Protein AF-D9WJC6-F1 (afdb_monomer_lite)

pLDDT: mean 81.55, std 21.39, range [21.69, 98.75]

Radius of gyration: 40.89 Å; chains: 1; bounding box: 107×78×143 Å

Organism: NCBI:txid457427

Secondary structure (DSSP, 8-state):
-------------------------------PPPPPP-PPPP--S---PPSS-----------------PPPPP-----EEEEEE--TT--SPPHHHHHHHHHHHHHHHHHHHHHHTTTPPPPEEEEEE---SSHHHHHHHHHHHHHHHHHHHHHHHHHHHHHH-TTS-GGG---GGGS-EEEEE-TT---S-TTHHHHHSEEEEEEE-HHHHHHHHHHHSTTTTTS---HHHHHHHHTT--TT----HHHHHHHHHHHHHHHHTT--SSHHHHHHHHHHHTTSS-TT-S-EEEETTEEPSEEE-SS-SEEEEEEEEEEEEEEPTTS-EEEEEEEE-TT-SSS--EEEE-EE-SSEEEEE-TTS-EEEEEHHHHHHHHHHHHHHHTPPTTPPEEEE-TTTTSTT-HHHHHHHHHHSS-EEEESS-EEEEEEETTEEEEEEEE-TTS----EEEEPTT-S----TTS-GGGGSB--EEEE-TTS-EEEEE-S-HHHHHHTT-HHHHTTTTT--EEEEEETTTTEE-S--EEPPP-SSTT--EEEEE-EEETTEEEEEBTTS-EEEEETTHHHHHHHTSHHHHTS-TT-EEEEE-TTTTSPPP--TTGGG-SS--TT------S-TTT---HHHHHHHHH-SEEEEEES-EEEEEETTEEEEEEEB-TT--B-EEEEE-PPPPHHHHHHHHHHTTS---SSPPPHHHHHHHHHHHHHHHHHH-TTTTTT--TTT-HHHHHHHHHHHHHHHHHHH-GGGTTT-S--HHHHHHHHHTTS-TTPPP-HHHHHHHHHHHHTS-TT--HHHH----THHHHHHHHHHHS-HHHHHHHHHT-SSGGG--HHHHHHHHHHHHHHHHS--HHHHHHHHHHHHT-S-GGG--HHHHHHHHHHHHHHHHHTS-TT-HHHHHHHHHHHTTTTSTTSEEEETTEEEEEEEEESSSTTTT-----SEEEETTEEEE-TT-SB-TTT-SBPPPPEEEEEEE-TTSTT-EEEEEEEETTEEEEEEE-HHHHHHHHHT-TTTTTS-TTS-EEEEEETHHHH-HHHHHHHHHHHTS-EEETT-SSPBPPP-TTSPPPP----PPPP-PPP------------------------PPP------------------

Foldseek 3Di:
DDDDDDDDDDDDDDDDDDDDDDDDDDDDDDDDDDDDDDDDDFFLQDDLDDDDDDDDDDDDDDDDDDDDDDDDDDDDPAFDKDKAFADAPDQAGDPVSLVSLLVVLLVQLVQQVVQLVVLFDGKAKEKEFFADDDQVRGQVSRFSNQVNSVVSNQVSNQVNQCVPCVPPDPVSGDHSVSHHYYYGYPYQDPDPDPCSVRSRRIIIMGIDRQLVLLVVLLCVPLVRVPPPDDSVCLLCQLLVHDNPDDCDSVSNVVSSVLSVVLVVVVQSPHSLSSSLSNLVVLPLDDPPAQAFEDEPNHTDAAHDQDPDRYAHEDQQWAFAWEADPVRATDTPGIGGRPLHDPDDAHEYAFEDALAWTWGQTPVRDTGIGGLSNVLNNSLVSCVVVVDDPAREYEYQYAQNQFDPVSNQQSNQQSNQYKYKDWRHHKHWHDPDPRYIYIYQYDDQQFDSTATDIHHHPFDLPCPSPADPQLRFFRKGFQAAPVRDGQAMESDHRNVCSVVVVNVLSNCVQVAFWEFEAQQFVRDTDDDTDGDDDLGDVPAGEYEYHAEAAAQWTWTQGPVRDIDTQGQLSVLLSRQSGSVLLPHDQSHEYEYQYFQQQHHDALFQLCVVPPDQFLLHQGHRDLFCLVIGGNQQSNCASNVHKYKDKHGHWDWDQDPNGIHIYHYAHLLQHTIDIDIAHHQDDQVQLQVLLVLLVVDDDPDGHPPVSSSLLSSLLSLCCSAQNNCLCRVNRCVPDVLVSLLSNLSSLVQCLQCPPPLCVLLAGDGNLSLVQQLCQVDPPPDDDHSVSSSVSSNVSSPDDPPQHPVNSGDGDCLLNVLSCCLVPDPLLVLLCVLSVDPHSVPCDSSSSNLLSSLLSLLVPLADPLRLLVLLCVLVVHPDSVPDDPVSSVVLSSLSSSQSSSSHHSSDSLLSSLSSVVLLALLHPQQFQADVVGRVAGLEGDQPCPCVNHDDPQQWDQDPVGTDGHPQAAADPPPRHRGARAREYAWEADPVDFQWTKGWGRSDVPRIDIDIDHLSSVLSNCSSNSRLSNDHQNHAHEYNYPCCCVGRVVSQQSNQSSSSHWYHYPPDPGTDHHANPVRGDDDDPPPDDPDDDDDDDDDDDDDDDDDDDDDDDDDDDDDDDDDDDDDDDDDDDDDDDDDD

Structure (mmCIF, N/CA/C/O backbone):
data_AF-D9WJC6-F1
#
_entry.id   AF-D9WJC6-F1
#
loop_
_atom_site.group_PDB
_atom_site.id
_atom_site.type_symbol
_atom_site.label_atom_id
_atom_site.label_alt_id
_atom_site.label_comp_id
_atom_site.label_asym_id
_atom_site.label_entity_id
_atom_site.label_seq_id
_atom_site.pdbx_PDB_ins_code
_atom_site.Cartn_x
_atom_site.Cartn_y
_atom_site.Cartn_z
_atom_site.occupancy
_atom_site.B_iso_or_equiv
_atom_site.auth_seq_id
_atom_site.auth_comp_id
_atom_site.auth_asym_id
_atom_site.auth_atom_id
_atom_site.pdbx_PDB_model_num
ATOM 1 N N . MET A 1 1 ? 55.455 -29.880 -20.209 1.00 30.47 1 MET A N 1
ATOM 2 C CA . MET A 1 1 ? 56.601 -29.375 -21.002 1.00 30.47 1 MET A CA 1
ATOM 3 C C . MET A 1 1 ? 56.184 -29.354 -22.460 1.00 30.47 1 MET A C 1
ATOM 5 O O . MET A 1 1 ? 55.433 -30.247 -22.807 1.00 30.47 1 MET A O 1
ATOM 9 N N . VAL A 1 2 ? 56.668 -28.362 -23.222 1.00 27.98 2 VAL A N 1
ATOM 10 C CA . VAL A 1 2 ? 56.837 -28.296 -24.697 1.00 27.98 2 VAL A CA 1
ATOM 11 C C . VAL A 1 2 ? 55.741 -28.928 -25.583 1.00 27.98 2 VAL A C 1
ATOM 13 O O . VAL A 1 2 ? 55.503 -30.130 -25.551 1.00 27.98 2 VAL A O 1
ATOM 16 N N . ALA A 1 3 ? 55.114 -28.085 -26.407 1.00 28.30 3 ALA A N 1
ATOM 17 C CA . ALA A 1 3 ? 54.171 -28.461 -27.462 1.00 28.30 3 ALA A CA 1
ATOM 18 C C . ALA A 1 3 ? 54.870 -29.082 -28.689 1.00 28.30 3 ALA A C 1
ATOM 20 O O . ALA A 1 3 ? 56.093 -29.086 -28.753 1.00 28.30 3 ALA A O 1
ATOM 21 N N . ASP A 1 4 ? 54.087 -29.572 -29.657 1.00 29.12 4 ASP A N 1
ATOM 22 C CA . ASP A 1 4 ? 54.101 -29.127 -31.072 1.00 29.12 4 ASP A CA 1
ATOM 23 C C . ASP A 1 4 ? 53.225 -30.083 -31.916 1.00 29.12 4 ASP A C 1
ATOM 25 O O . ASP A 1 4 ? 53.286 -31.295 -31.739 1.00 29.12 4 ASP A O 1
ATOM 29 N N . SER A 1 5 ? 52.191 -29.606 -32.621 1.00 28.94 5 SER A N 1
ATOM 30 C CA . SER A 1 5 ? 52.165 -28.931 -33.945 1.00 28.94 5 SER A CA 1
ATOM 31 C C . SER A 1 5 ? 51.682 -29.945 -35.019 1.00 28.94 5 SER A C 1
ATOM 33 O O . SER A 1 5 ? 51.933 -31.139 -34.901 1.00 28.94 5 SER A O 1
ATOM 35 N N . ALA A 1 6 ? 50.677 -29.639 -35.852 1.00 28.02 6 ALA A N 1
ATOM 36 C CA . ALA A 1 6 ? 50.709 -28.839 -37.091 1.00 28.02 6 ALA A CA 1
ATOM 37 C C . ALA A 1 6 ? 51.503 -29.511 -38.247 1.00 28.02 6 ALA A C 1
ATOM 39 O O . ALA A 1 6 ? 52.583 -30.033 -38.018 1.00 28.02 6 ALA A O 1
ATOM 40 N N . ALA A 1 7 ? 51.067 -29.506 -39.516 1.00 27.98 7 ALA A N 1
ATOM 41 C CA . ALA A 1 7 ? 49.768 -29.139 -40.099 1.00 27.98 7 ALA A CA 1
ATOM 42 C C . ALA A 1 7 ? 49.641 -29.616 -41.574 1.00 27.98 7 ALA A C 1
ATOM 44 O O . ALA A 1 7 ? 50.642 -29.685 -42.272 1.00 27.98 7 ALA A O 1
ATOM 45 N N . GLN A 1 8 ? 48.385 -29.799 -42.019 1.00 26.22 8 GLN A N 1
ATOM 46 C CA . GLN A 1 8 ? 47.821 -29.486 -43.356 1.00 26.22 8 GLN A CA 1
ATOM 47 C C . GLN A 1 8 ? 48.326 -30.143 -44.671 1.00 26.22 8 GLN A C 1
ATOM 49 O O . GLN A 1 8 ? 49.493 -30.448 -44.847 1.00 26.22 8 GLN A O 1
ATOM 54 N N . SER A 1 9 ? 47.358 -30.205 -45.610 1.00 25.33 9 SER A N 1
ATOM 55 C CA . SER A 1 9 ? 47.438 -30.340 -47.087 1.00 25.33 9 SER A CA 1
ATOM 56 C C . SER A 1 9 ? 47.999 -31.648 -47.697 1.00 25.33 9 SER A C 1
ATOM 58 O O . SER A 1 9 ? 48.870 -32.296 -47.135 1.00 25.33 9 SER A O 1
ATOM 60 N N . SER A 1 10 ? 47.512 -32.128 -48.854 1.00 25.12 10 SER A N 1
ATOM 61 C CA . SER A 1 10 ? 46.362 -31.701 -49.688 1.00 25.12 10 SER A CA 1
ATOM 62 C C . SER A 1 10 ? 45.777 -32.851 -50.530 1.00 25.12 10 SER A C 1
ATOM 64 O O . SER A 1 10 ? 46.427 -33.865 -50.762 1.00 25.12 10 SER A O 1
ATOM 66 N N . ALA A 1 11 ? 44.556 -32.618 -51.027 1.00 25.00 11 ALA A N 1
ATOM 67 C CA . ALA A 1 11 ? 43.985 -33.145 -52.275 1.00 25.00 11 ALA A CA 1
ATOM 68 C C . ALA A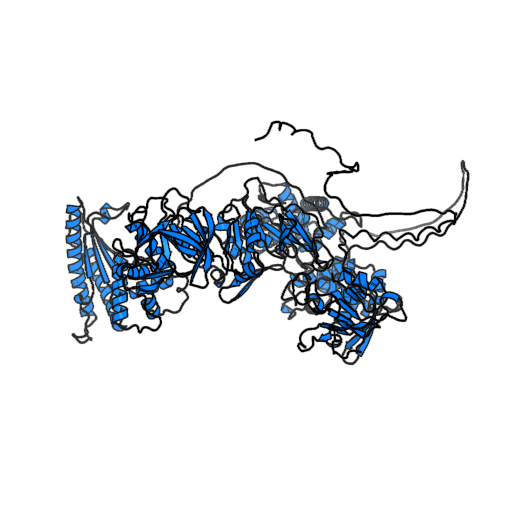 1 11 ? 45.002 -33.251 -53.444 1.00 25.00 11 ALA A C 1
ATOM 70 O O . ALA A 1 11 ? 45.961 -32.478 -53.474 1.00 25.00 11 ALA A O 1
ATOM 71 N N . ALA A 1 12 ? 44.829 -34.089 -54.476 1.00 27.25 12 ALA A N 1
ATOM 72 C CA . ALA A 1 12 ? 43.911 -35.220 -54.751 1.00 27.25 12 ALA A CA 1
ATOM 73 C C . ALA A 1 12 ? 44.520 -36.005 -55.970 1.00 27.25 12 ALA A C 1
ATOM 75 O O . ALA A 1 12 ? 45.731 -35.903 -56.158 1.00 27.25 12 ALA A O 1
ATOM 76 N N . GLU A 1 13 ? 43.872 -36.806 -56.833 1.00 25.84 13 GLU A N 1
ATOM 77 C CA . GLU A 1 13 ? 42.460 -37.161 -57.087 1.00 25.84 13 GLU A CA 1
ATOM 78 C C . GLU A 1 13 ? 42.398 -38.426 -57.974 1.00 25.84 13 GLU A C 1
ATOM 80 O O . GLU A 1 13 ? 43.246 -38.544 -58.856 1.00 25.84 13 GLU A O 1
ATOM 85 N N . ASP A 1 14 ? 41.421 -39.334 -57.797 1.00 25.34 14 ASP A N 1
ATOM 86 C CA . ASP A 1 14 ? 40.964 -40.240 -58.878 1.00 25.34 14 ASP A CA 1
ATOM 87 C C . ASP A 1 14 ? 39.596 -40.907 -58.586 1.00 25.34 14 ASP A C 1
ATOM 89 O O . ASP A 1 14 ? 39.109 -40.862 -57.453 1.00 25.34 14 ASP A O 1
ATOM 93 N N . SER A 1 15 ? 38.949 -41.495 -59.605 1.00 25.92 15 SER A N 1
ATOM 94 C CA . SER A 1 15 ? 37.492 -41.743 -59.612 1.00 25.92 15 SER A CA 1
ATOM 95 C C . SER A 1 15 ? 37.006 -43.082 -60.206 1.00 25.92 15 SER A C 1
ATOM 97 O O . SER A 1 15 ? 37.523 -43.565 -61.209 1.00 25.92 15 SER A O 1
ATOM 99 N N . ALA A 1 16 ? 35.939 -43.634 -59.606 1.00 26.31 16 ALA A N 1
ATOM 100 C CA . ALA A 1 16 ? 34.942 -44.538 -60.208 1.00 26.31 16 ALA A CA 1
ATOM 101 C C . ALA A 1 16 ? 33.730 -44.610 -59.242 1.00 26.31 16 ALA A C 1
ATOM 103 O O . ALA A 1 16 ? 33.892 -45.060 -58.112 1.00 26.31 16 ALA A O 1
ATOM 104 N N . SER A 1 17 ? 32.563 -43.995 -59.472 1.00 26.16 17 SER A N 1
ATOM 105 C CA . SER A 1 17 ? 31.588 -44.101 -60.576 1.00 26.16 17 SER A CA 1
ATOM 106 C C . SER A 1 17 ? 30.696 -45.350 -60.516 1.00 26.16 17 SER A C 1
ATOM 108 O O . SER A 1 17 ? 31.148 -46.434 -60.870 1.00 26.16 17 SER A O 1
ATOM 110 N N . ASP A 1 18 ? 29.407 -45.160 -60.208 1.00 25.30 18 ASP A N 1
ATOM 111 C CA . ASP A 1 18 ? 28.326 -45.853 -60.926 1.00 25.30 18 ASP A CA 1
ATOM 112 C C . ASP A 1 18 ? 26.982 -45.094 -60.811 1.00 25.30 18 ASP A C 1
ATOM 114 O O . ASP A 1 18 ? 26.555 -44.783 -59.705 1.00 25.30 18 ASP A O 1
ATOM 118 N N . THR A 1 19 ? 26.364 -44.802 -61.971 1.00 25.89 19 THR A N 1
ATOM 119 C CA . THR A 1 19 ? 24.919 -44.593 -62.307 1.00 25.89 19 THR A CA 1
ATOM 120 C C . THR A 1 19 ? 23.923 -43.909 -61.335 1.00 25.89 19 THR A C 1
ATOM 122 O O . THR A 1 19 ? 23.923 -44.184 -60.144 1.00 25.89 19 THR A O 1
ATOM 125 N N . ALA A 1 20 ? 22.877 -43.171 -61.749 1.00 26.91 20 ALA A N 1
ATOM 126 C CA . ALA A 1 20 ? 22.389 -42.578 -63.020 1.00 26.91 20 ALA A CA 1
ATOM 127 C C . ALA A 1 20 ? 21.100 -41.767 -62.654 1.00 26.91 20 ALA A C 1
ATOM 129 O O . ALA A 1 20 ? 20.305 -42.273 -61.865 1.00 26.91 20 ALA A O 1
ATOM 130 N N . SER A 1 21 ? 20.922 -40.467 -62.952 1.00 26.22 21 SER A N 1
ATOM 131 C CA . SER A 1 21 ? 20.441 -39.848 -64.220 1.00 26.22 21 SER A CA 1
ATOM 132 C C . SER A 1 21 ? 19.095 -40.401 -64.757 1.00 26.22 21 SER A C 1
ATOM 134 O O . SER A 1 21 ? 18.858 -41.601 -64.681 1.00 26.22 21 SER A O 1
ATOM 136 N N . ASP A 1 22 ? 18.151 -39.640 -65.338 1.00 28.14 22 ASP A N 1
ATOM 137 C CA . ASP A 1 22 ? 17.953 -38.183 -65.580 1.00 28.14 22 ASP A CA 1
ATOM 138 C C . ASP A 1 22 ? 16.449 -37.946 -65.966 1.00 28.14 22 ASP A C 1
ATOM 140 O O . ASP A 1 22 ? 15.725 -38.934 -66.083 1.00 28.14 22 ASP A O 1
ATOM 144 N N . THR A 1 23 ? 15.836 -36.767 -66.207 1.00 28.17 23 THR A N 1
ATOM 145 C CA . THR A 1 23 ? 16.235 -35.337 -66.365 1.00 28.17 23 THR A CA 1
ATOM 146 C C . THR A 1 23 ? 15.033 -34.393 -66.033 1.00 28.17 23 THR A C 1
ATOM 148 O O . THR A 1 23 ? 13.928 -34.877 -65.804 1.00 28.17 23 THR A O 1
ATOM 151 N N . ALA A 1 24 ? 15.227 -33.064 -66.192 1.00 24.81 24 ALA A N 1
ATOM 152 C CA . ALA A 1 24 ? 14.262 -32.019 -66.641 1.00 24.81 24 ALA A CA 1
ATOM 153 C C . ALA A 1 24 ? 13.533 -31.131 -65.596 1.00 24.81 24 ALA A C 1
ATOM 155 O O . ALA A 1 24 ? 13.038 -31.626 -64.591 1.00 24.81 24 ALA A O 1
ATOM 156 N N . SER A 1 25 ? 13.338 -29.816 -65.822 1.00 24.95 25 SER A N 1
ATOM 157 C CA . SER A 1 25 ? 14.006 -28.838 -66.728 1.00 24.95 25 SER A CA 1
ATOM 158 C C . SER A 1 25 ? 13.583 -27.393 -66.376 1.00 24.95 25 SER A C 1
ATOM 160 O O . SER A 1 25 ? 12.496 -27.203 -65.837 1.00 24.95 25 SER A O 1
ATOM 162 N N . ASP A 1 26 ? 14.395 -26.389 -66.729 1.00 26.23 26 ASP A N 1
ATOM 163 C CA . ASP A 1 26 ? 14.251 -24.967 -66.355 1.00 26.23 26 ASP A CA 1
ATOM 164 C C . ASP A 1 26 ? 12.876 -24.297 -66.553 1.00 26.23 26 ASP A C 1
ATOM 166 O O . ASP A 1 26 ? 12.201 -24.464 -67.570 1.00 26.23 26 ASP A O 1
ATOM 170 N N . THR A 1 27 ? 12.563 -23.347 -65.665 1.00 25.19 27 THR A N 1
ATOM 171 C CA . THR A 1 27 ? 12.241 -21.955 -66.056 1.00 25.19 27 THR A CA 1
ATOM 172 C C . THR A 1 27 ? 12.445 -21.010 -64.865 1.00 25.19 27 THR A C 1
ATOM 174 O O . THR A 1 27 ? 12.322 -21.426 -63.717 1.00 25.19 27 THR A O 1
ATOM 177 N N . ALA A 1 28 ? 12.792 -19.746 -65.129 1.00 29.61 28 ALA A N 1
ATOM 178 C CA . ALA A 1 28 ? 13.155 -18.765 -64.100 1.00 29.61 28 ALA A CA 1
ATOM 179 C C . ALA A 1 28 ? 12.059 -17.713 -63.854 1.00 29.61 28 ALA A C 1
ATOM 181 O O . ALA A 1 28 ? 11.333 -17.333 -64.774 1.00 29.61 28 ALA A O 1
ATOM 182 N N . SER A 1 29 ? 12.015 -17.184 -62.631 1.00 24.16 29 SER A N 1
ATOM 183 C CA . SER A 1 29 ? 11.315 -15.948 -62.261 1.00 24.16 29 SER A CA 1
ATOM 184 C C . SER A 1 29 ? 12.004 -15.317 -61.052 1.00 24.16 29 SER A C 1
ATOM 186 O O . SER A 1 29 ? 12.371 -16.046 -60.132 1.00 24.16 29 SER A O 1
ATOM 188 N N . ASP A 1 30 ? 12.169 -13.994 -61.045 1.00 31.16 30 ASP A N 1
ATOM 189 C CA . ASP A 1 30 ? 12.761 -13.265 -59.920 1.00 31.16 30 ASP A CA 1
ATOM 190 C C . ASP A 1 30 ? 11.991 -13.500 -58.611 1.00 31.16 30 ASP A C 1
ATOM 192 O O . ASP A 1 30 ? 10.759 -13.441 -58.588 1.00 31.16 30 ASP A O 1
ATOM 196 N N . THR A 1 31 ? 12.725 -13.694 -57.513 1.00 27.78 31 THR A N 1
ATOM 197 C CA . THR A 1 31 ? 12.170 -13.683 -56.154 1.00 27.78 31 THR A CA 1
ATOM 198 C C . THR A 1 31 ? 12.732 -12.480 -55.408 1.00 27.78 31 THR A C 1
ATOM 200 O O . THR A 1 31 ? 13.944 -12.330 -55.256 1.00 27.78 31 THR A O 1
ATOM 203 N N . GLU A 1 32 ? 11.826 -11.612 -54.970 1.00 26.77 32 GLU A N 1
ATOM 204 C CA . GLU A 1 32 ? 12.092 -10.409 -54.182 1.00 26.77 32 GLU A CA 1
ATOM 205 C C . GLU A 1 32 ? 12.783 -10.774 -52.845 1.00 26.77 32 GLU A C 1
ATOM 207 O O . GLU A 1 32 ? 12.435 -11.799 -52.253 1.00 26.77 32 GLU A O 1
ATOM 212 N N . PRO A 1 33 ? 13.773 -9.999 -52.355 1.00 26.27 33 PRO A N 1
ATOM 213 C CA . PRO A 1 33 ? 14.465 -10.329 -51.110 1.00 26.27 33 PRO A CA 1
ATOM 214 C C . PRO A 1 33 ? 13.501 -10.274 -49.919 1.00 26.27 33 PRO A C 1
ATOM 216 O O . PRO A 1 33 ? 12.811 -9.272 -49.723 1.00 26.27 33 PRO A O 1
ATOM 219 N N . GLU A 1 34 ? 13.470 -11.335 -49.105 1.00 24.81 34 GLU A N 1
ATOM 220 C CA . GLU A 1 34 ? 12.583 -11.395 -47.939 1.00 24.81 34 GLU A CA 1
ATOM 221 C C . GLU A 1 34 ? 12.836 -10.217 -46.976 1.00 24.81 34 GLU A C 1
ATOM 223 O O . GLU A 1 34 ? 13.990 -9.919 -46.645 1.00 24.81 34 GLU A O 1
ATOM 228 N N . PRO A 1 35 ? 11.778 -9.546 -46.481 1.00 23.70 35 PRO A N 1
ATOM 229 C CA . PRO A 1 35 ? 11.934 -8.495 -45.488 1.00 23.70 35 PRO A CA 1
ATOM 230 C C . PRO A 1 35 ? 12.448 -9.094 -44.166 1.00 23.70 35 PRO A C 1
ATOM 232 O O . PRO A 1 35 ? 11.969 -10.151 -43.746 1.00 23.70 35 PRO A O 1
ATOM 235 N N . PRO A 1 36 ? 13.384 -8.426 -43.466 1.00 25.94 36 PRO A N 1
ATOM 236 C CA . PRO A 1 36 ? 13.988 -8.971 -42.256 1.00 25.94 36 PRO A CA 1
ATOM 237 C C . PRO A 1 36 ? 12.944 -9.240 -41.165 1.00 25.94 36 PRO A C 1
ATOM 239 O O . PRO A 1 36 ? 12.020 -8.451 -40.946 1.00 25.94 36 PRO A O 1
ATOM 242 N N . LEU A 1 37 ? 13.130 -10.358 -40.456 1.00 23.12 37 LEU A N 1
ATOM 243 C CA . LEU A 1 37 ? 12.265 -10.808 -39.365 1.00 23.12 37 LEU A CA 1
ATOM 244 C C . LEU A 1 37 ? 12.018 -9.680 -38.353 1.00 23.12 37 LEU A C 1
ATOM 246 O O . LEU A 1 37 ? 12.950 -9.149 -37.745 1.00 23.12 37 LEU A O 1
ATOM 250 N N . ARG A 1 38 ? 10.742 -9.334 -38.147 1.00 23.11 38 ARG A N 1
ATOM 251 C CA . ARG A 1 38 ? 10.337 -8.316 -37.171 1.00 23.11 38 ARG A CA 1
ATOM 252 C C . ARG A 1 38 ? 10.760 -8.743 -35.764 1.00 23.11 38 ARG A C 1
ATOM 254 O O . ARG A 1 38 ? 10.235 -9.721 -35.235 1.00 23.11 38 ARG A O 1
ATOM 261 N N . ARG A 1 39 ? 11.663 -7.975 -35.144 1.00 26.20 39 ARG A N 1
ATOM 262 C CA . ARG A 1 39 ? 11.945 -8.070 -33.704 1.00 26.20 39 ARG A CA 1
ATOM 263 C C . ARG A 1 39 ? 10.661 -7.797 -32.901 1.00 26.20 39 ARG A C 1
ATOM 265 O O . ARG A 1 39 ? 9.785 -7.055 -33.349 1.00 26.20 39 ARG A O 1
ATOM 272 N N . GLY A 1 40 ? 10.547 -8.429 -31.732 1.00 24.31 40 GLY A N 1
ATOM 273 C CA . GLY A 1 40 ? 9.425 -8.229 -30.810 1.00 24.31 40 GLY A CA 1
ATOM 274 C C . GLY A 1 40 ? 9.418 -6.835 -30.156 1.00 24.31 40 GLY A C 1
ATOM 275 O O . GLY A 1 40 ? 10.399 -6.102 -30.269 1.00 24.31 40 GLY A O 1
ATOM 276 N N . PRO A 1 41 ? 8.320 -6.449 -29.480 1.00 25.44 41 PRO A N 1
ATOM 277 C CA . PRO A 1 41 ? 8.167 -5.116 -28.894 1.00 25.44 41 PRO A CA 1
ATOM 278 C C . PRO A 1 41 ? 9.095 -4.859 -27.690 1.00 25.44 41 PRO A C 1
ATOM 280 O O . PRO A 1 41 ? 9.286 -5.727 -26.841 1.00 25.44 41 PRO A O 1
ATOM 283 N N . VAL A 1 42 ? 9.597 -3.622 -27.605 1.00 31.14 42 VAL A N 1
ATOM 284 C CA . VAL A 1 42 ? 10.669 -3.151 -26.703 1.00 31.14 42 VAL A CA 1
ATOM 285 C C . VAL A 1 42 ? 10.384 -3.359 -25.203 1.00 31.14 42 VAL A C 1
ATOM 287 O O . VAL A 1 42 ? 9.303 -3.033 -24.693 1.00 31.14 42 VAL A O 1
ATOM 290 N N . THR A 1 43 ? 11.396 -3.828 -24.471 1.00 30.94 43 THR A N 1
ATOM 291 C CA . THR A 1 43 ? 11.388 -4.084 -23.016 1.00 30.94 43 THR A CA 1
ATOM 292 C C . THR A 1 43 ? 12.222 -3.067 -22.223 1.00 30.94 43 THR A C 1
ATOM 294 O O . THR A 1 43 ? 13.180 -2.505 -22.731 1.00 30.94 43 THR A O 1
ATOM 297 N N . ARG A 1 44 ? 11.902 -2.838 -20.937 1.00 32.56 44 ARG A N 1
ATOM 298 C CA . ARG A 1 44 ? 12.809 -2.140 -19.998 1.00 32.56 44 ARG A CA 1
ATOM 299 C C . ARG A 1 44 ? 13.848 -3.149 -19.484 1.00 32.56 44 ARG A C 1
ATOM 301 O O . ARG A 1 44 ? 13.501 -4.016 -18.683 1.00 32.56 44 ARG A O 1
ATOM 308 N N . SER A 1 45 ? 15.108 -3.038 -19.911 1.00 30.94 45 SER A N 1
ATOM 309 C CA . SER A 1 45 ? 16.110 -4.133 -19.888 1.00 30.94 45 SER A CA 1
ATOM 310 C C . SER A 1 45 ? 16.745 -4.508 -18.530 1.00 30.94 45 SER A C 1
ATOM 312 O O . SER A 1 45 ? 17.817 -5.113 -18.449 1.00 30.94 45 SER A O 1
ATOM 314 N N . SER A 1 46 ? 16.043 -4.216 -17.436 1.00 31.30 46 SER A N 1
ATOM 315 C CA . SER A 1 46 ? 16.047 -5.045 -16.229 1.00 31.30 46 SER A CA 1
ATOM 316 C C . SER A 1 46 ? 14.732 -4.834 -15.476 1.00 31.30 46 SER A C 1
ATOM 318 O O . SER A 1 46 ? 14.563 -3.914 -14.673 1.00 31.30 46 SER A O 1
ATOM 320 N N . SER A 1 47 ? 13.783 -5.715 -15.744 1.00 28.39 47 SER A N 1
ATOM 321 C CA . SER A 1 47 ? 12.813 -6.130 -14.740 1.00 28.39 47 SER A CA 1
ATOM 322 C C . SER A 1 47 ? 13.043 -7.623 -14.518 1.00 28.39 47 SER A C 1
ATOM 324 O O . SER A 1 47 ? 13.417 -8.324 -15.456 1.00 28.39 47 SER A O 1
ATOM 326 N N . GLY A 1 48 ? 12.853 -8.115 -13.293 1.00 29.42 48 GLY A N 1
ATOM 327 C CA . GLY A 1 48 ? 12.902 -9.551 -12.983 1.00 29.42 48 GLY A CA 1
ATOM 328 C C . GLY A 1 48 ? 11.681 -10.305 -13.508 1.00 29.42 48 GLY A C 1
ATOM 329 O O . GLY A 1 48 ? 11.051 -11.034 -12.752 1.00 29.42 48 GLY A O 1
ATOM 330 N N . GLN A 1 49 ? 11.288 -10.040 -14.753 1.00 30.61 49 GLN A N 1
ATOM 331 C CA . GLN A 1 49 ? 10.127 -10.629 -15.400 1.00 30.61 49 GLN A CA 1
ATOM 332 C C . GLN A 1 49 ? 10.523 -11.982 -16.002 1.00 30.61 49 GLN A C 1
ATOM 334 O O . GLN A 1 49 ? 11.332 -12.002 -16.934 1.00 30.61 49 GLN A O 1
ATOM 339 N N . PRO A 1 50 ? 9.958 -13.112 -15.540 1.00 26.05 50 PRO A N 1
ATOM 340 C CA . PRO A 1 50 ? 9.994 -14.326 -16.338 1.00 26.05 50 PRO A CA 1
ATOM 341 C C . PRO A 1 50 ? 9.253 -14.078 -17.661 1.00 26.05 50 PRO A C 1
ATOM 343 O O . PRO A 1 50 ? 8.240 -13.378 -17.707 1.00 26.05 50 PRO A O 1
ATOM 346 N N . MET A 1 51 ? 9.748 -14.663 -18.754 1.00 23.38 51 MET A N 1
ATOM 347 C CA . MET A 1 51 ? 9.083 -14.568 -20.059 1.00 23.38 51 MET A CA 1
ATOM 348 C C . MET A 1 51 ? 7.626 -15.079 -19.981 1.00 23.38 51 MET A C 1
ATOM 350 O O . MET A 1 51 ? 7.402 -16.107 -19.338 1.00 23.38 51 MET A O 1
ATOM 354 N N . PRO A 1 52 ? 6.648 -14.442 -20.660 1.00 22.73 52 PRO A N 1
ATOM 355 C CA . PRO A 1 52 ? 5.234 -14.581 -20.305 1.00 22.73 52 PRO A CA 1
ATOM 356 C C . PRO A 1 52 ? 4.648 -16.000 -20.345 1.00 22.73 52 PRO A C 1
ATOM 358 O O . PRO A 1 52 ? 4.903 -16.763 -21.280 1.00 22.73 52 PRO A O 1
ATOM 361 N N . GLY A 1 53 ? 3.749 -16.251 -19.384 1.00 26.16 53 GLY A N 1
ATOM 362 C CA . GLY A 1 53 ? 2.697 -17.270 -19.428 1.00 26.16 53 GLY A CA 1
ATOM 363 C C . GLY A 1 53 ? 3.008 -18.605 -18.743 1.00 26.16 53 GLY A C 1
ATOM 364 O O . GLY A 1 53 ? 3.820 -19.372 -19.248 1.00 26.16 53 GLY A O 1
ATOM 365 N N . LEU A 1 54 ? 2.276 -18.904 -17.658 1.00 24.28 54 LEU A N 1
ATOM 366 C CA . LEU A 1 54 ? 1.828 -20.239 -17.213 1.00 24.28 54 LEU A CA 1
ATOM 367 C C . LEU A 1 54 ? 0.869 -20.092 -16.008 1.00 24.28 54 LEU A C 1
ATOM 369 O O . LEU A 1 54 ? 0.973 -19.122 -15.261 1.00 24.28 54 LEU A O 1
ATOM 373 N N . GLY A 1 55 ? -0.067 -21.031 -15.820 1.00 24.08 55 GLY A N 1
ATOM 374 C CA . GLY A 1 55 ? -0.993 -21.048 -14.676 1.00 24.08 55 GLY A CA 1
ATOM 375 C C . GLY A 1 55 ? -1.949 -22.252 -14.685 1.00 24.08 55 GLY A C 1
ATOM 376 O O . GLY A 1 55 ? -2.363 -22.703 -15.752 1.00 24.08 55 GLY A O 1
ATOM 377 N N . GLY A 1 56 ? -2.292 -22.775 -13.502 1.00 22.84 56 GLY A N 1
ATOM 378 C CA . GLY A 1 56 ? -3.128 -23.970 -13.280 1.00 22.84 56 GLY A CA 1
ATOM 379 C C . GLY A 1 56 ? -3.433 -24.173 -11.782 1.00 22.84 56 GLY A C 1
ATOM 380 O O . GLY A 1 56 ? -2.836 -23.489 -10.957 1.00 22.84 56 GLY A O 1
ATOM 381 N N . GLN A 1 57 ? -4.390 -25.039 -11.410 1.00 23.33 57 GLN A N 1
ATOM 382 C CA . GLN A 1 57 ? -4.935 -25.129 -10.033 1.00 23.33 57 GLN A CA 1
ATOM 383 C C . GLN A 1 57 ? -5.339 -26.572 -9.601 1.00 23.33 57 GLN A C 1
ATOM 385 O O . GLN A 1 57 ? -5.233 -27.501 -10.398 1.00 23.33 57 GLN A O 1
ATOM 390 N N . VAL A 1 58 ? -5.977 -26.681 -8.412 1.00 21.95 58 VAL A N 1
ATOM 391 C CA . VAL A 1 58 ? -6.853 -27.778 -7.881 1.00 21.95 58 VAL A CA 1
ATOM 392 C C . VAL A 1 58 ? -6.077 -28.976 -7.200 1.00 21.95 58 VAL A C 1
ATOM 394 O O . VAL A 1 58 ? -4.918 -29.173 -7.543 1.00 21.95 58 VAL A O 1
ATOM 397 N N . PRO A 1 59 ? -6.606 -29.745 -6.194 1.00 25.38 59 PRO A N 1
ATOM 398 C CA . PRO A 1 59 ? -6.784 -29.325 -4.771 1.00 25.38 59 PRO A CA 1
ATOM 399 C C . PRO A 1 59 ? -6.604 -30.393 -3.614 1.00 25.38 59 PRO A C 1
ATOM 401 O O . PRO A 1 59 ? -6.701 -31.589 -3.857 1.00 25.38 59 PRO A O 1
ATOM 404 N N . LEU A 1 60 ? -6.614 -29.925 -2.335 1.00 22.31 60 LEU A N 1
ATOM 405 C CA . LEU A 1 60 ? -7.173 -30.561 -1.081 1.00 22.31 60 LEU A CA 1
ATOM 406 C C . LEU A 1 60 ? -6.567 -31.890 -0.517 1.00 22.31 60 LEU A C 1
ATOM 408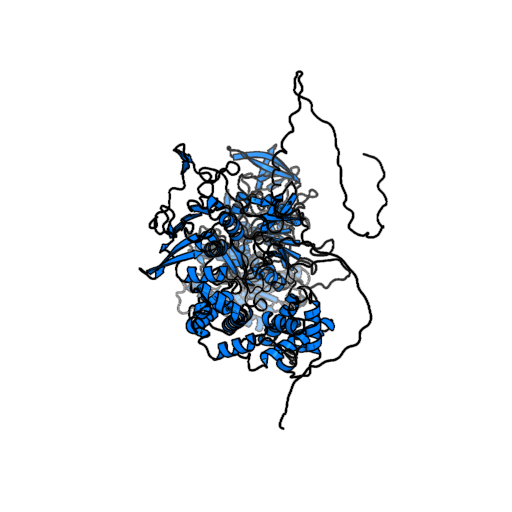 O O . LEU A 1 60 ? -5.840 -32.555 -1.247 1.00 22.31 60 LEU A O 1
ATOM 412 N N . PRO A 1 61 ? -6.880 -32.352 0.741 1.00 25.84 61 PRO A N 1
ATOM 413 C CA . PRO A 1 61 ? -7.700 -31.786 1.857 1.00 25.84 61 PRO A CA 1
ATOM 414 C C . PRO A 1 61 ? -6.917 -30.982 2.960 1.00 25.84 61 PRO A C 1
ATOM 416 O O . PRO A 1 61 ? -6.327 -29.990 2.540 1.00 25.84 61 PRO A O 1
ATOM 419 N N . VAL A 1 62 ? -6.859 -31.152 4.315 1.00 21.69 62 VAL A N 1
ATOM 420 C CA . VAL A 1 62 ? -7.478 -31.985 5.414 1.00 21.69 62 VAL A CA 1
ATOM 421 C C . VAL A 1 62 ? -7.641 -31.123 6.726 1.00 21.69 62 VAL A C 1
ATOM 423 O O . VAL A 1 62 ? -7.590 -29.899 6.646 1.00 21.69 62 VAL A O 1
ATOM 426 N N . HIS A 1 63 ? -7.879 -31.718 7.916 1.00 22.70 63 HIS A N 1
ATOM 427 C CA . HIS A 1 63 ? -8.193 -31.111 9.248 1.00 22.70 63 HIS A CA 1
ATOM 428 C C . HIS A 1 63 ? -7.044 -31.283 10.304 1.00 22.70 63 HIS A C 1
ATOM 430 O O . HIS A 1 63 ? -6.056 -31.930 9.977 1.00 22.70 63 HIS A O 1
ATOM 436 N N . THR A 1 64 ? -7.046 -30.799 11.572 1.00 22.20 64 THR A N 1
ATOM 437 C CA . THR A 1 64 ? -8.112 -30.322 12.508 1.00 22.20 64 THR A CA 1
ATOM 438 C C . THR A 1 64 ? -7.573 -29.349 13.601 1.00 22.20 64 THR A C 1
ATOM 440 O O . THR A 1 64 ? -6.369 -29.263 13.807 1.00 22.20 64 THR A O 1
ATOM 443 N N . ALA A 1 65 ? -8.474 -28.648 14.310 1.00 23.34 65 ALA A N 1
ATOM 444 C CA . ALA A 1 65 ? -8.252 -27.616 15.354 1.00 23.34 65 ALA A CA 1
ATOM 445 C C . ALA A 1 65 ? -8.145 -28.184 16.811 1.00 23.34 65 ALA A C 1
ATOM 447 O O . ALA A 1 65 ? -8.026 -29.402 16.944 1.00 23.34 65 ALA A O 1
ATOM 448 N N . PRO A 1 66 ? -8.376 -27.417 17.914 1.00 24.89 66 PRO A N 1
ATOM 449 C CA . PRO A 1 66 ? -7.823 -26.119 18.369 1.00 24.89 66 PRO A CA 1
ATOM 450 C C . PRO A 1 66 ? -7.222 -26.174 19.809 1.00 24.89 66 PRO A C 1
ATOM 452 O O . PRO A 1 66 ? -7.391 -27.160 20.523 1.00 24.89 66 PRO A O 1
ATOM 455 N N . VAL A 1 67 ? -6.635 -25.069 20.306 1.00 22.86 67 VAL A N 1
ATOM 456 C CA . VAL A 1 67 ? -6.396 -24.834 21.755 1.00 22.86 67 VAL A CA 1
ATOM 457 C C . VAL A 1 67 ? -6.794 -23.401 22.142 1.00 22.86 67 VAL A C 1
ATOM 459 O O . VAL A 1 67 ? -6.540 -22.461 21.394 1.00 22.86 67 VAL A O 1
ATOM 462 N N . THR A 1 68 ? -7.428 -23.235 23.304 1.00 26.69 68 THR A N 1
ATOM 463 C CA . THR A 1 68 ? -7.865 -21.947 23.876 1.00 26.69 68 THR A CA 1
ATOM 464 C C . THR A 1 68 ? -6.754 -21.244 24.660 1.00 26.69 68 THR A C 1
ATOM 466 O O . THR A 1 68 ? -6.087 -21.893 25.465 1.00 26.69 68 THR A O 1
ATOM 469 N N . SER A 1 69 ? -6.635 -19.919 24.538 1.00 23.36 69 SER A N 1
ATOM 470 C CA . SER A 1 69 ? -5.786 -19.080 25.401 1.00 23.36 69 SER A CA 1
ATOM 471 C C . SER A 1 69 ? -6.598 -17.990 26.107 1.00 23.36 69 SER A C 1
ATOM 473 O O . SER A 1 69 ? -7.471 -17.370 25.501 1.00 23.36 69 SER A O 1
ATOM 475 N N . SER A 1 70 ? -6.296 -17.784 27.389 1.00 24.45 70 SER A N 1
ATOM 476 C CA . SER A 1 70 ? -6.948 -16.851 28.317 1.00 24.45 70 SER A CA 1
ATOM 477 C C . SER A 1 70 ? -6.922 -15.383 27.871 1.00 24.45 70 SER A C 1
ATOM 479 O O . SER A 1 70 ? -6.108 -14.990 27.039 1.00 24.45 70 SER A O 1
ATOM 481 N N . ALA A 1 71 ? -7.777 -14.557 28.480 1.00 24.89 71 ALA A N 1
ATOM 482 C CA . ALA A 1 71 ? -7.679 -13.102 28.376 1.00 24.89 71 ALA A CA 1
ATOM 483 C C . ALA A 1 71 ? -6.452 -12.575 29.146 1.00 24.89 71 ALA A C 1
ATOM 485 O O . ALA A 1 71 ? -6.234 -12.964 30.295 1.00 24.89 71 ALA A O 1
ATOM 486 N N . ASP A 1 72 ? -5.683 -11.682 28.519 1.00 26.86 72 ASP A N 1
ATOM 487 C CA . ASP A 1 72 ? -4.549 -10.991 29.145 1.00 26.86 72 ASP A CA 1
ATOM 488 C C . ASP A 1 72 ? -4.995 -9.842 30.068 1.00 26.86 72 ASP A C 1
ATOM 490 O O . ASP A 1 72 ? -6.077 -9.270 29.921 1.00 26.86 72 ASP A O 1
ATOM 494 N N . GLY A 1 73 ? -4.149 -9.522 31.050 1.00 27.50 73 GLY A N 1
ATOM 495 C CA . GLY A 1 73 ? -4.501 -8.670 32.189 1.00 27.50 73 GLY A CA 1
ATOM 496 C C . GLY A 1 73 ? -4.570 -7.162 31.912 1.00 27.50 73 GLY A C 1
ATOM 497 O O . GLY A 1 73 ? -3.766 -6.595 31.170 1.00 27.50 73 GLY A O 1
ATOM 498 N N . PHE A 1 74 ? -5.495 -6.494 32.605 1.00 27.53 74 PHE A N 1
ATOM 499 C CA . PHE A 1 74 ? -5.578 -5.034 32.677 1.00 27.53 74 PHE A CA 1
ATOM 500 C C . PHE A 1 74 ? -4.524 -4.454 33.635 1.00 27.53 74 PHE A C 1
ATOM 502 O O . PHE A 1 74 ? -4.233 -5.021 34.688 1.00 27.53 74 PHE A O 1
ATOM 509 N N . TRP A 1 75 ? -3.981 -3.283 33.292 1.00 28.92 75 TRP A N 1
ATOM 510 C CA . TRP A 1 75 ? -3.007 -2.561 34.117 1.00 28.92 75 TRP A CA 1
ATOM 511 C C . TRP A 1 75 ? -3.726 -1.746 35.200 1.00 28.92 75 TRP A C 1
ATOM 513 O O . TRP A 1 75 ? -4.152 -0.615 34.954 1.00 28.92 75 TRP A O 1
ATOM 523 N N . SER A 1 76 ? -3.861 -2.307 36.402 1.00 32.56 76 SER A N 1
ATOM 524 C CA . SER A 1 76 ? -4.542 -1.661 37.529 1.00 32.56 76 SER A CA 1
ATOM 525 C C . SER A 1 76 ? -3.789 -0.420 38.034 1.00 32.56 76 SER A C 1
ATOM 527 O O . SER A 1 76 ? -2.768 -0.505 38.714 1.00 32.56 76 SER A O 1
ATOM 529 N N . HIS A 1 77 ? -4.335 0.764 37.750 1.00 47.81 77 HIS A N 1
ATOM 530 C CA . HIS A 1 77 ? -3.850 2.051 38.269 1.00 47.81 77 HIS A CA 1
ATOM 531 C C . HIS A 1 77 ? -4.426 2.342 39.671 1.00 47.81 77 HIS A C 1
ATOM 533 O O . HIS A 1 77 ? -4.884 3.448 39.955 1.00 47.81 77 HIS A O 1
ATOM 539 N N . ALA A 1 78 ? -4.444 1.324 40.538 1.00 48.88 78 ALA A N 1
ATOM 540 C CA . ALA A 1 78 ? -5.052 1.399 41.863 1.00 48.88 78 ALA A CA 1
ATOM 541 C C . ALA A 1 78 ? -4.365 2.460 42.754 1.00 48.88 78 ALA A C 1
ATOM 543 O O . ALA A 1 78 ? -3.143 2.643 42.666 1.00 48.88 78 ALA A O 1
ATOM 544 N N . PRO A 1 79 ? -5.113 3.162 43.629 1.00 56.00 79 PRO A N 1
ATOM 545 C CA . PRO A 1 79 ? -4.523 4.093 44.581 1.00 56.00 79 PRO A CA 1
ATOM 546 C C . PRO A 1 79 ? -3.693 3.363 45.645 1.00 56.00 79 PRO A C 1
ATOM 548 O O . PRO A 1 79 ? -3.583 2.137 45.685 1.00 56.00 79 PRO A O 1
ATOM 551 N N . ARG A 1 80 ? -3.052 4.141 46.522 1.00 64.19 80 ARG A N 1
ATOM 552 C CA . ARG A 1 80 ? -2.134 3.609 47.537 1.00 64.19 80 ARG A CA 1
ATOM 553 C C . ARG A 1 80 ? -2.894 2.991 48.706 1.00 64.19 80 ARG A C 1
ATOM 555 O O . ARG A 1 80 ? -3.084 3.636 49.734 1.00 64.19 80 ARG A O 1
ATOM 562 N N . LEU A 1 81 ? -3.277 1.736 48.512 1.00 78.19 81 LEU A N 1
ATOM 563 C CA . LEU A 1 81 ? -3.831 0.845 49.518 1.00 78.19 81 LEU A CA 1
ATOM 564 C C . LEU A 1 81 ? -2.803 0.579 50.629 1.00 78.19 81 LEU A C 1
ATOM 566 O O . LEU A 1 81 ? -1.717 0.057 50.374 1.00 78.19 81 LEU A O 1
ATOM 570 N N . THR A 1 82 ? -3.157 0.922 51.862 1.00 84.62 82 THR A N 1
ATOM 571 C CA . THR A 1 82 ? -2.487 0.460 53.086 1.00 84.62 82 THR A CA 1
ATOM 572 C C . THR A 1 82 ? -3.408 -0.554 53.758 1.00 84.62 82 THR A C 1
ATOM 574 O O . THR A 1 82 ? -4.623 -0.383 53.725 1.00 84.62 82 THR A O 1
ATOM 577 N N . GLN A 1 83 ? -2.865 -1.622 54.336 1.00 87.31 83 GLN A N 1
ATOM 578 C CA . GLN A 1 83 ? -3.661 -2.662 54.993 1.00 87.31 83 GLN A CA 1
ATOM 579 C C . GLN A 1 83 ? -3.273 -2.752 56.465 1.00 87.31 83 GLN A C 1
ATOM 581 O O . GLN A 1 83 ? -2.087 -2.759 56.791 1.00 87.31 83 GLN A O 1
ATOM 586 N N . VAL A 1 84 ? -4.281 -2.798 57.331 1.00 88.88 84 VAL A N 1
ATOM 587 C CA . VAL A 1 84 ? -4.145 -2.841 58.787 1.00 88.88 84 VAL A CA 1
ATOM 588 C C . VAL A 1 84 ? -4.817 -4.117 59.273 1.00 88.88 84 VAL A C 1
ATOM 590 O O . VAL A 1 84 ? -6.038 -4.220 59.209 1.00 88.88 84 VAL A O 1
ATOM 593 N N . SER A 1 85 ? -4.028 -5.104 59.697 1.00 86.88 85 SER A N 1
ATOM 594 C CA . SER A 1 85 ? -4.540 -6.411 60.128 1.00 86.88 85 SER A CA 1
ATOM 595 C C . SER A 1 85 ? -4.878 -6.443 61.618 1.00 86.88 85 SER A C 1
ATOM 597 O O . SER A 1 85 ? -4.187 -5.822 62.429 1.00 86.88 85 SER A O 1
ATOM 599 N N . PHE A 1 86 ? -5.894 -7.234 61.951 1.00 88.12 86 PHE A N 1
ATOM 600 C CA . PHE A 1 86 ? -6.347 -7.557 63.303 1.00 88.12 86 PHE A CA 1
ATOM 601 C C . PHE A 1 86 ? -6.159 -9.061 63.563 1.00 88.12 86 PHE A C 1
ATOM 603 O O . PHE A 1 86 ? -5.981 -9.842 62.623 1.00 88.12 86 PHE A O 1
ATOM 610 N N . GLU A 1 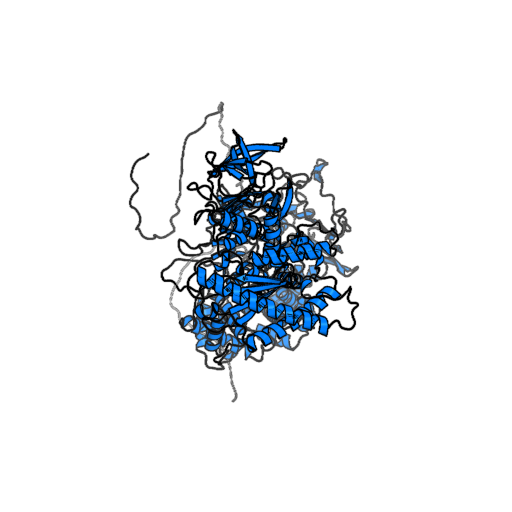87 ? -6.174 -9.467 64.830 1.00 86.00 87 GLU A N 1
ATOM 611 C CA . GLU A 1 87 ? -6.231 -10.885 65.208 1.00 86.00 87 GLU A CA 1
ATOM 612 C C . GLU A 1 87 ? -7.678 -11.425 65.066 1.00 86.00 87 GLU A C 1
ATOM 614 O O . GLU A 1 87 ? -8.617 -10.632 64.942 1.00 86.00 87 GLU A O 1
ATOM 619 N N . PRO A 1 88 ? -7.892 -12.757 65.032 1.00 82.19 88 PRO A N 1
ATOM 620 C CA . PRO A 1 88 ? -9.235 -13.340 64.947 1.00 82.19 88 PRO A CA 1
ATOM 621 C C . PRO A 1 88 ? -10.110 -12.944 66.142 1.00 82.19 88 PRO A C 1
ATOM 623 O O . PRO A 1 88 ? -9.623 -12.926 67.273 1.00 82.19 88 PRO A O 1
ATOM 626 N N . ASP A 1 89 ? -11.390 -12.661 65.886 1.00 80.69 89 ASP A N 1
ATOM 627 C CA . ASP A 1 89 ? -12.373 -12.162 66.867 1.00 80.69 89 ASP A CA 1
ATOM 628 C C . ASP A 1 89 ? -11.967 -10.844 67.596 1.00 80.69 89 ASP A C 1
ATOM 630 O O . ASP A 1 89 ? -12.559 -10.504 68.623 1.00 80.69 89 ASP A O 1
ATOM 634 N N . ASP A 1 90 ? -10.953 -10.103 67.111 1.00 84.69 90 ASP A N 1
ATOM 635 C CA . ASP A 1 90 ? -10.402 -8.897 67.764 1.00 84.69 90 ASP A CA 1
ATOM 636 C C . ASP A 1 90 ? -10.640 -7.605 66.955 1.00 84.69 90 ASP A C 1
ATOM 638 O O . ASP A 1 90 ? -10.492 -7.568 65.727 1.00 84.69 90 ASP A O 1
ATOM 642 N N . THR A 1 91 ? -10.967 -6.515 67.651 1.00 85.38 91 THR A N 1
ATOM 643 C CA . THR A 1 91 ? -11.192 -5.174 67.088 1.00 85.38 91 THR A CA 1
ATOM 644 C C . THR A 1 91 ? -10.218 -4.115 67.626 1.00 85.38 91 THR A C 1
ATOM 646 O O . THR A 1 91 ? -10.235 -2.977 67.144 1.00 85.38 91 THR A O 1
ATOM 649 N N . GLU A 1 92 ? -9.319 -4.454 68.562 1.00 87.56 92 GLU A N 1
ATOM 650 C CA . GLU A 1 92 ? -8.262 -3.549 69.028 1.00 87.56 92 GLU A CA 1
ATOM 651 C C . GLU A 1 92 ? -7.086 -3.458 68.033 1.00 87.56 92 GLU A C 1
ATOM 653 O O . GLU A 1 92 ? -6.685 -4.419 67.379 1.00 87.56 92 GLU A O 1
ATOM 658 N N . LEU A 1 93 ? -6.476 -2.270 67.923 1.00 88.25 93 LEU A N 1
ATOM 659 C CA . LEU A 1 93 ? -5.267 -2.089 67.114 1.00 88.25 93 LEU A CA 1
ATOM 660 C C . LEU A 1 93 ? -4.036 -2.670 67.828 1.00 88.25 93 LEU A C 1
ATOM 662 O O . LEU A 1 93 ? -3.734 -2.310 68.971 1.00 88.25 93 LEU A O 1
ATOM 666 N N . SER A 1 94 ? -3.255 -3.476 67.109 1.00 89.12 94 SER A N 1
ATOM 667 C CA . SER A 1 94 ? -1.902 -3.871 67.518 1.00 89.12 94 SER A CA 1
ATOM 668 C C . SER A 1 94 ? -0.899 -2.710 67.390 1.00 89.12 94 SER A C 1
ATOM 670 O O . SER A 1 94 ? -1.114 -1.753 66.647 1.00 89.12 94 SER A O 1
ATOM 672 N N . GLU A 1 95 ? 0.253 -2.793 68.061 1.00 85.75 95 GLU A N 1
ATOM 673 C CA . GLU A 1 95 ? 1.294 -1.750 67.958 1.00 85.75 95 GLU A CA 1
ATOM 674 C C . GLU A 1 95 ? 1.825 -1.580 66.521 1.00 85.75 95 GLU A C 1
ATOM 676 O O . GLU A 1 95 ? 2.076 -0.462 66.077 1.00 85.75 95 GLU A O 1
ATOM 681 N N . ALA A 1 96 ? 1.923 -2.673 65.754 1.00 83.81 96 ALA A N 1
ATOM 682 C CA . ALA A 1 96 ? 2.315 -2.628 64.343 1.00 83.81 96 ALA A CA 1
ATOM 683 C C . ALA A 1 96 ? 1.227 -1.997 63.449 1.00 83.81 96 ALA A C 1
ATOM 685 O O . ALA A 1 96 ? 1.544 -1.339 62.454 1.00 83.81 96 ALA A O 1
ATOM 686 N N . ALA A 1 97 ? -0.050 -2.157 63.814 1.00 85.44 97 ALA A N 1
ATOM 687 C CA . ALA A 1 97 ? -1.161 -1.452 63.181 1.00 85.44 97 ALA A CA 1
ATOM 688 C C . ALA A 1 97 ? -1.089 0.063 63.453 1.00 85.44 97 ALA A C 1
ATOM 690 O O . ALA A 1 97 ? -1.210 0.848 62.511 1.00 85.44 97 ALA A O 1
ATOM 691 N N . ARG A 1 98 ? -0.796 0.477 64.698 1.00 90.00 98 ARG A N 1
ATOM 692 C CA . ARG A 1 98 ? -0.574 1.892 65.054 1.00 90.00 98 ARG A CA 1
ATOM 693 C C . ARG A 1 98 ? 0.595 2.506 64.286 1.00 90.00 98 ARG A C 1
ATOM 695 O O . ARG A 1 98 ? 0.405 3.513 63.615 1.00 90.00 98 ARG A O 1
ATOM 702 N N . GLU A 1 99 ? 1.770 1.872 64.292 1.00 89.19 99 GLU A N 1
ATOM 703 C CA . GLU A 1 99 ? 2.955 2.358 63.559 1.00 89.19 99 GLU A CA 1
ATOM 704 C C . GLU A 1 99 ? 2.675 2.510 62.047 1.00 89.19 99 GLU A C 1
ATOM 706 O O . GLU A 1 99 ? 3.067 3.500 61.421 1.00 89.19 99 GLU A O 1
ATOM 711 N N . SER A 1 100 ? 1.911 1.579 61.462 1.00 88.62 100 SER A N 1
ATOM 712 C CA . SER A 1 100 ? 1.495 1.636 60.051 1.00 88.62 100 SER A CA 1
ATOM 713 C C . SER A 1 100 ? 0.562 2.819 59.744 1.00 88.62 100 SER A C 1
ATOM 715 O O . SER A 1 100 ? 0.675 3.435 58.675 1.00 88.62 100 SER A O 1
ATOM 717 N N . LEU A 1 101 ? -0.339 3.159 60.674 1.00 91.69 101 LEU A N 1
ATOM 718 C CA . LEU A 1 101 ? -1.230 4.321 60.584 1.00 91.69 101 LEU A CA 1
ATOM 719 C C . LEU A 1 101 ? -0.482 5.640 60.837 1.00 91.69 101 LEU A C 1
ATOM 721 O O . LEU A 1 101 ? -0.683 6.588 60.074 1.00 91.69 101 LEU A O 1
ATOM 725 N N . GLU A 1 102 ? 0.448 5.694 61.799 1.00 92.50 102 GLU A N 1
ATOM 726 C CA . GLU A 1 102 ? 1.326 6.854 62.025 1.00 92.50 102 GLU A CA 1
ATOM 727 C C . GLU A 1 102 ? 2.162 7.184 60.780 1.00 92.50 102 GLU A C 1
ATOM 729 O O . GLU A 1 102 ? 2.226 8.338 60.338 1.00 92.50 102 GLU A O 1
ATOM 734 N N . GLU A 1 103 ? 2.780 6.172 60.162 1.00 90.50 103 GLU A N 1
ATOM 735 C CA . GLU A 1 103 ? 3.507 6.341 58.906 1.00 90.50 103 GLU A CA 1
ATOM 736 C C . GLU A 1 103 ? 2.604 6.897 57.793 1.00 90.50 103 GLU A C 1
ATOM 738 O O . GLU A 1 103 ? 3.034 7.750 57.002 1.00 90.50 103 GLU A O 1
ATOM 743 N N . LEU A 1 104 ? 1.364 6.403 57.701 1.00 91.94 104 LEU A N 1
ATOM 744 C CA . LEU A 1 104 ? 0.405 6.814 56.681 1.00 91.94 104 LEU A CA 1
ATOM 745 C C . LEU A 1 104 ? -0.059 8.253 56.896 1.00 91.94 104 LEU A C 1
ATOM 747 O O . LEU A 1 104 ? -0.017 9.044 55.952 1.00 91.94 104 LEU A O 1
ATOM 751 N N . ALA A 1 105 ? -0.391 8.631 58.126 1.00 93.19 105 ALA A N 1
ATOM 752 C CA . ALA A 1 105 ? -0.661 10.009 58.512 1.00 93.19 105 ALA A CA 1
ATOM 753 C C . ALA A 1 105 ? 0.536 10.920 58.184 1.00 93.19 105 ALA A C 1
ATOM 755 O O . ALA A 1 105 ? 0.387 11.973 57.560 1.00 93.19 105 ALA A O 1
ATOM 756 N N . GLY A 1 106 ? 1.758 10.458 58.464 1.00 91.06 106 GLY A N 1
ATOM 757 C CA . GLY A 1 106 ? 3.000 11.133 58.091 1.00 91.06 106 GLY A CA 1
ATOM 758 C C . GLY A 1 106 ? 3.263 11.208 56.582 1.00 91.06 106 GLY A C 1
ATOM 759 O O . GLY A 1 106 ? 4.077 12.031 56.146 1.00 91.06 106 GLY A O 1
ATOM 760 N N . ARG A 1 107 ? 2.603 10.392 55.748 1.00 89.12 107 ARG A N 1
ATOM 761 C CA . ARG A 1 107 ? 2.536 10.546 54.280 1.00 89.12 107 ARG A CA 1
ATOM 762 C C . ARG A 1 107 ? 1.461 11.573 53.895 1.00 89.12 107 ARG A C 1
ATOM 764 O O . ARG A 1 107 ? 1.797 12.565 53.247 1.00 89.12 107 ARG A O 1
ATOM 771 N N . VAL A 1 108 ? 0.225 11.400 54.364 1.00 91.06 108 VAL A N 1
ATOM 772 C CA . VAL A 1 108 ? -0.938 12.257 54.057 1.00 91.06 108 VAL A CA 1
ATOM 773 C C . VAL A 1 108 ? -0.691 13.721 54.442 1.00 91.06 108 VAL A C 1
ATOM 775 O O . VAL A 1 108 ? -0.885 14.606 53.608 1.00 91.06 108 VAL A O 1
ATOM 778 N N . ALA A 1 109 ? -0.125 13.991 55.623 1.00 92.44 109 ALA A N 1
ATOM 779 C CA . ALA A 1 109 ? 0.250 15.338 56.060 1.00 92.44 109 ALA A CA 1
ATOM 780 C C . ALA A 1 109 ? 1.231 16.040 55.097 1.00 92.44 109 ALA A C 1
ATOM 782 O O . ALA A 1 109 ? 1.125 17.243 54.852 1.00 92.44 109 ALA A O 1
ATOM 783 N N . ARG A 1 110 ? 2.195 15.303 54.519 1.00 89.69 110 ARG A N 1
ATOM 784 C CA . ARG A 1 110 ? 3.162 15.859 53.551 1.00 89.69 110 ARG A CA 1
ATOM 785 C C . ARG A 1 110 ? 2.509 16.199 52.219 1.00 89.69 110 ARG A C 1
ATOM 787 O O . ARG A 1 110 ? 2.849 17.226 51.630 1.00 89.69 110 ARG A O 1
ATOM 794 N N . ASP A 1 111 ? 1.624 15.337 51.735 1.00 86.75 111 ASP A N 1
ATOM 795 C CA . ASP A 1 111 ? 1.003 15.512 50.426 1.00 86.75 111 ASP A CA 1
ATOM 796 C C . ASP A 1 111 ? -0.141 16.544 50.484 1.00 86.75 111 ASP A C 1
ATOM 798 O O . ASP A 1 111 ? -0.210 17.399 49.603 1.00 86.75 111 ASP A O 1
ATOM 802 N N . GLY A 1 112 ? -0.908 16.612 51.580 1.00 88.50 112 GLY A N 1
ATOM 803 C CA . GLY A 1 112 ? -1.853 17.704 51.855 1.00 88.50 112 GLY A CA 1
ATOM 804 C C . GLY A 1 112 ? -1.182 19.079 51.947 1.00 88.50 112 GLY A C 1
ATOM 805 O O . GLY A 1 112 ? -1.591 20.015 51.260 1.00 88.50 112 GLY A O 1
ATOM 806 N N . LEU A 1 113 ? -0.073 19.203 52.687 1.00 89.81 113 LEU A N 1
ATOM 807 C CA . LEU A 1 113 ? 0.718 20.444 52.712 1.00 89.81 113 LEU A CA 1
ATOM 808 C C . LEU A 1 113 ? 1.298 20.810 51.332 1.00 89.81 113 LEU A C 1
ATOM 810 O O . LEU A 1 113 ? 1.391 21.994 50.986 1.00 89.81 113 LEU A O 1
ATOM 814 N N . ARG A 1 114 ? 1.659 19.818 50.504 1.00 85.56 114 ARG A N 1
ATOM 815 C CA . ARG A 1 114 ? 2.090 20.061 49.117 1.00 85.56 114 ARG A CA 1
ATOM 816 C C . ARG A 1 114 ? 0.933 20.555 48.242 1.00 85.56 114 ARG A C 1
ATOM 818 O O . ARG A 1 114 ? 1.160 21.436 47.419 1.00 85.56 114 ARG A O 1
ATOM 825 N N . SER A 1 115 ? -0.276 20.023 48.415 1.00 85.56 115 SER A N 1
ATOM 826 C CA . SER A 1 115 ? -1.471 20.496 47.710 1.00 85.56 115 SER A CA 1
ATOM 827 C C . SER A 1 115 ? -1.832 21.928 48.117 1.00 85.56 115 SER A C 1
ATOM 829 O O . SER A 1 115 ? -1.951 22.801 47.256 1.00 85.56 115 SER A O 1
ATOM 831 N N . ARG A 1 116 ? -1.887 22.210 49.426 1.00 85.25 116 ARG A N 1
ATOM 832 C CA . ARG A 1 116 ? -2.196 23.538 49.983 1.00 85.25 116 ARG A CA 1
ATOM 833 C C . ARG A 1 116 ? -1.204 24.624 49.560 1.00 85.25 116 ARG A C 1
ATOM 835 O O . ARG A 1 116 ? -1.617 25.744 49.303 1.00 85.25 116 ARG A O 1
ATOM 842 N N . SER A 1 117 ? 0.083 24.299 49.416 1.00 83.00 117 SER A N 1
ATOM 843 C CA . SER A 1 117 ? 1.109 25.227 48.894 1.00 83.00 117 SER A CA 1
ATOM 844 C C . SER A 1 117 ? 1.070 25.441 47.370 1.00 83.00 117 SER A C 1
ATOM 846 O O . SER A 1 117 ? 1.970 26.074 46.815 1.00 83.00 117 SER A O 1
ATOM 848 N N . ARG A 1 118 ? 0.054 24.904 46.682 1.00 80.50 118 ARG A N 1
ATOM 849 C CA . ARG A 1 118 ? -0.156 25.004 45.227 1.00 80.50 118 ARG A CA 1
ATOM 850 C C . ARG A 1 118 ? -1.608 25.327 44.841 1.00 80.50 118 ARG A C 1
ATOM 852 O O . ARG A 1 118 ? -1.955 25.171 43.674 1.00 80.50 118 ARG A O 1
ATOM 859 N N . ASP A 1 119 ? -2.447 25.706 45.808 1.00 79.00 119 ASP A N 1
ATOM 860 C CA . ASP A 1 119 ? -3.900 25.887 45.645 1.00 79.00 119 ASP A CA 1
ATOM 861 C C . ASP A 1 119 ? -4.601 24.683 44.978 1.00 79.00 119 ASP A C 1
ATOM 863 O O . ASP A 1 119 ? -5.528 24.822 44.175 1.00 79.00 119 ASP A O 1
ATOM 867 N N . LEU A 1 120 ? -4.140 23.472 45.315 1.00 82.50 120 LEU A N 1
ATOM 868 C CA . LEU A 1 120 ? -4.749 22.211 44.900 1.00 82.50 120 LEU A CA 1
ATOM 869 C C . LEU A 1 120 ? -5.596 21.608 46.036 1.00 82.50 120 LEU A C 1
ATOM 871 O O . LEU A 1 120 ? -5.227 21.753 47.205 1.00 82.50 120 LEU A O 1
ATOM 875 N N . PRO A 1 121 ? -6.676 20.874 45.708 1.00 86.12 121 PRO A N 1
ATOM 876 C CA . PRO A 1 121 ? -7.436 20.080 46.668 1.00 86.12 121 PRO A CA 1
ATOM 877 C C . PRO A 1 121 ? -6.565 19.091 47.457 1.00 86.12 121 PRO A C 1
ATOM 879 O O . PRO A 1 121 ? -5.565 18.563 46.950 1.00 86.12 121 PRO A O 1
ATOM 882 N N . LEU A 1 122 ? -6.957 18.847 48.707 1.00 89.12 122 LEU A N 1
ATOM 883 C CA . LEU A 1 122 ? -6.285 17.911 49.606 1.00 89.12 122 LEU A CA 1
ATOM 884 C C . LEU A 1 122 ? -6.550 16.445 49.192 1.00 89.12 122 LEU A C 1
ATOM 886 O O . LEU A 1 122 ? -7.497 16.177 48.447 1.00 89.12 122 LEU A O 1
ATOM 890 N N . PRO A 1 123 ? -5.709 15.491 49.633 1.00 88.38 123 PRO A N 1
ATOM 891 C CA . PRO A 1 123 ? -6.023 14.069 49.558 1.00 88.38 123 PRO A CA 1
ATOM 892 C C . PRO A 1 123 ? -7.267 13.717 50.382 1.00 88.38 123 PRO A C 1
ATOM 894 O O . PRO A 1 123 ? -7.499 14.297 51.441 1.00 88.38 123 PRO A O 1
ATOM 897 N N . PHE A 1 124 ? -8.007 12.725 49.904 1.00 88.00 124 PHE A N 1
ATOM 898 C CA . PHE A 1 124 ? -9.144 12.101 50.573 1.00 88.00 124 PHE A CA 1
ATOM 899 C C . PHE A 1 124 ? -8.702 10.737 51.105 1.00 88.00 124 PHE A C 1
ATOM 901 O O . PHE A 1 124 ? -7.842 10.090 50.495 1.00 88.00 124 PHE A O 1
ATOM 908 N N . VAL A 1 125 ? -9.271 10.307 52.230 1.00 89.75 125 VAL A N 1
ATOM 909 C CA . VAL A 1 125 ? -8.937 9.025 52.866 1.00 89.75 125 VAL A CA 1
ATOM 910 C C . VAL A 1 125 ? -10.210 8.220 53.098 1.00 89.75 125 VAL A C 1
ATOM 912 O O . VAL A 1 125 ? -11.190 8.761 53.605 1.00 89.75 125 VAL A O 1
ATOM 915 N N . ILE A 1 126 ? -10.188 6.942 52.727 1.00 88.44 126 ILE A N 1
ATOM 916 C CA . ILE A 1 126 ? -11.286 5.991 52.942 1.00 88.44 126 ILE A CA 1
ATOM 917 C C . ILE A 1 126 ? -10.743 4.837 53.791 1.00 88.44 126 ILE A C 1
ATOM 919 O O . ILE A 1 126 ? -9.682 4.305 53.464 1.00 88.44 126 ILE A O 1
ATOM 923 N N . LEU A 1 127 ? -11.435 4.480 54.876 1.00 91.31 127 LEU A N 1
ATOM 924 C CA . LEU A 1 127 ? -11.115 3.346 55.749 1.00 91.31 127 LEU A CA 1
ATOM 925 C C . LEU A 1 127 ? -12.250 2.313 55.712 1.00 91.31 127 LEU A C 1
ATOM 927 O O . LEU A 1 127 ? -13.245 2.469 56.420 1.00 91.31 127 LEU A O 1
ATOM 931 N N . THR A 1 128 ? -12.099 1.255 54.918 1.00 89.19 128 THR A N 1
ATOM 932 C CA . THR A 1 128 ? -13.089 0.169 54.855 1.00 89.19 128 THR A CA 1
ATOM 933 C C . THR A 1 128 ? -12.691 -0.944 55.814 1.00 89.19 128 THR A C 1
ATOM 935 O O . THR A 1 128 ? -11.618 -1.534 55.672 1.00 89.19 128 THR A O 1
ATOM 938 N N . GLY A 1 129 ? -13.533 -1.225 56.805 1.00 88.50 129 GLY A N 1
ATOM 939 C CA . GLY A 1 129 ? -13.372 -2.363 57.706 1.00 88.50 129 GLY A CA 1
ATOM 940 C C . GLY A 1 129 ? -14.101 -3.602 57.204 1.00 88.50 129 GLY A C 1
ATOM 941 O O . GLY A 1 129 ? -15.148 -3.504 56.567 1.00 88.50 129 GLY A O 1
ATOM 942 N N . TYR A 1 130 ? -13.545 -4.769 57.513 1.00 88.88 130 TYR A N 1
ATOM 943 C CA . TYR A 1 130 ? -14.147 -6.067 57.221 1.00 88.88 130 TYR A CA 1
ATOM 944 C C . TYR A 1 130 ? -14.288 -6.879 58.512 1.00 88.88 130 TYR A C 1
ATOM 946 O O . TYR A 1 130 ? -13.538 -6.666 59.474 1.00 88.88 130 TYR A O 1
ATOM 954 N N . GLY A 1 131 ? -15.252 -7.799 58.521 1.00 85.94 131 GLY A N 1
ATOM 955 C CA . GLY A 1 131 ? -15.557 -8.641 59.674 1.00 85.94 131 GLY A CA 1
ATOM 956 C C . GLY A 1 131 ? -15.801 -10.111 59.341 1.00 85.94 131 GLY A C 1
ATOM 957 O O . GLY A 1 131 ? -15.956 -10.511 58.182 1.00 85.94 131 GLY A O 1
ATOM 958 N N . GLU A 1 132 ? -15.816 -10.923 60.389 1.00 85.38 132 GLU A N 1
ATOM 959 C CA . GLU A 1 132 ? -15.998 -12.370 60.388 1.00 85.38 132 GLU A CA 1
ATOM 960 C C . GLU A 1 132 ? -17.413 -12.783 60.841 1.00 85.38 132 GLU A C 1
ATOM 962 O O . GLU A 1 132 ? -18.225 -11.964 61.260 1.00 85.38 132 GLU A O 1
ATOM 967 N N . GLY A 1 133 ? -17.728 -14.079 60.749 1.00 81.50 133 GLY A N 1
ATOM 968 C CA . GLY A 1 133 ? -19.040 -14.611 61.135 1.00 81.50 133 GLY A CA 1
ATOM 969 C C . GLY A 1 133 ? -20.104 -14.501 60.037 1.00 81.50 133 GLY A C 1
ATOM 970 O O . GLY A 1 133 ? -19.819 -14.703 58.852 1.00 81.50 133 GLY A O 1
ATOM 971 N N . THR A 1 134 ? -21.354 -14.275 60.443 1.00 84.69 134 THR A N 1
ATOM 972 C CA . THR A 1 134 ? -22.499 -14.013 59.551 1.00 84.69 134 THR A CA 1
ATOM 973 C C . THR A 1 134 ? -22.532 -12.561 59.072 1.00 84.69 134 THR A C 1
ATOM 975 O O . THR A 1 134 ? -21.865 -11.708 59.644 1.00 84.69 134 THR A O 1
ATOM 978 N N . ASP A 1 135 ? -23.337 -12.254 58.050 1.00 80.81 135 ASP A N 1
ATOM 979 C CA . ASP A 1 135 ? -23.420 -10.907 57.461 1.00 80.81 135 ASP A CA 1
ATOM 980 C C . ASP A 1 135 ? -23.702 -9.797 58.503 1.00 80.81 135 ASP A C 1
ATOM 982 O O . ASP A 1 135 ? -23.131 -8.716 58.405 1.00 80.81 135 ASP A O 1
ATOM 986 N N . GLU A 1 136 ? -24.530 -10.063 59.526 1.00 84.38 136 GLU A N 1
ATOM 987 C CA . GLU A 1 136 ? -24.837 -9.100 60.604 1.00 84.38 136 GLU A CA 1
ATOM 988 C C . GLU A 1 136 ? -23.698 -8.958 61.636 1.00 84.38 136 GLU A C 1
ATOM 990 O O . GLU A 1 136 ? -23.483 -7.869 62.170 1.00 84.38 136 GLU A O 1
ATOM 995 N N . GLU A 1 137 ? -22.959 -10.037 61.915 1.00 85.50 137 GLU A N 1
ATOM 996 C CA . GLU A 1 137 ? -21.801 -10.033 62.825 1.00 85.50 137 GLU A CA 1
ATOM 997 C C . GLU A 1 137 ? -20.602 -9.340 62.163 1.00 85.50 137 GLU A C 1
ATOM 999 O O . GLU A 1 137 ? -19.985 -8.453 62.755 1.00 85.50 137 GLU A O 1
ATOM 1004 N N . ALA A 1 138 ? -20.344 -9.677 60.898 1.00 85.69 138 ALA A N 1
ATOM 1005 C CA . ALA A 1 138 ? -19.263 -9.130 60.096 1.00 85.69 138 ALA A CA 1
ATOM 1006 C C . ALA A 1 138 ? -19.436 -7.627 59.837 1.00 85.69 138 ALA A C 1
ATOM 1008 O O . ALA A 1 138 ? -18.458 -6.881 59.856 1.00 85.69 138 ALA A O 1
ATOM 1009 N N . GLU A 1 139 ? -20.673 -7.167 59.609 1.00 86.00 139 GLU A N 1
ATOM 1010 C CA . GLU A 1 139 ? -20.971 -5.739 59.466 1.00 86.00 139 GLU A CA 1
ATOM 1011 C C . GLU A 1 139 ? -20.582 -4.976 60.742 1.00 86.00 139 GLU A C 1
ATOM 1013 O O . GLU A 1 139 ? -19.853 -3.986 60.667 1.00 86.00 139 GLU A O 1
ATOM 1018 N N . ALA A 1 140 ? -20.992 -5.471 61.915 1.00 87.38 140 ALA A N 1
ATOM 1019 C CA . ALA A 1 140 ? -20.711 -4.834 63.200 1.00 87.38 140 ALA A CA 1
ATOM 1020 C C . ALA A 1 140 ? -19.216 -4.858 63.577 1.00 87.38 140 ALA A C 1
ATOM 1022 O O . ALA A 1 140 ? -18.680 -3.844 64.026 1.00 87.38 140 ALA A O 1
ATOM 1023 N N . GLU A 1 141 ? -18.532 -5.987 63.373 1.00 89.50 141 GLU A N 1
ATOM 1024 C CA . GLU A 1 141 ? -17.101 -6.130 63.672 1.00 89.50 141 GLU A CA 1
ATOM 1025 C C . GLU A 1 141 ? -16.238 -5.262 62.735 1.00 89.50 141 GLU A C 1
ATOM 1027 O O . GLU A 1 141 ? -15.306 -4.587 63.182 1.00 89.50 141 GLU A O 1
ATOM 1032 N N . GLY A 1 142 ? -16.585 -5.207 61.443 1.00 88.88 142 GLY A N 1
ATOM 1033 C CA . GLY A 1 142 ? -15.927 -4.334 60.470 1.00 88.88 142 GLY A CA 1
ATOM 1034 C C . GLY A 1 142 ? -16.107 -2.845 60.785 1.00 88.88 142 GLY A C 1
ATOM 1035 O O . GLY A 1 142 ? -15.146 -2.082 60.671 1.00 88.88 142 GLY A O 1
ATOM 1036 N N . GLU A 1 143 ? -17.286 -2.429 61.257 1.00 91.38 143 GLU A N 1
ATOM 1037 C CA . GLU A 1 143 ? -17.564 -1.043 61.664 1.00 91.38 143 GLU A CA 1
ATOM 1038 C C . GLU A 1 143 ? -16.729 -0.623 62.889 1.00 91.38 143 GLU A C 1
ATOM 1040 O O . GLU A 1 143 ? -16.186 0.488 62.930 1.00 91.38 143 GLU A O 1
ATOM 1045 N N . GLU A 1 144 ? -16.568 -1.512 63.876 1.00 91.38 144 GLU A N 1
ATOM 1046 C CA . GLU A 1 144 ? -15.740 -1.247 65.060 1.00 91.38 144 GLU A CA 1
ATOM 1047 C C . GLU A 1 144 ? -14.244 -1.192 64.703 1.00 91.38 144 GLU A C 1
ATOM 1049 O O . GLU A 1 144 ? -13.557 -0.237 65.081 1.00 91.38 144 GLU A O 1
ATOM 1054 N N . ARG A 1 145 ? -13.748 -2.131 63.879 1.00 92.56 145 ARG A N 1
ATOM 1055 C CA . ARG A 1 145 ? -12.375 -2.093 63.338 1.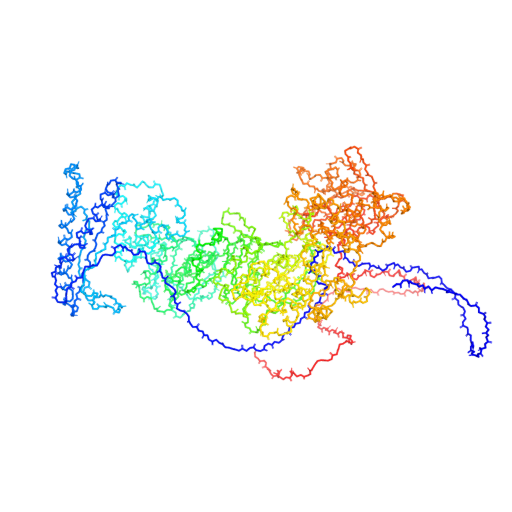00 92.56 145 ARG A CA 1
ATOM 1056 C C . ARG A 1 145 ? -12.101 -0.806 62.554 1.00 92.56 145 ARG A C 1
ATOM 1058 O O . ARG A 1 145 ? -11.072 -0.162 62.778 1.00 92.56 145 ARG A O 1
ATOM 1065 N N . ALA A 1 146 ? -13.016 -0.403 61.666 1.00 91.81 146 ALA A N 1
ATOM 1066 C CA . ALA A 1 146 ? -12.911 0.836 60.891 1.00 91.81 146 ALA A CA 1
ATOM 1067 C C . ALA A 1 146 ? -12.881 2.074 61.800 1.00 91.81 146 ALA A C 1
ATOM 1069 O O . ALA A 1 146 ? -12.040 2.956 61.617 1.00 91.81 146 ALA A O 1
ATOM 1070 N N . THR A 1 147 ? -13.744 2.110 62.819 1.00 94.06 147 THR A N 1
ATOM 1071 C CA . THR A 1 147 ? -13.804 3.192 63.811 1.00 94.06 147 THR A CA 1
ATOM 1072 C C . THR A 1 147 ? -12.507 3.300 64.617 1.00 94.06 147 THR A C 1
ATOM 1074 O O . THR A 1 147 ? -11.962 4.398 64.756 1.00 94.06 147 THR A O 1
ATOM 1077 N N . ASN A 1 148 ? -11.956 2.180 65.095 1.00 92.56 148 ASN A N 1
ATOM 1078 C CA . ASN A 1 148 ? -10.702 2.169 65.853 1.00 92.56 148 ASN A CA 1
ATOM 1079 C C . ASN A 1 148 ? -9.510 2.621 64.989 1.00 92.56 148 ASN A C 1
ATOM 1081 O O . ASN A 1 148 ? -8.722 3.466 65.422 1.00 92.56 148 ASN A O 1
ATOM 1085 N N . ALA A 1 149 ? -9.416 2.144 63.741 1.00 92.56 149 ALA A N 1
ATOM 1086 C CA . ALA A 1 149 ? -8.406 2.597 62.781 1.00 92.56 149 ALA A CA 1
ATOM 1087 C C . ALA A 1 149 ? -8.539 4.095 62.434 1.00 92.56 149 ALA A C 1
ATOM 1089 O O . ALA A 1 149 ? -7.529 4.793 62.318 1.00 92.56 149 ALA A O 1
ATOM 1090 N N . TYR A 1 150 ? -9.768 4.606 62.311 1.00 94.19 150 TYR A N 1
ATOM 1091 C CA . TYR A 1 150 ? -10.043 6.021 62.051 1.00 94.19 150 TYR A CA 1
ATOM 1092 C C . TYR A 1 150 ? -9.592 6.925 63.206 1.00 94.19 150 TYR A C 1
ATOM 1094 O O . TYR A 1 150 ? -8.921 7.930 62.964 1.00 94.19 150 TYR A O 1
ATOM 1102 N N . VAL A 1 151 ? -9.911 6.565 64.455 1.00 94.06 151 VAL A N 1
ATOM 1103 C CA . VAL A 1 151 ? -9.552 7.360 65.645 1.00 94.06 151 VAL A CA 1
ATOM 1104 C C . VAL A 1 151 ? -8.034 7.490 65.800 1.00 94.06 151 VAL A C 1
ATOM 1106 O O . VAL A 1 151 ? -7.544 8.597 66.035 1.00 94.06 151 VAL A O 1
ATOM 1109 N N . GLU A 1 152 ? -7.287 6.397 65.617 1.00 94.06 152 GLU A N 1
ATOM 1110 C CA . GLU A 1 152 ? -5.819 6.419 65.638 1.00 94.06 152 GLU A CA 1
ATOM 1111 C C . GLU A 1 152 ? -5.269 7.286 64.495 1.00 94.06 152 GLU A C 1
ATOM 1113 O O . GLU A 1 152 ? -4.547 8.253 64.741 1.00 94.06 152 GLU A O 1
ATOM 1118 N N . PHE A 1 153 ? -5.685 7.022 63.250 1.00 94.69 153 PHE A N 1
ATOM 1119 C CA . PHE A 1 153 ? -5.219 7.761 62.073 1.00 94.69 153 PHE A CA 1
ATOM 1120 C C . PHE A 1 153 ? -5.451 9.278 62.183 1.00 94.69 153 PHE A C 1
ATOM 1122 O O . PHE A 1 153 ? -4.565 10.066 61.835 1.00 94.69 153 PHE A O 1
ATOM 1129 N N . LEU A 1 154 ? -6.616 9.696 62.691 1.00 94.50 154 LEU A N 1
ATOM 1130 C CA . LEU A 1 154 ? -6.953 11.102 62.918 1.00 94.50 154 LEU A CA 1
ATOM 1131 C C . LEU A 1 154 ? -5.992 11.749 63.932 1.00 94.50 154 LEU A C 1
ATOM 1133 O O . LEU A 1 154 ? -5.467 12.838 63.682 1.00 94.50 154 LEU A O 1
ATOM 1137 N N . ALA A 1 155 ? -5.715 11.062 65.046 1.00 92.81 155 ALA A N 1
ATOM 1138 C CA . ALA A 1 155 ? -4.799 11.536 66.080 1.00 92.81 155 ALA A CA 1
ATOM 1139 C C . ALA A 1 155 ? -3.352 11.637 65.564 1.00 92.81 155 ALA A C 1
ATOM 1141 O O . ALA A 1 155 ? -2.697 12.669 65.758 1.00 92.81 155 ALA A O 1
ATOM 1142 N N . SER A 1 156 ? -2.865 10.620 64.842 1.00 94.81 156 SER A N 1
ATOM 1143 C CA . SER A 1 156 ? -1.536 10.655 64.221 1.00 94.81 156 SER A CA 1
ATOM 1144 C C . SER A 1 156 ? -1.415 11.796 63.196 1.00 94.81 156 SER A C 1
ATOM 1146 O O . SER A 1 156 ? -0.368 12.446 63.099 1.00 94.81 156 SER A O 1
ATOM 1148 N N . LEU A 1 157 ? -2.483 12.072 62.435 1.00 95.19 157 LEU A N 1
ATOM 1149 C CA . LEU A 1 157 ? -2.517 13.115 61.406 1.00 95.19 157 LEU A CA 1
ATOM 1150 C C . LEU A 1 157 ? -2.417 14.521 62.006 1.00 95.19 157 LEU A C 1
ATOM 1152 O O . LEU A 1 157 ? -1.591 15.312 61.544 1.00 95.19 157 LEU A O 1
ATOM 1156 N N . ASP A 1 158 ? -3.173 14.823 63.063 1.00 93.19 158 ASP A N 1
ATOM 1157 C CA . ASP A 1 158 ? -3.096 16.125 63.741 1.00 93.19 158 ASP A CA 1
ATOM 1158 C C . ASP A 1 158 ? -1.728 16.358 64.403 1.00 93.19 158 ASP A C 1
ATOM 1160 O O . ASP A 1 158 ? -1.173 17.464 64.329 1.00 93.19 158 ASP A O 1
ATOM 1164 N N . VAL A 1 159 ? -1.126 15.312 64.985 1.00 93.81 159 VAL A N 1
ATOM 1165 C CA . VAL A 1 159 ? 0.251 15.356 65.503 1.00 93.81 159 VAL A CA 1
ATOM 1166 C C . VAL A 1 159 ? 1.243 15.657 64.377 1.00 93.81 159 VAL A C 1
ATOM 1168 O O . VAL A 1 159 ? 2.124 16.508 64.545 1.00 93.81 159 VAL A O 1
ATOM 1171 N N . GLU A 1 160 ? 1.096 15.024 63.213 1.00 94.25 160 GLU A N 1
ATOM 1172 C CA . GLU A 1 160 ? 1.990 15.218 62.072 1.00 94.25 160 GLU A CA 1
ATOM 1173 C C . GLU A 1 160 ? 1.882 16.598 61.425 1.00 94.25 160 GLU A C 1
ATOM 1175 O O . GLU A 1 160 ? 2.911 17.231 61.150 1.00 94.25 160 GLU A O 1
ATOM 1180 N N . LEU A 1 161 ? 0.664 17.093 61.218 1.00 93.81 161 LEU A N 1
ATOM 1181 C CA . LEU A 1 161 ? 0.400 18.442 60.717 1.00 93.81 161 LEU A CA 1
ATOM 1182 C C . LEU A 1 161 ? 0.979 19.482 61.688 1.00 93.81 161 LEU A C 1
ATOM 1184 O O . LEU A 1 161 ? 1.843 20.281 61.306 1.00 93.81 161 LEU A O 1
ATOM 1188 N N . SER A 1 162 ? 0.641 19.382 62.978 1.00 90.25 162 SER A N 1
ATOM 1189 C CA . SER A 1 162 ? 1.174 20.240 64.048 1.00 90.25 162 SER A CA 1
ATOM 1190 C C . SER A 1 162 ? 2.705 20.198 64.135 1.00 90.25 162 SER A C 1
ATOM 1192 O O . SER A 1 162 ? 3.365 21.230 64.313 1.00 90.25 162 SER A O 1
ATOM 1194 N N . ARG A 1 163 ? 3.319 19.015 63.970 1.00 91.12 163 ARG A N 1
ATOM 1195 C CA . ARG A 1 163 ? 4.782 18.843 63.969 1.00 91.12 163 ARG A CA 1
ATOM 1196 C C . ARG A 1 163 ? 5.438 19.587 62.806 1.00 91.12 163 ARG A C 1
ATOM 1198 O O . ARG A 1 163 ? 6.519 20.153 62.991 1.00 91.12 163 ARG A O 1
ATOM 1205 N N . ARG A 1 164 ? 4.792 19.599 61.637 1.00 92.00 164 ARG A N 1
ATOM 1206 C CA . ARG A 1 164 ? 5.300 20.165 60.375 1.00 92.00 164 ARG A CA 1
ATOM 1207 C C . ARG A 1 164 ? 5.010 21.664 60.223 1.00 92.00 164 ARG A C 1
ATOM 1209 O O . ARG A 1 164 ? 5.787 22.362 59.576 1.00 92.00 164 ARG A O 1
ATOM 1216 N N . GLN A 1 165 ? 3.960 22.179 60.864 1.00 91.44 165 GLN A N 1
ATOM 1217 C CA . GLN A 1 165 ? 3.436 23.538 60.663 1.00 91.44 165 GLN A CA 1
ATOM 1218 C C . GLN A 1 165 ? 3.861 24.586 61.705 1.00 91.44 165 GLN A C 1
ATOM 1220 O O . GLN A 1 165 ? 3.392 25.717 61.645 1.00 91.44 165 GLN A O 1
ATOM 1225 N N . LYS A 1 166 ? 4.814 24.286 62.601 1.00 86.81 166 LYS A N 1
ATOM 1226 C CA . LYS A 1 166 ? 5.275 25.161 63.715 1.00 86.81 166 LYS A CA 1
ATOM 1227 C C . LYS A 1 166 ? 5.760 26.587 63.360 1.00 86.81 166 LYS A C 1
ATOM 1229 O O . LYS A 1 166 ? 6.192 27.315 64.250 1.00 86.81 166 LYS A O 1
ATOM 1234 N N . LYS A 1 167 ? 5.764 26.980 62.083 1.00 84.31 167 LYS A N 1
ATOM 1235 C CA . LYS A 1 167 ? 6.122 28.323 61.581 1.00 84.31 167 LYS A CA 1
ATOM 1236 C C . LYS A 1 167 ? 5.002 28.997 60.769 1.00 84.31 167 LYS A C 1
ATOM 1238 O O . LYS A 1 167 ? 5.225 30.074 60.227 1.00 84.31 167 LYS A O 1
ATOM 1243 N N . VAL A 1 168 ? 3.836 28.364 60.662 1.00 85.25 168 VAL A N 1
ATOM 1244 C CA . VAL A 1 168 ? 2.649 28.861 59.952 1.00 85.25 168 VAL A CA 1
ATOM 1245 C C . VAL A 1 168 ? 1.701 29.506 60.979 1.00 85.25 168 VAL A C 1
ATOM 1247 O O . VAL A 1 168 ? 1.540 28.938 62.064 1.00 85.25 168 VAL A O 1
ATOM 1250 N N . PRO A 1 169 ? 1.084 30.671 60.698 1.00 86.25 169 PRO A N 1
ATOM 1251 C CA . PRO A 1 169 ? 0.078 31.270 61.582 1.00 86.25 169 PRO A CA 1
ATOM 1252 C C . PRO A 1 169 ? -1.077 30.292 61.873 1.00 86.25 169 PRO A C 1
ATOM 1254 O O . PRO A 1 169 ? -1.472 29.582 60.950 1.00 86.25 169 PRO A O 1
ATOM 1257 N N . PRO A 1 170 ? -1.622 30.205 63.105 1.00 80.81 170 PRO A N 1
ATOM 1258 C CA . PRO A 1 170 ? -2.657 29.218 63.447 1.00 80.81 170 PRO A CA 1
ATOM 1259 C C . PRO A 1 170 ? -3.907 29.277 62.556 1.00 80.81 170 PRO A C 1
ATOM 1261 O O . PRO A 1 170 ? -4.472 28.243 62.232 1.00 80.81 170 PRO A O 1
ATOM 1264 N N . ASP A 1 171 ? -4.279 30.471 62.093 1.00 81.44 171 ASP A N 1
ATOM 1265 C CA . ASP A 1 171 ? -5.350 30.753 61.123 1.00 81.44 171 ASP A CA 1
ATOM 1266 C C . ASP A 1 171 ? -5.092 30.211 59.700 1.00 81.44 171 ASP A C 1
ATOM 1268 O O . ASP A 1 171 ? -5.964 30.283 58.836 1.00 81.44 171 ASP A O 1
ATOM 1272 N N . GLN A 1 172 ? -3.892 29.689 59.441 1.00 79.38 172 GLN A N 1
ATOM 1273 C CA . GLN A 1 172 ? -3.425 29.182 58.145 1.00 79.38 172 GLN A CA 1
ATOM 1274 C C . GLN A 1 172 ? -2.886 27.742 58.237 1.00 79.38 172 GLN A C 1
ATOM 1276 O O . GLN A 1 172 ? -2.368 27.212 57.251 1.00 79.38 172 GLN A O 1
ATOM 1281 N N . GLN A 1 173 ? -2.981 27.107 59.409 1.00 88.69 173 GLN A N 1
ATOM 1282 C CA . GLN A 1 173 ? -2.602 25.709 59.607 1.00 88.69 173 GLN A CA 1
ATOM 1283 C C . GLN A 1 173 ? -3.711 24.775 59.111 1.00 88.69 173 GLN A C 1
ATOM 1285 O O . GLN A 1 173 ? -4.885 25.053 59.314 1.00 88.69 173 GLN A O 1
ATOM 1290 N N . LEU A 1 174 ? -3.319 23.665 58.479 1.00 91.12 174 LEU A N 1
ATOM 1291 C CA . LEU A 1 174 ? -4.210 22.523 58.271 1.00 91.12 174 LEU A CA 1
ATOM 1292 C C . LEU A 1 174 ? -4.291 21.704 59.564 1.00 91.12 174 LEU A C 1
ATOM 1294 O O . LEU A 1 174 ? -3.270 21.466 60.211 1.00 91.12 174 LEU A O 1
ATOM 1298 N N . THR A 1 175 ? -5.478 21.227 59.881 1.00 90.31 175 THR A N 1
ATOM 1299 C CA . THR A 1 175 ? -5.783 20.237 60.918 1.00 90.31 175 THR A CA 1
ATOM 1300 C C . THR A 1 175 ? -6.259 18.944 60.261 1.00 90.31 175 THR A C 1
ATOM 1302 O O . THR A 1 175 ? -6.528 18.920 59.057 1.00 90.31 175 THR A O 1
ATOM 1305 N N . ALA A 1 176 ? -6.397 17.861 61.021 1.00 87.44 176 ALA A N 1
ATOM 1306 C CA . ALA A 1 176 ? -6.997 16.629 60.518 1.00 87.44 176 ALA A CA 1
ATOM 1307 C C . ALA A 1 176 ? -8.448 16.854 60.032 1.00 87.44 176 ALA A C 1
ATOM 1309 O O . ALA A 1 176 ? -8.869 16.229 59.064 1.00 87.44 176 ALA A O 1
ATOM 1310 N N . HIS A 1 177 ? -9.173 17.814 60.623 1.00 85.56 177 HIS A N 1
ATOM 1311 C CA . HIS A 1 177 ? -10.526 18.212 60.208 1.00 85.56 177 HIS A CA 1
ATOM 1312 C C . HIS A 1 177 ? -10.603 18.951 58.858 1.00 85.56 177 HIS A C 1
ATOM 1314 O O . HIS A 1 177 ? -11.696 19.078 58.311 1.00 85.56 177 HIS A O 1
ATOM 1320 N N . ASP A 1 178 ? -9.484 19.433 58.304 1.00 88.00 178 ASP A N 1
ATOM 1321 C CA . ASP A 1 178 ? -9.453 19.997 56.946 1.00 88.00 178 ASP A CA 1
ATOM 1322 C C . ASP A 1 178 ? -9.424 18.904 55.858 1.00 88.00 178 ASP A C 1
ATOM 1324 O O . ASP A 1 178 ? -9.648 19.196 54.683 1.00 88.00 178 ASP A O 1
ATOM 1328 N N . PHE A 1 179 ? -9.151 17.646 56.226 1.00 89.88 179 PHE A N 1
ATOM 1329 C CA . PHE A 1 179 ? -9.164 16.501 55.316 1.00 89.88 179 PHE A CA 1
ATOM 1330 C C . PHE A 1 179 ? -10.531 15.811 55.351 1.00 89.88 179 PHE A C 1
ATOM 1332 O O . PHE A 1 179 ? -11.102 15.576 56.414 1.00 89.88 179 PHE A O 1
ATOM 1339 N N . THR A 1 180 ? -11.040 15.417 54.184 1.00 86.88 180 THR A N 1
ATOM 1340 C CA . THR A 1 180 ? -12.197 14.519 54.109 1.00 86.88 180 THR A CA 1
ATOM 1341 C C . THR A 1 180 ? -11.724 13.087 54.339 1.00 86.88 180 THR A C 1
ATOM 1343 O O . THR A 1 180 ? -10.966 12.534 53.536 1.00 86.88 180 THR A O 1
ATOM 1346 N N . ILE A 1 181 ? -12.165 12.517 55.458 1.00 90.31 181 ILE A N 1
ATOM 1347 C CA . ILE A 1 181 ? -11.880 11.149 55.880 1.00 90.31 181 ILE A CA 1
ATOM 1348 C C . ILE A 1 181 ? -13.228 10.459 56.085 1.00 90.31 181 ILE A C 1
ATOM 1350 O O . ILE A 1 181 ? -14.055 10.941 56.858 1.00 90.31 181 ILE A O 1
ATOM 1354 N N . GLU A 1 182 ? -13.448 9.357 55.379 1.00 88.12 182 GLU A N 1
ATOM 1355 C CA . GLU A 1 182 ? -14.639 8.512 55.491 1.00 88.12 182 GLU A CA 1
ATOM 1356 C C . GLU A 1 182 ? -14.218 7.125 55.985 1.00 88.12 182 GLU A C 1
ATOM 1358 O O . GLU A 1 182 ? -13.140 6.637 55.642 1.00 88.12 182 GLU A O 1
ATOM 1363 N N . TRP A 1 183 ? -15.053 6.490 56.802 1.00 91.50 183 TRP A N 1
ATOM 1364 C CA . TRP A 1 183 ? -14.839 5.132 57.291 1.00 91.50 183 TRP A CA 1
ATOM 1365 C C . TRP A 1 183 ? -16.173 4.395 57.389 1.00 91.50 183 TRP A C 1
ATOM 1367 O O . TRP A 1 183 ? -17.227 5.033 57.448 1.00 91.50 183 TRP A O 1
ATOM 1377 N N . GLY A 1 184 ? -16.114 3.067 57.395 1.00 88.06 184 GLY A N 1
ATOM 1378 C CA . GLY A 1 184 ? -17.267 2.210 57.646 1.00 88.06 184 GLY A CA 1
ATOM 1379 C C . GLY A 1 184 ? -16.997 0.750 57.296 1.00 88.06 184 GLY A C 1
ATOM 1380 O O . GLY A 1 184 ? -15.931 0.408 56.774 1.00 88.06 184 GLY A O 1
ATOM 1381 N N . SER A 1 185 ? -17.964 -0.109 57.587 1.00 86.50 185 SER A N 1
ATOM 1382 C CA . SER A 1 185 ? -17.911 -1.532 57.255 1.00 86.50 185 SER A CA 1
ATOM 1383 C C . SER A 1 185 ? -18.175 -1.840 55.772 1.00 86.50 185 SER A C 1
ATOM 1385 O O . SER A 1 185 ? -18.813 -1.078 55.045 1.00 86.50 185 SER A O 1
ATOM 1387 N N . SER A 1 186 ? -17.693 -3.004 55.339 1.00 83.19 186 SER A N 1
ATOM 1388 C CA . SER A 1 186 ? -18.125 -3.733 54.135 1.00 83.19 186 SER A CA 1
ATOM 1389 C C . SER A 1 186 ? -18.534 -5.176 54.487 1.00 83.19 186 SER A C 1
ATOM 1391 O O . SER A 1 186 ? -18.554 -6.065 53.626 1.00 83.19 186 SER A O 1
ATOM 1393 N N . GLY A 1 187 ? -18.808 -5.424 55.771 1.00 81.75 187 GLY A N 1
ATOM 1394 C CA . GLY A 1 187 ? -19.171 -6.718 56.325 1.00 81.75 187 GLY A CA 1
ATOM 1395 C C . GLY A 1 187 ? -18.204 -7.839 55.955 1.00 81.75 187 GLY A C 1
ATOM 1396 O O . GLY A 1 187 ? -16.980 -7.712 56.050 1.00 81.75 187 GLY A O 1
ATOM 1397 N N . GLY A 1 188 ? -18.778 -8.966 55.535 1.00 74.06 188 GLY A N 1
ATOM 1398 C CA . GLY A 1 188 ? -18.040 -10.154 55.113 1.00 74.06 188 GLY A CA 1
ATOM 1399 C C . GLY A 1 188 ? -17.690 -10.197 53.620 1.00 74.06 188 GLY A C 1
ATOM 1400 O O . GLY A 1 188 ? -17.149 -11.222 53.181 1.00 74.06 188 GLY A O 1
ATOM 1401 N N . ASP A 1 189 ? -18.009 -9.166 52.824 1.00 69.50 189 ASP A N 1
ATOM 1402 C CA . ASP A 1 189 ? -17.714 -9.164 51.385 1.00 69.50 189 ASP A CA 1
ATOM 1403 C C . ASP A 1 189 ? -16.266 -8.746 51.111 1.00 69.50 189 ASP A C 1
ATOM 1405 O O . ASP A 1 189 ? -15.841 -7.622 51.362 1.00 69.50 189 ASP A O 1
ATOM 1409 N N . VAL A 1 190 ? -15.509 -9.699 50.577 1.00 67.62 190 VAL A N 1
ATOM 1410 C CA . VAL A 1 190 ? -14.088 -9.585 50.229 1.00 67.62 190 VAL A CA 1
ATOM 1411 C C . VAL A 1 190 ? -13.818 -10.106 48.808 1.00 67.62 190 VAL A C 1
ATOM 1413 O O . VAL A 1 190 ? -12.672 -10.371 48.435 1.00 67.62 190 VAL A O 1
ATOM 1416 N N . GLY A 1 191 ? -14.880 -10.290 48.012 1.00 61.44 191 GLY A N 1
ATOM 1417 C CA . GLY A 1 191 ? -14.824 -10.877 46.676 1.00 61.44 191 GLY A CA 1
ATOM 1418 C C . GLY A 1 191 ? -14.354 -12.341 46.633 1.00 61.44 191 GLY A C 1
ATOM 1419 O O . GLY A 1 191 ? -14.201 -13.028 47.645 1.00 61.44 191 GLY A O 1
ATOM 1420 N N . GLN A 1 192 ? -14.110 -12.849 45.420 1.00 49.69 192 GLN A N 1
ATOM 1421 C CA . GLN A 1 192 ? -13.593 -14.208 45.203 1.00 49.69 192 GLN A CA 1
ATOM 1422 C C . GLN A 1 192 ? -12.065 -14.256 45.356 1.00 49.69 192 GLN A C 1
ATOM 1424 O O . GLN A 1 192 ? -11.327 -14.331 44.374 1.00 49.69 192 GLN A O 1
ATOM 1429 N N . SER A 1 193 ? -11.590 -14.218 46.602 1.00 57.53 193 SER A N 1
ATOM 1430 C CA . SER A 1 193 ? -10.170 -14.366 46.943 1.00 57.53 193 SER A CA 1
ATOM 1431 C C . SER A 1 193 ? -9.847 -15.748 47.518 1.00 57.53 193 SER A C 1
ATOM 1433 O O . SER A 1 193 ? -10.621 -16.314 48.288 1.00 57.53 193 SER A O 1
ATOM 1435 N N . ALA A 1 194 ? -8.654 -16.263 47.209 1.00 53.78 194 ALA A N 1
ATOM 1436 C CA . ALA A 1 194 ? -8.101 -17.464 47.842 1.00 53.78 194 ALA A CA 1
ATOM 1437 C C . ALA A 1 194 ? -7.683 -17.246 49.315 1.00 53.78 194 ALA A C 1
ATOM 1439 O O . ALA A 1 194 ? -7.395 -18.214 50.011 1.00 53.78 194 ALA A O 1
ATOM 1440 N N . ASP A 1 195 ? -7.659 -15.990 49.775 1.00 67.81 195 ASP A N 1
ATOM 1441 C CA . ASP A 1 195 ? -7.247 -15.552 51.119 1.00 67.81 195 ASP A CA 1
ATOM 1442 C C . ASP A 1 195 ? -8.391 -14.798 51.840 1.00 67.81 195 ASP A C 1
ATOM 1444 O O . ASP A 1 195 ? -8.178 -13.860 52.606 1.00 67.81 195 ASP A O 1
ATOM 1448 N N . ALA A 1 196 ? -9.644 -15.165 51.533 1.00 71.12 196 ALA A N 1
ATOM 1449 C CA . ALA A 1 196 ? -10.851 -14.465 51.988 1.00 71.12 196 ALA A CA 1
ATOM 1450 C C . ALA A 1 196 ? -10.970 -14.351 53.522 1.00 71.12 196 ALA A C 1
ATOM 1452 O O . ALA A 1 196 ? -11.463 -13.349 54.029 1.00 71.12 196 ALA A O 1
ATOM 1453 N N . GLU A 1 197 ? -10.492 -15.346 54.270 1.00 72.69 197 GLU A N 1
ATOM 1454 C CA . GLU A 1 197 ? -10.544 -15.339 55.737 1.00 72.69 197 GLU A CA 1
ATOM 1455 C C . GLU A 1 197 ? -9.604 -14.274 56.331 1.00 72.69 197 GLU A C 1
ATOM 1457 O O . GLU A 1 197 ? -10.017 -13.459 57.151 1.00 72.69 197 GLU A O 1
ATOM 1462 N N . ALA A 1 198 ? -8.366 -14.173 55.835 1.00 75.56 198 ALA A N 1
ATOM 1463 C CA . ALA A 1 198 ? -7.461 -13.101 56.241 1.00 75.56 198 ALA A CA 1
ATOM 1464 C C . ALA A 1 198 ? -7.902 -11.726 55.707 1.00 75.56 198 ALA A C 1
ATOM 1466 O O . ALA A 1 198 ? -7.494 -10.697 56.251 1.00 75.56 198 ALA A O 1
ATOM 1467 N N . LEU A 1 199 ? -8.686 -11.668 54.624 1.00 77.12 199 LEU A N 1
ATOM 1468 C CA . LEU A 1 199 ? -9.289 -10.426 54.122 1.00 77.12 199 LEU A CA 1
ATOM 1469 C C . LEU A 1 199 ? -10.423 -9.905 55.011 1.00 77.12 199 LEU A C 1
ATOM 1471 O O . LEU A 1 199 ? -10.676 -8.708 54.990 1.00 77.12 199 LEU A O 1
ATOM 1475 N N . ARG A 1 200 ? -11.038 -10.759 55.834 1.00 82.56 200 ARG A N 1
ATOM 1476 C CA . ARG A 1 200 ? -12.040 -10.352 56.830 1.00 82.56 200 ARG A CA 1
ATOM 1477 C C . ARG A 1 200 ? -11.443 -9.812 58.130 1.00 82.56 200 ARG A C 1
ATOM 1479 O O . ARG A 1 200 ? -12.120 -9.106 58.856 1.00 82.56 200 ARG A O 1
ATOM 1486 N N . ARG A 1 201 ? -10.154 -10.057 58.387 1.00 87.69 201 ARG A N 1
ATOM 1487 C CA . ARG A 1 201 ? -9.414 -9.590 59.578 1.00 87.69 201 ARG A CA 1
ATOM 1488 C C . ARG A 1 201 ? -8.611 -8.306 59.324 1.00 87.69 201 ARG A C 1
ATOM 1490 O O . ARG A 1 201 ? -7.451 -8.212 59.729 1.00 87.69 201 ARG A O 1
ATOM 1497 N N . ARG A 1 202 ? -9.150 -7.331 58.578 1.00 88.81 202 ARG A N 1
ATOM 1498 C CA . ARG A 1 202 ? -8.413 -6.088 58.261 1.00 88.81 202 ARG A CA 1
ATOM 1499 C C . ARG A 1 202 ? -9.286 -4.847 58.082 1.00 88.81 202 ARG A C 1
ATOM 1501 O O . ARG A 1 202 ? -10.478 -4.937 57.819 1.00 88.81 202 ARG A O 1
ATOM 1508 N N . VAL A 1 203 ? -8.633 -3.689 58.155 1.00 89.88 203 VAL A N 1
ATOM 1509 C CA . VAL A 1 203 ? -9.087 -2.425 57.562 1.00 89.88 203 VAL A CA 1
ATOM 1510 C C . VAL A 1 203 ? -8.193 -2.107 56.365 1.00 89.88 203 VAL A C 1
ATOM 1512 O O . VAL A 1 203 ? -6.962 -2.185 56.453 1.00 89.88 203 VAL A O 1
ATOM 1515 N N . THR A 1 204 ? -8.793 -1.734 55.240 1.00 89.44 204 THR A N 1
ATOM 1516 C CA . THR A 1 204 ? -8.092 -1.130 54.103 1.00 89.44 204 THR A CA 1
ATOM 1517 C C . THR A 1 204 ? -8.165 0.387 54.211 1.00 89.44 204 THR A C 1
ATOM 1519 O O . THR A 1 204 ? -9.240 0.957 54.361 1.00 89.44 204 THR A O 1
ATOM 1522 N N . VAL A 1 205 ? -7.013 1.057 54.133 1.00 87.88 205 VAL A N 1
ATOM 1523 C CA . VAL A 1 205 ? -6.931 2.522 54.107 1.00 87.88 205 VAL A CA 1
ATOM 1524 C C . VAL A 1 205 ? -6.432 2.980 52.746 1.00 87.88 205 VAL A C 1
ATOM 1526 O O . VAL A 1 205 ? -5.284 2.729 52.369 1.00 87.88 205 VAL A O 1
ATOM 1529 N N . GLU A 1 206 ? -7.291 3.674 52.011 1.00 87.06 206 GLU A N 1
ATOM 1530 C CA . GLU A 1 206 ? -7.023 4.162 50.663 1.00 87.06 206 GLU A CA 1
ATOM 1531 C C . GLU A 1 206 ? -6.843 5.678 50.660 1.00 87.06 206 GLU A C 1
ATOM 1533 O O . GLU A 1 206 ? -7.688 6.421 51.156 1.00 87.06 206 GLU A O 1
ATOM 1538 N N . VAL A 1 207 ? -5.737 6.152 50.078 1.00 86.19 207 VAL A N 1
ATOM 1539 C CA . VAL A 1 207 ? -5.453 7.589 49.943 1.00 86.19 207 VAL A CA 1
ATOM 1540 C C . VAL A 1 207 ? -5.612 8.015 48.486 1.00 86.19 207 VAL A C 1
ATOM 1542 O O . VAL A 1 207 ? -4.724 7.797 47.653 1.00 86.19 207 VAL A O 1
ATOM 1545 N N . VAL A 1 208 ? -6.731 8.673 48.185 1.00 84.25 208 VAL A N 1
ATOM 1546 C CA . VAL A 1 208 ? -7.044 9.207 46.855 1.00 84.25 208 VAL A CA 1
ATOM 1547 C C . VAL A 1 208 ? -6.557 10.652 46.768 1.00 84.25 208 VAL A C 1
ATOM 1549 O O . VAL A 1 208 ? -6.931 11.510 47.561 1.00 84.25 208 VAL A O 1
ATOM 1552 N N . SER A 1 209 ? -5.710 10.956 45.783 1.00 87.12 209 SER A N 1
ATOM 1553 C CA . SER A 1 209 ? -5.271 12.326 45.475 1.00 87.12 209 SER A CA 1
ATOM 1554 C C . SER A 1 209 ? -5.865 12.753 44.128 1.00 87.12 209 SER A C 1
ATOM 1556 O O . SER A 1 209 ? -5.275 12.419 43.096 1.00 87.12 209 SER A O 1
ATOM 1558 N N . PRO A 1 210 ? -7.001 13.480 44.087 1.00 87.00 210 PRO A N 1
ATOM 1559 C CA . PRO A 1 210 ? -7.792 13.639 42.860 1.00 87.00 210 PRO A CA 1
ATOM 1560 C C . PRO A 1 210 ? -7.024 14.229 41.672 1.00 87.00 210 PRO A C 1
ATOM 1562 O O . PRO A 1 210 ? -7.132 13.751 40.547 1.00 87.00 210 PRO A O 1
ATOM 1565 N N . MET A 1 211 ? -6.184 15.237 41.921 1.00 87.88 211 MET A N 1
ATOM 1566 C CA . MET A 1 211 ? -5.367 15.877 40.880 1.00 87.88 211 MET A CA 1
ATOM 1567 C C . MET A 1 211 ? -4.199 14.997 40.398 1.00 87.88 211 MET A C 1
ATOM 1569 O O . MET A 1 211 ? -3.713 15.180 39.283 1.00 87.88 211 MET A O 1
ATOM 1573 N N . THR A 1 212 ? -3.752 14.039 41.217 1.00 86.75 212 THR A N 1
ATOM 1574 C CA . THR A 1 212 ? -2.753 13.032 40.828 1.00 86.75 212 THR A CA 1
ATOM 1575 C C . THR A 1 212 ? -3.406 11.993 39.923 1.00 86.75 212 THR A C 1
ATOM 1577 O O . THR A 1 212 ? -2.951 11.819 38.795 1.00 86.75 212 THR A O 1
ATOM 1580 N N . LEU A 1 213 ? -4.534 11.416 40.359 1.00 87.19 213 LEU A N 1
ATOM 1581 C CA . LEU A 1 213 ? -5.317 10.447 39.588 1.00 87.19 213 LEU A CA 1
ATOM 1582 C C . LEU A 1 213 ? -5.718 11.007 38.213 1.00 87.19 213 LEU A C 1
ATOM 1584 O O . LEU A 1 213 ? -5.485 10.363 37.197 1.00 87.19 213 LEU A O 1
ATOM 1588 N N . LEU A 1 214 ? -6.202 12.252 38.146 1.00 90.19 214 LEU A N 1
ATOM 1589 C CA . LEU A 1 214 ? -6.563 12.907 36.881 1.00 90.19 214 LEU A CA 1
ATOM 1590 C C . LEU A 1 214 ? -5.373 13.054 35.904 1.00 90.19 214 LEU A C 1
ATOM 1592 O O . LEU A 1 214 ? -5.547 12.938 34.691 1.00 90.19 214 LEU A O 1
ATOM 1596 N N . ASN A 1 215 ? -4.152 13.273 36.408 1.00 89.75 215 ASN A N 1
ATOM 1597 C CA . ASN A 1 215 ? -2.936 13.299 35.585 1.00 89.75 215 ASN A CA 1
ATOM 1598 C C . ASN A 1 215 ? -2.442 11.888 35.221 1.00 89.75 215 ASN A C 1
ATOM 1600 O O . ASN A 1 215 ? -1.864 11.712 34.152 1.00 89.75 215 ASN A O 1
ATOM 1604 N N . ASP A 1 216 ? -2.657 10.888 36.072 1.00 88.19 216 ASP A N 1
ATOM 1605 C CA . ASP A 1 216 ? -2.295 9.500 35.774 1.00 88.19 216 ASP A CA 1
ATOM 1606 C C . ASP A 1 216 ? -3.225 8.907 34.704 1.00 88.19 216 ASP A C 1
ATOM 1608 O O . ASP A 1 216 ? -2.741 8.336 33.728 1.00 88.19 216 ASP A O 1
ATOM 1612 N N . LEU A 1 217 ? -4.526 9.205 34.753 1.00 89.38 217 LEU A N 1
ATOM 1613 C CA . LEU A 1 217 ? -5.467 8.888 33.673 1.00 89.38 217 LEU A CA 1
ATOM 1614 C C . LEU A 1 217 ? -5.138 9.634 32.368 1.00 89.38 217 LEU A C 1
ATOM 1616 O O . LEU A 1 217 ? -5.255 9.056 31.290 1.00 89.38 217 LEU A O 1
ATOM 1620 N N . ARG A 1 218 ? -4.617 10.869 32.434 1.00 89.75 218 ARG A N 1
ATOM 1621 C CA . ARG A 1 218 ? -4.048 11.564 31.259 1.00 89.75 218 ARG A CA 1
ATOM 1622 C C . ARG A 1 218 ? -2.801 10.856 30.696 1.00 89.75 218 ARG A C 1
ATOM 1624 O O . ARG A 1 218 ? -2.560 10.954 29.500 1.00 89.75 218 ARG A O 1
ATOM 1631 N N . LYS A 1 219 ? -2.000 10.148 31.505 1.00 86.56 219 LYS A N 1
ATOM 1632 C CA . LYS A 1 219 ? -0.868 9.331 31.005 1.00 86.56 219 LYS A CA 1
ATOM 1633 C C . LYS A 1 219 ? -1.330 8.023 30.358 1.00 86.56 219 LYS A C 1
ATOM 1635 O O . LYS A 1 219 ? -0.632 7.526 29.479 1.00 86.56 219 LYS A O 1
ATOM 1640 N N . ALA A 1 220 ? -2.465 7.476 30.792 1.00 82.81 220 ALA A N 1
ATOM 1641 C CA . ALA A 1 220 ? -3.080 6.300 30.182 1.00 82.81 220 ALA A CA 1
ATOM 1642 C C . ALA A 1 220 ? -3.806 6.637 28.862 1.00 82.81 220 ALA A C 1
ATOM 1644 O O . ALA A 1 220 ? -3.759 5.848 27.920 1.00 82.81 220 ALA A O 1
ATOM 1645 N N . ASP A 1 221 ? -4.430 7.819 28.771 1.00 83.44 221 ASP A N 1
ATOM 1646 C CA . ASP A 1 221 ? -5.125 8.327 27.578 1.00 83.44 221 ASP A CA 1
ATOM 1647 C C . ASP A 1 221 ? -4.182 8.397 26.344 1.00 83.44 221 ASP A C 1
ATOM 1649 O O . ASP A 1 221 ? -3.225 9.182 26.336 1.00 83.44 221 ASP A O 1
ATOM 1653 N N . PRO A 1 222 ? -4.428 7.618 25.265 1.00 75.38 222 PRO A N 1
ATOM 1654 C CA . PRO A 1 222 ? -3.535 7.563 24.103 1.00 75.38 222 PRO A CA 1
ATOM 1655 C C . PRO A 1 222 ? -3.488 8.825 23.228 1.00 75.38 222 PRO A C 1
ATOM 1657 O O . PRO A 1 222 ? -2.664 8.864 22.308 1.00 75.38 222 PRO A O 1
ATOM 1660 N N . GLU A 1 223 ? -4.359 9.813 23.453 1.00 76.12 223 GLU A N 1
ATOM 1661 C CA . GLU A 1 223 ? -4.319 11.137 22.815 1.00 76.12 223 GLU A CA 1
ATOM 1662 C C . GLU A 1 223 ? -3.547 12.148 23.672 1.00 76.12 223 GLU A C 1
ATOM 1664 O O . GLU A 1 223 ? -2.824 12.992 23.139 1.00 76.12 223 GLU A O 1
ATOM 1669 N N . LEU A 1 224 ? -3.698 12.069 24.999 1.00 84.19 224 LEU A N 1
ATOM 1670 C CA . LEU A 1 224 ? -3.197 13.073 25.939 1.00 84.19 224 LEU A CA 1
ATOM 1671 C C . LEU A 1 224 ? -1.884 12.705 26.640 1.00 84.19 224 LEU A C 1
ATOM 1673 O O . LEU A 1 224 ? -1.256 13.606 27.204 1.00 84.19 224 LEU A O 1
ATOM 1677 N N . ARG A 1 225 ? -1.433 11.443 26.607 1.00 82.56 225 ARG A N 1
ATOM 1678 C CA . ARG A 1 225 ? -0.208 10.994 27.306 1.00 82.56 225 ARG A CA 1
ATOM 1679 C C . ARG A 1 225 ? 1.037 11.802 26.924 1.00 82.56 225 ARG A C 1
ATOM 1681 O O . ARG A 1 225 ? 1.798 12.209 27.804 1.00 82.56 225 ARG A O 1
ATOM 1688 N N . ASP A 1 226 ? 1.168 12.088 25.628 1.00 77.94 226 ASP A N 1
ATOM 1689 C CA . ASP A 1 226 ? 2.297 12.778 24.993 1.00 77.94 226 ASP A CA 1
ATOM 1690 C C . ASP A 1 226 ? 2.092 14.309 24.953 1.00 77.94 226 ASP A C 1
ATOM 1692 O O . ASP A 1 226 ? 2.988 15.058 24.560 1.00 77.94 226 ASP A O 1
ATOM 1696 N N . ALA A 1 227 ? 0.914 14.795 25.365 1.00 80.25 227 ALA A N 1
ATOM 1697 C CA . ALA A 1 227 ? 0.598 16.216 25.430 1.00 80.25 227 ALA A CA 1
ATOM 1698 C C . ALA A 1 227 ? 1.153 16.869 26.717 1.00 80.25 227 ALA A C 1
ATOM 1700 O O . ALA A 1 227 ? 1.221 16.219 27.767 1.00 80.25 227 ALA A O 1
ATOM 1701 N N . PRO A 1 228 ? 1.507 18.172 26.687 1.00 87.69 228 PRO A N 1
ATOM 1702 C CA . PRO A 1 228 ? 1.831 18.931 27.893 1.00 87.69 228 PRO A CA 1
ATOM 1703 C C . PRO A 1 228 ? 0.693 18.896 28.925 1.00 87.69 228 PRO A C 1
ATOM 1705 O O . PRO A 1 228 ? -0.485 18.909 28.572 1.00 87.69 228 PRO A O 1
ATOM 1708 N N . LEU A 1 229 ? 1.044 18.888 30.213 1.00 89.88 229 LEU A N 1
ATOM 1709 C CA . LEU A 1 229 ? 0.064 18.834 31.297 1.00 89.88 229 LEU A CA 1
ATOM 1710 C C . LEU A 1 229 ? -0.663 20.177 31.479 1.00 89.88 229 LEU A C 1
ATOM 1712 O O . LEU A 1 229 ? -0.144 21.078 32.136 1.00 89.88 229 LEU A O 1
ATOM 1716 N N . ASP A 1 230 ? -1.892 20.268 30.970 1.00 91.12 230 ASP A N 1
ATOM 1717 C CA . ASP A 1 230 ? -2.864 21.308 31.326 1.00 91.12 230 ASP A CA 1
ATOM 1718 C C . ASP A 1 230 ? -3.958 20.711 32.233 1.00 91.12 230 ASP A C 1
ATOM 1720 O O . ASP A 1 230 ? -4.915 20.081 31.776 1.00 91.12 230 ASP A O 1
ATOM 1724 N N . MET A 1 231 ? -3.802 20.907 33.546 1.00 90.19 231 MET A N 1
ATOM 1725 C CA . MET A 1 231 ? -4.785 20.474 34.548 1.00 90.19 231 MET A CA 1
ATOM 1726 C C . MET A 1 231 ? -6.128 21.199 34.416 1.00 90.19 231 MET A C 1
ATOM 1728 O O . MET A 1 231 ? -7.165 20.633 34.758 1.00 90.19 231 MET A O 1
ATOM 1732 N N . ASP A 1 232 ? -6.136 22.432 33.915 1.00 92.06 232 ASP A N 1
ATOM 1733 C CA . ASP A 1 232 ? -7.343 23.247 33.835 1.00 92.06 232 ASP A CA 1
ATOM 1734 C C . ASP A 1 232 ? -8.179 22.827 32.621 1.00 92.06 232 ASP A C 1
ATOM 1736 O O . ASP A 1 232 ? -9.406 22.786 32.698 1.00 92.06 232 ASP A O 1
ATOM 1740 N N . ALA A 1 233 ? -7.539 22.434 31.515 1.00 91.62 233 ALA A N 1
ATOM 1741 C CA . ALA A 1 233 ? -8.203 21.770 30.394 1.00 91.62 233 ALA A CA 1
ATOM 1742 C C . ALA A 1 233 ? -8.821 20.420 30.800 1.00 91.62 233 ALA A C 1
ATOM 1744 O O . ALA A 1 233 ? -9.962 20.145 30.425 1.00 91.62 233 ALA A O 1
ATOM 1745 N N . LEU A 1 234 ? -8.126 19.608 31.609 1.00 92.19 234 LEU A N 1
ATOM 1746 C CA . LEU A 1 234 ? -8.675 18.351 32.139 1.00 92.19 234 LEU A CA 1
ATOM 1747 C C . LEU A 1 234 ? -9.896 18.592 33.041 1.00 92.19 234 LEU A C 1
ATOM 1749 O O . LEU A 1 234 ? -10.929 17.950 32.856 1.00 92.19 234 LEU A O 1
ATOM 1753 N N . ILE A 1 235 ? -9.813 19.565 33.955 1.00 93.50 235 ILE A N 1
ATOM 1754 C CA . ILE A 1 235 ? -10.935 19.974 34.816 1.00 93.50 235 ILE A CA 1
ATOM 1755 C C . ILE A 1 235 ? -12.130 20.455 33.978 1.00 93.50 235 ILE A C 1
ATOM 1757 O O . ILE A 1 235 ? -13.263 20.064 34.255 1.00 93.50 235 ILE A O 1
ATOM 1761 N N . ARG A 1 236 ? -11.901 21.254 32.923 1.00 94.00 236 ARG A N 1
ATOM 1762 C CA . ARG A 1 236 ? -12.967 21.692 32.000 1.00 94.00 236 ARG A CA 1
ATOM 1763 C C . ARG A 1 236 ? -13.613 20.524 31.258 1.00 94.00 236 ARG A C 1
ATOM 1765 O O . ARG A 1 236 ? -14.838 20.516 31.164 1.00 94.00 236 ARG A O 1
ATOM 1772 N N . ARG A 1 237 ? -12.819 19.566 30.754 1.00 91.31 237 ARG A N 1
ATOM 1773 C CA . ARG A 1 237 ? -13.300 18.365 30.044 1.00 91.31 237 ARG A CA 1
ATOM 1774 C C . ARG A 1 237 ? -14.235 17.565 30.950 1.00 91.31 237 ARG A C 1
ATOM 1776 O O . ARG A 1 237 ? -15.422 17.481 30.660 1.00 91.31 237 ARG A O 1
ATOM 1783 N N . VAL A 1 238 ? -13.737 17.104 32.098 1.00 92.94 238 VAL A N 1
ATOM 1784 C CA . VAL A 1 238 ? -14.513 16.277 33.038 1.00 92.94 238 VAL A CA 1
ATOM 1785 C C . VAL A 1 238 ? -15.765 17.013 33.550 1.00 92.94 238 VAL A C 1
ATOM 1787 O O . VAL A 1 238 ? -16.873 16.490 33.446 1.00 92.94 238 VAL A O 1
ATOM 1790 N N . LEU A 1 239 ? -15.648 18.275 33.990 1.00 93.56 239 LEU A N 1
ATOM 1791 C CA . LEU A 1 239 ? -16.797 19.075 34.454 1.00 93.56 239 LEU A CA 1
ATOM 1792 C C . LEU A 1 239 ? -17.705 19.615 33.327 1.00 93.56 239 LEU A C 1
ATOM 1794 O O . LEU A 1 239 ? -18.577 20.447 33.607 1.00 93.56 239 LEU A O 1
ATOM 1798 N N . HIS A 1 240 ? -17.513 19.189 32.072 1.00 93.25 240 HIS A N 1
ATOM 1799 C CA . HIS A 1 240 ? -18.303 19.595 30.903 1.00 93.25 240 HIS A CA 1
ATOM 1800 C C . HIS A 1 240 ? -18.461 21.128 30.784 1.00 93.25 240 HIS A C 1
ATOM 1802 O O . HIS A 1 240 ? -19.566 21.662 30.632 1.00 93.25 240 HIS A O 1
ATOM 1808 N N . ARG A 1 241 ? -17.346 21.857 30.914 1.00 91.81 241 ARG A N 1
ATOM 1809 C CA . ARG A 1 241 ? -17.272 23.325 30.819 1.00 91.81 241 ARG A CA 1
ATOM 1810 C C . ARG A 1 241 ? -16.732 23.764 29.463 1.00 91.81 241 ARG A C 1
ATOM 1812 O O . ARG A 1 241 ? -15.972 23.049 28.817 1.00 91.81 241 ARG A O 1
ATOM 1819 N N . ALA A 1 242 ? -17.098 24.974 29.045 1.00 86.38 242 ALA A N 1
ATOM 1820 C CA . ALA A 1 242 ? -16.558 25.558 27.824 1.00 86.38 242 ALA A CA 1
ATOM 1821 C C . ALA A 1 242 ? -15.035 25.753 27.946 1.00 86.38 242 ALA A C 1
ATOM 1823 O O . ALA A 1 242 ? -14.529 26.100 29.014 1.00 86.38 242 ALA A O 1
ATOM 1824 N N . ALA A 1 243 ? -14.306 25.585 26.839 1.00 83.81 243 ALA A N 1
ATOM 1825 C CA . ALA A 1 243 ? -12.838 25.631 26.821 1.00 83.81 243 ALA A CA 1
ATOM 1826 C C . ALA A 1 243 ? -12.243 26.927 27.416 1.00 83.81 243 ALA A C 1
ATOM 1828 O O . ALA A 1 243 ? -11.172 26.898 28.014 1.00 83.81 243 ALA A O 1
ATOM 1829 N N . ASN A 1 244 ? -12.972 28.044 27.313 1.00 86.31 244 ASN A N 1
ATOM 1830 C CA . ASN A 1 244 ? -12.550 29.359 27.803 1.00 86.31 244 ASN A CA 1
ATOM 1831 C C . ASN A 1 244 ? -13.060 29.694 29.222 1.00 86.31 244 ASN A C 1
ATOM 1833 O O . ASN A 1 244 ? -12.860 30.814 29.690 1.00 86.31 244 ASN A O 1
ATOM 1837 N N . THR A 1 245 ? -13.740 28.775 29.919 1.00 91.62 245 THR A N 1
ATOM 1838 C CA . THR A 1 245 ? -14.182 28.996 31.307 1.00 91.62 245 THR A CA 1
ATOM 1839 C C . THR A 1 245 ? -12.961 29.080 32.245 1.00 91.62 245 THR A C 1
ATOM 1841 O O . THR A 1 245 ? -12.125 28.170 32.226 1.00 91.62 245 THR A O 1
ATOM 1844 N N . PRO A 1 246 ? -12.813 30.132 33.074 1.00 89.38 246 PRO A N 1
ATOM 1845 C CA . PRO A 1 246 ? -11.757 30.192 34.087 1.00 89.38 246 PRO A CA 1
ATOM 1846 C C . PRO A 1 246 ? -11.855 29.029 35.087 1.00 89.38 246 PRO A C 1
ATOM 1848 O O . PRO A 1 246 ? -12.955 28.628 35.452 1.00 89.38 246 PRO A O 1
ATOM 1851 N N . VAL A 1 247 ? -10.712 28.504 35.538 1.00 91.38 247 VAL A N 1
ATOM 1852 C CA . VAL A 1 247 ? -10.637 27.431 36.547 1.00 91.38 247 VAL A CA 1
ATOM 1853 C C . VAL A 1 247 ? -10.019 28.010 37.820 1.00 91.38 247 VAL A C 1
ATOM 1855 O O . VAL A 1 247 ? -8.798 28.075 37.972 1.00 91.38 247 VAL A O 1
ATOM 1858 N N . GLY A 1 248 ? -10.880 28.500 38.713 1.00 88.12 248 GLY A N 1
ATOM 1859 C CA . GLY A 1 248 ? -10.497 28.960 40.043 1.00 88.12 248 GLY A CA 1
ATOM 1860 C C . GLY A 1 248 ? -10.506 27.822 41.072 1.00 88.12 248 GLY A C 1
ATOM 1861 O O . GLY A 1 248 ? -10.752 26.665 40.720 1.00 88.12 248 GLY A O 1
ATOM 1862 N N . PRO A 1 249 ? -10.276 28.132 42.362 1.00 84.69 249 PRO A N 1
ATOM 1863 C CA . PRO A 1 249 ? -10.330 27.144 43.442 1.00 84.69 249 PRO A CA 1
ATOM 1864 C C . PRO A 1 249 ? -11.644 26.352 43.458 1.00 84.69 249 PRO A C 1
ATOM 1866 O O . PRO A 1 249 ? -11.614 25.127 43.501 1.00 84.69 249 PRO A O 1
ATOM 1869 N N . SER A 1 250 ? -12.787 27.021 43.262 1.00 86.69 250 SER A N 1
ATOM 1870 C CA . SER A 1 250 ? -14.105 26.370 43.270 1.00 86.69 250 SER A CA 1
ATOM 1871 C C . SER A 1 250 ? -14.306 25.355 42.134 1.00 86.69 250 SER A C 1
ATOM 1873 O O . SER A 1 250 ? -15.059 24.391 42.256 1.00 86.69 250 SER A O 1
ATOM 1875 N N . GLU A 1 251 ? -13.665 25.550 40.980 1.00 89.94 251 GLU A N 1
ATOM 1876 C CA . GLU A 1 251 ? -13.636 24.582 39.881 1.00 89.94 251 GLU A CA 1
ATOM 1877 C C . GLU A 1 251 ? -12.732 23.384 40.217 1.00 89.94 251 GLU A C 1
ATOM 1879 O O . GLU A 1 251 ? -13.098 22.254 39.897 1.00 89.94 251 GLU A O 1
ATOM 1884 N N . ARG A 1 252 ? -11.607 23.602 40.916 1.00 90.19 252 ARG A N 1
ATOM 1885 C CA . ARG A 1 252 ? -10.718 22.524 41.393 1.00 90.19 252 ARG A CA 1
ATOM 1886 C C . ARG A 1 252 ? -11.382 21.681 42.483 1.00 90.19 252 ARG A C 1
ATOM 1888 O O . ARG A 1 252 ? -11.326 20.459 42.412 1.00 90.19 252 ARG A O 1
ATOM 1895 N N . GLU A 1 253 ? -12.054 22.315 43.441 1.00 86.88 253 GLU A N 1
ATOM 1896 C CA . GLU A 1 253 ? -12.821 21.661 44.511 1.00 86.88 253 GLU A CA 1
ATOM 1897 C C . GLU A 1 253 ? -13.951 20.792 43.944 1.00 86.88 253 GLU A C 1
ATOM 1899 O O . GLU A 1 253 ? -14.043 19.611 44.272 1.00 86.88 253 GLU A O 1
ATOM 1904 N N . ARG A 1 254 ? -14.762 21.326 43.016 1.00 90.81 254 ARG A N 1
ATOM 1905 C CA . ARG A 1 254 ? -15.834 20.550 42.363 1.00 90.81 254 ARG A CA 1
ATOM 1906 C C . ARG A 1 254 ? -15.305 19.404 41.499 1.00 90.81 254 ARG A C 1
ATOM 1908 O O . ARG A 1 254 ? -15.966 18.376 41.417 1.00 90.81 254 ARG A O 1
ATOM 1915 N N . ALA A 1 255 ? -14.131 19.548 40.881 1.00 92.12 255 ALA A N 1
ATOM 1916 C CA . ALA A 1 255 ? -13.479 18.436 40.190 1.00 92.12 255 ALA A CA 1
ATOM 1917 C C . ALA A 1 255 ? -12.961 17.370 41.168 1.00 92.12 255 ALA A C 1
ATOM 1919 O O . ALA A 1 255 ? -13.064 16.185 40.874 1.00 92.12 255 ALA A O 1
ATOM 1920 N N . ALA A 1 256 ? -12.430 17.768 42.327 1.00 89.56 256 ALA A N 1
ATOM 1921 C CA . ALA A 1 256 ? -11.955 16.832 43.341 1.00 89.56 256 ALA A CA 1
ATOM 1922 C C . ALA A 1 256 ? -13.090 16.020 43.976 1.00 89.56 256 ALA A C 1
ATOM 1924 O O . ALA A 1 256 ? -12.969 14.801 44.018 1.00 89.56 256 ALA A O 1
ATOM 1925 N N . GLY A 1 257 ? -14.188 16.667 44.388 1.00 89.62 257 GLY A N 1
ATOM 1926 C CA . GLY A 1 257 ? -15.370 15.969 44.911 1.00 89.62 257 GLY A CA 1
ATOM 1927 C C . GLY A 1 257 ? -15.924 14.962 43.902 1.00 89.62 257 GLY A C 1
ATOM 1928 O O . GLY A 1 257 ? -15.995 13.775 44.196 1.00 89.62 257 GLY A O 1
ATOM 1929 N N . LEU A 1 258 ? -16.152 15.403 42.657 1.00 93.19 258 LEU A N 1
ATOM 1930 C CA . LEU A 1 258 ? -16.588 14.519 41.574 1.00 93.19 258 LEU A CA 1
ATOM 1931 C C . LEU A 1 258 ? -15.663 13.304 41.387 1.00 93.19 258 LEU A C 1
ATOM 1933 O O . LEU A 1 258 ? -16.154 12.201 41.205 1.00 93.19 258 LEU A O 1
ATOM 1937 N N . ILE A 1 259 ? -14.337 13.484 41.409 1.00 91.12 259 ILE A N 1
ATOM 1938 C CA . ILE A 1 259 ? -13.382 12.373 41.244 1.00 91.12 259 ILE A CA 1
ATOM 1939 C C . ILE A 1 259 ? -13.466 11.379 42.412 1.00 91.12 259 ILE A C 1
ATOM 1941 O O . ILE A 1 259 ? -13.265 10.187 42.201 1.00 91.12 259 ILE A O 1
ATOM 1945 N N . VAL A 1 260 ? -13.771 11.843 43.623 1.00 85.81 260 VAL A N 1
ATOM 1946 C CA . VAL A 1 260 ? -13.925 10.998 44.818 1.00 85.81 260 VAL A CA 1
ATOM 1947 C C . VAL A 1 260 ? -15.237 10.219 44.775 1.00 85.81 260 VAL A C 1
ATOM 1949 O O . VAL A 1 260 ? -15.238 9.014 45.014 1.00 85.81 260 VAL A O 1
ATOM 1952 N N . ASP A 1 261 ? -16.337 10.861 44.396 1.00 88.69 261 ASP A N 1
ATOM 1953 C CA . ASP A 1 261 ? -17.635 10.189 44.292 1.00 88.69 261 ASP A CA 1
ATOM 1954 C C . ASP A 1 261 ? -17.699 9.263 43.056 1.00 88.69 261 ASP A C 1
ATOM 1956 O O . ASP A 1 261 ? -18.276 8.174 43.113 1.00 88.69 261 ASP A O 1
ATOM 1960 N N . ALA A 1 262 ? -16.984 9.613 41.979 1.00 90.19 262 ALA A N 1
ATOM 1961 C CA . ALA A 1 262 ? -16.699 8.727 40.851 1.00 90.19 262 ALA A CA 1
ATOM 1962 C C . ALA A 1 262 ? -15.850 7.516 41.264 1.00 90.19 262 ALA A C 1
ATOM 1964 O O . ALA A 1 262 ? -16.140 6.407 40.821 1.00 90.19 262 ALA A O 1
ATOM 1965 N N . TYR A 1 263 ? -14.831 7.707 42.114 1.00 86.12 263 TYR A N 1
ATOM 1966 C CA . TYR A 1 263 ? -13.986 6.625 42.630 1.00 86.12 263 TYR A CA 1
ATOM 1967 C C . TYR A 1 263 ? -14.816 5.606 43.419 1.00 86.12 263 TYR A C 1
ATOM 1969 O O . TYR A 1 263 ? -14.852 4.434 43.049 1.00 86.12 263 TYR A O 1
ATOM 1977 N N . LYS A 1 264 ? -15.586 6.070 44.415 1.00 81.69 264 LYS A N 1
ATOM 1978 C CA . LYS A 1 264 ? -16.535 5.238 45.184 1.00 81.69 264 LYS A CA 1
ATOM 1979 C C . LYS A 1 264 ? -17.545 4.514 44.285 1.00 81.69 264 LYS A C 1
ATOM 1981 O O . LYS A 1 264 ? -17.970 3.406 44.588 1.00 81.69 264 LYS A O 1
ATOM 1986 N N . GLY A 1 265 ? -17.949 5.147 43.181 1.00 79.81 265 GLY A N 1
ATOM 1987 C CA . GLY A 1 265 ? -18.885 4.583 42.211 1.00 79.81 265 GLY A CA 1
ATOM 1988 C C . GLY A 1 265 ? -18.281 3.624 41.176 1.00 79.81 265 GLY A C 1
ATOM 1989 O O . GLY A 1 265 ? -19.055 3.083 40.386 1.00 79.81 265 GLY A O 1
ATOM 1990 N N . GLY A 1 266 ? -16.953 3.452 41.123 1.00 83.62 266 GLY A N 1
ATOM 1991 C CA . GLY A 1 266 ? -16.261 2.614 40.131 1.00 83.62 266 GLY A CA 1
ATOM 1992 C C . GLY A 1 266 ? -16.026 3.256 38.751 1.00 83.62 266 GLY A C 1
ATOM 1993 O O . GLY A 1 266 ? -15.964 2.545 37.757 1.00 83.62 266 GLY A O 1
ATOM 1994 N N . TRP A 1 267 ? -15.911 4.587 38.654 1.00 87.56 267 TRP A N 1
ATOM 1995 C CA . TRP A 1 267 ? -15.802 5.336 37.381 1.00 87.56 267 TRP A CA 1
ATOM 1996 C C . TRP A 1 267 ? -14.419 5.958 37.129 1.00 87.56 267 TRP A C 1
ATOM 1998 O O . TRP A 1 267 ? -14.292 6.967 36.432 1.00 87.56 267 TRP A O 1
ATOM 2008 N N . THR A 1 268 ? -13.365 5.398 37.715 1.00 84.62 268 THR A N 1
ATOM 2009 C CA . THR A 1 268 ? -12.010 5.975 37.664 1.00 84.62 268 THR A CA 1
ATOM 2010 C C . THR A 1 268 ? -11.052 5.305 36.687 1.00 84.62 268 THR A C 1
ATOM 2012 O O . THR A 1 268 ? -9.901 5.718 36.620 1.00 84.62 268 THR A O 1
ATOM 2015 N N . ASP A 1 269 ? -11.503 4.342 35.883 1.00 83.19 269 ASP A N 1
ATOM 2016 C CA . ASP A 1 269 ? -10.633 3.606 34.950 1.00 83.19 269 ASP A CA 1
ATOM 2017 C C . ASP A 1 269 ? -10.193 4.429 33.725 1.00 83.19 269 ASP A C 1
ATOM 2019 O O . ASP A 1 269 ? -9.222 4.090 33.048 1.00 83.19 269 ASP A O 1
ATOM 2023 N N . SER A 1 270 ? -10.883 5.535 33.419 1.00 88.06 270 SER A N 1
ATOM 2024 C CA . SER A 1 270 ? -10.506 6.433 32.323 1.00 88.06 270 SER A CA 1
ATOM 2025 C C . SER A 1 270 ? -10.992 7.871 32.526 1.00 88.06 270 SER A C 1
ATOM 2027 O O . SER A 1 270 ? -11.911 8.149 33.300 1.00 88.06 270 SER A O 1
ATOM 2029 N N . LEU A 1 271 ? -10.424 8.808 31.755 1.00 91.06 271 LEU A N 1
ATOM 2030 C CA . LEU A 1 271 ? -10.964 10.171 31.645 1.00 91.06 271 LEU A CA 1
ATOM 2031 C C . LEU A 1 271 ? -12.393 10.194 31.071 1.00 91.06 271 LEU A C 1
ATOM 2033 O O . LEU A 1 271 ? -13.139 11.133 31.347 1.00 91.06 271 LEU A O 1
ATOM 2037 N N . GLY A 1 272 ? -12.769 9.177 30.285 1.00 91.25 272 GLY A N 1
ATOM 2038 C CA . GLY A 1 272 ? -14.124 9.007 29.765 1.00 91.25 272 GLY A CA 1
ATOM 2039 C C . GLY A 1 272 ? -15.118 8.625 30.858 1.00 91.25 272 GLY A C 1
ATOM 2040 O O . GLY A 1 272 ? -16.171 9.244 30.966 1.00 91.25 272 GLY A O 1
ATOM 2041 N N . ALA A 1 273 ? -14.742 7.686 31.728 1.00 92.69 273 ALA A N 1
ATOM 2042 C CA . ALA A 1 273 ? -15.551 7.265 32.869 1.00 92.69 273 ALA A CA 1
ATOM 2043 C C . ALA A 1 273 ? -15.780 8.419 33.868 1.00 92.69 273 ALA A C 1
ATOM 2045 O O . ALA A 1 273 ? -16.916 8.656 34.273 1.00 92.69 273 ALA A O 1
ATOM 2046 N N . LEU A 1 274 ? -14.753 9.228 34.164 1.00 94.56 274 LEU A N 1
ATOM 2047 C CA . LEU A 1 274 ? -14.902 10.433 34.996 1.00 94.56 274 LEU A CA 1
ATOM 2048 C C . LEU A 1 274 ? -15.888 11.460 34.404 1.00 94.56 274 LEU A C 1
ATOM 2050 O O . LEU A 1 274 ? -16.694 12.046 35.130 1.00 94.56 274 LEU A O 1
ATOM 2054 N N . GLY A 1 275 ? -15.836 11.694 33.089 1.00 94.12 275 GLY A N 1
ATOM 2055 C CA . GLY A 1 275 ? -16.784 12.582 32.407 1.00 94.12 275 GLY A CA 1
ATOM 2056 C C . GLY A 1 275 ? -18.202 12.000 32.354 1.00 94.12 275 GLY A C 1
ATOM 2057 O O . GLY A 1 275 ? -19.178 12.713 32.603 1.00 94.12 275 GLY A O 1
ATOM 2058 N N . ALA A 1 276 ? -18.322 10.692 32.113 1.00 96.12 276 ALA A N 1
ATOM 2059 C CA . ALA A 1 276 ? -19.584 9.963 32.141 1.00 96.12 276 ALA A CA 1
ATOM 2060 C C . ALA A 1 276 ? -20.239 10.018 33.527 1.00 96.12 276 ALA A C 1
ATOM 2062 O O . ALA A 1 276 ? -21.440 10.267 33.613 1.00 96.12 276 ALA A O 1
ATOM 2063 N N . TYR A 1 277 ? -19.463 9.894 34.608 1.00 96.00 277 TYR A N 1
ATOM 2064 C CA . TYR A 1 277 ? -19.969 10.041 35.972 1.00 96.00 277 TYR A CA 1
ATOM 2065 C C . TYR A 1 277 ? -20.576 11.432 36.213 1.00 96.00 277 TYR A C 1
ATOM 2067 O O . TYR A 1 277 ? -21.688 11.542 36.730 1.00 96.00 277 TYR A O 1
ATOM 2075 N N . HIS A 1 278 ? -19.925 12.504 35.744 1.00 95.62 278 HIS A N 1
ATOM 2076 C CA . HIS A 1 278 ? -20.504 13.850 35.810 1.00 95.62 278 HIS A CA 1
ATOM 2077 C C . HIS A 1 278 ? -21.827 13.955 35.038 1.00 95.62 278 HIS A C 1
ATOM 2079 O O . HIS A 1 278 ? -22.778 14.554 35.535 1.00 95.62 278 HIS A O 1
ATOM 2085 N N . ALA A 1 279 ? -21.938 13.357 33.851 1.00 95.31 279 ALA A N 1
ATOM 2086 C CA . ALA A 1 279 ? -23.198 13.322 33.108 1.00 95.31 279 ALA A CA 1
ATOM 2087 C C . ALA A 1 279 ? -24.278 12.460 33.810 1.00 95.31 279 ALA A C 1
ATOM 2089 O O . ALA A 1 279 ? -25.453 12.843 33.835 1.00 95.31 279 ALA A O 1
ATOM 2090 N N . PHE A 1 280 ? -23.891 11.347 34.440 1.00 94.94 280 PHE A N 1
ATOM 2091 C CA . PHE A 1 280 ? -24.753 10.485 35.254 1.00 94.94 280 PHE A CA 1
ATOM 2092 C C . PHE A 1 280 ? -25.329 11.233 36.467 1.00 94.94 280 PHE A C 1
ATOM 2094 O O . PHE A 1 280 ? -26.551 11.293 36.608 1.00 94.94 280 PHE A O 1
ATOM 2101 N N . GLU A 1 281 ? -24.498 11.905 37.275 1.00 93.44 281 GLU A N 1
ATOM 2102 C CA . GLU A 1 281 ? -24.958 12.746 38.396 1.00 93.44 281 GLU A CA 1
ATOM 2103 C C . GLU A 1 281 ? -25.967 13.817 37.959 1.00 93.44 281 GLU A C 1
ATOM 2105 O O . GLU A 1 281 ? -26.870 14.192 38.707 1.00 93.44 281 GLU A O 1
ATOM 2110 N N . LYS A 1 282 ? -25.779 14.379 36.758 1.00 92.88 282 LYS A N 1
ATOM 2111 C CA . LYS A 1 282 ? -26.640 15.435 36.206 1.00 92.88 282 LYS A CA 1
ATOM 2112 C C . LYS A 1 282 ? -27.879 14.862 35.505 1.00 92.88 282 LYS A C 1
ATOM 2114 O O . LYS A 1 282 ? -28.643 15.627 34.923 1.00 92.88 282 LYS A O 1
ATOM 2119 N N . GLY A 1 283 ? -28.107 13.548 35.602 1.00 91.88 283 GLY A N 1
ATOM 2120 C CA . GLY A 1 283 ? -29.326 12.850 35.191 1.00 91.88 283 GLY A CA 1
ATOM 2121 C C . GLY A 1 283 ? -29.453 12.580 33.690 1.00 91.88 283 GLY A C 1
ATOM 2122 O O . GLY A 1 283 ? -30.563 12.328 33.220 1.00 91.88 283 GLY A O 1
ATOM 2123 N N . VAL A 1 284 ? -28.352 12.647 32.929 1.00 94.12 284 VAL A N 1
ATOM 2124 C CA . VAL A 1 284 ? -28.336 12.415 31.467 1.00 94.12 284 VAL A CA 1
ATOM 2125 C C . VAL A 1 284 ? -28.779 10.989 31.112 1.00 94.12 284 VAL A C 1
ATOM 2127 O O . VAL A 1 284 ? -29.471 10.781 30.111 1.00 94.12 284 VAL A O 1
ATOM 2130 N N . ILE A 1 285 ? -28.453 10.033 31.984 1.00 91.44 285 ILE A N 1
ATOM 2131 C CA . ILE A 1 285 ? -29.098 8.721 32.089 1.00 91.44 285 ILE A CA 1
ATOM 2132 C C . ILE A 1 285 ? -29.768 8.620 33.466 1.00 91.44 285 ILE A C 1
ATOM 2134 O O . ILE A 1 285 ? -29.285 9.181 34.448 1.00 91.44 285 ILE A O 1
ATOM 2138 N N . SER A 1 286 ? -30.917 7.949 33.540 1.00 87.31 286 SER A N 1
ATOM 2139 C CA . SER A 1 286 ? -31.670 7.756 34.788 1.00 87.31 286 SER A CA 1
ATOM 2140 C C . SER A 1 286 ? -32.850 6.816 34.562 1.00 87.31 286 SER A C 1
ATOM 2142 O O . SER A 1 286 ? -33.550 6.925 33.549 1.00 87.31 286 SER A O 1
ATOM 2144 N N . SER A 1 287 ? -33.176 5.977 35.545 1.00 83.38 287 SER A N 1
ATOM 2145 C CA . SER A 1 287 ? -34.420 5.198 35.546 1.00 83.38 287 SER A CA 1
ATOM 2146 C C . SER A 1 287 ? -35.681 6.077 35.599 1.00 83.38 287 SER A C 1
ATOM 2148 O O . SER A 1 287 ? -36.747 5.605 35.211 1.00 83.38 287 SER A O 1
ATOM 2150 N N . ARG A 1 288 ? -35.578 7.361 35.981 1.00 85.38 288 ARG A N 1
ATOM 2151 C CA . ARG A 1 288 ? -36.693 8.332 36.044 1.00 85.38 288 ARG A CA 1
ATOM 2152 C C . ARG A 1 288 ? -36.652 9.426 34.962 1.00 85.38 288 ARG A C 1
ATOM 2154 O O . ARG A 1 288 ? -37.381 10.407 35.075 1.00 85.38 288 ARG A O 1
ATOM 2161 N N . ARG A 1 289 ? -35.812 9.287 33.927 1.00 88.94 289 ARG A N 1
ATOM 2162 C CA . ARG A 1 289 ? -35.706 10.271 32.829 1.00 88.94 289 ARG A CA 1
ATOM 2163 C C . ARG A 1 289 ? -37.052 10.516 32.134 1.00 88.94 289 ARG A C 1
ATOM 2165 O O . ARG A 1 289 ? -37.776 9.571 31.833 1.00 88.94 289 ARG A O 1
ATOM 2172 N N . GLU A 1 290 ? -37.340 11.775 31.800 1.00 90.81 290 GLU A N 1
ATOM 2173 C CA . GLU A 1 290 ? -38.544 12.140 31.036 1.00 90.81 290 GLU A CA 1
ATOM 2174 C C . GLU A 1 290 ? -38.503 11.669 29.573 1.00 90.81 290 GLU A C 1
ATOM 2176 O O . GLU A 1 290 ? -39.554 11.577 28.941 1.00 90.81 290 GLU A O 1
ATOM 2181 N N . ARG A 1 291 ? -37.306 11.395 29.027 1.00 92.06 291 ARG A N 1
ATOM 2182 C CA . ARG A 1 291 ? -37.116 10.983 27.629 1.00 92.06 291 ARG A CA 1
ATOM 2183 C C . ARG A 1 291 ? -36.928 9.472 27.500 1.00 92.06 291 ARG A C 1
ATOM 2185 O O . ARG A 1 291 ? -35.942 8.934 28.003 1.00 92.06 291 ARG A O 1
ATOM 2192 N N . TYR A 1 292 ? -37.852 8.774 26.843 1.00 92.94 292 TYR A N 1
ATOM 2193 C CA . TYR A 1 292 ? -37.812 7.312 26.712 1.00 92.94 292 TYR A CA 1
ATOM 2194 C C . TYR A 1 292 ? -38.606 6.784 25.508 1.00 92.94 292 TYR A C 1
ATOM 2196 O O . TYR A 1 292 ? -39.470 7.474 24.966 1.00 92.94 292 TYR A O 1
ATOM 2204 N N . PHE A 1 293 ? -38.320 5.538 25.122 1.00 93.06 293 PHE A N 1
ATOM 2205 C CA . PHE A 1 293 ? -39.071 4.809 24.100 1.00 93.06 293 PHE A CA 1
ATOM 2206 C C . PHE A 1 293 ? -40.223 4.003 24.701 1.00 93.06 293 PHE A C 1
ATOM 2208 O O . PHE A 1 293 ? -40.142 3.540 25.844 1.00 93.06 293 PHE A O 1
ATOM 2215 N N . THR A 1 294 ? -41.271 3.780 23.915 1.00 91.94 294 THR A N 1
ATOM 2216 C CA . THR A 1 294 ? -42.354 2.847 24.229 1.00 91.94 294 THR A CA 1
ATOM 2217 C C . THR A 1 294 ? -42.537 1.788 23.142 1.00 91.94 294 THR A C 1
ATOM 2219 O O . THR A 1 294 ? -42.221 1.996 21.974 1.00 91.94 294 THR A O 1
ATOM 2222 N N . VAL A 1 295 ? -43.055 0.632 23.554 1.00 86.06 295 VAL A N 1
ATOM 2223 C CA . VAL A 1 295 ? -43.495 -0.476 22.699 1.00 86.06 295 VAL A CA 1
ATOM 2224 C C . VAL A 1 295 ? -44.830 -0.956 23.260 1.00 86.06 295 VAL A C 1
ATOM 2226 O O . VAL A 1 295 ? -44.933 -1.276 24.444 1.00 86.06 295 VAL A O 1
ATOM 2229 N N . GLY A 1 296 ? -45.891 -0.944 22.446 1.00 81.94 296 GLY A N 1
ATOM 2230 C CA . GLY A 1 296 ? -47.239 -1.311 22.907 1.00 81.94 296 GLY A CA 1
ATOM 2231 C C . GLY A 1 296 ? -47.720 -0.490 24.115 1.00 81.94 296 GLY A C 1
ATOM 2232 O O . GLY A 1 296 ? -48.339 -1.038 25.025 1.00 81.94 296 GLY A O 1
ATOM 2233 N N . GLY A 1 297 ? -47.355 0.797 24.179 1.00 83.44 297 GLY A N 1
ATOM 2234 C CA . GLY A 1 297 ? -47.663 1.705 25.295 1.00 83.44 297 GLY A CA 1
ATOM 2235 C C . GLY A 1 297 ? -46.826 1.508 26.569 1.00 83.44 297 GLY A C 1
ATOM 2236 O O . GLY A 1 297 ? -46.914 2.330 27.477 1.00 83.44 297 GLY A O 1
ATOM 2237 N N . HIS A 1 298 ? -45.991 0.470 26.642 1.00 88.06 298 HIS A N 1
ATOM 2238 C CA . HIS A 1 298 ? -45.116 0.192 27.782 1.00 88.06 298 HIS A CA 1
ATOM 2239 C C . HIS A 1 298 ? -43.714 0.743 27.518 1.00 88.06 298 HIS A C 1
ATOM 2241 O O . HIS A 1 298 ? -43.264 0.767 26.376 1.00 88.06 298 HIS A O 1
ATOM 2247 N N . ARG A 1 299 ? -43.005 1.201 28.556 1.00 89.88 299 ARG A N 1
ATOM 2248 C CA . ARG A 1 299 ? -41.650 1.752 28.405 1.00 89.88 299 ARG A CA 1
ATOM 2249 C C . ARG A 1 299 ? -40.646 0.656 28.040 1.00 89.88 299 ARG A C 1
ATOM 2251 O O . ARG A 1 299 ? -40.571 -0.357 28.728 1.00 89.88 299 ARG A O 1
ATOM 2258 N N . ALA A 1 300 ? -39.862 0.898 26.994 1.00 88.50 300 ALA A N 1
ATOM 2259 C CA . ALA A 1 300 ? -38.804 0.012 26.522 1.00 88.50 300 ALA A CA 1
ATOM 2260 C C . ALA A 1 300 ? -37.414 0.478 26.996 1.00 88.50 300 ALA A C 1
ATOM 2262 O O . ALA A 1 300 ? -37.233 1.630 27.406 1.00 88.50 300 ALA A O 1
ATOM 2263 N N . ALA A 1 301 ? -36.433 -0.427 26.941 1.00 87.06 301 ALA A N 1
ATOM 2264 C CA . ALA A 1 301 ? -35.029 -0.106 27.189 1.00 87.06 301 ALA A CA 1
ATOM 2265 C C . ALA A 1 301 ? -34.439 0.714 26.024 1.00 87.06 301 ALA A C 1
ATOM 2267 O O . ALA A 1 301 ? -34.888 0.591 24.886 1.00 87.06 301 ALA A O 1
ATOM 2268 N N . GLY A 1 302 ? -33.442 1.552 26.308 1.00 92.12 302 GLY A N 1
ATOM 2269 C CA . GLY A 1 302 ? -32.813 2.427 25.315 1.00 92.12 302 GLY A CA 1
ATOM 2270 C C . GLY A 1 302 ? -32.825 3.912 25.684 1.00 92.12 302 GLY A C 1
ATOM 2271 O O . GLY A 1 302 ? -33.603 4.375 26.528 1.00 92.12 302 GLY A O 1
ATOM 2272 N N . ILE A 1 303 ? -31.938 4.676 25.052 1.00 95.19 303 ILE A N 1
ATOM 2273 C CA . ILE A 1 303 ? -31.693 6.097 25.322 1.00 95.19 303 ILE A CA 1
ATOM 2274 C C . ILE A 1 303 ? -32.292 6.960 24.208 1.00 95.19 303 ILE A C 1
ATOM 2276 O O . ILE A 1 303 ? -31.915 6.860 23.042 1.00 95.19 303 ILE A O 1
ATOM 2280 N N . ASN A 1 304 ? -33.209 7.847 24.592 1.00 94.56 304 ASN A N 1
ATOM 2281 C CA . ASN A 1 304 ? -33.767 8.872 23.720 1.00 94.56 304 ASN A CA 1
ATOM 2282 C C . ASN A 1 304 ? -33.172 10.241 24.091 1.00 94.56 304 ASN A C 1
ATOM 2284 O O . ASN A 1 304 ? -33.533 10.811 25.124 1.00 94.56 304 ASN A O 1
ATOM 2288 N N . TRP A 1 305 ? -32.285 10.776 23.250 1.00 95.81 305 TRP A N 1
ATOM 2289 C CA . TRP A 1 305 ? -31.797 12.159 23.346 1.00 95.81 305 TRP A CA 1
ATOM 2290 C C . TRP A 1 305 ? -32.327 13.060 22.219 1.00 95.81 305 TRP A C 1
ATOM 2292 O O . TRP A 1 305 ? -31.894 14.208 22.112 1.00 95.81 305 TRP A O 1
ATOM 2302 N N . SER A 1 306 ? -33.290 12.584 21.422 1.00 91.56 306 SER A N 1
ATOM 2303 C CA . SER A 1 306 ? -33.983 13.395 20.413 1.00 91.56 306 SER A CA 1
ATOM 2304 C C . SER A 1 306 ? -34.833 14.521 21.052 1.00 91.56 306 SER A C 1
ATOM 2306 O O . SER A 1 306 ? -35.018 14.542 22.278 1.00 91.56 306 SER A O 1
ATOM 2308 N N . PRO A 1 307 ? -35.354 15.480 20.257 1.00 87.75 307 PRO A N 1
ATOM 2309 C CA . PRO A 1 307 ? -36.183 16.570 20.778 1.00 87.75 307 PRO A CA 1
ATOM 2310 C C . PRO A 1 307 ? -37.466 16.087 21.470 1.00 87.75 307 PRO A C 1
ATOM 2312 O O . PRO A 1 307 ? -37.857 16.642 22.502 1.00 87.75 307 PRO A O 1
ATOM 2315 N N . GLU A 1 308 ? -38.098 15.043 20.928 1.00 89.56 308 GLU A N 1
ATOM 2316 C CA . GLU A 1 308 ? -39.355 14.498 21.436 1.00 89.56 308 GLU A CA 1
ATOM 2317 C C . GLU A 1 308 ? -39.138 13.651 22.688 1.00 89.56 308 GLU A C 1
ATOM 2319 O O . GLU A 1 308 ? -38.237 12.815 22.755 1.00 89.56 308 GLU A O 1
ATOM 2324 N N . LYS A 1 309 ? -39.980 13.849 23.710 1.00 91.25 309 LYS A N 1
ATOM 2325 C CA . LYS A 1 309 ? -39.786 13.181 25.008 1.00 91.25 309 LYS A CA 1
ATOM 2326 C C . LYS A 1 309 ? -40.159 11.698 24.962 1.00 91.25 309 LYS A C 1
ATOM 2328 O O . LYS A 1 309 ? -39.355 10.850 25.345 1.00 91.25 309 LYS A O 1
ATOM 2333 N N . VAL A 1 310 ? -41.364 11.378 24.499 1.00 93.44 310 VAL A N 1
ATOM 2334 C CA . VAL A 1 310 ? -41.883 10.004 24.490 1.00 93.44 310 VAL A CA 1
ATOM 2335 C C . VAL A 1 310 ? -42.202 9.607 23.057 1.00 93.44 310 VAL A C 1
ATOM 2337 O O . VAL A 1 310 ? -43.017 10.252 22.406 1.00 93.44 310 VAL A O 1
ATOM 2340 N N . ILE A 1 311 ? -41.545 8.551 22.585 1.00 92.44 311 ILE A N 1
ATOM 2341 C CA . ILE A 1 311 ? -41.639 8.039 21.213 1.00 92.44 311 ILE A CA 1
ATOM 2342 C C . ILE A 1 311 ? -41.999 6.556 21.273 1.00 92.44 311 ILE A C 1
ATOM 2344 O O . ILE A 1 311 ? -41.304 5.798 21.948 1.00 92.44 311 ILE A O 1
ATOM 2348 N N . SER A 1 312 ? -43.017 6.119 20.530 1.00 93.38 312 SER A N 1
ATOM 2349 C CA . SER A 1 312 ? -43.158 4.693 20.208 1.00 93.38 312 SER A CA 1
ATOM 2350 C C . SER A 1 312 ? -42.256 4.393 19.011 1.00 93.38 312 SER A C 1
ATOM 2352 O O . SER A 1 312 ? -42.433 5.014 17.969 1.00 93.38 312 SER A O 1
ATOM 2354 N N . LEU A 1 313 ? -41.272 3.500 19.136 1.00 92.25 313 LEU A N 1
ATOM 2355 C CA . LEU A 1 313 ? -40.279 3.269 18.073 1.00 92.25 313 LEU A CA 1
ATOM 2356 C C . LEU A 1 313 ? -40.545 1.944 17.344 1.00 92.25 313 LEU A C 1
ATOM 2358 O O . LEU A 1 313 ? -40.578 0.887 17.970 1.00 92.25 313 LEU A O 1
ATOM 2362 N N . ASP A 1 314 ? -40.694 1.990 16.021 1.00 90.12 314 ASP A N 1
ATOM 2363 C CA . ASP A 1 314 ? -40.623 0.812 15.158 1.00 90.12 314 ASP A CA 1
ATOM 2364 C C . ASP A 1 314 ? -39.159 0.518 14.802 1.00 90.12 314 ASP A C 1
ATOM 2366 O O . ASP A 1 314 ? -38.452 1.351 14.231 1.00 90.12 314 ASP A O 1
ATOM 2370 N N . THR A 1 315 ? -38.723 -0.692 15.147 1.00 90.75 315 THR A N 1
ATOM 2371 C CA . THR A 1 315 ? -37.380 -1.229 14.894 1.00 90.75 315 THR A CA 1
ATOM 2372 C C . THR A 1 315 ? -37.422 -2.503 14.044 1.00 90.75 315 THR A C 1
ATOM 2374 O O . THR A 1 315 ? -36.444 -3.248 14.018 1.00 90.75 315 THR A O 1
ATOM 2377 N N . THR A 1 316 ? -38.556 -2.820 13.409 1.00 88.94 316 THR A N 1
ATOM 2378 C CA . THR A 1 316 ? -38.747 -4.056 12.618 1.00 88.94 316 THR A CA 1
ATOM 2379 C C . THR A 1 316 ? -38.277 -3.923 11.165 1.00 88.94 316 THR A C 1
ATOM 2381 O O . THR A 1 316 ? -37.983 -4.921 10.501 1.00 88.94 316 THR A O 1
ATOM 2384 N N . LYS A 1 317 ? -38.155 -2.680 10.693 1.00 90.56 317 LYS A N 1
ATOM 2385 C CA . LYS A 1 317 ? -37.682 -2.266 9.370 1.00 90.56 317 LYS A CA 1
ATOM 2386 C C . LYS A 1 317 ? -36.804 -1.018 9.488 1.00 90.56 317 LYS A C 1
ATOM 2388 O O . LYS A 1 317 ? -36.720 -0.416 10.558 1.00 90.56 317 LYS A O 1
ATOM 2393 N N . VAL A 1 318 ? -36.185 -0.633 8.378 1.00 94.12 318 VAL A N 1
ATOM 2394 C CA . VAL A 1 318 ? -35.530 0.667 8.201 1.00 94.12 318 VAL A CA 1
ATOM 2395 C C . VAL A 1 318 ? -36.059 1.294 6.917 1.00 94.12 318 VAL A C 1
ATOM 2397 O O . VAL A 1 318 ? -36.004 0.665 5.863 1.00 94.12 318 VAL A O 1
ATOM 2400 N N . ASP A 1 319 ? -36.580 2.513 6.988 1.00 95.38 319 ASP A N 1
ATOM 2401 C CA . ASP A 1 319 ? -37.087 3.228 5.814 1.00 95.38 319 ASP A CA 1
ATOM 2402 C C . ASP A 1 319 ? -35.967 3.958 5.053 1.00 95.38 319 ASP A C 1
ATOM 2404 O O . ASP A 1 319 ? -34.950 4.358 5.621 1.00 95.38 319 ASP A O 1
ATOM 2408 N N . ILE A 1 320 ? -36.155 4.145 3.748 1.00 94.12 320 ILE A N 1
ATOM 2409 C CA . ILE A 1 320 ? -35.255 4.903 2.872 1.00 94.12 320 ILE A CA 1
ATOM 2410 C C . ILE A 1 320 ? -35.888 6.275 2.647 1.00 94.12 320 ILE A C 1
ATOM 2412 O O . ILE A 1 320 ? -37.002 6.364 2.124 1.00 94.12 320 ILE A O 1
ATOM 2416 N N . LEU A 1 321 ? -35.195 7.333 3.070 1.00 94.75 321 LEU A N 1
ATOM 2417 C CA . LEU A 1 321 ? -35.741 8.683 3.172 1.00 94.75 321 LEU A CA 1
ATOM 2418 C C . LEU A 1 321 ? -35.043 9.666 2.228 1.00 94.75 321 LEU A C 1
ATOM 2420 O O . LEU A 1 321 ? -33.818 9.786 2.244 1.00 94.75 321 LEU A O 1
ATOM 2424 N N . ARG A 1 322 ? -35.825 10.479 1.509 1.00 91.50 322 ARG A N 1
ATOM 2425 C CA . ARG A 1 322 ? -35.352 11.726 0.889 1.00 91.50 322 ARG A CA 1
ATOM 2426 C C . ARG A 1 322 ? -35.815 12.913 1.723 1.00 91.50 322 ARG A C 1
ATOM 2428 O O . ARG A 1 322 ? -36.983 13.006 2.097 1.00 91.50 322 ARG A O 1
ATOM 2435 N N . LYS A 1 323 ? -34.909 13.849 2.010 1.00 88.06 323 LYS A N 1
ATOM 2436 C CA . LYS A 1 323 ? -35.245 15.064 2.765 1.00 88.06 323 LYS A CA 1
ATOM 2437 C C . LYS A 1 323 ? -35.963 16.092 1.883 1.00 88.06 323 LYS A C 1
ATOM 2439 O O . LYS A 1 323 ? -35.473 16.444 0.811 1.00 88.06 323 LYS A O 1
ATOM 2444 N N . ARG A 1 324 ? -37.102 16.601 2.354 1.00 86.44 324 ARG A N 1
ATOM 2445 C CA . ARG A 1 324 ? -37.894 17.651 1.698 1.00 86.44 324 ARG A CA 1
ATOM 2446 C C . ARG A 1 324 ? -37.309 19.053 1.935 1.00 86.44 324 ARG A C 1
ATOM 2448 O O . ARG A 1 324 ? -36.658 19.277 2.958 1.00 86.44 324 ARG A O 1
ATOM 2455 N N . PRO A 1 325 ? -37.610 20.040 1.065 1.00 83.75 325 PRO A N 1
ATOM 2456 C CA . PRO A 1 325 ? -37.207 21.438 1.263 1.00 83.75 325 PRO A CA 1
ATOM 2457 C C . PRO A 1 325 ? -37.781 22.112 2.521 1.00 83.75 325 PRO A C 1
ATOM 2459 O O . PRO A 1 325 ? -37.218 23.099 2.984 1.00 83.75 325 PRO A O 1
ATOM 2462 N N . ASP A 1 326 ? -38.888 21.600 3.072 1.00 82.69 326 ASP A N 1
ATOM 2463 C CA . ASP A 1 326 ? -39.503 22.077 4.322 1.00 82.69 326 ASP A CA 1
ATOM 2464 C C . ASP A 1 326 ? -38.849 21.493 5.593 1.00 82.69 326 ASP A C 1
ATOM 2466 O O . ASP A 1 326 ? -39.162 21.921 6.702 1.00 82.69 326 ASP A O 1
ATOM 2470 N N . GLY A 1 327 ? -37.918 20.546 5.435 1.00 77.38 327 GLY A N 1
ATOM 2471 C CA . GLY A 1 327 ? -37.233 19.845 6.519 1.00 77.38 327 GLY A CA 1
ATOM 2472 C C . GLY A 1 327 ? -37.814 18.473 6.873 1.00 77.38 327 GLY A C 1
ATOM 2473 O O . GLY A 1 327 ? -37.150 17.745 7.611 1.00 77.38 327 GLY A O 1
ATOM 2474 N N . GLY A 1 328 ? -38.985 18.103 6.341 1.00 85.50 328 GLY A N 1
ATOM 2475 C CA . GLY A 1 328 ? -39.578 16.772 6.496 1.00 85.50 328 GLY A CA 1
ATOM 2476 C C . GLY A 1 328 ? -38.917 15.698 5.621 1.00 85.50 328 GLY A C 1
ATOM 2477 O O . GLY A 1 328 ? -37.894 15.937 4.976 1.00 85.50 328 GLY A O 1
ATOM 2478 N N . PHE A 1 329 ? -39.528 14.513 5.563 1.00 90.19 329 PHE A N 1
ATOM 2479 C CA . PHE A 1 329 ? -39.035 13.373 4.782 1.00 90.19 329 PHE A CA 1
ATOM 2480 C C . PHE A 1 329 ? -40.125 12.765 3.892 1.00 90.19 329 PHE A C 1
ATOM 2482 O O . PHE A 1 329 ? -41.283 12.661 4.301 1.00 90.19 329 PHE A O 1
ATOM 2489 N N . ASP A 1 330 ? -39.730 12.343 2.693 1.00 88.56 330 ASP A N 1
ATOM 2490 C CA . ASP A 1 330 ? -40.460 11.402 1.842 1.00 88.56 330 ASP A CA 1
ATOM 2491 C C . ASP A 1 330 ? -39.840 10.008 1.975 1.00 88.56 330 ASP A C 1
ATOM 2493 O O . ASP A 1 330 ? -38.616 9.878 1.989 1.00 88.56 330 ASP A O 1
ATOM 2497 N N . THR A 1 331 ? -40.676 8.972 2.039 1.00 90.31 331 THR A N 1
ATOM 2498 C CA . THR A 1 331 ? -40.241 7.569 2.066 1.00 90.31 331 THR A CA 1
ATOM 2499 C C . THR A 1 331 ? -40.210 7.012 0.642 1.00 90.31 331 THR A C 1
ATOM 2501 O O . THR A 1 331 ? -41.262 6.814 0.036 1.00 90.31 331 THR A O 1
ATOM 2504 N N . ASP A 1 332 ? -39.019 6.742 0.105 1.00 88.12 332 ASP A N 1
ATOM 2505 C CA . ASP A 1 332 ? -38.837 6.137 -1.227 1.00 88.12 332 ASP A CA 1
ATOM 2506 C C . ASP A 1 332 ? -38.946 4.602 -1.209 1.00 88.12 332 ASP A C 1
ATOM 2508 O O . ASP A 1 332 ? -39.208 3.975 -2.235 1.00 88.12 332 ASP A O 1
ATOM 2512 N N . GLY A 1 333 ? -38.732 3.981 -0.048 1.00 90.94 333 GLY A N 1
ATOM 2513 C CA . GLY A 1 333 ? -38.731 2.530 0.120 1.00 90.94 333 GLY A CA 1
ATOM 2514 C C . GLY A 1 333 ? -38.397 2.116 1.550 1.00 90.94 333 GLY A C 1
ATOM 2515 O O . GLY A 1 333 ? -38.364 2.950 2.451 1.00 90.94 333 GLY A O 1
ATOM 2516 N N . TRP A 1 334 ? -38.139 0.826 1.760 1.00 90.81 334 TRP A N 1
ATOM 2517 C CA . TRP A 1 334 ? -37.726 0.272 3.052 1.00 90.81 334 TRP A CA 1
ATOM 2518 C C . TRP A 1 334 ? -36.856 -0.977 2.863 1.00 90.81 334 TRP A C 1
ATOM 2520 O O . TRP A 1 334 ? -36.913 -1.637 1.825 1.00 90.81 334 TRP A O 1
ATOM 2530 N N . GLY A 1 335 ? -36.067 -1.307 3.884 1.00 86.44 335 GLY A N 1
ATOM 2531 C CA . GLY A 1 335 ? -35.280 -2.531 4.001 1.00 86.44 335 GLY A CA 1
ATOM 2532 C C . GLY A 1 335 ? -35.508 -3.227 5.347 1.00 86.44 335 GLY A C 1
ATOM 2533 O O . GLY A 1 335 ? -36.026 -2.641 6.301 1.00 86.44 335 GLY A O 1
ATOM 2534 N N . HIS A 1 336 ? -35.135 -4.503 5.434 1.00 86.62 336 HIS A N 1
ATOM 2535 C CA . HIS A 1 336 ? -35.246 -5.268 6.677 1.00 86.62 336 HIS A CA 1
ATOM 2536 C C . HIS A 1 336 ? -34.285 -4.748 7.753 1.00 86.62 336 HIS A C 1
ATOM 2538 O O . HIS A 1 336 ? -33.139 -4.413 7.460 1.00 86.62 336 HIS A O 1
ATOM 2544 N N . ALA A 1 337 ? -34.734 -4.751 9.010 1.00 90.00 337 ALA A N 1
ATOM 2545 C CA . ALA A 1 337 ? -33.884 -4.480 10.163 1.00 90.00 337 ALA A CA 1
ATOM 2546 C C . ALA A 1 337 ? -32.762 -5.539 10.286 1.00 90.00 337 ALA A C 1
ATOM 2548 O O . ALA A 1 337 ? -33.064 -6.712 10.531 1.00 90.00 337 ALA A O 1
ATOM 2549 N N . PRO A 1 338 ? -31.471 -5.173 10.151 1.00 89.75 338 PRO A N 1
ATOM 2550 C CA . PRO A 1 338 ? -30.375 -6.146 10.104 1.00 89.75 338 PRO A CA 1
ATOM 2551 C C . PRO A 1 338 ? -30.054 -6.768 11.474 1.00 89.75 338 PRO A C 1
ATOM 2553 O O . PRO A 1 338 ? -29.484 -7.854 11.542 1.00 89.75 338 PRO A O 1
ATOM 2556 N N . TRP A 1 339 ? -30.491 -6.133 12.566 1.00 90.50 339 TRP A N 1
ATOM 2557 C CA . TRP A 1 339 ? -30.481 -6.688 13.927 1.00 90.50 339 TRP A CA 1
ATOM 2558 C C . TRP A 1 339 ? -31.584 -7.735 14.186 1.00 90.50 339 TRP A C 1
ATOM 2560 O O . TRP A 1 339 ? -31.615 -8.332 15.262 1.00 90.50 339 TRP A O 1
ATOM 2570 N N . GLY A 1 340 ? -32.469 -7.992 13.215 1.00 83.50 340 GLY A N 1
ATOM 2571 C CA . GLY A 1 340 ? -33.539 -8.986 13.309 1.00 83.50 340 GLY A CA 1
ATOM 2572 C C . GLY A 1 340 ? -34.817 -8.487 13.996 1.00 83.50 340 GLY A C 1
ATOM 2573 O O . GLY A 1 340 ? -34.906 -7.358 14.471 1.00 83.50 340 GLY A O 1
ATOM 2574 N N . THR A 1 341 ? -35.841 -9.345 14.021 1.00 67.50 341 THR A N 1
ATOM 2575 C CA . THR A 1 341 ? -37.228 -8.981 14.385 1.00 67.50 341 THR A CA 1
ATOM 2576 C C . THR A 1 341 ? -37.774 -9.700 15.628 1.00 67.50 341 THR A C 1
ATOM 2578 O O . THR A 1 341 ? -38.962 -9.595 15.923 1.00 67.50 341 THR A O 1
ATOM 2581 N N . GLY A 1 342 ? -36.938 -10.450 16.356 1.00 64.75 342 GLY A N 1
ATOM 2582 C CA . GLY A 1 342 ? -37.377 -11.308 17.470 1.00 64.75 342 GLY A CA 1
ATOM 2583 C C . GLY A 1 342 ? -37.582 -10.602 18.818 1.00 64.75 342 GLY A C 1
ATOM 2584 O O . GLY A 1 342 ? -38.332 -11.096 19.655 1.00 64.75 342 GLY A O 1
ATOM 2585 N N . GLN A 1 343 ? -36.933 -9.456 19.035 1.00 75.31 343 GLN A N 1
ATOM 2586 C CA . GLN A 1 343 ? -37.010 -8.661 20.263 1.00 75.31 343 GLN A CA 1
ATOM 2587 C C . GLN A 1 343 ? -36.768 -7.184 19.921 1.00 75.31 343 GLN A C 1
ATOM 2589 O O . GLN A 1 343 ? -36.059 -6.884 18.961 1.00 75.31 343 GLN A O 1
ATOM 2594 N N . PHE A 1 344 ? -37.315 -6.257 20.713 1.00 85.81 344 PHE A N 1
ATOM 2595 C CA . PHE A 1 344 ? -36.930 -4.847 20.624 1.00 85.81 344 PHE A CA 1
ATOM 2596 C C . PHE A 1 344 ? -35.442 -4.686 21.020 1.00 85.81 344 PHE A C 1
ATOM 2598 O O . PHE A 1 344 ? -35.049 -5.204 22.075 1.00 85.81 344 PHE A O 1
ATOM 2605 N N . PRO A 1 345 ? -34.611 -4.018 20.196 1.00 93.00 345 PRO A N 1
ATOM 2606 C CA . PRO A 1 345 ? -33.196 -3.796 20.479 1.00 93.00 345 PRO A CA 1
ATOM 2607 C C . PRO A 1 345 ? -33.006 -2.735 21.568 1.00 93.00 345 PRO A C 1
ATOM 2609 O O . PRO A 1 345 ? -33.895 -1.925 21.828 1.00 93.00 345 PRO A O 1
ATOM 2612 N N . TYR A 1 346 ? -31.812 -2.656 22.153 1.00 94.50 346 TYR A N 1
ATOM 2613 C CA . TYR A 1 346 ? -31.449 -1.492 22.957 1.00 94.50 346 TYR A CA 1
ATOM 2614 C C . TYR A 1 346 ? -31.133 -0.318 22.016 1.00 94.50 346 TYR A C 1
ATOM 2616 O O . TYR A 1 346 ? -30.020 -0.181 21.506 1.00 94.50 346 TYR A O 1
ATOM 2624 N N . ALA A 1 347 ? -32.143 0.500 21.725 1.00 94.88 347 ALA A N 1
ATOM 2625 C CA . ALA A 1 347 ? -32.011 1.639 20.823 1.00 94.88 347 ALA A CA 1
ATOM 2626 C C . ALA A 1 347 ? -31.325 2.835 21.505 1.00 94.88 347 ALA A C 1
ATOM 2628 O O . ALA A 1 347 ? -31.608 3.157 22.661 1.00 94.88 347 ALA A O 1
ATOM 2629 N N . VAL A 1 348 ? -30.475 3.548 20.769 1.00 97.38 348 VAL A N 1
ATOM 2630 C CA . VAL A 1 348 ? -29.931 4.854 21.160 1.00 97.38 348 VAL A CA 1
ATOM 2631 C C . VAL A 1 348 ? -30.159 5.827 20.008 1.00 97.38 348 VAL A C 1
ATOM 2633 O O . VAL A 1 348 ? -29.615 5.627 18.926 1.00 97.38 348 VAL A O 1
ATOM 2636 N N . VAL A 1 349 ? -30.967 6.867 20.233 1.00 97.69 349 VAL A N 1
ATOM 2637 C CA . VAL A 1 349 ? -31.245 7.924 19.243 1.00 97.69 349 VAL A CA 1
ATOM 2638 C C . VAL A 1 349 ? -30.606 9.225 19.715 1.00 97.69 349 VAL A C 1
ATOM 2640 O O . VAL A 1 349 ? -30.991 9.756 20.764 1.00 97.69 349 VAL A O 1
ATOM 2643 N N . ALA A 1 350 ? -29.645 9.735 18.942 1.00 97.06 350 ALA A N 1
ATOM 2644 C CA . ALA A 1 350 ? -28.898 10.952 19.251 1.00 97.06 350 ALA A CA 1
ATOM 2645 C C . ALA A 1 350 ? -28.294 11.597 17.991 1.00 97.06 350 ALA A C 1
ATOM 2647 O O . ALA A 1 350 ? -27.961 10.911 17.030 1.00 97.06 350 ALA A O 1
ATOM 2648 N N . GLU A 1 351 ? -28.088 12.913 18.023 1.00 96.19 351 GLU A N 1
ATOM 2649 C CA . GLU A 1 351 ? -27.302 13.624 17.003 1.00 96.19 351 GLU A CA 1
ATOM 2650 C C . GLU A 1 351 ? -25.799 13.400 17.233 1.00 96.19 351 GLU A C 1
ATOM 2652 O O . GLU A 1 351 ? -25.362 13.288 18.381 1.00 96.19 351 GLU A O 1
ATOM 2657 N N . GLY A 1 352 ? -24.971 13.378 16.186 1.00 94.69 352 GLY A N 1
ATOM 2658 C CA . GLY A 1 352 ? -23.531 13.156 16.356 1.00 94.69 352 GLY A CA 1
ATOM 2659 C C . GLY A 1 352 ? -22.783 12.762 15.085 1.00 94.69 352 GLY A C 1
ATOM 2660 O O . GLY A 1 352 ? -23.119 13.206 13.991 1.00 94.69 352 GLY A O 1
ATOM 2661 N N . GLY A 1 353 ? -21.748 11.947 15.282 1.00 93.81 353 GLY A N 1
ATOM 2662 C CA . GLY A 1 353 ? -20.858 11.383 14.271 1.00 93.81 353 GLY A CA 1
ATOM 2663 C C . GLY A 1 353 ? -20.150 10.131 14.804 1.00 93.81 353 GLY A C 1
ATOM 2664 O O . GLY A 1 353 ? -20.513 9.589 15.848 1.00 93.81 353 GLY A O 1
ATOM 2665 N N . HIS A 1 354 ? -19.094 9.691 14.119 1.00 91.56 354 HIS A N 1
ATOM 2666 C CA . HIS A 1 354 ? -18.240 8.574 14.552 1.00 91.56 354 HIS A CA 1
ATOM 2667 C C . HIS A 1 354 ? -17.310 8.922 15.735 1.00 91.56 354 HIS A C 1
ATOM 2669 O O . HIS A 1 354 ? -16.756 8.021 16.361 1.00 91.56 354 HIS A O 1
ATOM 2675 N N . ASP A 1 355 ? -17.103 10.211 16.028 1.00 89.19 355 ASP A N 1
ATOM 2676 C CA . ASP A 1 355 ? -16.153 10.733 17.023 1.00 89.19 355 ASP A CA 1
ATOM 2677 C C . ASP A 1 355 ? -16.825 11.409 18.238 1.00 89.19 355 ASP A C 1
ATOM 2679 O O . ASP A 1 355 ? -16.195 11.583 19.288 1.00 89.19 355 ASP A O 1
ATOM 2683 N N . ARG A 1 356 ? -18.097 11.811 18.105 1.00 91.62 356 ARG A N 1
ATOM 2684 C CA . ARG A 1 356 ? -18.869 12.560 19.111 1.00 91.62 356 ARG A CA 1
ATOM 2685 C C . ARG A 1 356 ? -20.345 12.192 19.087 1.00 91.62 356 ARG A C 1
ATOM 2687 O O . ARG A 1 356 ? -20.936 12.047 18.022 1.00 91.62 356 ARG A O 1
ATOM 2694 N N . VAL A 1 357 ? -20.965 12.161 20.266 1.00 96.94 357 VAL A N 1
ATOM 2695 C CA . VAL A 1 357 ? -22.422 12.000 20.419 1.00 96.94 357 VAL A CA 1
ATOM 2696 C C . VAL A 1 357 ? -22.982 13.166 21.221 1.00 96.94 357 VAL A C 1
ATOM 2698 O O . VAL A 1 357 ? -22.417 13.551 22.239 1.00 96.94 357 VAL A O 1
ATOM 2701 N N . THR A 1 358 ? -24.094 13.739 20.779 1.00 96.56 358 THR A N 1
ATOM 2702 C CA . THR A 1 358 ? -24.768 14.851 21.452 1.00 96.56 358 THR A CA 1
ATOM 2703 C C . THR A 1 358 ? -25.869 14.320 22.357 1.00 96.56 358 THR A C 1
ATOM 2705 O O . THR A 1 358 ? -26.876 13.791 21.889 1.00 96.56 358 THR A O 1
ATOM 2708 N N . ALA A 1 359 ? -25.694 14.492 23.665 1.00 95.81 359 ALA A N 1
ATOM 2709 C CA . ALA A 1 359 ? -26.694 14.148 24.662 1.00 95.81 359 ALA A CA 1
ATOM 2710 C C . ALA A 1 359 ? -27.566 15.359 25.012 1.00 95.81 359 ALA A C 1
ATOM 2712 O O . ALA A 1 359 ? -27.061 16.470 25.197 1.00 95.81 359 ALA A O 1
ATOM 2713 N N . THR A 1 360 ? -28.871 15.133 25.173 1.00 94.44 360 THR A N 1
ATOM 2714 C CA . THR A 1 360 ? -29.822 16.164 25.613 1.00 94.44 360 THR A CA 1
ATOM 2715 C C . THR A 1 360 ? -30.048 16.045 27.116 1.00 94.44 360 THR A C 1
ATOM 2717 O O . THR A 1 360 ? -30.733 15.136 27.593 1.00 94.44 360 THR A O 1
ATOM 2720 N N . TRP A 1 361 ? -29.461 16.974 27.867 1.00 93.25 361 TRP A N 1
ATOM 2721 C CA . TRP A 1 361 ? -29.422 16.975 29.328 1.00 93.25 361 TRP A CA 1
ATOM 2722 C C . TRP A 1 361 ? -30.803 17.302 29.949 1.00 93.25 361 TRP A C 1
ATOM 2724 O O . TRP A 1 361 ? -31.697 17.828 29.267 1.00 93.25 361 TRP A O 1
ATOM 2734 N N . PRO A 1 362 ? -31.027 17.007 31.247 1.00 90.69 362 PRO A N 1
ATOM 2735 C CA . PRO A 1 362 ? -32.283 17.343 31.932 1.00 90.69 362 PRO A CA 1
ATOM 2736 C C . PRO A 1 362 ? -32.561 18.846 32.065 1.00 90.69 362 PRO A C 1
ATOM 2738 O O . PRO A 1 362 ? -33.718 19.238 32.168 1.00 90.69 362 PRO A O 1
ATOM 2741 N N . ASP A 1 363 ? -31.530 19.695 31.994 1.00 89.69 363 ASP A N 1
ATOM 2742 C CA . ASP A 1 363 ? -31.672 21.159 31.908 1.00 89.69 363 ASP A CA 1
ATOM 2743 C C . ASP A 1 363 ? -32.134 21.652 30.517 1.00 89.69 363 ASP A C 1
ATOM 2745 O O . ASP A 1 363 ? -32.310 22.851 30.307 1.00 89.69 363 ASP A O 1
ATOM 2749 N N . GLY A 1 364 ? -32.333 20.735 29.563 1.00 87.06 364 GLY A N 1
ATOM 2750 C CA . GLY A 1 364 ? -32.725 21.027 28.186 1.00 87.06 364 GLY A CA 1
ATOM 2751 C C . GLY A 1 364 ? -31.565 21.389 27.256 1.00 87.06 364 GLY A C 1
ATOM 2752 O O . GLY A 1 364 ? -31.805 21.611 26.072 1.00 87.06 364 GLY A O 1
ATOM 2753 N N . THR A 1 365 ? -30.321 21.437 27.743 1.00 91.31 365 THR A N 1
ATOM 2754 C CA . THR A 1 365 ? -29.155 21.739 26.903 1.00 91.31 365 THR A CA 1
ATOM 2755 C C . THR A 1 365 ? -28.678 20.510 26.128 1.00 91.31 365 THR A C 1
ATOM 2757 O O . THR A 1 365 ? -28.591 19.406 26.663 1.00 91.31 365 THR A O 1
ATOM 2760 N N . ALA A 1 366 ? -28.338 20.704 24.855 1.00 92.50 366 ALA A N 1
ATOM 2761 C CA . ALA A 1 366 ? -27.628 19.712 24.054 1.00 92.50 366 ALA A CA 1
ATOM 2762 C C . ALA A 1 366 ? -26.116 19.877 24.273 1.00 92.50 366 ALA A C 1
ATOM 2764 O O . ALA A 1 366 ? -25.598 20.992 24.162 1.00 92.50 366 ALA A O 1
ATOM 2765 N N . ARG A 1 367 ? -25.401 18.794 24.604 1.00 92.88 367 ARG A N 1
ATOM 2766 C CA . ARG A 1 367 ? -23.949 18.817 24.861 1.00 92.88 367 ARG A CA 1
ATOM 2767 C C . ARG A 1 367 ? -23.256 17.617 24.222 1.00 92.88 367 ARG A C 1
ATOM 2769 O O . ARG A 1 367 ? -23.756 16.500 24.311 1.00 92.88 367 ARG A O 1
ATOM 2776 N N . ALA A 1 368 ? -22.098 17.848 23.608 1.00 93.19 368 ALA A N 1
ATOM 2777 C CA . ALA A 1 368 ? -21.293 16.791 23.006 1.00 93.19 368 ALA A CA 1
ATOM 2778 C C . ALA A 1 368 ? -20.497 16.012 24.066 1.00 93.19 368 ALA A C 1
ATOM 2780 O O . ALA A 1 368 ? -19.789 16.609 24.876 1.00 93.19 368 ALA A O 1
ATOM 2781 N N . LEU A 1 369 ? -20.586 14.688 23.996 1.00 94.81 369 LEU A N 1
ATOM 2782 C CA . LEU A 1 369 ? -19.777 13.701 24.706 1.00 94.81 369 LEU A CA 1
ATOM 2783 C C . LEU A 1 369 ? -18.615 13.247 23.809 1.00 94.81 369 LEU A C 1
ATOM 2785 O O . LEU A 1 369 ? -18.733 13.240 22.580 1.00 94.81 369 LEU A O 1
ATOM 2789 N N . THR A 1 370 ? -17.495 12.838 24.401 1.00 92.75 370 THR A N 1
ATOM 2790 C CA . THR A 1 370 ? -16.517 11.947 23.747 1.00 92.75 370 THR A CA 1
ATOM 2791 C C . THR A 1 370 ? -17.118 10.559 23.507 1.00 92.75 370 THR A C 1
ATOM 2793 O O . THR A 1 370 ? -18.107 10.181 24.136 1.00 92.75 370 THR A O 1
ATOM 2796 N N . VAL A 1 371 ? -16.479 9.768 22.638 1.00 92.56 371 VAL A N 1
ATOM 2797 C CA . VAL A 1 371 ? -16.788 8.337 22.488 1.00 92.56 371 VAL A CA 1
ATOM 2798 C C . VAL A 1 371 ? -16.738 7.606 23.833 1.00 92.56 371 VAL A C 1
ATOM 2800 O O . VAL A 1 371 ? -17.640 6.837 24.136 1.00 92.56 371 VAL A O 1
ATOM 2803 N N . ASP A 1 372 ? -15.721 7.858 24.657 1.00 91.94 372 ASP A N 1
ATOM 2804 C CA . ASP A 1 372 ? -15.530 7.132 25.918 1.00 91.94 372 ASP A CA 1
ATOM 2805 C C . ASP A 1 372 ? -16.567 7.525 26.988 1.00 91.94 372 ASP A C 1
ATOM 2807 O O . ASP A 1 372 ? -17.090 6.660 27.685 1.00 91.94 372 ASP A O 1
ATOM 2811 N N . GLU A 1 373 ? -16.951 8.806 27.062 1.00 95.75 373 GLU A N 1
ATOM 2812 C CA . GLU A 1 373 ? -18.066 9.255 27.916 1.00 95.75 373 GLU A CA 1
ATOM 2813 C C . GLU A 1 373 ? -19.406 8.644 27.472 1.00 95.75 373 GLU A C 1
ATOM 2815 O O . GLU A 1 373 ? -20.234 8.269 28.301 1.00 95.75 373 GLU A O 1
ATOM 2820 N N . PHE A 1 374 ? -19.622 8.520 26.159 1.00 97.19 374 PHE A N 1
ATOM 2821 C CA . PHE A 1 374 ? -20.802 7.870 25.593 1.00 97.19 374 PHE A CA 1
ATOM 2822 C C . PHE A 1 374 ? -20.848 6.367 25.908 1.00 97.19 374 PHE A C 1
ATOM 2824 O O . PHE A 1 374 ? -21.889 5.865 26.330 1.00 97.19 374 PHE A O 1
ATOM 2831 N N . VAL A 1 375 ? -19.726 5.663 25.739 1.00 95.69 375 VAL A N 1
ATOM 2832 C CA . VAL A 1 375 ? -19.608 4.215 25.970 1.00 95.69 375 VAL A CA 1
ATOM 2833 C C . VAL A 1 375 ? -19.965 3.848 27.410 1.00 95.69 375 VAL A C 1
ATOM 2835 O O . VAL A 1 375 ? -20.818 2.983 27.615 1.00 95.69 375 VAL A O 1
ATOM 2838 N N . GLU A 1 376 ? -19.399 4.542 28.401 1.00 94.88 376 GLU A N 1
ATOM 2839 C CA . GLU A 1 376 ? -19.677 4.253 29.814 1.00 94.88 376 GLU A CA 1
ATOM 2840 C C . GLU A 1 376 ? -21.105 4.647 30.236 1.00 94.88 376 GLU A C 1
ATOM 2842 O O . GLU A 1 376 ? -21.745 3.922 30.997 1.00 94.88 376 GLU A O 1
ATOM 2847 N N . LEU A 1 377 ? -21.669 5.739 29.695 1.00 95.81 377 LEU A N 1
ATOM 2848 C CA . LEU A 1 377 ? -23.077 6.090 29.938 1.00 95.81 377 LEU A CA 1
ATOM 2849 C C . LEU A 1 377 ? -24.049 5.036 29.388 1.00 95.81 377 LEU A C 1
ATOM 2851 O O . LEU A 1 377 ? -25.018 4.682 30.064 1.00 95.81 377 LEU A O 1
ATOM 2855 N N . VAL A 1 378 ? -23.818 4.532 28.172 1.00 96.19 378 VAL A N 1
ATOM 2856 C CA . VAL A 1 378 ? -24.687 3.507 27.571 1.00 96.19 378 VAL A CA 1
ATOM 2857 C C . VAL A 1 378 ? -24.538 2.175 28.306 1.00 96.19 378 VAL A C 1
ATOM 2859 O O . VAL A 1 378 ? -25.549 1.543 28.616 1.00 96.19 378 VAL A O 1
ATOM 2862 N N . ALA A 1 379 ? -23.310 1.775 28.651 1.00 93.62 379 ALA A N 1
ATOM 2863 C CA . ALA A 1 379 ? -23.060 0.576 29.448 1.00 93.62 379 ALA A CA 1
ATOM 2864 C C . ALA A 1 379 ? -23.762 0.645 30.814 1.00 93.62 379 ALA A C 1
ATOM 2866 O O . ALA A 1 379 ? -24.453 -0.298 31.200 1.00 93.62 379 ALA A O 1
ATOM 2867 N N . ARG A 1 380 ? -23.699 1.790 31.506 1.00 92.00 380 ARG A N 1
ATOM 2868 C CA . ARG A 1 380 ? -24.383 1.945 32.793 1.00 92.00 380 ARG A CA 1
ATOM 2869 C C . ARG A 1 380 ? -25.903 1.937 32.680 1.00 92.00 380 ARG A C 1
ATOM 2871 O O . ARG A 1 380 ? -26.568 1.379 33.548 1.00 92.00 380 ARG A O 1
ATOM 2878 N N . ASP A 1 381 ? -26.491 2.549 31.654 1.00 93.31 381 ASP A N 1
ATOM 2879 C CA . ASP A 1 381 ? -27.950 2.512 31.508 1.00 93.31 381 ASP A CA 1
ATOM 2880 C C . ASP A 1 381 ? -28.451 1.115 31.091 1.00 93.31 381 ASP A C 1
ATOM 2882 O O . ASP A 1 381 ? -29.543 0.724 31.495 1.00 93.31 381 ASP A O 1
ATOM 2886 N N . LEU A 1 382 ? -27.640 0.318 30.382 1.00 91.50 382 LEU A N 1
ATOM 2887 C CA . LEU A 1 382 ? -27.868 -1.123 30.185 1.00 91.50 382 LEU A CA 1
ATOM 2888 C C . LEU A 1 382 ? -27.854 -1.893 31.517 1.00 91.50 382 LEU A C 1
ATOM 2890 O O . LEU A 1 382 ? -28.816 -2.604 31.812 1.00 91.50 382 LEU A O 1
ATOM 2894 N N . GLU A 1 383 ? -26.820 -1.700 32.345 1.00 88.25 383 GLU A N 1
ATOM 2895 C CA . GLU A 1 383 ? -26.714 -2.284 33.696 1.00 88.25 383 GLU A CA 1
ATOM 2896 C C . GLU A 1 383 ? -27.939 -1.917 34.566 1.00 88.25 383 GLU A C 1
ATOM 2898 O O . GLU A 1 383 ? -28.538 -2.781 35.203 1.00 88.25 383 GLU A O 1
ATOM 2903 N N . LEU A 1 384 ? -28.370 -0.649 34.538 1.00 86.44 384 LEU A N 1
ATOM 2904 C CA . LEU A 1 384 ? -29.515 -0.134 35.305 1.00 86.44 384 LEU A CA 1
ATOM 2905 C C . LEU A 1 384 ? -30.895 -0.521 34.742 1.00 86.44 384 LEU A C 1
ATOM 2907 O O . LEU A 1 384 ? -31.891 -0.398 35.459 1.00 86.44 384 LEU A O 1
ATOM 2911 N N . THR A 1 385 ? -30.990 -0.935 33.474 1.00 83.12 385 THR A N 1
ATOM 2912 C CA . THR A 1 385 ? -32.259 -1.360 32.847 1.00 83.12 385 THR A CA 1
ATOM 2913 C C . THR A 1 385 ? -32.425 -2.876 32.761 1.00 83.12 385 THR A C 1
ATOM 2915 O O . THR A 1 385 ? -33.545 -3.330 32.529 1.00 83.12 385 THR A O 1
ATOM 2918 N N . GLY A 1 386 ? -31.364 -3.659 32.989 1.00 78.00 386 GLY A N 1
ATOM 2919 C CA . GLY A 1 386 ? -31.433 -5.123 33.033 1.00 78.00 386 GLY A CA 1
ATOM 2920 C C . GLY A 1 386 ? -31.786 -5.753 31.683 1.00 78.00 386 GLY A C 1
ATOM 2921 O O . GLY A 1 386 ? -32.623 -6.654 31.621 1.00 78.00 386 GLY A O 1
ATOM 2922 N N . ALA A 1 387 ? -31.196 -5.250 30.594 1.00 73.62 387 ALA A N 1
ATOM 2923 C CA . ALA A 1 387 ? -31.471 -5.744 29.245 1.00 73.62 387 ALA A CA 1
ATOM 2924 C C . ALA A 1 387 ? -31.159 -7.257 29.105 1.00 73.62 387 ALA A C 1
ATOM 2926 O O . ALA A 1 387 ? -30.113 -7.704 29.583 1.00 73.62 387 ALA A O 1
ATOM 2927 N N . PRO A 1 388 ? -32.017 -8.062 28.440 1.00 76.50 388 PRO A N 1
ATOM 2928 C CA . PRO A 1 388 ? -31.789 -9.500 28.293 1.00 76.50 388 PRO A CA 1
ATOM 2929 C C . PRO A 1 388 ? -30.452 -9.842 27.603 1.00 76.50 388 PRO A C 1
ATOM 2931 O O . PRO A 1 388 ? -30.082 -9.164 26.636 1.00 76.50 388 PRO A O 1
ATOM 2934 N N . PRO A 1 389 ? -29.747 -10.913 28.019 1.00 77.50 389 PRO A N 1
ATOM 2935 C CA . PRO A 1 389 ? -28.530 -11.368 27.351 1.00 77.50 389 PRO A CA 1
ATOM 2936 C C . PRO A 1 389 ? -28.739 -11.596 25.848 1.00 77.50 389 PRO A C 1
ATOM 2938 O O . PRO A 1 389 ? -29.721 -12.211 25.436 1.00 77.50 389 PRO A O 1
ATOM 2941 N N . GLY A 1 390 ? -27.811 -11.101 25.027 1.00 79.38 390 GLY A N 1
ATOM 2942 C CA . GLY A 1 390 ? -27.898 -11.188 23.565 1.00 79.38 390 GLY A CA 1
ATOM 2943 C C . GLY A 1 390 ? -28.772 -10.121 22.892 1.00 79.38 390 GLY A C 1
ATOM 2944 O O . GLY A 1 390 ? -28.867 -10.125 21.667 1.00 79.38 390 GLY A O 1
ATOM 2945 N N . THR A 1 391 ? -29.369 -9.184 23.641 1.00 89.44 391 THR A N 1
ATOM 2946 C CA . THR A 1 391 ? -30.066 -8.023 23.054 1.00 89.44 391 THR A CA 1
ATOM 2947 C C . THR A 1 391 ? -29.085 -7.184 22.218 1.00 89.44 391 THR A C 1
ATOM 2949 O O . THR A 1 391 ? -28.089 -6.713 22.769 1.00 89.44 391 THR A O 1
ATOM 2952 N N . PRO A 1 392 ? -29.329 -6.951 20.915 1.00 93.25 392 PRO A N 1
ATOM 2953 C CA . PRO A 1 392 ? -28.473 -6.082 20.115 1.00 93.25 392 PRO A CA 1
ATOM 2954 C C . PRO A 1 392 ? -28.681 -4.611 20.492 1.00 93.25 392 PRO A C 1
ATOM 2956 O O . PRO A 1 392 ? -29.805 -4.174 20.756 1.00 93.25 392 PRO A O 1
ATOM 2959 N N . ILE A 1 393 ? -27.600 -3.835 20.467 1.00 96.31 393 ILE A N 1
ATOM 2960 C CA . ILE A 1 393 ? -27.632 -2.375 20.588 1.00 96.31 393 ILE A CA 1
ATOM 2961 C C . ILE A 1 393 ? -27.765 -1.782 19.180 1.00 96.31 393 ILE A C 1
ATOM 2963 O O . ILE A 1 393 ? -27.077 -2.223 18.259 1.00 96.31 393 ILE A O 1
ATOM 2967 N N . VAL A 1 394 ? -28.622 -0.775 19.004 1.00 97.25 394 VAL A N 1
ATOM 2968 C CA . VAL A 1 394 ? -28.843 -0.097 17.714 1.00 97.25 394 VAL A CA 1
ATOM 2969 C C . VAL A 1 394 ? -28.628 1.402 17.879 1.00 97.25 394 VAL A C 1
ATOM 2971 O O . VAL A 1 394 ? -29.383 2.074 18.581 1.00 97.25 394 VAL A O 1
ATOM 2974 N N . LEU A 1 395 ? -27.593 1.924 17.222 1.00 98.25 395 LEU A N 1
ATOM 2975 C CA . LEU A 1 395 ? -27.214 3.331 17.253 1.00 98.25 395 LEU A CA 1
ATOM 2976 C C . LEU A 1 395 ? -27.825 4.067 16.058 1.00 98.25 395 LEU A C 1
ATOM 2978 O O . LEU A 1 395 ? -27.318 4.001 14.936 1.00 98.25 395 LEU A O 1
ATOM 2982 N N . VAL A 1 396 ? -28.902 4.806 16.314 1.00 97.75 396 VAL A N 1
ATOM 2983 C CA . VAL A 1 396 ? -29.480 5.771 15.374 1.00 97.75 396 VAL A CA 1
ATOM 2984 C C . VAL A 1 396 ? -28.778 7.109 15.601 1.00 97.75 396 VAL A C 1
ATOM 2986 O O . VAL A 1 396 ? -29.307 8.024 16.234 1.00 97.75 396 VAL A O 1
ATOM 2989 N N . ILE A 1 397 ? -27.527 7.154 15.141 1.00 97.75 397 ILE A N 1
ATOM 2990 C CA . ILE A 1 397 ? -26.617 8.297 15.218 1.00 97.75 397 ILE A CA 1
ATOM 2991 C C . ILE A 1 397 ? -26.034 8.496 13.811 1.00 97.75 397 ILE A C 1
ATOM 2993 O O . ILE A 1 397 ? -25.448 7.539 13.288 1.00 97.75 397 ILE A O 1
ATOM 2997 N N . PRO A 1 398 ? -26.184 9.678 13.178 1.00 95.31 398 PRO A N 1
ATOM 2998 C CA . PRO A 1 398 ? -25.644 9.938 11.844 1.00 95.31 398 PRO A CA 1
ATOM 2999 C C . PRO A 1 398 ? -24.162 9.563 11.752 1.00 95.31 398 PRO A C 1
ATOM 3001 O O . PRO A 1 398 ? -23.373 9.969 12.600 1.00 95.31 398 PRO A O 1
ATOM 3004 N N . GLN A 1 399 ? -23.781 8.772 10.743 1.00 94.19 399 GLN A N 1
ATOM 3005 C CA . GLN A 1 399 ? -22.391 8.360 10.489 1.00 94.19 399 GLN A CA 1
ATOM 3006 C C . GLN A 1 399 ? -21.690 7.652 11.672 1.00 94.19 399 GLN A C 1
ATOM 3008 O O . GLN A 1 399 ? -20.468 7.501 11.655 1.00 94.19 399 GLN A O 1
ATOM 3013 N N . GLY A 1 400 ? -22.421 7.175 12.690 1.00 94.81 400 GLY A N 1
ATOM 3014 C CA . GLY A 1 400 ? -21.840 6.520 13.871 1.00 94.81 400 GLY A CA 1
ATOM 3015 C C . GLY A 1 400 ? -21.068 5.227 13.558 1.00 94.81 400 GLY A C 1
ATOM 3016 O O . GLY A 1 400 ? -20.241 4.796 14.356 1.00 94.81 400 GLY A O 1
ATOM 3017 N N . GLY A 1 401 ? -21.316 4.619 12.394 1.00 93.31 401 GLY A N 1
ATOM 3018 C CA . GLY A 1 401 ? -20.591 3.470 11.841 1.00 93.31 401 GLY A CA 1
ATOM 3019 C C . GLY A 1 401 ? -19.571 3.815 10.744 1.00 93.31 401 GLY A C 1
ATOM 3020 O O . GLY A 1 401 ? -19.120 2.908 10.043 1.00 93.31 401 GLY A O 1
ATOM 3021 N N . ASP A 1 402 ? -19.229 5.092 10.536 1.00 90.56 402 ASP A N 1
ATOM 3022 C CA . ASP A 1 402 ? -18.136 5.490 9.635 1.00 90.56 402 ASP A CA 1
ATOM 3023 C C . ASP A 1 402 ? -16.754 5.309 10.307 1.00 90.56 402 ASP A C 1
ATOM 3025 O O . ASP A 1 402 ? -16.623 4.951 11.482 1.00 90.56 402 ASP A O 1
ATOM 3029 N N . ARG A 1 403 ? -15.690 5.552 9.537 1.00 88.88 403 ARG A N 1
ATOM 3030 C CA . ARG A 1 403 ? -14.289 5.505 9.967 1.00 88.88 403 ARG A CA 1
ATOM 3031 C C . ARG A 1 403 ? -13.929 4.155 10.582 1.00 88.88 403 ARG A C 1
ATOM 3033 O O . ARG A 1 403 ? -14.356 3.110 10.088 1.00 88.88 403 ARG A O 1
ATOM 3040 N N . GLY A 1 404 ? -13.064 4.143 11.596 1.00 83.12 404 GLY A N 1
ATOM 3041 C CA . GLY A 1 404 ? -12.471 2.924 12.149 1.00 83.12 404 GLY A CA 1
ATOM 3042 C C . GLY A 1 404 ? -13.446 1.956 12.832 1.00 83.12 404 GLY A C 1
ATOM 3043 O O . GLY A 1 404 ? -13.031 0.832 13.109 1.00 83.12 404 GLY A O 1
ATOM 3044 N N . LEU A 1 405 ? -14.722 2.344 13.002 1.00 90.06 405 LEU A N 1
ATOM 3045 C CA . LEU A 1 405 ? -15.729 1.748 13.895 1.00 90.06 405 LEU A CA 1
ATOM 3046 C C . LEU A 1 405 ? -15.464 1.977 15.392 1.00 90.06 405 LEU A C 1
ATOM 3048 O O . LEU A 1 405 ? -16.122 1.353 16.216 1.00 90.06 405 LEU A O 1
ATOM 3052 N N . ASP A 1 406 ? -14.545 2.870 15.761 1.00 87.31 406 ASP A N 1
ATOM 3053 C CA . ASP A 1 406 ? -14.083 3.086 17.138 1.00 87.31 406 ASP A CA 1
ATOM 3054 C C . ASP A 1 406 ? -15.231 3.278 18.152 1.00 87.31 406 ASP A C 1
ATOM 3056 O O . ASP A 1 406 ? -15.187 2.692 19.232 1.00 87.31 406 ASP A O 1
ATOM 3060 N N . LEU A 1 407 ? -16.286 4.021 17.792 1.00 93.12 407 LEU A N 1
ATOM 3061 C CA . LEU A 1 407 ? -17.468 4.251 18.633 1.00 93.12 407 LEU A CA 1
ATOM 3062 C C . LEU A 1 407 ? -18.312 2.984 18.873 1.00 93.12 407 LEU A C 1
ATOM 3064 O O . LEU A 1 407 ? -18.415 2.562 20.029 1.00 93.12 407 LEU A O 1
ATOM 3068 N N . PRO A 1 408 ? -18.897 2.327 17.849 1.00 95.19 408 PRO A N 1
ATOM 3069 C CA . PRO A 1 408 ? -19.668 1.104 18.063 1.00 95.19 408 PRO A CA 1
ATOM 3070 C C . PRO A 1 408 ? -18.796 -0.062 18.543 1.00 95.19 408 PRO A C 1
ATOM 3072 O O . PRO A 1 408 ? -19.302 -0.962 19.206 1.00 95.19 408 PRO A O 1
ATOM 3075 N N . GLN A 1 409 ? -17.492 -0.055 18.246 1.00 91.69 409 GLN A N 1
ATOM 3076 C CA . GLN A 1 409 ? -16.574 -1.103 18.676 1.00 91.69 409 GLN A CA 1
ATOM 3077 C C . GLN A 1 409 ? -16.247 -1.019 20.169 1.00 91.69 409 GLN A C 1
ATOM 3079 O O . GLN A 1 409 ? -16.468 -1.999 20.875 1.00 91.69 409 GLN A O 1
ATOM 3084 N N . LYS A 1 410 ? -15.829 0.152 20.678 1.00 91.00 410 LYS A N 1
ATOM 3085 C CA . LYS A 1 410 ? -15.620 0.350 22.125 1.00 91.00 410 LYS A CA 1
ATOM 3086 C C . LYS A 1 410 ? -16.878 0.004 22.927 1.00 91.00 410 LYS A C 1
ATOM 3088 O O . LYS A 1 410 ? -16.775 -0.619 23.979 1.00 91.00 410 LYS A O 1
ATOM 3093 N N . LEU A 1 411 ? -18.063 0.347 22.410 1.00 94.69 411 LEU A N 1
ATOM 3094 C CA . LEU A 1 411 ? -19.328 -0.003 23.056 1.00 94.69 411 LEU A CA 1
ATOM 3095 C C . LEU A 1 411 ? -19.594 -1.518 23.059 1.00 94.69 411 LEU A C 1
ATOM 3097 O O . LEU A 1 411 ? -20.018 -2.051 24.085 1.00 94.69 411 LEU A O 1
ATOM 3101 N N . ALA A 1 412 ? -19.327 -2.220 21.954 1.00 93.94 412 ALA A N 1
ATOM 3102 C CA . ALA A 1 412 ? -19.476 -3.675 21.881 1.00 93.94 412 ALA A CA 1
ATOM 3103 C C . ALA A 1 412 ? -18.530 -4.386 22.862 1.00 93.94 412 ALA A C 1
ATOM 3105 O O . ALA A 1 412 ? -18.941 -5.301 23.575 1.00 93.94 412 ALA A O 1
ATOM 3106 N N . ASP A 1 413 ? -17.285 -3.917 22.959 1.00 91.19 413 ASP A N 1
ATOM 3107 C CA . ASP A 1 413 ? -16.273 -4.482 23.854 1.00 91.19 413 ASP A CA 1
ATOM 3108 C C . ASP A 1 413 ? -16.579 -4.210 25.339 1.00 91.19 413 ASP A C 1
ATOM 3110 O O . ASP A 1 413 ? -16.438 -5.111 26.163 1.00 91.19 413 ASP A O 1
ATOM 3114 N N . ARG A 1 414 ? -17.074 -3.011 25.690 1.00 90.75 414 ARG A N 1
ATOM 3115 C CA . ARG A 1 414 ? -17.458 -2.643 27.070 1.00 90.75 414 ARG A CA 1
ATOM 3116 C C . ARG A 1 414 ? -18.741 -3.326 27.568 1.00 90.75 414 ARG A C 1
ATOM 3118 O O . ARG A 1 414 ? -18.921 -3.471 28.778 1.00 90.75 414 ARG A O 1
ATOM 3125 N N . THR A 1 415 ? -19.644 -3.714 26.664 1.00 91.19 415 THR A N 1
ATOM 3126 C CA . THR A 1 415 ? -20.957 -4.299 27.016 1.00 91.19 415 THR A CA 1
ATOM 3127 C C . THR A 1 415 ? -21.061 -5.804 26.781 1.00 91.19 415 THR A C 1
ATOM 3129 O O . THR A 1 415 ? -21.967 -6.436 27.320 1.00 91.19 415 THR A O 1
ATOM 3132 N N . GLY A 1 416 ? -20.186 -6.393 25.960 1.00 91.06 416 GLY A N 1
ATOM 3133 C CA . GLY A 1 416 ? -20.326 -7.781 25.513 1.00 91.06 416 GLY A CA 1
ATOM 3134 C C . GLY A 1 416 ? -21.500 -8.012 24.547 1.00 91.06 416 GLY A C 1
ATOM 3135 O O . GLY A 1 416 ? -21.852 -9.161 24.279 1.00 91.06 416 GLY A O 1
ATOM 3136 N N . LEU A 1 417 ? -22.110 -6.947 24.011 1.00 91.62 417 LEU A N 1
ATOM 3137 C CA . LEU A 1 417 ? -23.256 -7.009 23.099 1.00 91.62 417 LEU A CA 1
ATOM 3138 C C . LEU A 1 417 ? -22.858 -6.629 21.665 1.00 91.62 417 LEU A C 1
ATOM 3140 O O . LEU A 1 417 ? -21.891 -5.910 21.429 1.00 91.62 417 LEU A O 1
ATOM 3144 N N . THR A 1 418 ? -23.624 -7.103 20.679 1.00 93.38 418 THR A N 1
ATOM 3145 C CA . THR A 1 418 ? -23.447 -6.667 19.283 1.00 93.38 418 THR A CA 1
ATOM 3146 C C . THR A 1 418 ? -24.026 -5.268 19.105 1.00 93.38 418 THR A C 1
ATOM 3148 O O . THR A 1 418 ? -25.200 -5.047 19.408 1.00 93.38 418 THR A O 1
ATOM 3151 N N . VAL A 1 419 ? -23.224 -4.347 18.572 1.00 96.06 419 VAL A N 1
ATOM 3152 C CA . VAL A 1 419 ? -23.626 -2.966 18.287 1.00 96.06 419 VAL A CA 1
ATOM 3153 C C . VAL A 1 419 ? -23.793 -2.781 16.785 1.00 96.06 419 VAL A C 1
ATOM 3155 O O . VAL A 1 419 ? -22.865 -3.023 16.016 1.00 96.06 419 VAL A O 1
ATOM 3158 N N . TRP A 1 420 ? -24.963 -2.310 16.368 1.00 96.56 420 TRP A N 1
ATOM 3159 C CA . TRP A 1 420 ? -25.246 -1.895 14.998 1.00 96.56 420 TRP A CA 1
ATOM 3160 C C . TRP A 1 420 ? -25.188 -0.375 14.885 1.00 96.56 420 TRP A C 1
ATOM 3162 O O . TRP A 1 420 ? -25.863 0.327 15.636 1.00 96.56 420 TRP A O 1
ATOM 3172 N N . ALA A 1 421 ? -24.420 0.131 13.923 1.00 97.19 421 ALA A N 1
ATOM 3173 C CA . ALA A 1 421 ? -24.353 1.555 13.602 1.00 97.19 421 ALA A CA 1
ATOM 3174 C C . ALA A 1 421 ? -24.277 1.761 12.085 1.00 97.19 421 ALA A C 1
ATOM 3176 O O . ALA A 1 421 ? -23.768 0.901 11.364 1.00 97.19 421 ALA A O 1
ATOM 3177 N N . HIS A 1 422 ? -24.779 2.895 11.596 1.00 96.25 422 HIS A N 1
ATOM 3178 C CA . HIS A 1 422 ? -24.813 3.197 10.166 1.00 96.25 422 HIS A CA 1
ATOM 3179 C C . HIS A 1 422 ? -23.642 4.092 9.738 1.00 96.25 422 HIS A C 1
ATOM 3181 O O . HIS A 1 422 ? -23.315 5.054 10.432 1.00 96.25 422 HIS A O 1
ATOM 3187 N N . SER A 1 423 ? -23.002 3.794 8.603 1.00 94.50 423 SER A N 1
ATOM 3188 C CA . SER A 1 423 ? -21.875 4.594 8.086 1.00 94.50 423 SER A CA 1
ATOM 3189 C C . SER A 1 423 ? -22.288 5.829 7.274 1.00 94.50 423 SER A C 1
ATOM 3191 O O . SER A 1 423 ? -21.465 6.717 7.066 1.00 94.50 423 SER A O 1
ATOM 3193 N N . GLY A 1 424 ? -23.553 5.915 6.855 1.00 94.00 424 GLY A N 1
ATOM 3194 C CA . GLY A 1 424 ? -24.174 7.120 6.290 1.00 94.00 424 GLY A CA 1
ATOM 3195 C C . GLY A 1 424 ? -25.118 7.828 7.270 1.00 94.00 424 GLY A C 1
ATOM 3196 O O . GLY A 1 424 ? -25.236 7.443 8.436 1.00 94.00 424 GLY A O 1
ATOM 3197 N N . ASP A 1 425 ? -25.835 8.842 6.791 1.00 94.00 425 ASP A N 1
ATOM 3198 C CA . ASP A 1 425 ? -26.756 9.649 7.601 1.00 94.00 425 ASP A CA 1
ATOM 3199 C C . ASP A 1 425 ? -28.040 8.858 7.968 1.00 94.00 425 ASP A C 1
ATOM 3201 O O . ASP A 1 425 ? -28.708 8.295 7.099 1.00 94.00 425 ASP A O 1
ATOM 3205 N N . VAL A 1 426 ? -28.402 8.808 9.259 1.00 95.56 426 VAL A N 1
ATOM 3206 C CA . VAL A 1 426 ? -29.601 8.115 9.791 1.00 95.56 426 VAL A CA 1
ATOM 3207 C C . VAL A 1 426 ? -30.367 8.981 10.779 1.00 95.56 426 VAL A C 1
ATOM 3209 O O . VAL A 1 426 ? -29.793 9.844 11.436 1.00 95.56 426 VAL A O 1
ATOM 3212 N N . THR A 1 427 ? -31.670 8.735 10.907 1.00 95.12 427 THR A N 1
ATOM 3213 C CA . THR A 1 427 ? -32.548 9.465 11.829 1.00 95.12 427 THR A CA 1
ATOM 3214 C C . THR A 1 427 ? -33.779 8.638 12.227 1.00 95.12 427 THR A C 1
ATOM 3216 O O . THR A 1 427 ? -33.931 7.485 11.815 1.00 95.12 427 THR A O 1
ATOM 3219 N N . ILE A 1 428 ? -34.674 9.236 13.015 1.00 94.62 428 ILE A N 1
ATOM 3220 C CA . ILE A 1 428 ? -36.047 8.762 13.219 1.00 94.62 428 ILE A CA 1
ATOM 3221 C C . ILE A 1 428 ? -37.036 9.757 12.599 1.00 94.62 428 ILE A C 1
ATOM 3223 O O . ILE A 1 428 ? -36.787 10.961 12.591 1.00 94.62 428 ILE A O 1
ATOM 3227 N N . HIS A 1 429 ? -38.176 9.274 12.110 1.00 92.62 429 HIS A N 1
ATOM 3228 C CA . HIS A 1 429 ? -39.234 10.121 11.546 1.00 92.62 429 HIS A CA 1
ATOM 3229 C C . HIS A 1 429 ? -40.624 9.629 11.965 1.00 92.62 429 HIS A C 1
ATOM 3231 O O . HIS A 1 429 ? -40.816 8.425 12.131 1.00 92.62 429 HIS A O 1
ATOM 3237 N N . ASP A 1 430 ? -41.569 10.555 12.160 1.00 90.81 430 ASP A N 1
ATOM 3238 C CA . ASP A 1 430 ? -42.957 10.248 12.534 1.00 90.81 430 ASP A CA 1
ATOM 3239 C C . ASP A 1 430 ? -43.682 9.572 11.361 1.00 90.81 430 ASP A C 1
ATOM 3241 O O . ASP A 1 430 ? -43.744 10.120 10.257 1.00 90.81 430 ASP A O 1
ATOM 3245 N N . ILE A 1 431 ? -44.241 8.389 11.615 1.00 89.44 431 ILE A N 1
ATOM 3246 C CA . ILE A 1 431 ? -45.083 7.630 10.679 1.00 89.44 431 ILE A CA 1
ATOM 3247 C C . ILE A 1 431 ? -46.572 7.682 11.069 1.00 89.44 431 ILE A C 1
ATOM 3249 O O . ILE A 1 431 ? -47.410 7.039 10.435 1.00 89.44 431 ILE A O 1
ATOM 3253 N N . GLY A 1 432 ? -46.913 8.468 12.095 1.00 85.50 432 GLY A N 1
ATOM 3254 C CA . GLY A 1 432 ? -48.265 8.710 12.583 1.00 85.50 432 GLY A CA 1
ATOM 3255 C C . GLY A 1 432 ? -48.470 8.252 14.028 1.00 85.50 432 GLY A C 1
ATOM 3256 O O . GLY A 1 432 ? -47.831 7.326 14.526 1.00 85.50 432 GLY A O 1
ATOM 3257 N N . SER A 1 433 ? -49.424 8.887 14.716 1.00 80.25 433 SER A N 1
ATOM 3258 C CA . SER A 1 433 ? -49.857 8.502 16.072 1.00 80.25 433 SER A CA 1
ATOM 3259 C C . SER A 1 433 ? -48.722 8.418 17.110 1.00 80.25 433 SER A C 1
ATOM 3261 O O . SER A 1 433 ? -48.751 7.546 17.976 1.00 80.25 433 SER A O 1
ATOM 3263 N N . GLN A 1 434 ? -47.732 9.320 17.035 1.00 79.94 434 GLN A N 1
ATOM 3264 C CA . GLN A 1 434 ? -46.521 9.325 17.881 1.00 79.94 434 GLN A CA 1
ATOM 3265 C C . GLN A 1 434 ? -45.659 8.052 17.746 1.00 79.94 434 GLN A C 1
ATOM 3267 O O . GLN A 1 434 ? -44.841 7.743 18.620 1.00 79.94 434 GLN A O 1
ATOM 3272 N N . THR A 1 435 ? -45.828 7.322 16.641 1.00 90.31 435 THR A N 1
ATOM 3273 C CA . THR A 1 435 ? -44.973 6.199 16.261 1.00 90.31 435 THR A CA 1
ATOM 3274 C C . THR A 1 435 ? -43.930 6.691 15.273 1.00 90.31 435 THR A C 1
ATOM 3276 O O . THR A 1 435 ? -44.267 7.299 14.264 1.00 90.31 435 THR A O 1
ATOM 3279 N N . TYR A 1 436 ? -42.663 6.421 15.559 1.00 93.38 436 TYR A N 1
ATOM 3280 C CA . TYR A 1 436 ? -41.530 6.805 14.731 1.00 93.38 436 TYR A CA 1
ATOM 3281 C C . TYR A 1 436 ? -40.871 5.559 14.149 1.00 93.38 436 TYR A C 1
ATOM 3283 O O . TYR A 1 436 ? -40.817 4.528 14.815 1.00 93.38 436 TYR A O 1
ATOM 3291 N N . SER A 1 437 ? -40.326 5.655 12.939 1.00 93.06 437 SER A N 1
ATOM 3292 C CA . SER A 1 437 ? -39.521 4.589 12.331 1.00 93.06 437 SER A CA 1
ATOM 3293 C C . SER A 1 437 ? -38.093 5.066 12.066 1.00 93.06 437 SER A C 1
ATOM 3295 O O . SER A 1 437 ? -37.861 6.248 11.783 1.00 93.06 437 SER A O 1
ATOM 3297 N N . ILE A 1 438 ? -37.132 4.149 12.191 1.00 95.56 438 ILE A N 1
ATOM 3298 C CA . ILE A 1 438 ? -35.720 4.388 11.865 1.00 95.56 438 ILE A CA 1
ATOM 3299 C C . ILE A 1 438 ? -35.587 4.512 10.345 1.00 95.56 438 ILE A C 1
ATOM 3301 O O . ILE A 1 438 ? -36.125 3.683 9.612 1.00 95.56 438 ILE A O 1
ATOM 3305 N N . GLY A 1 439 ? -34.845 5.509 9.862 1.00 95.56 439 GLY A N 1
ATOM 3306 C CA . GLY A 1 439 ? -34.598 5.677 8.431 1.00 95.56 439 GLY A CA 1
ATOM 3307 C C . GLY A 1 439 ? -33.183 6.128 8.081 1.00 95.56 439 GLY A C 1
ATOM 3308 O O . GLY A 1 439 ? -32.532 6.839 8.849 1.00 95.56 439 GLY A O 1
ATOM 3309 N N . VAL A 1 440 ? -32.725 5.710 6.901 1.00 96.19 440 VAL A N 1
ATOM 3310 C CA . VAL A 1 440 ? -31.480 6.155 6.252 1.00 96.19 440 VAL A CA 1
ATOM 3311 C C . VAL A 1 440 ? -31.810 7.315 5.319 1.00 96.19 440 VAL A C 1
ATOM 3313 O O . VAL A 1 440 ? -32.757 7.223 4.539 1.00 96.19 440 VAL A O 1
ATOM 3316 N N . ILE A 1 441 ? -31.040 8.402 5.385 1.00 94.00 441 ILE A N 1
ATOM 3317 C CA . ILE A 1 441 ? -31.261 9.594 4.559 1.00 94.00 441 ILE A CA 1
ATOM 3318 C C . ILE A 1 441 ? -30.375 9.516 3.312 1.00 94.00 441 ILE A C 1
ATOM 3320 O O . ILE A 1 441 ? -29.155 9.643 3.403 1.00 94.00 441 ILE A O 1
ATOM 3324 N N . HIS A 1 442 ? -30.983 9.351 2.136 1.00 90.38 442 HIS A N 1
ATOM 3325 C CA . HIS A 1 442 ? -30.264 9.443 0.867 1.00 90.38 442 HIS A CA 1
ATOM 3326 C C . HIS A 1 442 ? -29.977 10.918 0.535 1.00 90.38 442 HIS A C 1
ATOM 3328 O O . HIS A 1 442 ? -30.851 11.787 0.639 1.00 90.38 442 HIS A O 1
ATOM 3334 N N . HIS A 1 443 ? -28.747 11.199 0.108 1.00 87.38 443 HIS A N 1
ATOM 3335 C CA . HIS A 1 443 ? -28.280 12.536 -0.245 1.00 87.38 443 HIS A CA 1
ATOM 3336 C C . HIS A 1 443 ? -27.535 12.510 -1.583 1.00 87.38 443 HIS A C 1
ATOM 3338 O O . HIS A 1 443 ? -26.460 11.918 -1.680 1.00 87.38 443 HIS A O 1
ATOM 3344 N N . ASP A 1 444 ? -28.073 13.207 -2.587 1.00 83.69 444 ASP A N 1
ATOM 3345 C CA . ASP A 1 444 ? -27.464 13.335 -3.914 1.00 83.69 444 ASP A CA 1
ATOM 3346 C C . ASP A 1 444 ? -25.987 13.766 -3.809 1.00 83.69 444 ASP A C 1
ATOM 3348 O O . ASP A 1 444 ? -25.658 14.799 -3.218 1.00 83.69 444 ASP A O 1
ATOM 3352 N N . GLY A 1 445 ? -25.081 12.973 -4.386 1.00 84.75 445 GLY A N 1
ATOM 3353 C CA . GLY A 1 445 ? -23.640 13.251 -4.353 1.00 84.75 445 GLY A CA 1
ATOM 3354 C C . GLY A 1 445 ? -22.935 12.937 -3.024 1.00 84.75 445 GLY A C 1
ATOM 3355 O O . GLY A 1 445 ? -21.789 13.354 -2.847 1.00 84.75 445 GLY A O 1
ATOM 3356 N N . ARG A 1 446 ? -23.570 12.194 -2.108 1.00 89.50 446 ARG A N 1
ATOM 3357 C CA . ARG A 1 446 ? -22.919 11.516 -0.969 1.00 89.50 446 ARG A CA 1
ATOM 3358 C C . ARG A 1 446 ? -22.905 9.997 -1.166 1.00 89.50 446 ARG A C 1
ATOM 3360 O O . ARG A 1 446 ? -23.497 9.479 -2.107 1.00 89.50 446 ARG A O 1
ATOM 3367 N N . ILE A 1 447 ? -22.203 9.305 -0.270 1.00 91.00 447 ILE A N 1
ATOM 3368 C CA . ILE A 1 447 ? -22.369 7.863 -0.067 1.00 91.00 447 ILE A CA 1
ATOM 3369 C C . ILE A 1 447 ? -23.678 7.580 0.682 1.00 91.00 447 ILE A C 1
ATOM 3371 O O . ILE A 1 447 ? -24.069 8.352 1.558 1.00 91.00 447 ILE A O 1
ATOM 3375 N N . GLU A 1 448 ? -24.317 6.458 0.371 1.00 90.06 448 GLU A N 1
ATOM 3376 C CA . GLU A 1 448 ? -25.451 5.921 1.127 1.00 90.06 448 GLU A CA 1
ATOM 3377 C C . GLU A 1 448 ? -24.987 5.330 2.459 1.00 90.06 448 GLU A C 1
ATOM 3379 O O . GLU A 1 448 ? -25.594 5.579 3.498 1.00 90.06 448 GLU A O 1
ATOM 3384 N N . GLY A 1 449 ? -23.886 4.571 2.438 1.00 92.50 449 GLY A N 1
ATOM 3385 C CA . GLY A 1 449 ? -23.408 3.822 3.594 1.00 92.50 449 GLY A CA 1
ATOM 3386 C C . GLY A 1 449 ? -24.169 2.519 3.864 1.00 92.50 449 GLY A C 1
ATOM 3387 O O . GLY A 1 449 ? -24.944 2.023 3.045 1.00 92.50 449 GLY A O 1
ATOM 3388 N N . ASP A 1 450 ? -23.873 1.938 5.024 1.00 93.88 450 ASP A N 1
ATOM 3389 C CA . ASP A 1 450 ? -24.305 0.602 5.434 1.00 93.88 450 ASP A CA 1
ATOM 3390 C C . ASP A 1 450 ? -24.505 0.498 6.944 1.00 93.88 450 ASP A C 1
ATOM 3392 O O . ASP A 1 450 ? -23.790 1.137 7.722 1.00 93.88 450 ASP A O 1
ATOM 3396 N N . TRP A 1 451 ? -25.410 -0.393 7.358 1.00 94.75 451 TRP A N 1
ATOM 3397 C CA . TRP A 1 451 ? -25.502 -0.871 8.736 1.00 94.75 451 TRP A CA 1
ATOM 3398 C C . TRP A 1 451 ? -24.387 -1.879 9.007 1.00 94.75 451 TRP A C 1
ATOM 3400 O O . TRP A 1 451 ? -24.390 -2.990 8.477 1.00 94.75 451 TRP A O 1
ATOM 3410 N N . VAL A 1 452 ? -23.434 -1.499 9.853 1.00 95.00 452 VAL A N 1
ATOM 3411 C CA . VAL A 1 452 ? -22.266 -2.317 10.184 1.00 95.00 452 VAL A CA 1
ATOM 3412 C C . VAL A 1 452 ? -22.437 -2.934 11.577 1.00 95.00 452 VAL A C 1
ATOM 3414 O O . VAL A 1 452 ? -22.670 -2.191 12.534 1.00 95.00 452 VAL A O 1
ATOM 3417 N N . PRO A 1 453 ? -22.278 -4.263 11.729 1.00 93.19 453 PRO A N 1
ATOM 3418 C CA . PRO A 1 453 ? -22.198 -4.896 13.038 1.00 93.19 453 PRO A CA 1
ATOM 3419 C C . PRO A 1 453 ? -20.770 -4.811 13.598 1.00 93.19 453 PRO A C 1
ATOM 3421 O O . PRO A 1 453 ? -19.813 -5.310 12.992 1.00 93.19 453 PRO A O 1
ATOM 3424 N N . SER A 1 454 ? -20.635 -4.239 14.790 1.00 92.69 454 SER A N 1
ATOM 3425 C CA . SER A 1 454 ? -19.483 -4.412 15.677 1.00 92.69 454 SER A CA 1
ATOM 3426 C C . SER A 1 454 ? -19.791 -5.527 16.676 1.00 92.69 454 SER A C 1
ATOM 3428 O O . SER A 1 454 ? -20.805 -5.486 17.373 1.00 92.69 454 SER A O 1
ATOM 3430 N N . LEU A 1 455 ? -18.926 -6.542 16.721 1.00 89.94 455 LEU A N 1
ATOM 3431 C CA . LEU A 1 455 ? -19.010 -7.652 17.675 1.00 89.94 455 LEU A CA 1
ATOM 3432 C C . LEU A 1 455 ? -18.008 -7.399 18.817 1.00 89.94 455 LEU A C 1
ATOM 3434 O O . LEU A 1 455 ? -16.994 -6.740 18.575 1.00 89.94 455 LEU A O 1
ATOM 3438 N N . PRO A 1 456 ? -18.227 -7.935 20.026 1.00 88.38 456 PRO A N 1
ATOM 3439 C CA . PRO A 1 456 ? -17.218 -7.912 21.085 1.00 88.38 456 PRO A CA 1
ATOM 3440 C C . PRO A 1 456 ? -15.930 -8.651 20.677 1.00 88.38 456 PRO A C 1
ATOM 3442 O O . PRO A 1 456 ? -15.965 -9.599 19.893 1.00 88.38 456 PRO A O 1
ATOM 3445 N N . GLY A 1 457 ? -14.790 -8.221 21.215 1.00 81.50 457 GLY A N 1
ATOM 3446 C CA . GLY A 1 457 ? -13.448 -8.735 20.918 1.00 81.50 457 GLY A CA 1
ATOM 3447 C C . GLY A 1 457 ? -12.816 -8.192 19.627 1.00 81.50 457 GLY A C 1
ATOM 3448 O O . GLY A 1 457 ? -11.678 -8.545 19.310 1.00 81.50 457 GLY A O 1
ATOM 3449 N N . MET A 1 458 ? -13.523 -7.336 18.878 1.00 75.06 458 MET A N 1
ATOM 3450 C CA . MET A 1 458 ? -13.131 -6.912 17.526 1.00 75.06 458 MET A CA 1
ATOM 3451 C C . MET A 1 458 ? -12.281 -5.626 17.478 1.00 75.06 458 MET A C 1
ATOM 3453 O O . MET A 1 458 ? -11.824 -5.251 16.391 1.00 75.06 458 MET A O 1
ATOM 3457 N N . ALA A 1 459 ? -12.042 -4.940 18.604 1.00 67.50 459 ALA A N 1
ATOM 3458 C CA . ALA A 1 459 ? -11.162 -3.770 18.632 1.00 67.50 459 ALA A CA 1
ATOM 3459 C C . ALA A 1 459 ? -9.752 -4.072 18.084 1.00 67.50 459 ALA A C 1
ATOM 3461 O O . ALA A 1 459 ? -9.197 -5.160 18.290 1.00 67.50 459 ALA A O 1
ATOM 3462 N N . PRO A 1 460 ? -9.094 -3.090 17.437 1.00 56.41 460 PRO A N 1
ATOM 3463 C CA . PRO A 1 460 ? -7.646 -3.107 17.320 1.00 56.41 460 PRO A CA 1
ATOM 3464 C C . PRO A 1 460 ? -7.054 -3.119 18.735 1.00 56.41 460 PRO A C 1
ATOM 3466 O O . PRO A 1 460 ? -7.220 -2.154 19.479 1.00 56.41 460 PRO A O 1
ATOM 3469 N N . GLY A 1 461 ? -6.362 -4.202 19.105 1.00 53.78 461 GLY A N 1
ATOM 3470 C CA . GLY A 1 461 ? -5.645 -4.273 20.382 1.00 53.78 461 GLY A CA 1
ATOM 3471 C C . GLY A 1 461 ? -4.695 -3.082 20.543 1.00 53.78 461 GLY A C 1
ATOM 3472 O O . GLY A 1 461 ? -4.195 -2.558 19.541 1.00 53.78 461 GLY A O 1
ATOM 3473 N N . VAL A 1 462 ? -4.467 -2.647 21.788 1.00 48.84 462 VAL A N 1
ATOM 3474 C CA . VAL A 1 462 ? -3.835 -1.358 22.135 1.00 48.84 462 VAL A CA 1
ATOM 3475 C C . VAL A 1 462 ? -2.322 -1.353 21.854 1.00 48.84 462 VAL A C 1
ATOM 3477 O O . VAL A 1 462 ? -1.487 -1.253 22.745 1.00 48.84 462 VAL A O 1
ATOM 3480 N N . ALA A 1 463 ? -1.964 -1.438 20.573 1.00 47.81 463 ALA A N 1
ATOM 3481 C CA . ALA A 1 463 ? -0.626 -1.206 20.054 1.00 47.81 463 ALA A CA 1
ATOM 3482 C C . ALA A 1 463 ? -0.319 0.294 20.161 1.00 47.81 463 ALA A C 1
ATOM 3484 O O . ALA A 1 463 ? -0.595 1.093 19.257 1.00 47.81 463 ALA A O 1
ATOM 3485 N N . ALA A 1 464 ? 0.216 0.675 21.316 1.00 49.03 464 ALA A N 1
ATOM 3486 C CA . ALA A 1 464 ? 0.508 2.049 21.702 1.00 49.03 464 ALA A CA 1
ATOM 3487 C C . ALA A 1 464 ? 1.673 2.677 20.898 1.00 49.03 464 ALA A C 1
ATOM 3489 O O . ALA A 1 464 ? 1.897 3.889 20.981 1.00 49.03 464 ALA A O 1
ATOM 3490 N N . ASP A 1 465 ? 2.357 1.845 20.107 1.00 58.09 465 ASP A N 1
ATOM 3491 C CA . ASP A 1 465 ? 3.662 2.084 19.476 1.00 58.09 465 ASP A CA 1
ATOM 3492 C C . ASP A 1 465 ? 3.578 2.225 17.943 1.00 58.09 465 ASP A C 1
ATOM 3494 O O . ASP A 1 465 ? 4.581 2.430 17.262 1.00 58.09 465 ASP A O 1
ATOM 3498 N N . GLY A 1 466 ? 2.371 2.121 17.377 1.00 72.06 466 GLY A N 1
ATOM 3499 C CA . GLY A 1 466 ? 2.138 2.341 15.950 1.00 72.06 466 GLY A CA 1
ATOM 3500 C C . GLY A 1 466 ? 2.314 3.817 15.540 1.00 72.06 466 GLY A C 1
ATOM 3501 O O . GLY A 1 466 ? 1.903 4.702 16.296 1.00 72.06 466 GLY A O 1
ATOM 3502 N N . PRO A 1 467 ? 2.852 4.114 14.336 1.00 84.25 467 PRO A N 1
ATOM 3503 C CA . PRO A 1 467 ? 2.984 5.471 13.805 1.00 84.25 467 PRO A CA 1
ATOM 3504 C C . PRO A 1 467 ? 1.731 6.337 13.987 1.00 84.25 467 PRO A C 1
ATOM 3506 O O . PRO A 1 467 ? 0.624 5.944 13.621 1.00 84.25 467 PRO A O 1
ATOM 3509 N N . SER A 1 468 ? 1.899 7.561 14.495 1.00 81.94 468 SER A N 1
ATOM 3510 C CA . SER A 1 468 ? 0.786 8.434 14.913 1.00 81.94 468 SER A CA 1
ATOM 3511 C C . SER A 1 468 ? -0.188 8.833 13.793 1.00 81.94 468 SER A C 1
ATOM 3513 O O . SER A 1 468 ? -1.319 9.233 14.076 1.00 81.94 468 SER A O 1
ATOM 3515 N N . TRP A 1 469 ? 0.204 8.686 12.523 1.00 87.12 469 TRP A N 1
ATOM 3516 C CA . TRP A 1 469 ? -0.691 8.875 11.380 1.00 87.12 469 TRP A CA 1
ATOM 3517 C C . TRP A 1 469 ? -1.734 7.754 11.242 1.00 87.12 469 TRP A C 1
ATOM 3519 O O . TRP A 1 469 ? -2.811 8.014 10.719 1.00 87.12 469 TRP A O 1
ATOM 3529 N N . TRP A 1 470 ? -1.486 6.545 11.769 1.00 87.88 470 TRP A N 1
ATOM 3530 C CA . TRP A 1 470 ? -2.374 5.375 11.649 1.00 87.88 470 TRP A CA 1
ATOM 3531 C C . TRP A 1 470 ? -3.774 5.565 12.241 1.00 87.88 470 TRP A C 1
ATOM 3533 O O . TRP A 1 470 ? -4.705 4.882 11.806 1.00 87.88 470 TRP A O 1
ATOM 3543 N N . ARG A 1 471 ? -3.925 6.442 13.242 1.00 81.38 471 ARG A N 1
ATOM 3544 C CA . ARG A 1 471 ? -5.230 6.767 13.842 1.00 81.38 471 ARG A CA 1
ATOM 3545 C C . ARG A 1 471 ? -6.021 7.761 12.985 1.00 81.38 471 ARG A C 1
ATOM 3547 O O . ARG A 1 471 ? -7.229 7.644 12.914 1.00 81.38 471 ARG A O 1
ATOM 3554 N N . LYS A 1 472 ? -5.325 8.646 12.262 1.00 87.75 472 LYS A N 1
ATOM 3555 C CA . LYS A 1 472 ? -5.892 9.775 11.500 1.00 87.75 472 LYS A CA 1
ATOM 3556 C C . LYS A 1 472 ? -6.301 9.434 10.064 1.00 87.75 472 LYS A C 1
ATOM 3558 O O . LYS A 1 472 ? -6.522 10.335 9.254 1.00 87.75 472 LYS A O 1
ATOM 3563 N N . VAL A 1 473 ? -6.275 8.151 9.697 1.00 92.06 473 VAL A N 1
ATOM 3564 C CA . VAL A 1 473 ? -6.519 7.700 8.320 1.00 92.06 473 VAL A CA 1
ATOM 3565 C C . VAL A 1 473 ? -8.015 7.635 8.053 1.00 92.06 473 VAL A C 1
ATOM 3567 O O . VAL A 1 473 ? -8.721 6.843 8.677 1.00 92.06 473 VAL A O 1
ATOM 3570 N N . VAL A 1 474 ? -8.485 8.367 7.047 1.00 93.75 474 VAL A N 1
ATOM 3571 C CA . VAL A 1 474 ? -9.852 8.241 6.531 1.00 93.75 474 VAL A CA 1
ATOM 3572 C C . VAL A 1 474 ? -9.999 6.857 5.894 1.00 93.75 474 VAL A C 1
ATOM 3574 O O . VAL A 1 474 ? -9.341 6.552 4.902 1.00 93.75 474 VAL A O 1
ATOM 3577 N N . ASN A 1 475 ? -10.813 5.987 6.496 1.00 92.19 475 ASN A N 1
ATOM 3578 C CA . ASN A 1 475 ? -11.001 4.613 6.027 1.00 92.19 475 ASN A CA 1
ATOM 3579 C C . ASN A 1 475 ? -12.383 4.066 6.414 1.00 92.19 475 ASN A C 1
ATOM 3581 O O . ASN A 1 475 ? -12.737 4.106 7.588 1.00 92.19 475 ASN A O 1
ATOM 3585 N N . ARG A 1 476 ? -13.132 3.494 5.471 1.00 92.81 476 ARG A N 1
ATOM 3586 C CA . ARG A 1 476 ? -14.507 3.007 5.671 1.00 92.81 476 ARG A CA 1
ATOM 3587 C C . ARG A 1 476 ? -14.569 1.476 5.654 1.00 92.81 476 ARG A C 1
ATOM 3589 O O . ARG A 1 476 ? -13.750 0.821 5.009 1.00 92.81 476 ARG A O 1
ATOM 3596 N N . THR A 1 477 ? -15.530 0.892 6.366 1.00 94.25 477 THR A N 1
ATOM 3597 C CA . THR A 1 477 ? -15.833 -0.549 6.285 1.00 94.25 477 THR A CA 1
ATOM 3598 C C . THR A 1 477 ? -16.490 -0.868 4.941 1.00 94.25 477 THR A C 1
ATOM 3600 O O . THR A 1 477 ? -17.387 -0.141 4.530 1.00 94.25 477 THR A O 1
ATOM 3603 N N . LEU A 1 478 ? -16.078 -1.946 4.270 1.00 95.06 478 LEU A N 1
ATOM 3604 C CA . LEU A 1 478 ? -16.769 -2.458 3.083 1.00 95.06 478 LEU A CA 1
ATOM 3605 C C . LEU A 1 478 ? -17.750 -3.560 3.485 1.00 95.06 478 LEU A C 1
ATOM 3607 O O . LEU A 1 478 ? -17.370 -4.509 4.181 1.00 95.06 478 LEU A O 1
ATOM 3611 N N . VAL A 1 479 ? -18.990 -3.441 3.017 1.00 94.06 479 VAL A N 1
ATOM 3612 C CA . VAL A 1 479 ? -20.069 -4.412 3.218 1.00 94.06 479 VAL A CA 1
ATOM 3613 C C . VAL A 1 479 ? -20.515 -4.924 1.846 1.00 94.06 479 VAL A C 1
ATOM 3615 O O . VAL A 1 479 ? -20.769 -4.135 0.938 1.00 94.06 479 VAL A O 1
ATOM 3618 N N . GLY A 1 480 ? -20.538 -6.247 1.681 1.00 93.19 480 GLY A N 1
ATOM 3619 C CA . GLY A 1 480 ? -20.989 -6.899 0.448 1.00 93.19 480 GLY A CA 1
ATOM 3620 C C . GLY A 1 480 ? -22.510 -7.050 0.401 1.00 93.19 480 GLY A C 1
ATOM 3621 O O . GLY A 1 480 ? -23.190 -6.873 1.414 1.00 93.19 480 GLY A O 1
ATOM 3622 N N . LEU A 1 481 ? -23.053 -7.467 -0.747 1.00 90.75 481 LEU A N 1
ATOM 3623 C CA . LEU A 1 481 ? -24.505 -7.634 -0.971 1.00 90.75 481 LEU A CA 1
ATOM 3624 C C . LEU A 1 481 ? -25.238 -8.502 0.072 1.00 90.75 481 LEU A C 1
ATOM 3626 O O . LEU A 1 481 ? -26.454 -8.412 0.214 1.00 90.75 481 LEU A O 1
ATOM 3630 N N . THR A 1 482 ? -24.515 -9.359 0.796 1.00 87.06 482 THR A N 1
ATOM 3631 C CA . THR A 1 482 ? -25.061 -10.228 1.854 1.00 87.06 482 THR A CA 1
ATOM 3632 C C . THR A 1 482 ? -25.172 -9.550 3.229 1.00 87.06 482 THR A C 1
ATOM 3634 O O . THR A 1 482 ? -25.455 -10.226 4.217 1.00 87.06 482 THR A O 1
ATOM 3637 N N . GLY A 1 483 ? -24.897 -8.243 3.334 1.00 85.38 483 GLY A N 1
ATOM 3638 C CA . GLY A 1 483 ? -24.830 -7.513 4.609 1.00 85.38 483 GLY A CA 1
ATOM 3639 C C . GLY A 1 483 ? -23.603 -7.866 5.463 1.00 85.38 483 GLY A C 1
ATOM 3640 O O . GLY A 1 483 ? -23.484 -7.436 6.610 1.00 85.38 483 GLY A O 1
ATOM 3641 N N . ARG A 1 484 ? -22.671 -8.666 4.929 1.00 87.75 484 ARG A N 1
ATOM 3642 C CA . ARG A 1 484 ? -21.447 -9.084 5.625 1.00 87.75 484 ARG A CA 1
ATOM 3643 C C . ARG A 1 484 ? -20.320 -8.085 5.386 1.00 87.75 484 ARG A C 1
ATOM 3645 O O . ARG A 1 484 ? -20.141 -7.589 4.279 1.00 87.75 484 ARG A O 1
ATOM 3652 N N . ARG A 1 485 ? -19.503 -7.850 6.417 1.00 91.00 485 ARG A N 1
ATOM 3653 C CA . ARG A 1 485 ? -18.236 -7.107 6.309 1.00 91.00 485 ARG A CA 1
ATOM 3654 C C . ARG A 1 485 ? -17.270 -7.908 5.421 1.00 91.00 485 ARG A C 1
ATOM 3656 O O . ARG A 1 485 ? -16.925 -9.029 5.791 1.00 91.00 485 ARG A O 1
ATOM 3663 N N . ILE A 1 486 ? -16.841 -7.343 4.291 1.00 93.62 486 ILE A N 1
ATOM 3664 C CA . ILE A 1 486 ? -15.942 -8.000 3.315 1.00 93.62 486 ILE A CA 1
ATOM 3665 C C . ILE A 1 486 ? -14.537 -7.391 3.271 1.00 93.62 486 ILE A C 1
ATOM 3667 O O . ILE A 1 486 ? -13.627 -7.973 2.691 1.00 93.62 486 ILE A O 1
ATOM 3671 N N . GLY A 1 487 ? -14.330 -6.215 3.864 1.00 95.06 487 GLY A N 1
ATOM 3672 C CA . GLY A 1 487 ? -13.060 -5.511 3.728 1.00 95.06 487 GLY A CA 1
ATOM 3673 C C . GLY A 1 487 ? -13.084 -4.090 4.268 1.00 95.06 487 GLY A C 1
ATOM 3674 O O . GLY A 1 487 ? -13.945 -3.730 5.077 1.00 95.06 487 GLY A O 1
ATOM 3675 N N . ARG A 1 488 ? -12.145 -3.265 3.799 1.00 95.44 488 ARG A N 1
ATOM 3676 C CA . ARG A 1 488 ? -12.087 -1.821 4.068 1.00 95.44 488 ARG A CA 1
ATOM 3677 C C . ARG A 1 488 ? -11.601 -1.046 2.847 1.00 95.44 488 ARG A C 1
ATOM 3679 O O . ARG A 1 488 ? -10.777 -1.544 2.088 1.00 95.44 488 ARG A O 1
ATOM 3686 N N . THR A 1 489 ? -12.064 0.191 2.716 1.00 95.56 489 THR A N 1
ATOM 3687 C CA . THR A 1 489 ? -11.537 1.162 1.751 1.00 95.56 489 THR A CA 1
ATOM 3688 C C . THR A 1 489 ? -10.807 2.291 2.474 1.00 95.56 489 THR A C 1
ATOM 3690 O O . THR A 1 489 ? -11.222 2.708 3.556 1.00 95.56 489 THR A O 1
ATOM 3693 N N . ALA A 1 490 ? -9.717 2.778 1.891 1.00 96.19 490 ALA A N 1
ATOM 3694 C CA . ALA A 1 490 ? -9.032 4.019 2.240 1.00 96.19 490 ALA A CA 1
ATOM 3695 C C . ALA A 1 490 ? -9.137 5.052 1.098 1.00 96.19 490 ALA A C 1
ATOM 3697 O O . ALA A 1 490 ? -8.298 5.941 0.981 1.00 96.19 490 ALA A O 1
ATOM 3698 N N . ILE A 1 491 ? -10.168 4.951 0.253 1.00 95.25 491 ILE A N 1
ATOM 3699 C CA . ILE A 1 491 ? -10.585 6.025 -0.656 1.00 95.25 491 ILE A CA 1
ATOM 3700 C C . ILE A 1 491 ? -11.493 6.997 0.118 1.00 95.25 491 ILE A C 1
ATOM 3702 O O . ILE A 1 491 ? -12.253 6.602 1.005 1.00 95.25 491 ILE A O 1
ATOM 3706 N N . ARG A 1 492 ? -11.393 8.296 -0.187 1.00 93.25 492 ARG A N 1
ATOM 3707 C CA . ARG A 1 492 ? -12.187 9.350 0.464 1.00 93.25 492 ARG A CA 1
ATOM 3708 C C . ARG A 1 492 ? -13.686 9.215 0.121 1.00 93.25 492 ARG A C 1
ATOM 3710 O O . ARG A 1 492 ? -13.990 9.076 -1.065 1.00 93.25 492 ARG A O 1
ATOM 3717 N N . PRO A 1 493 ? -14.629 9.312 1.084 1.00 91.81 493 PRO A N 1
ATOM 3718 C CA . PRO A 1 493 ? -16.070 9.235 0.808 1.00 91.81 493 PRO A CA 1
ATOM 3719 C C . PRO A 1 493 ? -16.555 10.218 -0.266 1.00 91.81 493 PRO A C 1
ATOM 3721 O O . PRO A 1 493 ? -17.408 9.878 -1.082 1.00 91.81 493 PRO A O 1
ATOM 3724 N N . GLU A 1 494 ? -15.968 11.415 -0.314 1.00 92.06 494 GLU A N 1
ATOM 3725 C CA . GLU A 1 494 ? -16.285 12.454 -1.297 1.00 92.06 494 GLU A CA 1
ATOM 3726 C C . GLU A 1 494 ? -15.870 12.045 -2.722 1.00 92.06 494 GLU A C 1
ATOM 3728 O O . GLU A 1 494 ? -16.529 12.402 -3.697 1.00 92.06 494 GLU A O 1
ATOM 3733 N N . GLU A 1 495 ? -14.794 11.264 -2.856 1.00 93.69 495 GLU A N 1
ATOM 3734 C CA . GLU A 1 495 ? -14.371 10.690 -4.133 1.00 93.69 495 GLU A CA 1
ATOM 3735 C C . GLU A 1 495 ? -15.234 9.487 -4.520 1.00 93.69 495 GLU A C 1
ATOM 3737 O O . GLU A 1 495 ? -15.668 9.411 -5.669 1.00 93.69 495 GLU A O 1
ATOM 3742 N N . VAL A 1 496 ? -15.529 8.590 -3.569 1.00 93.62 496 VAL A N 1
ATOM 3743 C CA . VAL A 1 496 ? -16.414 7.430 -3.784 1.00 93.62 496 VAL A CA 1
ATOM 3744 C C . VAL A 1 496 ? -17.777 7.889 -4.305 1.00 93.62 496 VAL A C 1
ATOM 3746 O O . VAL A 1 496 ? -18.271 7.329 -5.282 1.00 93.62 496 VAL A O 1
ATOM 3749 N N . ALA A 1 497 ? -18.348 8.944 -3.717 1.00 92.38 497 ALA A N 1
ATOM 3750 C CA . ALA A 1 497 ? -19.597 9.538 -4.179 1.00 92.38 497 ALA A CA 1
ATOM 3751 C C . ALA A 1 497 ? -19.449 10.221 -5.551 1.00 92.38 497 ALA A C 1
ATOM 3753 O O . ALA A 1 497 ? -20.205 9.916 -6.473 1.00 92.38 497 ALA A O 1
ATOM 3754 N N . LYS A 1 498 ? -18.435 11.087 -5.739 1.00 91.81 498 LYS A N 1
ATOM 3755 C CA . LYS A 1 498 ? -18.199 11.792 -7.016 1.00 91.81 498 LYS A CA 1
ATOM 3756 C C . LYS A 1 498 ? -18.008 10.832 -8.199 1.00 91.81 498 LYS A C 1
ATOM 3758 O O . LYS A 1 498 ? -18.467 11.129 -9.298 1.00 91.81 498 LYS A O 1
ATOM 3763 N N . LYS A 1 499 ? -17.317 9.709 -7.986 1.00 88.88 499 LYS A N 1
ATOM 3764 C CA . LYS A 1 499 ? -17.051 8.674 -8.999 1.00 88.88 499 LYS A CA 1
ATOM 3765 C C . LYS A 1 499 ? -18.103 7.553 -9.030 1.00 88.88 499 LYS A C 1
ATOM 3767 O O . LYS A 1 499 ? -17.939 6.614 -9.798 1.00 88.88 499 LYS A O 1
ATOM 3772 N N . GLN A 1 500 ? -19.162 7.634 -8.216 1.00 89.38 500 GLN A N 1
ATOM 3773 C CA . GLN A 1 500 ? -20.228 6.622 -8.111 1.00 89.38 500 GLN A CA 1
ATOM 3774 C C . GLN A 1 500 ? -19.704 5.200 -7.798 1.00 89.38 500 GLN A C 1
ATOM 3776 O O . GLN A 1 500 ? -20.264 4.197 -8.242 1.00 89.38 500 GLN A O 1
ATOM 3781 N N . MET A 1 501 ? -18.618 5.102 -7.022 1.00 92.62 501 MET A N 1
ATOM 3782 C CA . MET A 1 501 ? -17.877 3.852 -6.785 1.00 92.62 501 MET A CA 1
ATOM 3783 C C . MET A 1 501 ? -18.530 2.913 -5.767 1.00 92.62 501 MET A C 1
ATOM 3785 O O . MET A 1 501 ? -18.228 1.721 -5.748 1.00 92.62 501 MET A O 1
ATOM 3789 N N . GLU A 1 502 ? -19.431 3.419 -4.925 1.00 93.75 502 GLU A N 1
ATOM 3790 C CA . GLU A 1 502 ? -20.057 2.640 -3.850 1.00 93.75 502 GLU A CA 1
ATOM 3791 C C . GLU A 1 502 ? -20.796 1.400 -4.374 1.00 93.75 502 GLU A C 1
ATOM 3793 O O . GLU A 1 502 ? -20.648 0.310 -3.822 1.00 93.75 502 GLU A O 1
ATOM 3798 N N . ALA A 1 503 ? -21.507 1.529 -5.497 1.00 93.12 503 ALA A N 1
ATOM 3799 C CA . ALA A 1 503 ? -22.179 0.403 -6.133 1.00 93.12 503 ALA A CA 1
ATOM 3800 C C . ALA A 1 503 ? -21.193 -0.702 -6.553 1.00 93.12 503 ALA A C 1
ATOM 3802 O O . ALA A 1 503 ? -21.493 -1.877 -6.360 1.00 93.12 503 ALA A O 1
ATOM 3803 N N . GLN A 1 504 ? -20.004 -0.360 -7.068 1.00 94.00 504 GLN A N 1
ATOM 3804 C CA . GLN A 1 504 ? -18.991 -1.370 -7.395 1.00 94.00 504 GLN A CA 1
ATOM 3805 C C . GLN A 1 504 ? -18.322 -1.949 -6.136 1.00 94.00 504 GLN A C 1
ATOM 3807 O O . GLN A 1 504 ? -18.118 -3.161 -6.065 1.00 94.00 504 GLN A O 1
ATOM 3812 N N . GLN A 1 505 ? -18.042 -1.116 -5.125 1.00 95.44 505 GLN A N 1
ATOM 3813 C CA . GLN A 1 505 ? -17.495 -1.541 -3.827 1.00 95.44 505 GLN A CA 1
ATOM 3814 C C . GLN A 1 505 ? -18.379 -2.609 -3.153 1.00 95.44 505 GLN A C 1
ATOM 3816 O O . GLN A 1 505 ? -17.859 -3.626 -2.694 1.00 95.44 505 GLN A O 1
ATOM 3821 N N . ARG A 1 506 ? -19.710 -2.428 -3.167 1.00 95.00 506 ARG A N 1
ATOM 3822 C CA . ARG A 1 506 ? -20.709 -3.390 -2.647 1.00 95.00 506 ARG A CA 1
ATOM 3823 C C . ARG A 1 506 ? -20.716 -4.755 -3.357 1.00 95.00 506 ARG A C 1
ATOM 3825 O O . ARG A 1 506 ? -21.262 -5.709 -2.811 1.00 95.00 506 ARG A O 1
ATOM 3832 N N . HIS A 1 507 ? -20.159 -4.848 -4.568 1.00 95.44 507 HIS A N 1
ATOM 3833 C CA . HIS A 1 507 ? -20.156 -6.063 -5.395 1.00 95.44 507 HIS A CA 1
ATOM 3834 C C . HIS A 1 507 ? -18.816 -6.816 -5.391 1.00 95.44 507 HIS A C 1
ATOM 3836 O O . HIS A 1 507 ? -18.733 -7.874 -6.012 1.00 95.44 507 HIS A O 1
ATOM 3842 N N . LEU A 1 508 ? -17.769 -6.301 -4.732 1.00 94.94 508 LEU A N 1
ATOM 3843 C CA . LEU A 1 508 ? -16.402 -6.842 -4.804 1.00 94.94 508 LEU A CA 1
ATOM 3844 C C . LEU A 1 508 ? -16.298 -8.348 -4.493 1.00 94.94 508 LEU A C 1
ATOM 3846 O O . LEU A 1 508 ? -15.531 -9.045 -5.159 1.00 94.94 508 LEU A O 1
ATOM 3850 N N . ASP A 1 509 ? -17.083 -8.851 -3.536 1.00 91.75 509 ASP A N 1
ATOM 3851 C CA . ASP A 1 509 ? -17.156 -10.267 -3.139 1.00 91.75 509 ASP A CA 1
ATOM 3852 C C . ASP A 1 509 ? -17.953 -11.153 -4.116 1.00 91.75 509 ASP A C 1
ATOM 3854 O O . ASP A 1 509 ? -17.776 -12.373 -4.139 1.00 91.75 509 ASP A O 1
ATOM 3858 N N . ALA A 1 510 ? -18.795 -10.544 -4.954 1.00 91.75 510 ALA A N 1
ATOM 3859 C CA . ALA A 1 510 ? -19.601 -11.206 -5.977 1.00 91.75 510 ALA A CA 1
ATOM 3860 C C . ALA A 1 510 ? -18.956 -11.205 -7.380 1.00 91.75 510 ALA A C 1
ATOM 3862 O O . ALA A 1 510 ? -19.387 -11.982 -8.239 1.00 91.75 510 ALA A O 1
ATOM 3863 N N . MET A 1 511 ? -17.941 -10.362 -7.626 1.00 92.88 511 MET A N 1
ATOM 3864 C CA . MET A 1 511 ? -17.227 -10.281 -8.910 1.00 92.88 511 MET A CA 1
ATOM 3865 C C . MET A 1 511 ? -16.554 -11.615 -9.268 1.00 92.88 511 MET A C 1
ATOM 3867 O O . MET A 1 511 ? -15.891 -12.242 -8.440 1.00 92.88 511 MET A O 1
ATOM 3871 N N . LYS A 1 512 ? -16.687 -12.037 -10.532 1.00 90.94 512 LYS A N 1
ATOM 3872 C CA . LYS A 1 512 ? -16.107 -13.295 -11.050 1.00 90.94 512 LYS A CA 1
ATOM 3873 C C . LYS A 1 512 ? -15.084 -13.084 -12.157 1.00 90.94 512 LYS A C 1
ATOM 3875 O O . LYS A 1 512 ? -14.222 -13.942 -12.353 1.00 90.94 512 LYS A O 1
ATOM 3880 N N . HIS A 1 513 ? -15.167 -11.953 -12.852 1.00 93.19 513 HIS A N 1
ATOM 3881 C CA . HIS A 1 513 ? -14.374 -11.671 -14.038 1.00 93.19 513 HIS A CA 1
ATOM 3882 C C . HIS A 1 513 ? -13.597 -10.356 -13.939 1.00 93.19 513 HIS A C 1
ATOM 3884 O O . HIS A 1 513 ? -13.913 -9.468 -13.141 1.00 93.19 513 HIS A O 1
ATOM 3890 N N . TYR A 1 514 ? -12.595 -10.239 -14.806 1.00 94.31 514 TYR A N 1
ATOM 3891 C CA . TYR A 1 514 ? -11.936 -8.991 -15.151 1.00 94.31 514 TYR A CA 1
ATOM 3892 C C . TYR A 1 514 ? -11.844 -8.808 -16.669 1.00 94.31 514 TYR A C 1
ATOM 3894 O O . TYR A 1 514 ? -11.988 -9.766 -17.431 1.00 94.31 514 TYR A O 1
ATOM 3902 N N . ALA A 1 515 ? -11.601 -7.577 -17.111 1.00 93.12 515 ALA A N 1
ATOM 3903 C CA . ALA A 1 515 ? -11.334 -7.258 -18.512 1.00 93.12 515 ALA A CA 1
ATOM 3904 C C . ALA A 1 515 ? -10.244 -6.184 -18.645 1.00 93.12 515 ALA A C 1
ATOM 3906 O O . ALA A 1 515 ? -9.930 -5.478 -17.684 1.00 93.12 515 ALA A O 1
ATOM 3907 N N . HIS A 1 516 ? -9.687 -6.064 -19.851 1.00 89.44 516 HIS A N 1
ATOM 3908 C CA . HIS A 1 516 ? -8.651 -5.087 -20.178 1.00 89.44 516 HIS A CA 1
ATOM 3909 C C . HIS A 1 516 ? -9.203 -3.907 -20.965 1.00 89.44 516 HIS A C 1
ATOM 3911 O O . HIS A 1 516 ? -9.932 -4.109 -21.936 1.00 89.44 516 HIS A O 1
ATOM 3917 N N . TYR A 1 517 ? -8.791 -2.692 -20.611 1.00 88.06 517 TYR A N 1
ATOM 3918 C CA . TYR A 1 517 ? -9.188 -1.455 -21.285 1.00 88.06 517 TYR A CA 1
ATOM 3919 C C . TYR A 1 517 ? -7.978 -0.682 -21.810 1.00 88.06 517 TYR A C 1
ATOM 3921 O O . TYR A 1 517 ? -7.021 -0.434 -21.076 1.00 88.06 517 TYR A O 1
ATOM 3929 N N . ASN A 1 518 ? -8.028 -0.269 -23.076 1.00 85.31 518 ASN A N 1
ATOM 3930 C CA . ASN A 1 518 ? -7.040 0.641 -23.643 1.00 85.31 518 ASN A CA 1
ATOM 3931 C C . ASN A 1 518 ? -7.547 2.081 -23.495 1.00 85.31 518 ASN A C 1
ATOM 3933 O O . ASN A 1 518 ? -8.597 2.425 -24.042 1.00 85.31 518 ASN A O 1
ATOM 3937 N N . VAL A 1 519 ? -6.805 2.911 -22.755 1.00 82.81 519 VAL A N 1
ATOM 3938 C CA . VAL A 1 519 ? -7.268 4.254 -22.369 1.00 82.81 519 VAL A CA 1
ATOM 3939 C C . VAL A 1 519 ? -7.361 5.201 -23.568 1.00 82.81 519 VAL A C 1
ATOM 3941 O O . VAL A 1 519 ? -8.370 5.881 -23.718 1.00 82.81 519 VAL A O 1
ATOM 3944 N N . ALA A 1 520 ? -6.391 5.173 -24.485 1.00 79.38 520 ALA A N 1
ATOM 3945 C CA . ALA A 1 520 ? -6.389 6.032 -25.672 1.00 79.38 520 ALA A CA 1
ATOM 3946 C C . ALA A 1 520 ? -7.474 5.686 -26.703 1.00 79.38 520 ALA A C 1
ATOM 3948 O O . ALA A 1 520 ? -8.103 6.581 -27.265 1.00 79.38 520 ALA A O 1
ATOM 3949 N N . ALA A 1 521 ? -7.721 4.394 -26.936 1.00 77.56 521 ALA A N 1
ATOM 3950 C CA . ALA A 1 521 ? -8.819 3.923 -27.780 1.00 77.56 521 ALA A CA 1
ATOM 3951 C C . ALA A 1 521 ? -10.185 3.952 -27.060 1.00 77.56 521 ALA A C 1
ATOM 3953 O O . ALA A 1 521 ? -11.199 3.621 -27.674 1.00 77.56 521 ALA A O 1
ATOM 3954 N N . GLN A 1 522 ? -10.206 4.318 -25.771 1.00 81.75 522 GLN A N 1
ATOM 3955 C CA . GLN A 1 522 ? -11.380 4.442 -24.901 1.00 81.75 522 GLN A CA 1
ATOM 3956 C C . GLN A 1 522 ? -12.329 3.229 -24.960 1.00 81.75 522 GLN A C 1
ATOM 3958 O O . GLN A 1 522 ? -13.552 3.369 -25.008 1.00 81.75 522 GLN A O 1
ATOM 3963 N N . ARG A 1 523 ? -11.766 2.010 -24.984 1.00 84.88 523 ARG A N 1
ATOM 3964 C CA . ARG A 1 523 ? -12.543 0.767 -25.113 1.00 84.88 523 ARG A CA 1
ATOM 3965 C C . ARG A 1 523 ? -11.936 -0.429 -24.389 1.00 84.88 523 ARG A C 1
ATOM 3967 O O . ARG A 1 523 ? -10.721 -0.542 -24.226 1.00 84.88 523 ARG A O 1
ATOM 3974 N N . VAL A 1 524 ? -12.810 -1.369 -24.033 1.00 87.50 524 VAL A N 1
ATOM 3975 C CA . VAL A 1 524 ? -12.429 -2.717 -23.595 1.00 87.50 524 VAL A CA 1
ATOM 3976 C C . VAL A 1 524 ? -11.876 -3.493 -24.799 1.00 87.50 524 VAL A C 1
ATOM 3978 O O . VAL A 1 524 ? -12.471 -3.466 -25.876 1.00 87.50 524 VAL A O 1
ATOM 3981 N N . VAL A 1 525 ? -10.727 -4.152 -24.627 1.00 85.44 525 VAL A N 1
ATOM 3982 C CA . VAL A 1 525 ? -9.963 -4.837 -25.693 1.00 85.44 525 VAL A CA 1
ATOM 3983 C C . VAL A 1 525 ? -9.797 -6.349 -25.482 1.00 85.44 525 VAL A C 1
ATOM 3985 O O . VAL A 1 525 ? -9.354 -7.052 -26.391 1.00 85.44 525 VAL A O 1
ATOM 3988 N N . SER A 1 526 ? -10.188 -6.880 -24.317 1.00 86.44 526 SER A N 1
ATOM 3989 C CA . SER A 1 526 ? -10.313 -8.326 -24.080 1.00 86.44 526 SER A CA 1
ATOM 3990 C C . SER A 1 526 ? -11.768 -8.739 -23.866 1.00 86.44 526 SER A C 1
ATOM 3992 O O . SER A 1 526 ? -12.603 -7.926 -23.480 1.00 86.44 526 SER A O 1
ATOM 3994 N N . GLY A 1 527 ? -12.063 -10.030 -24.032 1.00 88.44 527 GLY A N 1
ATOM 3995 C CA . GLY A 1 527 ? -13.257 -10.613 -23.417 1.00 88.44 527 GLY A CA 1
ATOM 3996 C C . GLY A 1 527 ? -13.167 -10.608 -21.884 1.00 88.44 527 GLY A C 1
ATOM 3997 O O . GLY A 1 527 ? -12.141 -10.221 -21.312 1.00 88.44 527 GLY A O 1
ATOM 3998 N N . LEU A 1 528 ? -14.233 -11.080 -21.234 1.00 91.19 528 LEU A N 1
ATOM 3999 C CA . LEU A 1 528 ? -14.228 -11.378 -19.803 1.00 91.19 528 LEU A CA 1
ATOM 4000 C C . LEU A 1 528 ? -13.283 -12.552 -19.516 1.00 91.19 528 LEU A C 1
ATOM 4002 O O . LEU A 1 528 ? -13.372 -13.603 -20.150 1.00 91.19 528 LEU A O 1
ATOM 4006 N N . LEU A 1 529 ? -12.386 -12.365 -18.553 1.00 91.25 529 LEU A N 1
ATOM 4007 C CA . LEU A 1 529 ? -11.415 -13.353 -18.089 1.00 91.25 529 LEU A CA 1
ATOM 4008 C C . LEU A 1 529 ? -11.713 -13.701 -16.624 1.00 91.25 529 LEU A C 1
ATOM 4010 O O . LEU A 1 529 ? -12.080 -12.806 -15.865 1.00 91.25 529 LEU A O 1
ATOM 4014 N N . PRO A 1 530 ? -11.582 -14.965 -16.189 1.00 91.25 530 PRO A N 1
ATOM 4015 C CA . PRO A 1 530 ? -11.877 -15.348 -14.810 1.00 91.25 530 PRO A CA 1
ATOM 4016 C C . PRO A 1 530 ? -10.860 -14.745 -13.835 1.00 91.25 530 PRO A C 1
ATOM 4018 O O . PRO A 1 530 ? -9.654 -14.791 -14.078 1.00 91.25 530 PRO A O 1
ATOM 4021 N N . LEU A 1 531 ? -11.341 -14.226 -12.704 1.00 88.31 531 LEU A N 1
ATOM 4022 C CA . LEU A 1 531 ? -10.477 -13.828 -11.591 1.00 88.31 531 LEU A CA 1
ATOM 4023 C C . LEU A 1 531 ? -9.729 -15.044 -11.014 1.00 88.31 531 LEU A C 1
ATOM 4025 O O . LEU A 1 531 ? -10.285 -16.151 -11.003 1.00 88.31 531 LEU A O 1
ATOM 4029 N N . PRO A 1 532 ? -8.515 -14.856 -10.455 1.00 80.62 532 PRO A N 1
ATOM 4030 C CA . PRO A 1 532 ? -7.844 -15.895 -9.683 1.00 80.62 532 PRO A CA 1
ATOM 4031 C C . PRO A 1 532 ? -8.768 -16.467 -8.597 1.00 80.62 532 PRO A C 1
ATOM 4033 O O . PRO A 1 532 ? -9.394 -15.730 -7.821 1.00 80.62 532 PRO A O 1
ATOM 4036 N N . ARG A 1 533 ? -8.868 -17.801 -8.534 1.00 69.31 533 ARG A N 1
ATOM 4037 C CA . ARG A 1 533 ? -9.539 -18.481 -7.419 1.00 69.31 533 ARG A CA 1
ATOM 4038 C C . ARG A 1 533 ? -8.528 -18.594 -6.272 1.00 69.31 533 ARG A C 1
ATOM 4040 O O . ARG A 1 533 ? -7.509 -19.245 -6.487 1.00 69.31 533 ARG A O 1
ATOM 4047 N N . PRO A 1 534 ? -8.782 -17.999 -5.093 1.00 62.28 534 PRO A N 1
ATOM 4048 C CA . PRO A 1 534 ? -7.815 -17.961 -3.996 1.00 62.28 534 PRO A CA 1
ATOM 4049 C C . PRO A 1 534 ? -7.604 -19.344 -3.373 1.00 62.28 534 PRO A C 1
ATOM 4051 O O . PRO A 1 534 ? -6.498 -19.703 -2.989 1.00 62.28 534 PRO A O 1
ATOM 4054 N N . GLY A 1 535 ? -8.652 -20.162 -3.300 1.00 67.38 535 GLY A N 1
ATOM 4055 C CA . GLY A 1 535 ? -8.544 -21.450 -2.640 1.00 67.38 535 GLY A CA 1
ATOM 4056 C C . GLY A 1 535 ? -9.794 -22.303 -2.745 1.00 67.38 535 GLY A C 1
ATOM 4057 O O . GLY A 1 535 ? -10.440 -22.396 -3.792 1.00 67.38 535 GLY A O 1
ATOM 4058 N N . LYS A 1 536 ? -10.082 -22.969 -1.633 1.00 78.69 536 LYS A N 1
ATOM 4059 C CA . LYS A 1 536 ? -11.100 -24.007 -1.487 1.00 78.69 536 LYS A CA 1
ATOM 4060 C C . LYS A 1 536 ? -12.494 -23.349 -1.425 1.00 78.69 536 LYS A C 1
ATOM 4062 O O . LYS A 1 536 ? -12.601 -22.186 -1.028 1.00 78.69 536 LYS A O 1
ATOM 4067 N N . PRO A 1 537 ? -13.587 -24.047 -1.787 1.00 78.25 537 PRO A N 1
ATOM 4068 C CA . PRO A 1 537 ? -14.934 -23.536 -1.541 1.00 78.25 537 PRO A CA 1
ATOM 4069 C C . PRO A 1 537 ? -15.109 -23.187 -0.054 1.00 78.25 537 PRO A C 1
ATOM 4071 O O . PRO A 1 537 ? -14.900 -24.039 0.803 1.00 78.25 537 PRO A O 1
ATOM 4074 N N . GLY A 1 538 ? -15.460 -21.932 0.243 1.00 77.75 538 GLY A N 1
ATOM 4075 C CA . GLY A 1 538 ? -15.592 -21.413 1.611 1.00 77.75 538 GLY A CA 1
ATOM 4076 C C . GLY A 1 538 ? -14.467 -20.479 2.083 1.00 77.75 538 GLY A C 1
ATOM 4077 O O . GLY A 1 538 ? -14.710 -19.721 3.017 1.00 77.75 538 GLY A O 1
ATOM 4078 N N . THR A 1 539 ? -13.299 -20.461 1.421 1.00 86.31 539 THR A N 1
ATOM 4079 C CA . THR A 1 539 ? -12.213 -19.487 1.670 1.00 86.31 539 THR A CA 1
ATOM 4080 C C . THR A 1 539 ? -12.748 -18.048 1.651 1.00 86.31 539 THR A C 1
ATOM 4082 O O . THR A 1 539 ? -13.371 -17.628 0.668 1.00 86.31 539 THR A O 1
ATOM 4085 N N . ARG A 1 540 ? -12.490 -17.272 2.712 1.00 88.81 540 ARG A N 1
ATOM 4086 C CA . ARG A 1 540 ? -12.828 -15.844 2.784 1.00 88.81 540 ARG A CA 1
ATOM 4087 C C . ARG A 1 540 ? -11.837 -15.016 1.963 1.00 88.81 540 ARG A C 1
ATOM 4089 O O . ARG A 1 540 ? -10.657 -15.344 1.836 1.00 88.81 540 ARG A O 1
ATOM 4096 N N . ARG A 1 541 ? -12.335 -13.894 1.441 1.00 90.81 541 ARG A N 1
ATOM 4097 C CA . ARG A 1 541 ? -11.544 -12.831 0.814 1.00 90.81 541 ARG A CA 1
ATOM 4098 C C . ARG A 1 541 ? -11.717 -11.554 1.633 1.00 90.81 541 ARG A C 1
ATOM 4100 O O . ARG A 1 541 ? -12.850 -11.122 1.835 1.00 90.81 541 ARG A O 1
ATOM 4107 N N . TYR A 1 542 ? -10.620 -10.960 2.092 1.00 95.38 542 TYR A N 1
ATOM 4108 C CA . TYR A 1 542 ? -10.604 -9.641 2.723 1.00 95.38 542 TYR A CA 1
ATOM 4109 C C . TYR A 1 542 ? -10.165 -8.592 1.706 1.00 95.38 542 TYR A C 1
ATOM 4111 O O . TYR A 1 542 ? -9.014 -8.587 1.271 1.00 95.38 542 TYR A O 1
ATOM 4119 N N . TYR A 1 543 ? -11.066 -7.690 1.335 1.00 96.56 543 TYR A N 1
ATOM 4120 C CA . TYR A 1 543 ? -10.780 -6.652 0.350 1.00 96.56 543 TYR A CA 1
ATOM 4121 C C . TYR A 1 543 ? -10.119 -5.433 1.001 1.00 96.56 543 TYR A C 1
ATOM 4123 O O . TYR A 1 543 ? -10.604 -4.917 2.012 1.00 96.56 543 TYR A O 1
ATOM 4131 N N . PHE A 1 544 ? -9.033 -4.940 0.406 1.00 97.50 544 PHE A N 1
ATOM 4132 C CA . PHE A 1 544 ? -8.449 -3.649 0.758 1.00 97.50 544 PHE A CA 1
ATOM 4133 C C . PHE A 1 544 ? -8.363 -2.742 -0.472 1.00 97.50 544 PHE A C 1
ATOM 4135 O O . PHE A 1 544 ? -7.584 -2.996 -1.388 1.00 97.50 544 PHE A O 1
ATOM 4142 N N . ASP A 1 545 ? -9.187 -1.697 -0.471 1.00 96.75 545 ASP A N 1
ATOM 4143 C CA . ASP A 1 545 ? -9.407 -0.774 -1.590 1.00 96.75 545 ASP A CA 1
ATOM 4144 C C . ASP A 1 545 ? -8.760 0.588 -1.311 1.00 96.75 545 ASP A C 1
ATOM 4146 O O . ASP A 1 545 ? -9.081 1.229 -0.311 1.00 96.75 545 ASP A O 1
ATOM 4150 N N . ALA A 1 546 ? -7.810 1.024 -2.138 1.00 96.06 546 ALA A N 1
ATOM 4151 C CA . ALA A 1 546 ? -7.084 2.277 -1.921 1.00 96.06 546 ALA A CA 1
ATOM 4152 C C . ALA A 1 546 ? -6.387 2.787 -3.190 1.00 96.06 546 ALA A C 1
ATOM 4154 O O . ALA A 1 546 ? -6.142 2.045 -4.139 1.00 96.06 546 ALA A O 1
ATOM 4155 N N . HIS A 1 547 ? -5.976 4.057 -3.165 1.00 94.38 547 HIS A N 1
ATOM 4156 C CA . HIS A 1 547 ? -5.026 4.585 -4.146 1.00 94.38 547 HIS A CA 1
ATOM 4157 C C . HIS A 1 547 ? -3.603 4.118 -3.840 1.00 94.38 547 HIS A C 1
ATOM 4159 O O . HIS A 1 547 ? -3.215 3.950 -2.682 1.00 94.38 547 HIS A O 1
ATOM 4165 N N . GLY A 1 548 ? -2.797 3.954 -4.883 1.00 91.00 548 GLY A N 1
ATOM 4166 C CA . GLY A 1 548 ? -1.426 3.472 -4.772 1.00 91.00 548 GLY A CA 1
ATOM 4167 C C . GLY A 1 548 ? -0.633 3.679 -6.048 1.00 91.00 548 GLY A C 1
ATOM 4168 O O . GLY A 1 548 ? -1.144 4.160 -7.060 1.00 91.00 548 GLY A O 1
ATOM 4169 N N . GLY A 1 549 ? 0.632 3.299 -5.974 1.00 87.75 549 GLY A N 1
ATOM 4170 C CA . GLY A 1 549 ? 1.538 3.263 -7.107 1.00 87.75 549 GLY A CA 1
ATOM 4171 C C . GLY A 1 549 ? 2.688 2.296 -6.833 1.00 87.75 549 GLY A C 1
ATOM 4172 O O . GLY A 1 549 ? 2.717 1.645 -5.784 1.00 87.75 549 GLY A O 1
ATOM 4173 N N . PRO A 1 550 ? 3.660 2.183 -7.749 1.00 85.56 550 PRO A N 1
ATOM 4174 C CA . PRO A 1 550 ? 4.706 1.177 -7.636 1.00 85.56 550 PRO A CA 1
ATOM 4175 C C . PRO A 1 550 ? 5.504 1.310 -6.329 1.00 85.56 550 PRO A C 1
ATOM 4177 O O . PRO A 1 550 ? 6.181 2.316 -6.089 1.00 85.56 550 PRO A O 1
ATOM 4180 N N . GLY A 1 551 ? 5.404 0.290 -5.472 1.00 88.12 551 GLY A N 1
ATOM 4181 C CA . GLY A 1 551 ? 6.024 0.254 -4.144 1.00 88.12 551 GLY A CA 1
ATOM 4182 C C . GLY A 1 551 ? 5.384 1.124 -3.045 1.00 88.12 551 GLY A C 1
ATOM 4183 O O . GLY A 1 551 ? 6.042 1.329 -2.024 1.00 88.12 551 GLY A O 1
ATOM 4184 N N . TYR A 1 552 ? 4.161 1.661 -3.206 1.00 92.38 552 TYR A N 1
ATOM 4185 C CA . TYR A 1 552 ? 3.497 2.440 -2.142 1.00 92.38 552 TYR A CA 1
ATOM 4186 C C . TYR A 1 552 ? 1.959 2.399 -2.126 1.00 92.38 552 TYR A C 1
ATOM 4188 O O . TYR A 1 552 ? 1.302 2.281 -3.159 1.00 92.38 552 TYR A O 1
ATOM 4196 N N . ILE A 1 553 ? 1.391 2.598 -0.931 1.00 95.31 553 ILE A N 1
ATOM 4197 C CA . ILE A 1 553 ? -0.045 2.833 -0.693 1.00 95.31 553 ILE A CA 1
ATOM 4198 C C . ILE A 1 553 ? -0.254 4.306 -0.317 1.00 95.31 553 ILE A C 1
ATOM 4200 O O . ILE A 1 553 ? 0.553 4.878 0.421 1.00 95.31 553 ILE A O 1
ATOM 4204 N N . VAL A 1 554 ? -1.334 4.926 -0.795 1.00 94.94 554 VAL A N 1
ATOM 4205 C CA . VAL A 1 554 ? -1.747 6.283 -0.414 1.00 94.94 554 VAL A CA 1
ATOM 4206 C C . VAL A 1 554 ? -2.853 6.210 0.637 1.00 94.94 554 VAL A C 1
ATOM 4208 O O . VAL A 1 554 ? -3.938 5.698 0.380 1.00 94.94 554 VAL A O 1
ATOM 4211 N N . PHE A 1 555 ? -2.598 6.779 1.814 1.00 96.62 555 PHE A N 1
ATOM 4212 C CA . PHE A 1 555 ? -3.570 6.872 2.903 1.00 96.62 555 PHE A CA 1
ATOM 4213 C C . PHE A 1 555 ? -4.036 8.324 3.095 1.00 96.62 555 PHE A C 1
ATOM 4215 O O . PHE A 1 555 ? -3.228 9.152 3.526 1.00 96.62 555 PHE A O 1
ATOM 4222 N N . PRO A 1 556 ? -5.302 8.676 2.803 1.00 96.31 556 PRO A N 1
ATOM 4223 C CA . PRO A 1 556 ? -5.845 9.994 3.119 1.00 96.31 556 PRO A CA 1
ATOM 4224 C C . PRO A 1 556 ? -5.949 10.204 4.631 1.00 96.31 556 PRO A C 1
ATOM 4226 O O . PRO A 1 556 ? -6.379 9.317 5.365 1.00 96.31 556 PRO A O 1
ATOM 4229 N N . LEU A 1 557 ? -5.597 11.404 5.087 1.00 94.81 557 LEU A N 1
ATOM 4230 C CA . LEU A 1 557 ? -5.720 11.832 6.477 1.00 94.81 557 LEU A CA 1
ATOM 4231 C C . LEU A 1 557 ? -6.910 12.779 6.683 1.00 94.81 557 LEU A C 1
ATOM 4233 O O . LEU A 1 557 ? -7.368 13.456 5.756 1.00 94.81 557 LEU A O 1
ATOM 4237 N N . GLU A 1 558 ? -7.401 12.851 7.916 1.00 89.94 558 GLU A N 1
ATOM 4238 C CA . GLU A 1 558 ? -8.494 13.748 8.328 1.00 89.94 558 GLU A CA 1
ATOM 4239 C C . GLU A 1 558 ? -8.196 15.231 8.072 1.00 89.94 558 GLU A C 1
ATOM 4241 O O . GLU A 1 558 ? -9.095 15.983 7.712 1.00 89.94 558 GLU A O 1
ATOM 4246 N N . ASP A 1 559 ? -6.930 15.649 8.157 1.00 89.94 559 ASP A N 1
ATOM 4247 C CA . ASP A 1 559 ? -6.489 17.032 7.920 1.00 89.94 559 ASP A CA 1
ATOM 4248 C C . ASP A 1 559 ? -6.378 17.418 6.428 1.00 89.94 559 ASP A C 1
ATOM 4250 O O . ASP A 1 559 ? -5.727 18.403 6.073 1.00 89.94 559 ASP A O 1
ATOM 4254 N N . GLY A 1 560 ? -6.983 16.618 5.545 1.00 90.88 560 GLY A N 1
ATOM 4255 C CA . GLY A 1 560 ? -6.980 16.797 4.094 1.00 90.88 560 GLY A CA 1
ATOM 4256 C C . GLY A 1 560 ? -5.724 16.280 3.384 1.00 90.88 560 GLY A C 1
ATOM 4257 O O . GLY A 1 560 ? -5.765 16.110 2.165 1.00 90.88 560 GLY A O 1
ATOM 4258 N N . LYS A 1 561 ? -4.637 15.978 4.109 1.00 93.31 561 LYS A N 1
ATOM 4259 C CA . LYS A 1 561 ? -3.380 15.480 3.524 1.00 93.31 561 LYS A CA 1
ATOM 4260 C C . LYS A 1 561 ? -3.451 13.986 3.191 1.00 93.31 561 LYS A C 1
ATOM 4262 O O . LYS A 1 561 ? -4.480 13.331 3.378 1.00 93.31 561 LYS A O 1
ATOM 4267 N N . HIS A 1 562 ? -2.329 13.440 2.724 1.00 93.44 562 HIS A N 1
ATOM 4268 C CA . HIS A 1 562 ? -2.148 12.025 2.407 1.00 93.44 562 HIS A CA 1
ATOM 4269 C C . HIS A 1 562 ? -0.754 11.553 2.838 1.00 93.44 562 HIS A C 1
ATOM 4271 O O . HIS A 1 562 ? 0.201 12.331 2.827 1.00 93.44 562 HIS A O 1
ATOM 4277 N N . VAL A 1 563 ? -0.630 10.276 3.197 1.00 94.88 563 VAL A N 1
ATOM 4278 C CA . VAL A 1 563 ? 0.645 9.596 3.472 1.00 94.88 563 VAL A CA 1
ATOM 4279 C C . VAL A 1 563 ? 0.919 8.594 2.357 1.00 94.88 563 VAL A C 1
ATOM 4281 O O . VAL A 1 563 ? 0.107 7.703 2.123 1.00 94.88 563 VAL A O 1
ATOM 4284 N N . HIS A 1 564 ? 2.073 8.713 1.698 1.00 93.25 564 HIS A N 1
ATOM 4285 C CA . HIS A 1 564 ? 2.579 7.705 0.763 1.00 93.25 564 HIS A CA 1
ATOM 4286 C C . HIS A 1 564 ? 3.419 6.694 1.550 1.00 93.25 564 HIS A C 1
ATOM 4288 O O . HIS A 1 564 ? 4.625 6.878 1.720 1.00 93.25 564 HIS A O 1
ATOM 4294 N N . ALA A 1 565 ? 2.774 5.657 2.076 1.00 94.19 565 ALA A N 1
ATOM 4295 C CA . ALA A 1 565 ? 3.441 4.611 2.840 1.00 94.19 565 ALA A CA 1
ATOM 4296 C C . ALA A 1 565 ? 4.174 3.670 1.873 1.00 94.19 565 ALA A C 1
ATOM 4298 O O . ALA A 1 565 ? 3.536 2.956 1.093 1.00 94.19 565 ALA A O 1
ATOM 4299 N N . ARG A 1 566 ? 5.510 3.712 1.894 1.00 90.56 566 ARG A N 1
ATOM 4300 C CA . ARG A 1 566 ? 6.387 2.886 1.048 1.00 90.56 566 ARG A CA 1
ATOM 4301 C C . ARG A 1 566 ? 6.717 1.561 1.725 1.00 90.56 566 ARG A C 1
ATOM 4303 O O . ARG A 1 566 ? 6.611 1.444 2.944 1.00 90.56 566 ARG A O 1
ATOM 4310 N N . ASN A 1 567 ? 7.170 0.599 0.925 1.00 84.56 567 ASN A N 1
ATOM 4311 C CA . ASN A 1 567 ? 7.654 -0.700 1.391 1.00 84.56 567 ASN A CA 1
ATOM 4312 C C . ASN A 1 567 ? 6.623 -1.363 2.332 1.00 84.56 567 ASN A C 1
ATOM 4314 O O . ASN A 1 567 ? 5.446 -1.485 1.984 1.00 84.56 567 ASN A O 1
ATOM 4318 N N . GLU A 1 568 ? 7.035 -1.759 3.536 1.00 90.38 568 GLU A N 1
ATOM 4319 C CA . GLU A 1 568 ? 6.181 -2.431 4.504 1.00 90.38 568 GLU A CA 1
ATOM 4320 C C . GLU A 1 568 ? 5.348 -1.513 5.423 1.00 90.38 568 GLU A C 1
ATOM 4322 O O . GLU A 1 568 ? 4.458 -2.014 6.108 1.00 90.38 568 GLU A O 1
ATOM 4327 N N . ASP A 1 569 ? 5.530 -0.184 5.416 1.00 91.38 569 ASP A N 1
ATOM 4328 C CA . ASP A 1 569 ? 4.754 0.732 6.284 1.00 91.38 569 ASP A CA 1
ATOM 4329 C C . ASP A 1 569 ? 3.238 0.634 6.032 1.00 91.38 569 ASP A C 1
ATOM 4331 O O . ASP A 1 569 ? 2.422 0.662 6.961 1.00 91.38 569 ASP A O 1
ATOM 4335 N N . GLY A 1 570 ? 2.852 0.503 4.758 1.00 92.56 570 GLY A N 1
ATOM 4336 C CA . GLY A 1 570 ? 1.455 0.329 4.358 1.00 92.56 570 GLY A CA 1
ATOM 4337 C C . GLY A 1 570 ? 0.926 -1.073 4.658 1.00 92.56 570 GLY A C 1
ATOM 4338 O O . GLY A 1 570 ? -0.232 -1.228 5.044 1.00 92.56 570 GLY A O 1
ATOM 4339 N N . ALA A 1 571 ? 1.790 -2.085 4.565 1.00 95.06 571 ALA A N 1
ATOM 4340 C CA . ALA A 1 571 ? 1.459 -3.460 4.916 1.00 95.06 571 ALA A CA 1
ATOM 4341 C C . ALA A 1 571 ? 1.205 -3.615 6.424 1.00 95.06 571 ALA A C 1
ATOM 4343 O O . ALA A 1 571 ? 0.177 -4.167 6.816 1.00 95.06 571 ALA A O 1
ATOM 4344 N N . ARG A 1 572 ? 2.053 -3.017 7.270 1.00 94.12 572 ARG A N 1
ATOM 4345 C CA . ARG A 1 572 ? 1.881 -2.940 8.733 1.00 94.12 572 ARG A CA 1
ATOM 4346 C C . ARG A 1 572 ? 0.564 -2.271 9.134 1.00 94.12 572 ARG A C 1
ATOM 4348 O O . ARG A 1 572 ? -0.127 -2.754 10.034 1.00 94.12 572 ARG A O 1
ATOM 4355 N N . TYR A 1 573 ? 0.158 -1.205 8.434 1.00 91.94 573 TYR A N 1
ATOM 4356 C CA . TYR A 1 573 ? -1.145 -0.563 8.660 1.00 91.94 573 TYR A CA 1
ATOM 4357 C C . TYR A 1 573 ? -2.336 -1.507 8.404 1.00 91.94 573 TYR A C 1
ATOM 4359 O O . TYR A 1 573 ? -3.357 -1.389 9.089 1.00 91.94 573 TYR A O 1
ATOM 4367 N N . ILE A 1 574 ? -2.222 -2.421 7.434 1.00 93.88 574 ILE A N 1
ATOM 4368 C CA . ILE A 1 574 ? -3.251 -3.421 7.113 1.00 93.88 574 ILE A CA 1
ATOM 4369 C C . ILE A 1 574 ? -3.192 -4.573 8.131 1.00 93.88 574 ILE A C 1
ATOM 4371 O O . ILE A 1 574 ? -4.177 -4.827 8.823 1.00 93.88 574 ILE A O 1
ATOM 4375 N N . ALA A 1 575 ? -2.025 -5.202 8.296 1.00 93.00 575 ALA A N 1
ATOM 4376 C CA . ALA A 1 575 ? -1.797 -6.386 9.131 1.00 93.00 575 ALA A CA 1
ATOM 4377 C C . ALA A 1 575 ? -2.073 -6.185 10.636 1.00 93.00 575 ALA A C 1
ATOM 4379 O O . ALA A 1 575 ? -2.427 -7.124 11.352 1.00 93.00 575 ALA A O 1
ATOM 4380 N N . ARG A 1 576 ? -1.967 -4.953 11.153 1.00 89.00 576 ARG A N 1
ATOM 4381 C CA . ARG A 1 576 ? -2.332 -4.649 12.551 1.00 89.00 576 ARG A CA 1
ATOM 4382 C C . ARG A 1 576 ? -3.829 -4.812 12.852 1.00 89.00 576 ARG A C 1
ATOM 4384 O O . ARG A 1 576 ? -4.206 -4.838 14.023 1.00 89.00 576 ARG A O 1
ATOM 4391 N N . ARG A 1 577 ? -4.698 -4.812 11.834 1.00 85.88 577 ARG A N 1
ATOM 4392 C CA . ARG A 1 577 ? -6.155 -4.755 12.025 1.00 85.88 577 ARG A CA 1
ATOM 4393 C C . ARG A 1 577 ? -6.697 -6.099 12.484 1.00 85.88 577 ARG A C 1
ATOM 4395 O O . ARG A 1 577 ? -6.396 -7.132 11.897 1.00 85.88 577 ARG A O 1
ATOM 4402 N N . ARG A 1 578 ? -7.582 -6.070 13.482 1.00 84.19 578 ARG A N 1
ATOM 4403 C CA . ARG A 1 578 ? -8.269 -7.262 13.997 1.00 84.19 578 ARG A CA 1
ATOM 4404 C C . ARG A 1 578 ? -9.010 -8.025 12.887 1.00 84.19 578 ARG A C 1
ATOM 4406 O O . ARG A 1 578 ? -8.837 -9.226 12.762 1.00 84.19 578 ARG A O 1
ATOM 4413 N N . SER A 1 579 ? -9.665 -7.300 11.975 1.00 85.69 579 SER A N 1
ATOM 4414 C CA . SER A 1 579 ? -10.319 -7.839 10.769 1.00 85.69 579 SER A CA 1
ATOM 4415 C C . SER A 1 579 ? -9.396 -8.523 9.744 1.00 85.69 579 SER A C 1
ATOM 4417 O O . SER A 1 579 ? -9.904 -9.086 8.781 1.00 85.69 579 SER A O 1
ATOM 4419 N N . VAL A 1 580 ? -8.072 -8.431 9.910 1.00 92.38 580 VAL A N 1
ATOM 4420 C CA . VAL A 1 580 ? -7.062 -9.169 9.128 1.00 92.38 580 VAL A CA 1
ATOM 4421 C C . VAL A 1 580 ? -6.462 -10.297 9.972 1.00 92.38 580 VAL A C 1
ATOM 4423 O O . VAL A 1 580 ? -6.298 -11.400 9.479 1.00 92.38 580 VAL A O 1
ATOM 4426 N N . ARG A 1 581 ? -6.212 -10.054 11.266 1.00 89.50 581 ARG A N 1
ATOM 4427 C CA . ARG A 1 581 ? -5.692 -11.050 12.226 1.00 89.50 581 ARG A CA 1
ATOM 4428 C C . ARG A 1 581 ? -6.664 -12.191 12.563 1.00 89.50 581 ARG A C 1
ATOM 4430 O O . ARG A 1 581 ? -6.254 -13.164 13.179 1.00 89.50 581 ARG A O 1
ATOM 4437 N N . GLU A 1 582 ? -7.937 -12.049 12.204 1.00 87.44 582 GLU A N 1
ATOM 4438 C CA . GLU A 1 582 ? -8.993 -13.064 12.361 1.00 87.44 582 GLU A CA 1
ATOM 4439 C C . GLU A 1 582 ? -9.392 -13.720 11.029 1.00 87.44 582 GLU A C 1
ATOM 4441 O O . GLU A 1 582 ? -10.487 -14.278 10.894 1.00 87.44 582 GLU A O 1
ATOM 4446 N N . LEU A 1 583 ? -8.535 -13.617 10.015 1.00 91.50 583 LEU A N 1
ATOM 4447 C CA . LEU A 1 583 ? -8.601 -14.453 8.823 1.00 91.50 583 LEU A CA 1
ATOM 4448 C C . LEU A 1 583 ? -8.035 -15.840 9.156 1.00 91.50 583 LEU A C 1
ATOM 4450 O O . LEU A 1 583 ? -7.073 -15.962 9.914 1.00 91.50 583 LEU A O 1
ATOM 4454 N N . ASP A 1 584 ? -8.641 -16.893 8.615 1.00 91.94 584 ASP A N 1
ATOM 4455 C CA . ASP A 1 584 ? -8.108 -18.248 8.749 1.00 91.94 584 ASP A CA 1
ATOM 4456 C C . ASP A 1 584 ? -6.851 -18.405 7.882 1.00 91.94 584 ASP A C 1
ATOM 4458 O O . ASP A 1 584 ? -6.628 -17.655 6.932 1.00 91.94 584 ASP A O 1
ATOM 4462 N N . LYS A 1 585 ? -6.013 -19.407 8.164 1.00 86.62 585 LYS A N 1
ATOM 4463 C CA . LYS A 1 585 ? -4.756 -19.614 7.418 1.00 86.62 585 LYS A CA 1
ATOM 4464 C C . LYS A 1 585 ? -4.955 -19.743 5.893 1.00 86.62 585 LYS A C 1
ATOM 4466 O O . LYS A 1 585 ? -4.116 -19.288 5.122 1.00 86.62 585 LYS A O 1
ATOM 4471 N N . ASP A 1 586 ? -6.067 -20.349 5.477 1.00 86.12 586 ASP A N 1
ATOM 4472 C CA . ASP A 1 586 ? -6.452 -20.536 4.069 1.00 86.12 586 ASP A CA 1
ATOM 4473 C C . ASP A 1 586 ? -7.152 -19.306 3.442 1.00 86.12 586 ASP A C 1
ATOM 4475 O O . ASP A 1 586 ? -7.511 -19.355 2.262 1.00 86.12 586 ASP A O 1
ATOM 4479 N N . ASP A 1 587 ? -7.372 -18.225 4.199 1.00 92.75 587 ASP A N 1
ATOM 4480 C CA . ASP A 1 587 ? -8.022 -16.996 3.730 1.00 92.75 587 ASP A CA 1
ATOM 4481 C C . ASP A 1 587 ? -7.044 -16.020 3.064 1.00 92.75 587 ASP A C 1
ATOM 4483 O O . ASP A 1 587 ? -5.845 -15.982 3.360 1.00 92.75 587 ASP A O 1
ATOM 4487 N N . TRP A 1 588 ? -7.583 -15.209 2.149 1.00 94.06 588 TRP A N 1
ATOM 4488 C CA . TRP A 1 588 ? -6.802 -14.348 1.258 1.00 94.06 588 TRP A CA 1
ATOM 4489 C C . TRP A 1 588 ? -7.131 -12.867 1.410 1.00 94.06 588 TRP A C 1
ATOM 4491 O O . TRP A 1 588 ? -8.263 -12.483 1.711 1.00 94.06 588 TRP A O 1
ATOM 4501 N N . ILE A 1 589 ? -6.143 -12.028 1.106 1.00 96.50 589 ILE A N 1
ATOM 4502 C CA . ILE A 1 589 ? -6.296 -10.579 0.984 1.00 96.50 589 ILE A CA 1
ATOM 4503 C C . ILE A 1 589 ? -6.369 -10.209 -0.503 1.00 96.50 589 ILE A C 1
ATOM 4505 O O . ILE A 1 589 ? -5.478 -10.533 -1.287 1.00 96.50 589 ILE A O 1
ATOM 4509 N N . GLU A 1 590 ? -7.430 -9.507 -0.885 1.00 95.69 590 GLU A N 1
ATOM 4510 C CA . GLU A 1 590 ? -7.659 -8.962 -2.224 1.00 95.69 590 GLU A CA 1
ATOM 4511 C C . GLU A 1 590 ? -7.318 -7.470 -2.216 1.00 95.69 590 GLU A C 1
ATOM 4513 O O . GLU A 1 590 ? -8.078 -6.654 -1.688 1.00 95.69 590 GLU A O 1
ATOM 4518 N N . LEU A 1 591 ? -6.183 -7.087 -2.797 1.00 96.44 591 LEU A N 1
ATOM 4519 C CA . LEU A 1 591 ? -5.859 -5.674 -2.984 1.00 96.44 591 LEU A CA 1
ATOM 4520 C C . LEU A 1 591 ? -6.599 -5.146 -4.221 1.00 96.44 591 LEU A C 1
ATOM 4522 O O . LEU A 1 591 ? -6.480 -5.709 -5.312 1.00 96.44 591 LEU A O 1
ATOM 4526 N N . VAL A 1 592 ? -7.357 -4.064 -4.043 1.00 95.88 592 VAL A N 1
ATOM 4527 C CA . VAL A 1 592 ? -7.944 -3.238 -5.109 1.00 95.88 592 VAL A CA 1
ATOM 4528 C C . VAL A 1 592 ? -7.131 -1.947 -5.115 1.00 95.88 592 VAL A C 1
ATOM 4530 O O . VAL A 1 592 ? -7.411 -1.010 -4.369 1.00 95.88 592 VAL A O 1
ATOM 4533 N N . LEU A 1 593 ? -5.994 -1.990 -5.811 1.00 93.06 593 LEU A N 1
ATOM 4534 C CA . LEU A 1 593 ? -4.891 -1.057 -5.583 1.00 93.06 593 LEU A CA 1
ATOM 4535 C C . LEU A 1 593 ? -3.965 -1.017 -6.804 1.00 93.06 593 LEU A C 1
ATOM 4537 O O . LEU A 1 593 ? -3.230 -1.971 -7.064 1.00 93.06 593 LEU A O 1
ATOM 4541 N N . CYS A 1 594 ? -3.969 0.106 -7.521 1.00 91.19 594 CYS A N 1
ATOM 4542 C CA . CYS A 1 594 ? -3.122 0.327 -8.695 1.00 91.19 594 CYS A CA 1
ATOM 4543 C C . CYS A 1 594 ? -1.646 0.006 -8.417 1.00 91.19 594 CYS A C 1
ATOM 4545 O O . CYS A 1 594 ? -1.078 0.459 -7.421 1.00 91.19 594 CYS A O 1
ATOM 4547 N N . TYR A 1 595 ? -1.010 -0.730 -9.333 1.00 88.69 595 TYR A N 1
ATOM 4548 C CA . TYR A 1 595 ? 0.400 -1.129 -9.269 1.00 88.69 595 TYR A CA 1
ATOM 4549 C C . TYR A 1 595 ? 0.813 -1.925 -8.012 1.00 88.69 595 TYR A C 1
ATOM 4551 O O . TYR A 1 595 ? 2.008 -2.060 -7.750 1.00 88.69 595 TYR A O 1
ATOM 4559 N N . ALA A 1 596 ? -0.116 -2.511 -7.251 1.00 91.88 596 ALA A N 1
ATOM 4560 C CA . ALA A 1 596 ? 0.201 -3.260 -6.030 1.00 91.88 596 ALA A CA 1
ATOM 4561 C C . ALA A 1 596 ? 1.103 -4.493 -6.246 1.00 91.88 596 ALA A C 1
ATOM 4563 O O . ALA A 1 596 ? 1.831 -4.893 -5.333 1.00 91.88 596 ALA A O 1
ATOM 4564 N N . GLY A 1 597 ? 1.074 -5.088 -7.442 1.00 90.88 597 GLY A N 1
ATOM 4565 C CA . GLY A 1 597 ? 1.981 -6.151 -7.885 1.00 90.88 597 GLY A CA 1
ATOM 4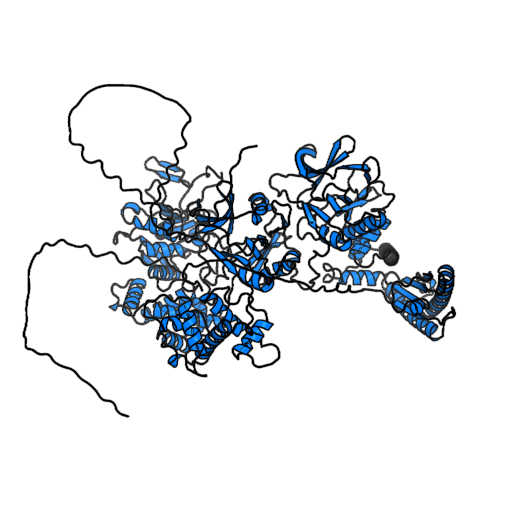566 C C . GLY A 1 597 ? 3.312 -5.651 -8.458 1.00 90.88 597 GLY A C 1
ATOM 4567 O O . GLY A 1 597 ? 4.182 -6.456 -8.772 1.00 90.88 597 GLY A O 1
ATOM 4568 N N . SER A 1 598 ? 3.505 -4.332 -8.571 1.00 87.50 598 SER A N 1
ATOM 4569 C CA . SER A 1 598 ? 4.745 -3.711 -9.052 1.00 87.50 598 SER A CA 1
ATOM 4570 C C . SER A 1 598 ? 5.634 -3.258 -7.878 1.00 87.50 598 SER A C 1
ATOM 4572 O O . SER A 1 598 ? 5.178 -2.481 -7.031 1.00 87.50 598 SER A O 1
ATOM 4574 N N . PRO A 1 599 ? 6.915 -3.672 -7.819 1.00 87.75 599 PRO A N 1
ATOM 4575 C CA . PRO A 1 599 ? 7.908 -3.048 -6.942 1.00 87.75 599 PRO A CA 1
ATOM 4576 C C . PRO A 1 599 ? 8.119 -1.571 -7.295 1.00 87.75 599 PRO A C 1
ATOM 4578 O O . PRO A 1 599 ? 7.691 -1.107 -8.358 1.00 87.75 599 PRO A O 1
ATOM 4581 N N . GLN A 1 600 ? 8.807 -0.829 -6.424 1.00 86.38 600 GLN A N 1
ATOM 4582 C CA . GLN A 1 600 ? 9.154 0.569 -6.692 1.00 86.38 600 GLN A CA 1
ATOM 4583 C C . GLN A 1 600 ? 9.910 0.717 -8.027 1.00 86.38 600 GLN A C 1
ATOM 4585 O O . GLN A 1 600 ? 10.750 -0.110 -8.377 1.00 86.38 600 GLN A O 1
ATOM 4590 N N . ASP A 1 601 ? 9.609 1.777 -8.783 1.00 84.69 601 ASP A N 1
ATOM 4591 C CA . ASP A 1 601 ? 10.360 2.106 -9.995 1.00 84.69 601 ASP A CA 1
ATOM 4592 C C . ASP A 1 601 ? 11.687 2.789 -9.652 1.00 84.69 601 ASP A C 1
ATOM 4594 O O . ASP A 1 601 ? 11.730 3.773 -8.909 1.00 84.69 601 ASP A O 1
ATOM 4598 N N . HIS A 1 602 ? 12.770 2.285 -10.238 1.00 83.94 602 HIS A N 1
ATOM 4599 C CA . HIS A 1 602 ? 14.108 2.858 -10.135 1.00 83.94 602 HIS A CA 1
ATOM 4600 C C . HIS A 1 602 ? 14.629 3.403 -11.473 1.00 83.94 602 HIS A C 1
ATOM 4602 O O . HIS A 1 602 ? 15.817 3.735 -11.570 1.00 83.94 602 HIS A O 1
ATOM 4608 N N . GLY A 1 603 ? 13.771 3.506 -12.496 1.00 83.38 603 GLY A N 1
ATOM 4609 C CA . GLY A 1 603 ? 14.074 4.157 -13.769 1.00 83.38 603 GLY A CA 1
ATOM 4610 C C . GLY A 1 603 ? 14.452 5.631 -13.583 1.00 83.38 603 GLY A C 1
ATOM 4611 O O . GLY A 1 603 ? 13.739 6.402 -12.947 1.00 83.38 603 GLY A O 1
ATOM 4612 N N . VAL A 1 604 ? 15.592 6.042 -14.137 1.00 79.06 604 VAL A N 1
ATOM 4613 C CA . VAL A 1 604 ? 16.213 7.348 -13.842 1.00 79.06 604 VAL A CA 1
ATOM 4614 C C . VAL A 1 604 ? 15.451 8.513 -14.479 1.00 79.06 604 VAL A C 1
ATOM 4616 O O . VAL A 1 604 ? 15.412 9.608 -13.915 1.00 79.06 604 VAL A O 1
ATOM 4619 N N . ASP A 1 605 ? 14.813 8.286 -15.628 1.00 66.75 605 ASP A N 1
ATOM 4620 C CA . ASP A 1 605 ? 13.947 9.271 -16.290 1.00 66.75 605 ASP A CA 1
ATOM 4621 C C . ASP A 1 605 ? 12.530 9.312 -15.705 1.00 66.75 605 ASP A C 1
ATOM 4623 O O . ASP A 1 605 ? 11.916 10.378 -15.672 1.00 66.75 605 ASP A O 1
ATOM 4627 N N . SER A 1 606 ? 12.038 8.196 -15.157 1.00 59.78 606 SER A N 1
ATOM 4628 C CA . SER A 1 606 ? 10.764 8.152 -14.433 1.00 59.78 606 SER A CA 1
ATOM 4629 C C . SER A 1 606 ? 10.866 8.598 -12.968 1.00 59.78 606 SER A C 1
ATOM 4631 O O . SER A 1 606 ? 9.842 8.932 -12.387 1.00 59.78 606 SER A O 1
ATOM 4633 N N . ALA A 1 607 ? 12.064 8.727 -12.387 1.00 50.59 607 ALA A N 1
ATOM 4634 C CA . ALA A 1 607 ? 12.268 9.217 -11.015 1.00 50.59 607 ALA A CA 1
ATOM 4635 C C . ALA A 1 607 ? 11.791 10.667 -10.765 1.00 50.59 607 ALA A C 1
ATOM 4637 O O . ALA A 1 607 ? 11.583 11.057 -9.618 1.00 50.59 607 ALA A O 1
ATOM 4638 N N . ASN A 1 608 ? 11.592 11.468 -11.819 1.00 46.28 608 ASN A N 1
ATOM 4639 C CA . ASN A 1 608 ? 10.963 12.790 -11.710 1.00 46.28 608 ASN A CA 1
ATOM 4640 C C . ASN A 1 608 ? 9.425 12.724 -11.618 1.00 46.28 608 ASN A C 1
ATOM 4642 O O . ASN A 1 608 ? 8.800 13.748 -11.326 1.00 46.28 608 ASN A O 1
ATOM 4646 N N . ARG A 1 609 ? 8.811 11.559 -11.881 1.00 59.16 609 ARG A N 1
ATOM 4647 C CA . ARG A 1 609 ? 7.355 11.410 -11.927 1.00 59.16 609 ARG A CA 1
ATOM 4648 C C . ARG A 1 609 ? 6.767 11.421 -10.522 1.00 59.16 609 ARG A C 1
ATOM 4650 O O . ARG A 1 609 ? 7.046 10.537 -9.718 1.00 59.16 609 ARG A O 1
ATOM 4657 N N . ARG A 1 610 ? 5.948 12.438 -10.239 1.00 47.12 610 ARG A N 1
ATOM 4658 C CA . ARG A 1 610 ? 5.221 12.568 -8.966 1.00 47.12 610 ARG A CA 1
ATOM 4659 C C . ARG A 1 610 ? 4.039 11.607 -8.892 1.00 47.12 610 ARG A C 1
ATOM 4661 O O . ARG A 1 610 ? 3.834 10.989 -7.854 1.00 47.12 610 ARG A O 1
ATOM 4668 N N . ASP A 1 611 ? 3.354 11.439 -10.018 1.00 57.50 611 ASP A N 1
ATOM 4669 C CA . ASP A 1 611 ? 2.158 10.620 -10.167 1.00 57.50 611 ASP A CA 1
ATOM 4670 C C . ASP A 1 611 ? 2.377 9.580 -11.277 1.00 57.50 611 ASP A C 1
ATOM 4672 O O . ASP A 1 611 ? 2.975 9.874 -12.318 1.00 57.50 611 ASP A O 1
ATOM 4676 N N . THR A 1 612 ? 1.919 8.347 -11.055 1.00 65.81 612 THR A N 1
ATOM 4677 C CA . THR A 1 612 ? 1.989 7.249 -12.032 1.00 65.81 612 THR A CA 1
ATOM 4678 C C . THR A 1 612 ? 0.624 7.040 -12.675 1.00 65.81 612 THR A C 1
ATOM 4680 O O . THR A 1 612 ? -0.161 6.213 -12.211 1.00 65.81 612 THR A O 1
ATOM 4683 N N . GLY A 1 613 ? 0.344 7.832 -13.713 1.00 68.31 613 GLY A N 1
ATOM 4684 C CA . GLY A 1 613 ? -0.847 7.693 -14.553 1.00 68.31 613 GLY A CA 1
ATOM 4685 C C . GLY A 1 613 ? -0.782 6.500 -15.514 1.00 68.31 613 GLY A C 1
ATOM 4686 O O . GLY A 1 613 ? 0.154 5.705 -15.498 1.00 68.31 613 GLY A O 1
ATOM 4687 N N . ASP A 1 614 ? -1.769 6.412 -16.396 1.00 74.25 614 ASP A N 1
ATOM 4688 C CA . ASP A 1 614 ? -1.915 5.382 -17.433 1.00 74.25 614 ASP A CA 1
ATOM 4689 C C . ASP A 1 614 ? -0.743 5.324 -18.436 1.00 74.25 614 ASP A C 1
ATOM 4691 O O . ASP A 1 614 ? -0.356 4.249 -18.896 1.00 74.25 614 ASP A O 1
ATOM 4695 N N . SER A 1 615 ? -0.098 6.462 -18.697 1.00 73.19 615 SER A N 1
ATOM 4696 C CA . SER A 1 615 ? 1.135 6.598 -19.485 1.00 73.19 615 SER A CA 1
ATOM 4697 C C . SER A 1 615 ? 2.412 6.106 -18.759 1.00 73.19 615 SER A C 1
ATOM 4699 O O . SER A 1 615 ? 3.546 6.353 -19.200 1.00 73.19 615 SER A O 1
ATOM 4701 N N . PHE A 1 616 ? 2.273 5.378 -17.642 1.00 77.06 616 PHE A N 1
ATOM 4702 C CA . PHE A 1 616 ? 3.371 4.724 -16.926 1.00 77.06 616 PHE A CA 1
ATOM 4703 C C . PHE A 1 616 ? 3.606 3.263 -17.386 1.00 77.06 616 PHE A C 1
ATOM 4705 O O . PHE A 1 616 ? 2.812 2.380 -17.057 1.00 77.06 616 PHE A O 1
ATOM 4712 N N . PRO A 1 617 ? 4.730 2.957 -18.076 1.00 68.38 617 PRO A N 1
ATOM 4713 C CA . PRO A 1 617 ? 4.958 1.676 -18.761 1.00 68.38 617 PRO A CA 1
ATOM 4714 C C . PRO A 1 617 ? 5.544 0.566 -17.857 1.00 68.38 617 PRO A C 1
ATOM 4716 O O . PRO A 1 617 ? 6.317 -0.270 -18.326 1.00 68.38 617 PRO A O 1
ATOM 4719 N N . GLY A 1 618 ? 5.227 0.572 -16.558 1.00 76.62 618 GLY A N 1
ATOM 4720 C CA . GLY A 1 618 ? 5.718 -0.411 -15.579 1.00 76.62 618 GLY A CA 1
ATOM 4721 C C . GLY A 1 618 ? 7.114 -0.121 -14.998 1.00 76.62 618 GLY A C 1
ATOM 4722 O O . GLY A 1 618 ? 7.928 0.596 -15.585 1.00 76.62 618 GLY A O 1
ATOM 4723 N N . SER A 1 619 ? 7.396 -0.669 -13.811 1.00 81.62 619 SER A N 1
ATOM 4724 C CA . SER A 1 619 ? 8.632 -0.418 -13.048 1.00 81.62 619 SER A CA 1
ATOM 4725 C C . SER A 1 619 ? 9.885 -1.033 -13.674 1.00 81.62 619 SER A C 1
ATOM 4727 O O . SER A 1 619 ? 9.880 -2.179 -14.118 1.00 81.62 619 SER A O 1
ATOM 4729 N N . PHE A 1 620 ? 10.997 -0.303 -13.611 1.00 85.06 620 PHE A N 1
ATOM 4730 C CA . PHE A 1 620 ? 12.346 -0.828 -13.802 1.00 85.06 620 PHE A CA 1
ATOM 4731 C C . PHE A 1 620 ? 12.960 -1.179 -12.437 1.00 85.06 620 PHE A C 1
ATOM 4733 O O . PHE A 1 620 ? 13.036 -0.321 -11.554 1.00 85.06 620 PHE A O 1
ATOM 4740 N N . VAL A 1 621 ? 13.407 -2.428 -12.265 1.00 87.44 621 VAL A N 1
ATOM 4741 C CA . VAL A 1 621 ? 13.838 -2.989 -10.970 1.00 87.44 621 VAL A CA 1
ATOM 4742 C C . VAL A 1 621 ? 15.209 -3.666 -11.135 1.00 87.44 621 VAL A C 1
ATOM 4744 O O . VAL A 1 621 ? 15.265 -4.811 -11.582 1.00 87.44 621 VAL A O 1
ATOM 4747 N N . PRO A 1 622 ? 16.318 -2.984 -10.780 1.00 86.31 622 PRO A N 1
ATOM 4748 C CA . PRO A 1 622 ? 17.683 -3.500 -10.948 1.00 86.31 622 PRO A CA 1
ATOM 4749 C C . PRO A 1 622 ? 18.019 -4.760 -10.146 1.00 86.31 622 PRO A C 1
ATOM 4751 O O . PRO A 1 622 ? 18.950 -5.474 -10.500 1.00 86.31 622 PRO A O 1
ATOM 4754 N N . ASP A 1 623 ? 17.335 -4.986 -9.022 1.00 90.62 623 ASP A N 1
ATOM 4755 C CA . ASP A 1 623 ? 17.614 -6.103 -8.118 1.00 90.62 623 ASP A CA 1
ATOM 4756 C C . ASP A 1 623 ? 16.313 -6.625 -7.474 1.00 90.62 623 ASP A C 1
ATOM 4758 O O . ASP A 1 623 ? 15.999 -6.277 -6.331 1.00 90.62 623 ASP A O 1
ATOM 4762 N N . PRO A 1 624 ? 15.538 -7.459 -8.193 1.00 89.00 624 PRO A N 1
ATOM 4763 C CA . PRO A 1 624 ? 14.259 -7.999 -7.720 1.00 89.00 624 PRO A CA 1
ATOM 4764 C C . PRO A 1 624 ? 14.412 -9.002 -6.561 1.00 89.00 624 PRO A C 1
ATOM 4766 O O . PRO A 1 624 ? 13.419 -9.453 -5.999 1.00 89.00 624 PRO A O 1
ATOM 4769 N N . LEU A 1 625 ? 15.646 -9.361 -6.182 1.00 92.88 625 LEU A N 1
ATOM 4770 C CA . LEU A 1 625 ? 15.916 -10.152 -4.979 1.00 92.88 625 LEU A CA 1
ATOM 4771 C C . LEU A 1 625 ? 15.998 -9.267 -3.724 1.00 92.88 625 LEU A C 1
ATOM 4773 O O . LEU A 1 625 ? 15.748 -9.740 -2.615 1.00 92.88 625 LEU A O 1
ATOM 4777 N N . ALA A 1 626 ? 16.326 -7.981 -3.877 1.00 88.19 626 ALA A N 1
ATOM 4778 C CA . ALA A 1 626 ? 16.267 -7.002 -2.793 1.00 88.19 626 ALA A CA 1
ATOM 4779 C C . ALA A 1 626 ? 14.879 -6.352 -2.672 1.00 88.19 626 ALA A C 1
ATOM 4781 O O . ALA A 1 626 ? 14.387 -6.184 -1.556 1.00 88.19 626 ALA A O 1
ATOM 4782 N N . GLU A 1 627 ? 14.250 -6.005 -3.798 1.00 88.00 627 GLU A N 1
ATOM 4783 C CA . GLU A 1 627 ? 13.034 -5.181 -3.844 1.00 88.00 627 GLU A CA 1
ATOM 4784 C C . GLU A 1 627 ? 11.807 -5.959 -4.315 1.00 88.00 627 GLU A C 1
ATOM 4786 O O . GLU A 1 627 ? 11.809 -6.563 -5.386 1.00 88.00 627 GLU A O 1
ATOM 4791 N N . VAL A 1 628 ? 10.737 -5.892 -3.521 1.00 91.88 628 VAL A N 1
ATOM 4792 C CA . VAL A 1 628 ? 9.484 -6.620 -3.747 1.00 91.88 628 VAL A CA 1
ATOM 4793 C C . VAL A 1 628 ? 8.299 -5.660 -3.901 1.00 91.88 628 VAL A C 1
ATOM 4795 O O . VAL A 1 628 ? 8.404 -4.458 -3.658 1.00 91.88 628 VAL A O 1
ATOM 4798 N N . ALA A 1 629 ? 7.164 -6.184 -4.361 1.00 92.38 629 ALA A N 1
ATOM 4799 C CA . ALA A 1 629 ? 5.940 -5.410 -4.543 1.00 92.38 629 ALA A CA 1
ATOM 4800 C C . ALA A 1 629 ? 5.176 -5.201 -3.224 1.00 92.38 629 ALA A C 1
ATOM 4802 O O . ALA A 1 629 ? 5.362 -5.947 -2.259 1.00 92.38 629 ALA A O 1
ATOM 4803 N N . VAL A 1 630 ? 4.243 -4.241 -3.209 1.00 94.62 630 VAL A N 1
ATOM 4804 C CA . VAL A 1 630 ? 3.343 -4.001 -2.063 1.00 94.62 630 VAL A CA 1
ATOM 4805 C C . VAL A 1 630 ? 2.588 -5.281 -1.682 1.00 94.62 630 VAL A C 1
ATOM 4807 O O . VAL A 1 630 ? 2.481 -5.590 -0.499 1.00 94.62 630 VAL A O 1
ATOM 4810 N N . GLY A 1 631 ? 2.149 -6.076 -2.665 1.00 95.62 631 GLY A N 1
ATOM 4811 C CA . GLY A 1 631 ? 1.511 -7.375 -2.426 1.00 95.62 631 GLY A CA 1
ATOM 4812 C C . GLY A 1 631 ? 2.369 -8.356 -1.614 1.00 95.62 631 GLY A C 1
ATOM 4813 O O . GLY A 1 631 ? 1.850 -9.010 -0.714 1.00 95.62 631 GLY A O 1
ATOM 4814 N N . GLN A 1 632 ? 3.687 -8.404 -1.848 1.00 96.19 632 GLN A N 1
ATOM 4815 C CA . GLN A 1 632 ? 4.602 -9.250 -1.069 1.00 96.19 632 GLN A CA 1
ATOM 4816 C C . GLN A 1 632 ? 4.822 -8.699 0.346 1.00 96.19 632 GLN A C 1
ATOM 4818 O O . GLN A 1 632 ? 4.846 -9.471 1.300 1.00 96.19 632 GLN A O 1
ATOM 4823 N N . HIS A 1 633 ? 4.926 -7.374 0.508 1.00 96.94 633 HIS A N 1
ATOM 4824 C CA . HIS A 1 633 ? 4.988 -6.758 1.837 1.00 96.94 633 HIS A CA 1
ATOM 4825 C C . HIS A 1 633 ? 3.721 -7.056 2.658 1.00 96.94 633 HIS A C 1
ATOM 4827 O O . HIS A 1 633 ? 3.829 -7.419 3.828 1.00 96.94 633 HIS A O 1
ATOM 4833 N N . VAL A 1 634 ? 2.530 -6.970 2.048 1.00 97.31 634 VAL A N 1
ATOM 4834 C CA . VAL A 1 634 ? 1.258 -7.340 2.696 1.00 97.31 634 VAL A CA 1
ATOM 4835 C C . VAL A 1 634 ? 1.239 -8.825 3.059 1.00 97.31 634 VAL A C 1
ATOM 4837 O O . VAL A 1 634 ? 0.882 -9.149 4.188 1.00 97.31 634 VAL A O 1
ATOM 4840 N N . ALA A 1 635 ? 1.685 -9.718 2.169 1.00 96.06 635 ALA A N 1
ATOM 4841 C CA . ALA A 1 635 ? 1.745 -11.152 2.457 1.00 96.06 635 ALA A CA 1
ATOM 4842 C C . ALA A 1 635 ? 2.695 -11.474 3.628 1.00 96.06 635 ALA A C 1
ATOM 4844 O O . ALA A 1 635 ? 2.379 -12.294 4.490 1.00 96.06 635 ALA A O 1
ATOM 4845 N N . ASN A 1 636 ? 3.838 -10.788 3.699 1.00 96.12 636 ASN A N 1
ATOM 4846 C CA . ASN A 1 636 ? 4.828 -10.968 4.760 1.00 96.12 636 ASN A CA 1
ATOM 4847 C C . ASN A 1 636 ? 4.338 -10.479 6.127 1.00 96.12 636 ASN A C 1
ATOM 4849 O O . ASN A 1 636 ? 4.470 -11.207 7.106 1.00 96.12 636 ASN A O 1
ATOM 4853 N N . GLU A 1 637 ? 3.796 -9.260 6.195 1.00 95.81 637 GLU A N 1
ATOM 4854 C CA . GLU A 1 637 ? 3.372 -8.627 7.454 1.00 95.81 637 GLU A CA 1
ATOM 4855 C C . GLU A 1 637 ? 2.036 -9.193 7.963 1.00 95.81 637 GLU A C 1
ATOM 4857 O O . GLU A 1 637 ? 1.834 -9.294 9.171 1.00 95.81 637 GLU A O 1
ATOM 4862 N N . ALA A 1 638 ? 1.122 -9.597 7.069 1.00 94.69 638 ALA A N 1
ATOM 4863 C CA . ALA A 1 638 ? -0.155 -10.204 7.457 1.00 94.69 638 ALA A CA 1
ATOM 4864 C C . ALA A 1 638 ? -0.085 -11.727 7.664 1.00 94.69 638 ALA A C 1
ATOM 4866 O O . ALA A 1 638 ? -0.975 -12.272 8.304 1.00 94.69 638 ALA A O 1
ATOM 4867 N N . ARG A 1 639 ? 0.931 -12.418 7.122 1.00 95.06 639 ARG A N 1
ATOM 4868 C CA . ARG A 1 639 ? 1.028 -13.896 7.040 1.00 95.06 639 ARG A CA 1
ATOM 4869 C C . ARG A 1 639 ? -0.098 -14.585 6.242 1.00 95.06 639 ARG A C 1
ATOM 4871 O O . ARG A 1 639 ? -0.235 -15.802 6.322 1.00 95.06 639 ARG A O 1
ATOM 4878 N N . HIS A 1 640 ? -0.839 -13.838 5.421 1.00 94.50 640 HIS A N 1
ATOM 4879 C CA . HIS A 1 640 ? -1.870 -14.356 4.510 1.00 94.50 640 HIS A CA 1
ATOM 4880 C C . HIS A 1 640 ? -1.448 -14.244 3.043 1.00 94.50 640 HIS A C 1
ATOM 4882 O O . HIS A 1 640 ? -0.554 -13.476 2.688 1.00 94.50 640 HIS A O 1
ATOM 4888 N N . LYS A 1 641 ? -2.110 -15.009 2.174 1.00 94.06 641 LYS A N 1
ATOM 4889 C CA . LYS A 1 641 ? -1.857 -15.015 0.727 1.00 94.06 641 LYS A CA 1
ATOM 4890 C C . LYS A 1 641 ? -2.581 -13.831 0.075 1.00 94.06 641 LYS A C 1
ATOM 4892 O O . LYS A 1 641 ? -3.677 -13.455 0.497 1.00 94.06 641 LYS A O 1
ATOM 4897 N N . VAL A 1 642 ? -1.948 -13.196 -0.912 1.00 95.00 642 VAL A N 1
ATOM 4898 C CA . VAL A 1 642 ? -2.391 -11.908 -1.473 1.00 95.00 642 VAL A CA 1
ATOM 4899 C C . VAL A 1 642 ? -2.627 -12.012 -2.975 1.00 95.00 642 VAL A C 1
ATOM 4901 O O . VAL A 1 642 ? -1.737 -12.433 -3.712 1.00 95.00 642 VAL A O 1
ATOM 4904 N N . ASN A 1 643 ? -3.796 -11.552 -3.422 1.00 93.75 643 ASN A N 1
ATOM 4905 C CA . ASN A 1 643 ? -4.100 -11.250 -4.820 1.00 93.75 643 ASN A CA 1
ATOM 4906 C C . ASN A 1 643 ? -3.989 -9.737 -5.050 1.00 93.75 643 ASN A C 1
ATOM 4908 O O . ASN A 1 643 ? -4.514 -8.942 -4.266 1.00 93.75 643 ASN A O 1
ATOM 4912 N N . CYS A 1 644 ? -3.325 -9.325 -6.128 1.00 93.00 644 CYS A N 1
ATOM 4913 C CA . CYS A 1 644 ? -3.220 -7.925 -6.536 1.00 93.00 644 CYS A CA 1
ATOM 4914 C C . CYS A 1 644 ? -2.957 -7.793 -8.049 1.00 93.00 644 CYS A C 1
ATOM 4916 O O . CYS A 1 644 ? -3.067 -8.772 -8.785 1.00 93.00 644 CYS A O 1
ATOM 4918 N N . THR A 1 645 ? -2.653 -6.585 -8.529 1.00 89.56 645 THR A N 1
ATOM 4919 C CA . THR A 1 645 ? -2.624 -6.243 -9.962 1.00 89.56 645 THR A CA 1
ATOM 4920 C C . THR A 1 645 ? -1.347 -5.510 -10.391 1.00 89.56 645 THR A C 1
ATOM 4922 O O . THR A 1 645 ? -0.700 -4.800 -9.615 1.00 89.56 645 THR A O 1
ATOM 4925 N N . VAL A 1 646 ? -0.978 -5.684 -11.661 1.00 85.88 646 VAL A N 1
ATOM 4926 C CA . VAL A 1 646 ? 0.076 -4.940 -12.366 1.00 85.88 646 VAL A CA 1
ATOM 4927 C C . VAL A 1 646 ? -0.582 -4.027 -13.400 1.00 85.88 646 VAL A C 1
ATOM 4929 O O . VAL A 1 646 ? -1.468 -4.463 -14.132 1.00 85.88 646 VAL A O 1
ATOM 4932 N N . LEU A 1 647 ? -0.095 -2.782 -13.476 1.00 83.56 647 LEU A N 1
ATOM 4933 C CA . LEU A 1 647 ? -0.771 -1.610 -14.059 1.00 83.56 647 LEU A CA 1
ATOM 4934 C C . LEU A 1 647 ? -1.926 -1.080 -13.183 1.00 83.56 647 LEU A C 1
ATOM 4936 O O . LEU A 1 647 ? -1.985 -1.375 -11.986 1.00 83.56 647 LEU A O 1
ATOM 4940 N N . LEU A 1 648 ? -2.764 -0.200 -13.740 1.00 86.25 648 LEU A N 1
ATOM 4941 C CA . LEU A 1 648 ? -3.894 0.406 -13.034 1.00 86.25 648 LEU A CA 1
ATOM 4942 C C . LEU A 1 648 ? -5.003 -0.626 -12.789 1.00 86.25 648 LEU A C 1
ATOM 4944 O O . LEU A 1 648 ? -5.254 -1.495 -13.625 1.00 86.25 648 LEU A O 1
ATOM 4948 N N . ASP A 1 649 ? -5.679 -0.475 -11.654 1.00 88.38 649 ASP A N 1
ATOM 4949 C CA . ASP A 1 649 ? -6.750 -1.336 -11.151 1.00 88.38 649 ASP A CA 1
ATOM 4950 C C . ASP A 1 649 ? -8.010 -0.491 -10.959 1.00 88.38 649 ASP A C 1
ATOM 4952 O O . ASP A 1 649 ? -7.946 0.626 -10.443 1.00 88.38 649 ASP A O 1
ATOM 4956 N N . ALA A 1 650 ? -9.155 -1.009 -11.378 1.00 89.00 650 ALA A N 1
ATOM 4957 C CA . ALA A 1 650 ? -10.444 -0.370 -11.191 1.00 89.00 650 ALA A CA 1
ATOM 4958 C C . ALA A 1 650 ? -11.559 -1.416 -11.091 1.00 89.00 650 ALA A C 1
ATOM 4960 O O . ALA A 1 650 ? -11.363 -2.625 -11.252 1.00 89.00 650 ALA A O 1
ATOM 4961 N N . THR A 1 651 ? -12.771 -0.926 -10.859 1.00 92.25 651 THR A N 1
ATOM 4962 C CA . THR A 1 651 ? -14.002 -1.706 -10.965 1.00 92.25 651 THR A CA 1
ATOM 4963 C C . THR A 1 651 ? -14.949 -1.016 -11.938 1.00 92.25 651 THR A C 1
ATOM 4965 O O . THR A 1 651 ? -14.911 0.203 -12.090 1.00 92.25 651 THR A O 1
ATOM 4968 N N . ALA A 1 652 ? -15.766 -1.796 -12.643 1.00 90.06 652 ALA A N 1
ATOM 4969 C CA . ALA A 1 652 ? -16.672 -1.282 -13.665 1.00 90.06 652 ALA A CA 1
ATOM 4970 C C . ALA A 1 652 ? -17.941 -2.136 -13.770 1.00 90.06 652 ALA A C 1
ATOM 4972 O O . ALA A 1 652 ? -17.928 -3.325 -13.453 1.00 90.06 652 ALA A O 1
ATOM 4973 N N . LEU A 1 653 ? -19.022 -1.537 -14.274 1.00 91.25 653 LEU A N 1
ATOM 4974 C CA . LEU A 1 653 ? -20.202 -2.256 -14.750 1.00 91.25 653 LEU A CA 1
ATOM 4975 C C . LEU A 1 653 ? -20.067 -2.456 -16.267 1.00 91.25 653 LEU A C 1
ATOM 4977 O O . LEU A 1 653 ? -20.172 -1.498 -17.032 1.00 91.25 653 LEU A O 1
ATOM 4981 N N . HIS A 1 654 ? -19.828 -3.687 -16.713 1.00 90.44 654 HIS A N 1
ATOM 4982 C CA . HIS A 1 654 ? -19.615 -4.025 -18.120 1.00 90.44 654 HIS A CA 1
ATOM 4983 C C . HIS A 1 654 ? -20.687 -5.008 -18.603 1.00 90.44 654 HIS A C 1
ATOM 4985 O O . HIS A 1 654 ? -20.826 -6.102 -18.066 1.00 90.44 654 HIS A O 1
ATOM 4991 N N . HIS A 1 655 ? -21.481 -4.603 -19.601 1.00 89.75 655 HIS A N 1
ATOM 4992 C CA . HIS A 1 655 ? -22.617 -5.378 -20.134 1.00 89.75 655 HIS A CA 1
ATOM 4993 C C . HIS A 1 655 ? -23.611 -5.909 -19.071 1.00 89.75 655 HIS A C 1
ATOM 4995 O O . HIS A 1 655 ? -24.300 -6.899 -19.299 1.00 89.75 655 HIS A O 1
ATOM 5001 N N . GLY A 1 656 ? -23.714 -5.230 -17.921 1.00 90.94 656 GLY A N 1
ATOM 5002 C CA . GLY A 1 656 ? -24.581 -5.618 -16.803 1.00 90.94 656 GLY A CA 1
ATOM 5003 C C . GLY A 1 656 ? -23.913 -6.483 -15.725 1.00 90.94 656 GLY A C 1
ATOM 5004 O O . GLY A 1 656 ? -24.536 -6.716 -14.694 1.00 90.94 656 GLY A O 1
ATOM 5005 N N . GLU A 1 657 ? -22.660 -6.912 -15.907 1.00 94.00 657 GLU A N 1
ATOM 5006 C CA . GLU A 1 657 ? -21.865 -7.572 -14.863 1.00 94.00 657 GLU A CA 1
ATOM 5007 C C . GLU A 1 657 ? -20.909 -6.574 -14.188 1.00 94.00 657 GLU A C 1
ATOM 5009 O O . GLU A 1 657 ? -20.241 -5.782 -14.856 1.00 94.00 657 GLU A O 1
ATOM 5014 N N . TYR A 1 658 ? -20.822 -6.618 -12.857 1.00 95.19 658 TYR A N 1
ATOM 5015 C CA . TYR A 1 658 ? -19.775 -5.923 -12.109 1.00 95.19 658 TYR A CA 1
ATOM 5016 C C . TYR A 1 658 ? -18.468 -6.715 -12.191 1.00 95.19 658 TYR A C 1
ATOM 5018 O O . TYR A 1 658 ? -18.423 -7.886 -11.811 1.00 95.19 658 TYR A O 1
ATOM 5026 N N . ILE A 1 659 ? -17.407 -6.071 -12.672 1.00 94.25 659 ILE A N 1
ATOM 5027 C CA . ILE A 1 659 ? -16.105 -6.696 -12.925 1.00 94.25 659 ILE A CA 1
ATOM 5028 C C . ILE A 1 659 ? -14.956 -5.875 -12.337 1.00 94.25 659 ILE A C 1
ATOM 5030 O O . ILE A 1 659 ? -15.072 -4.662 -12.134 1.00 94.25 659 ILE A O 1
ATOM 5034 N N . ARG A 1 660 ? -13.811 -6.535 -12.132 1.00 93.00 660 ARG A N 1
ATOM 5035 C CA . ARG A 1 660 ? -12.518 -5.846 -12.018 1.00 93.00 660 ARG A CA 1
ATOM 5036 C C . ARG A 1 660 ? -12.024 -5.436 -13.404 1.00 93.00 660 ARG A C 1
ATOM 5038 O O . ARG A 1 660 ? -12.461 -5.962 -14.427 1.00 93.00 660 ARG A O 1
ATOM 5045 N N . TYR A 1 661 ? -11.126 -4.470 -13.452 1.00 88.19 661 TYR A N 1
ATOM 5046 C CA . TYR A 1 661 ? -10.777 -3.783 -14.687 1.00 88.19 661 TYR A CA 1
ATOM 5047 C C . TYR A 1 661 ? -9.316 -3.365 -14.625 1.00 88.19 661 TYR A C 1
ATOM 5049 O O . TYR A 1 661 ? -8.919 -2.649 -13.709 1.00 88.19 661 TYR A O 1
ATOM 5057 N N . LEU A 1 662 ? -8.516 -3.838 -15.578 1.00 90.25 662 LEU A N 1
ATOM 5058 C CA . LEU A 1 662 ? -7.092 -3.522 -15.672 1.00 90.25 662 LEU A CA 1
ATOM 5059 C C . LEU A 1 662 ? -6.845 -2.723 -16.953 1.00 90.25 662 LEU A C 1
ATOM 5061 O O . LEU A 1 662 ? -7.468 -2.980 -17.986 1.00 90.25 662 LEU A O 1
ATOM 5065 N N . THR A 1 663 ? -5.927 -1.760 -16.929 1.00 86.25 663 THR A N 1
ATOM 5066 C CA . THR A 1 663 ? -5.559 -1.057 -18.167 1.00 86.25 663 THR A CA 1
ATOM 5067 C C . THR A 1 663 ? -4.589 -1.875 -19.021 1.00 86.25 663 THR A C 1
ATOM 5069 O O . THR A 1 663 ? -3.931 -2.811 -18.556 1.00 86.25 663 THR A O 1
ATOM 5072 N N . THR A 1 664 ? -4.475 -1.517 -20.299 1.00 81.38 664 THR A N 1
ATOM 5073 C CA . THR A 1 664 ? -3.220 -1.726 -21.030 1.00 81.38 664 THR A CA 1
ATOM 5074 C C . THR A 1 664 ? -2.239 -0.602 -20.707 1.00 81.38 664 THR A C 1
ATOM 5076 O O . THR A 1 664 ? -2.655 0.487 -20.310 1.00 81.38 664 THR A O 1
ATOM 5079 N N . ASP A 1 665 ? -0.948 -0.822 -20.942 1.00 77.25 665 ASP A N 1
ATOM 5080 C CA . ASP A 1 665 ? 0.003 0.281 -21.078 1.00 77.25 665 ASP A CA 1
ATOM 5081 C C . ASP A 1 665 ? -0.173 1.012 -22.425 1.00 77.25 665 ASP A C 1
ATOM 5083 O O . ASP A 1 665 ? -1.019 0.648 -23.255 1.00 77.25 665 ASP A O 1
ATOM 5087 N N . ALA A 1 666 ? 0.639 2.050 -22.638 1.00 76.62 666 ALA A N 1
ATOM 5088 C CA . ALA A 1 666 ? 0.660 2.840 -23.866 1.00 76.62 666 ALA A CA 1
ATOM 5089 C C . ALA A 1 666 ? 0.893 1.981 -25.127 1.00 76.62 666 ALA A C 1
ATOM 5091 O O . ALA A 1 666 ? 0.244 2.183 -26.148 1.00 76.62 666 ALA A O 1
ATOM 5092 N N . GLN A 1 667 ? 1.766 0.974 -25.062 1.00 75.81 667 GLN A N 1
ATOM 5093 C CA . GLN A 1 667 ? 2.031 0.075 -26.187 1.00 75.81 667 GLN A CA 1
ATOM 5094 C C . GLN A 1 667 ? 0.908 -0.955 -26.429 1.00 75.81 667 GLN A C 1
ATOM 5096 O O . GLN A 1 667 ? 1.014 -1.757 -27.358 1.00 75.81 667 GLN A O 1
ATOM 5101 N N . GLY A 1 668 ? -0.160 -0.951 -25.622 1.00 73.38 668 GLY A N 1
ATOM 5102 C CA . GLY A 1 668 ? -1.273 -1.896 -25.711 1.00 73.38 668 GLY A CA 1
ATOM 5103 C C . GLY A 1 668 ? -1.019 -3.224 -24.993 1.00 73.38 668 GLY A C 1
ATOM 5104 O O . GLY A 1 668 ? -1.805 -4.159 -25.144 1.00 73.38 668 GLY A O 1
ATOM 5105 N N . ARG A 1 669 ? 0.052 -3.344 -24.195 1.00 77.81 669 ARG A N 1
ATOM 5106 C CA . ARG A 1 669 ? 0.313 -4.554 -23.403 1.00 77.81 669 ARG A CA 1
ATOM 5107 C C . ARG A 1 669 ? -0.637 -4.584 -22.214 1.00 77.81 669 ARG A C 1
ATOM 5109 O O . ARG A 1 669 ? -0.724 -3.625 -21.453 1.00 77.81 669 ARG A O 1
ATOM 5116 N N . ARG A 1 670 ? -1.371 -5.683 -22.078 1.00 83.50 670 ARG A N 1
ATOM 5117 C CA . ARG A 1 670 ? -2.372 -5.895 -21.026 1.00 83.50 670 ARG A CA 1
ATOM 5118 C C . ARG A 1 670 ? -1.707 -6.038 -19.653 1.00 83.50 670 ARG A C 1
ATOM 5120 O O . ARG A 1 670 ? -0.664 -6.683 -19.554 1.00 83.50 670 ARG A O 1
ATOM 5127 N N . GLY A 1 671 ? -2.313 -5.442 -18.623 1.00 83.50 671 GLY A N 1
ATOM 5128 C CA . GLY A 1 671 ? -1.961 -5.702 -17.225 1.00 83.50 671 GLY A CA 1
ATOM 5129 C C . GLY A 1 671 ? -2.209 -7.161 -16.819 1.00 83.50 671 GLY A C 1
ATOM 5130 O O . GLY A 1 671 ? -2.700 -7.970 -17.606 1.00 83.50 671 GLY A O 1
ATOM 5131 N N . SER A 1 672 ? -1.865 -7.511 -15.583 1.00 85.25 672 SER A N 1
ATOM 5132 C CA . SER A 1 672 ? -2.022 -8.875 -15.066 1.00 85.25 672 SER A CA 1
ATOM 5133 C C . SER A 1 672 ? -2.459 -8.896 -13.605 1.00 85.25 672 SER A C 1
ATOM 5135 O O . SER A 1 672 ? -2.246 -7.941 -12.855 1.00 85.25 672 SER A O 1
ATOM 5137 N N . TYR A 1 673 ? -3.048 -10.019 -13.195 1.00 88.00 673 TYR A N 1
ATOM 5138 C CA . TYR A 1 673 ? -3.130 -10.384 -11.785 1.00 88.00 673 TYR A CA 1
ATOM 5139 C C . TYR A 1 673 ? -1.813 -11.000 -11.323 1.00 88.00 673 TYR A C 1
ATOM 5141 O O . TYR A 1 673 ? -1.207 -11.795 -12.038 1.00 88.00 673 TYR A O 1
ATOM 5149 N N . GLU A 1 674 ? -1.418 -10.664 -10.102 1.00 88.62 674 GLU A N 1
ATOM 5150 C CA . GLU A 1 674 ? -0.263 -11.219 -9.413 1.00 88.62 674 GLU A CA 1
ATOM 5151 C C . GLU A 1 674 ? -0.687 -11.819 -8.076 1.00 88.62 674 GLU A C 1
ATOM 5153 O O . GLU A 1 674 ? -1.477 -11.233 -7.332 1.00 88.62 674 GLU A O 1
ATOM 5158 N N . GLN A 1 675 ? -0.128 -12.986 -7.768 1.00 91.31 675 GLN A N 1
ATOM 5159 C CA . GLN A 1 675 ? -0.298 -13.650 -6.479 1.00 91.31 675 GLN A CA 1
ATOM 5160 C C . GLN A 1 675 ? 1.007 -13.554 -5.681 1.00 91.31 675 GLN A C 1
ATOM 5162 O O . GLN A 1 675 ? 2.102 -13.582 -6.257 1.00 91.31 675 GLN A O 1
ATOM 5167 N N . PHE A 1 676 ? 0.903 -13.421 -4.361 1.00 93.25 676 PHE A N 1
ATOM 5168 C CA . PHE A 1 676 ? 2.043 -13.407 -3.444 1.00 93.25 676 PHE A CA 1
ATOM 5169 C C . PHE A 1 676 ? 1.754 -14.262 -2.208 1.00 93.25 676 PHE A C 1
ATOM 5171 O O . PHE A 1 676 ? 0.693 -14.163 -1.592 1.00 93.25 676 PHE A O 1
ATOM 5178 N N . PHE A 1 677 ? 2.736 -15.084 -1.847 1.00 93.69 677 PHE A N 1
ATOM 5179 C CA . PHE A 1 677 ? 2.707 -15.997 -0.707 1.00 93.69 677 PHE A CA 1
ATOM 5180 C C . PHE A 1 677 ? 3.642 -15.454 0.382 1.00 93.69 677 PHE A C 1
ATOM 5182 O O . PHE A 1 677 ? 4.690 -14.899 0.027 1.00 93.69 677 PHE A O 1
ATOM 5189 N N . PRO A 1 678 ? 3.327 -15.584 1.683 1.00 95.56 678 PRO A N 1
ATOM 5190 C CA . PRO A 1 678 ? 4.198 -15.093 2.750 1.00 95.56 678 PRO A CA 1
ATOM 5191 C C . PRO A 1 678 ? 5.636 -15.603 2.592 1.00 95.56 678 PRO A C 1
ATOM 5193 O O . PRO A 1 678 ? 5.856 -16.782 2.313 1.00 95.56 678 PRO A O 1
ATOM 5196 N N . GLU A 1 679 ? 6.631 -14.727 2.728 1.00 96.25 679 GLU A N 1
ATOM 5197 C CA . GLU A 1 679 ? 8.029 -15.165 2.826 1.00 96.25 679 GLU A CA 1
ATOM 5198 C C . GLU A 1 679 ? 8.257 -15.928 4.145 1.00 96.25 679 GLU A C 1
ATOM 5200 O O . GLU A 1 679 ? 7.484 -15.753 5.097 1.00 96.25 679 GLU A O 1
ATOM 5205 N N . PRO A 1 680 ? 9.280 -16.797 4.232 1.00 96.81 680 PRO A N 1
ATOM 5206 C CA . PRO A 1 680 ? 9.572 -17.533 5.458 1.00 96.81 680 PRO A CA 1
ATOM 5207 C C . PRO A 1 680 ? 9.719 -16.596 6.663 1.00 96.81 680 PRO A C 1
ATOM 5209 O O . PRO A 1 680 ? 10.265 -15.499 6.539 1.00 96.81 680 PRO A O 1
ATOM 5212 N N . ASP A 1 681 ? 9.200 -17.012 7.818 1.00 95.31 681 ASP A N 1
ATOM 5213 C CA . ASP A 1 681 ? 9.403 -16.285 9.075 1.00 95.31 681 ASP A CA 1
ATOM 5214 C C . ASP A 1 681 ? 10.870 -16.343 9.537 1.00 95.31 681 ASP A C 1
ATOM 5216 O O . ASP A 1 681 ? 11.694 -17.073 8.983 1.00 95.31 681 ASP A O 1
ATOM 5220 N N . GLU A 1 682 ? 11.213 -15.553 10.556 1.00 95.44 682 GLU A N 1
ATOM 5221 C CA . GLU A 1 682 ? 12.580 -15.475 11.078 1.00 95.44 682 GLU A CA 1
ATOM 5222 C C . GLU A 1 682 ? 13.140 -16.830 11.530 1.00 95.44 682 GLU A C 1
ATOM 5224 O O . GLU A 1 682 ? 14.317 -17.107 11.295 1.00 95.44 682 GLU A O 1
ATOM 5229 N N . GLU A 1 683 ? 12.323 -17.696 12.135 1.00 95.56 683 GLU A N 1
ATOM 5230 C CA . GLU A 1 683 ? 12.795 -19.016 12.549 1.00 95.56 683 GLU A CA 1
ATOM 5231 C C . GLU A 1 683 ? 13.031 -19.942 11.351 1.00 95.56 683 GLU A C 1
ATOM 5233 O O . GLU A 1 683 ? 13.920 -20.795 11.378 1.00 95.56 683 GLU A O 1
ATOM 5238 N N . GLU A 1 684 ? 12.211 -19.822 10.307 1.00 97.19 684 GLU A N 1
ATOM 5239 C CA . GLU A 1 684 ? 12.344 -20.618 9.093 1.00 97.19 684 GLU A CA 1
ATOM 5240 C C . GLU A 1 684 ? 13.533 -20.147 8.258 1.00 97.19 684 GLU A C 1
ATOM 5242 O O . GLU A 1 684 ? 14.276 -20.980 7.744 1.00 97.19 684 GLU A O 1
ATOM 5247 N N . LEU A 1 685 ? 13.804 -18.839 8.220 1.00 97.88 685 LEU A N 1
ATOM 5248 C CA . LEU A 1 685 ? 15.073 -18.307 7.725 1.00 97.88 685 LEU A CA 1
ATOM 5249 C C . LEU A 1 685 ? 16.257 -18.795 8.571 1.00 97.88 685 LEU A C 1
ATOM 5251 O O . LEU A 1 685 ? 17.280 -19.146 7.994 1.00 97.88 685 LEU A O 1
ATOM 5255 N N . ASP A 1 686 ? 16.129 -18.908 9.897 1.00 98.00 686 ASP A N 1
ATOM 5256 C CA . ASP A 1 686 ? 17.182 -19.470 10.754 1.00 98.00 686 ASP A CA 1
ATOM 5257 C C . ASP A 1 686 ? 17.423 -20.966 10.488 1.00 98.00 686 ASP A C 1
ATOM 5259 O O . ASP A 1 686 ? 18.569 -21.423 10.507 1.00 98.00 686 ASP A O 1
ATOM 5263 N N . ARG A 1 687 ? 16.373 -21.766 10.258 1.00 97.25 687 ARG A N 1
ATOM 5264 C CA . ARG A 1 687 ? 16.506 -23.188 9.882 1.00 97.25 687 ARG A CA 1
ATOM 5265 C C . ARG A 1 687 ? 17.138 -23.323 8.496 1.00 97.25 687 ARG A C 1
ATOM 5267 O O . ARG A 1 687 ? 18.142 -24.019 8.354 1.00 97.25 687 ARG A O 1
ATOM 5274 N N . ARG A 1 688 ? 16.636 -22.577 7.510 1.00 98.19 688 ARG A N 1
ATOM 5275 C CA . ARG A 1 688 ? 17.157 -22.543 6.133 1.00 98.19 688 ARG A CA 1
ATOM 5276 C C . ARG A 1 688 ? 18.608 -22.057 6.065 1.00 98.19 688 ARG A C 1
ATOM 5278 O O . ARG A 1 688 ? 19.400 -22.647 5.339 1.00 98.19 688 ARG A O 1
ATOM 5285 N N . ALA A 1 689 ? 18.992 -21.068 6.875 1.00 98.44 689 ALA A N 1
ATOM 5286 C CA . ALA A 1 689 ? 20.372 -20.588 6.982 1.00 98.44 689 ALA A CA 1
ATOM 5287 C C . ALA A 1 689 ? 21.336 -21.656 7.528 1.00 98.44 689 ALA A C 1
ATOM 5289 O O . ALA A 1 689 ? 22.506 -21.664 7.144 1.00 98.44 689 ALA A O 1
ATOM 5290 N N . ARG A 1 690 ? 20.867 -22.559 8.403 1.00 97.25 690 ARG A N 1
ATOM 5291 C CA . ARG A 1 690 ? 21.669 -23.695 8.891 1.00 97.25 690 ARG A CA 1
ATOM 5292 C C . ARG A 1 690 ? 21.785 -24.806 7.850 1.00 97.25 690 ARG A C 1
ATOM 5294 O O . ARG A 1 690 ? 22.885 -25.309 7.655 1.00 97.25 690 ARG A O 1
ATOM 5301 N N . GLU A 1 691 ? 20.705 -25.116 7.132 1.00 96.94 691 GLU A N 1
ATOM 5302 C CA . GLU A 1 691 ? 20.710 -26.107 6.040 1.00 96.94 691 GLU A CA 1
ATOM 5303 C C . GLU A 1 691 ? 21.718 -25.758 4.928 1.00 96.94 691 GLU A C 1
ATOM 5305 O O . GLU A 1 691 ? 22.377 -26.639 4.382 1.00 96.94 691 GLU A O 1
ATOM 5310 N N . ILE A 1 692 ? 21.907 -24.465 4.634 1.00 96.62 692 ILE A N 1
ATOM 5311 C CA . ILE A 1 692 ? 22.917 -23.987 3.669 1.00 96.62 692 ILE A CA 1
ATOM 5312 C C . ILE A 1 692 ? 24.250 -23.552 4.306 1.00 96.62 692 ILE A C 1
ATOM 5314 O O . ILE A 1 692 ? 25.097 -22.953 3.635 1.00 96.62 692 ILE A O 1
ATOM 5318 N N . GLY A 1 693 ? 24.461 -23.815 5.600 1.00 95.50 693 GLY A N 1
ATOM 5319 C CA . GLY A 1 693 ? 25.709 -23.498 6.306 1.00 95.50 693 GLY A CA 1
ATOM 5320 C C . GLY A 1 693 ? 26.057 -22.003 6.395 1.00 95.50 693 GLY A C 1
ATOM 5321 O O . GLY A 1 693 ? 27.204 -21.658 6.669 1.00 95.50 693 GLY A O 1
ATOM 5322 N N . TYR A 1 694 ? 25.094 -21.102 6.168 1.00 95.88 694 TYR A N 1
ATOM 5323 C CA . TYR A 1 694 ? 25.241 -19.655 6.402 1.00 95.88 694 TYR A CA 1
ATOM 5324 C C . TYR A 1 694 ? 25.158 -19.309 7.902 1.00 95.88 694 TYR A C 1
ATOM 5326 O O . TYR A 1 694 ? 25.546 -18.216 8.315 1.00 95.88 694 TYR A O 1
ATOM 5334 N N . HIS A 1 695 ? 24.688 -20.250 8.724 1.00 96.19 695 HIS A N 1
ATOM 5335 C CA . HIS A 1 695 ? 24.752 -20.225 10.182 1.00 96.19 695 HIS A CA 1
ATOM 5336 C C . HIS A 1 695 ? 25.045 -21.629 10.721 1.00 96.19 695 HIS A C 1
ATOM 5338 O O . HIS A 1 695 ? 24.656 -22.622 10.116 1.00 96.19 695 HIS A O 1
ATOM 5344 N N . SER A 1 696 ? 25.701 -21.724 11.876 1.00 91.38 696 SER A N 1
ATOM 5345 C CA . SER A 1 696 ? 26.006 -23.001 12.548 1.00 91.38 696 SER A CA 1
ATOM 5346 C C . SER A 1 696 ? 25.704 -22.993 14.051 1.00 91.38 696 SER A C 1
ATOM 5348 O O . SER A 1 696 ? 25.868 -24.008 14.727 1.00 91.38 696 SER A O 1
ATOM 5350 N N . GLY A 1 697 ? 25.250 -21.859 14.596 1.00 86.94 697 GLY A N 1
ATOM 5351 C CA . GLY A 1 697 ? 24.925 -21.723 16.014 1.00 86.94 697 GLY A CA 1
ATOM 5352 C C . GLY A 1 697 ? 23.519 -22.235 16.368 1.00 86.94 697 GLY A C 1
ATOM 5353 O O . GLY A 1 697 ? 22.613 -22.193 15.531 1.00 86.94 697 GLY A O 1
ATOM 5354 N N . PRO A 1 698 ? 23.286 -22.662 17.625 1.00 84.69 698 PRO A N 1
ATOM 5355 C CA . PRO A 1 698 ? 21.956 -23.066 18.088 1.00 84.69 698 PRO A CA 1
ATOM 5356 C C . PRO A 1 698 ? 21.005 -21.872 18.278 1.00 84.69 698 PRO A C 1
ATOM 5358 O O . PRO A 1 698 ? 19.804 -22.016 18.077 1.00 84.69 698 PRO A O 1
ATOM 5361 N N . GLY A 1 699 ? 21.525 -20.686 18.622 1.00 89.75 699 GLY A N 1
ATOM 5362 C CA . GLY A 1 699 ? 20.737 -19.447 18.695 1.00 89.75 699 GLY A CA 1
ATOM 5363 C C . GLY A 1 699 ? 20.308 -18.920 17.314 1.00 89.75 699 GLY A C 1
ATOM 5364 O O . GLY A 1 699 ? 20.671 -19.530 16.303 1.00 89.75 699 GLY A O 1
ATOM 5365 N N . PRO A 1 700 ? 19.569 -17.795 17.252 1.00 94.94 700 PRO A N 1
ATOM 5366 C CA . PRO A 1 700 ? 19.144 -17.161 15.999 1.00 94.94 700 PRO A CA 1
ATOM 5367 C C . PRO A 1 700 ? 20.302 -16.895 15.027 1.00 94.94 700 PRO A C 1
ATOM 5369 O O . PRO A 1 700 ? 21.442 -16.700 15.463 1.00 94.94 700 PRO A O 1
ATOM 5372 N N . ALA A 1 701 ? 20.036 -16.893 13.719 1.00 95.88 701 ALA A N 1
ATOM 5373 C CA . ALA A 1 701 ? 21.037 -16.509 12.730 1.00 95.88 701 ALA A CA 1
ATOM 5374 C C . ALA A 1 701 ? 21.180 -14.974 12.688 1.00 95.88 701 ALA A C 1
ATOM 5376 O O . ALA A 1 701 ? 20.190 -14.263 12.856 1.00 95.88 701 ALA A O 1
ATOM 5377 N N . PRO A 1 702 ? 22.384 -14.427 12.440 1.00 95.31 702 PRO A N 1
ATOM 5378 C CA . PRO A 1 702 ? 22.556 -12.986 12.273 1.00 95.31 702 PRO A CA 1
ATOM 5379 C C . PRO A 1 702 ? 21.741 -12.442 11.091 1.00 95.31 702 PRO A C 1
ATOM 5381 O O . PRO A 1 702 ? 21.619 -13.113 10.065 1.00 95.31 702 PRO A O 1
ATOM 5384 N N . ASP A 1 703 ? 21.285 -11.190 11.172 1.00 95.88 703 ASP A N 1
ATOM 5385 C CA . ASP A 1 703 ? 20.459 -10.551 10.129 1.00 95.88 703 ASP A CA 1
ATOM 5386 C C . ASP A 1 703 ? 21.086 -10.608 8.729 1.00 95.88 703 ASP A C 1
ATOM 5388 O O . ASP A 1 703 ? 20.386 -10.755 7.732 1.00 95.88 703 ASP A O 1
ATOM 5392 N N . VAL A 1 704 ? 22.420 -10.561 8.640 1.00 93.75 704 VAL A N 1
ATOM 5393 C CA . VAL A 1 704 ? 23.164 -10.711 7.378 1.00 93.75 704 VAL A CA 1
ATOM 5394 C C . VAL A 1 704 ? 22.984 -12.113 6.778 1.00 93.75 704 VAL A C 1
ATOM 5396 O O . VAL A 1 704 ? 22.788 -12.237 5.570 1.00 93.75 704 VAL A O 1
ATOM 5399 N N . ALA A 1 705 ? 22.997 -13.165 7.603 1.00 96.56 705 ALA A N 1
ATOM 5400 C CA . ALA A 1 705 ? 22.758 -14.542 7.169 1.00 96.56 705 ALA A CA 1
ATOM 5401 C C . ALA A 1 705 ? 21.280 -14.771 6.813 1.00 96.56 705 ALA A C 1
ATOM 5403 O O . ALA A 1 705 ? 20.989 -15.407 5.798 1.00 96.56 705 ALA A O 1
ATOM 5404 N N . ARG A 1 706 ? 20.346 -14.191 7.581 1.00 97.38 706 ARG A N 1
ATOM 5405 C CA . ARG A 1 706 ? 18.902 -14.198 7.278 1.00 97.38 706 ARG A CA 1
ATOM 5406 C C . ARG A 1 706 ? 18.603 -13.505 5.947 1.00 97.38 706 ARG A C 1
ATOM 5408 O O . ARG A 1 706 ? 17.952 -14.092 5.088 1.00 97.38 706 ARG A O 1
ATOM 5415 N N . ALA A 1 707 ? 19.143 -12.305 5.730 1.00 96.06 707 ALA A N 1
ATOM 5416 C CA . ALA A 1 707 ? 18.980 -11.545 4.491 1.00 96.06 707 ALA A CA 1
ATOM 5417 C C . ALA A 1 707 ? 19.623 -12.245 3.281 1.00 96.06 707 ALA A C 1
ATOM 5419 O O . ALA A 1 707 ? 19.022 -12.281 2.207 1.00 96.06 707 ALA A O 1
ATOM 5420 N N . ALA A 1 708 ? 20.807 -12.847 3.448 1.00 96.25 708 ALA A N 1
ATOM 5421 C CA . ALA A 1 708 ? 21.433 -13.660 2.406 1.00 96.25 708 ALA A CA 1
ATOM 5422 C C . ALA A 1 708 ? 20.588 -14.902 2.068 1.00 96.25 708 ALA A C 1
ATOM 5424 O O . ALA A 1 708 ? 20.373 -15.191 0.895 1.00 96.25 708 ALA A O 1
ATOM 5425 N N . THR A 1 709 ? 20.035 -15.586 3.074 1.00 98.56 709 THR A N 1
ATOM 5426 C CA . THR A 1 709 ? 19.147 -16.748 2.888 1.00 98.56 709 THR A CA 1
ATOM 5427 C C . THR A 1 709 ? 17.846 -16.350 2.185 1.00 98.56 709 THR A C 1
ATOM 5429 O O . THR A 1 709 ? 17.466 -16.972 1.196 1.00 98.56 709 THR A O 1
ATOM 5432 N N . LEU A 1 710 ? 17.193 -15.264 2.612 1.00 98.38 710 LEU A N 1
ATOM 5433 C CA . LEU A 1 710 ? 15.972 -14.751 1.979 1.00 98.38 710 LEU A CA 1
ATOM 5434 C C . LEU A 1 710 ? 16.206 -14.338 0.515 1.00 98.38 710 LEU A C 1
ATOM 5436 O O . LEU A 1 710 ? 15.359 -14.585 -0.341 1.00 98.38 710 LEU A O 1
ATOM 5440 N N . ARG A 1 711 ? 17.376 -13.769 0.198 1.00 97.81 711 ARG A N 1
ATOM 5441 C CA . ARG A 1 711 ? 17.776 -13.436 -1.180 1.00 97.81 711 ARG A CA 1
ATOM 5442 C C . ARG A 1 711 ? 17.813 -14.673 -2.089 1.00 97.81 711 ARG A C 1
ATOM 5444 O O . ARG A 1 711 ? 17.429 -14.582 -3.253 1.00 97.81 711 ARG A O 1
ATOM 5451 N N . LEU A 1 712 ? 18.234 -15.819 -1.552 1.00 98.56 712 LEU A N 1
ATOM 5452 C CA . LEU A 1 712 ? 18.252 -17.106 -2.254 1.00 98.56 712 LEU A CA 1
ATOM 5453 C C . LEU A 1 712 ? 16.850 -17.720 -2.378 1.00 98.56 712 LEU A C 1
ATOM 5455 O O . LEU A 1 712 ? 16.483 -18.169 -3.461 1.00 98.56 712 LEU A O 1
ATOM 5459 N N . VAL A 1 713 ? 16.029 -17.651 -1.323 1.00 98.50 713 VAL A N 1
ATOM 5460 C CA . VAL A 1 713 ? 14.605 -18.042 -1.376 1.00 98.50 713 VAL A CA 1
ATOM 5461 C C . VAL A 1 713 ? 13.870 -17.262 -2.474 1.00 98.50 713 VAL A C 1
ATOM 5463 O O . VAL A 1 713 ? 13.174 -17.858 -3.293 1.00 98.50 713 VAL A O 1
ATOM 5466 N N . ARG A 1 714 ? 14.088 -15.943 -2.569 1.00 97.94 714 ARG A N 1
ATOM 5467 C CA . ARG A 1 714 ? 13.536 -15.096 -3.643 1.00 97.94 714 ARG A CA 1
ATOM 5468 C C . ARG A 1 714 ? 14.029 -15.489 -5.035 1.00 97.94 714 ARG A C 1
ATOM 5470 O O . ARG A 1 714 ? 13.261 -15.397 -5.988 1.00 97.94 714 ARG A O 1
ATOM 5477 N N . ALA A 1 715 ? 15.273 -15.954 -5.163 1.00 97.50 715 ALA A N 1
ATOM 5478 C CA . ALA A 1 715 ? 15.794 -16.435 -6.440 1.00 97.50 715 ALA A CA 1
ATOM 5479 C C . ALA A 1 715 ? 15.070 -17.709 -6.892 1.00 97.50 715 ALA A C 1
ATOM 5481 O O . ALA A 1 715 ? 14.680 -17.787 -8.053 1.00 97.50 715 ALA A O 1
ATOM 5482 N N . LEU A 1 716 ? 14.807 -18.651 -5.977 1.00 98.06 716 LEU A N 1
ATOM 5483 C CA . LEU A 1 716 ? 13.971 -19.822 -6.264 1.00 98.06 716 LEU A CA 1
ATOM 5484 C C . LEU A 1 716 ? 12.529 -19.416 -6.605 1.00 98.06 716 LEU A C 1
ATOM 5486 O O . LEU A 1 716 ? 11.998 -19.875 -7.612 1.00 98.06 716 LEU A O 1
ATOM 5490 N N . ARG A 1 717 ? 11.913 -18.507 -5.834 1.00 95.38 717 ARG A N 1
ATOM 5491 C CA . ARG A 1 717 ? 10.541 -18.021 -6.092 1.00 95.38 717 ARG A CA 1
ATOM 5492 C C . ARG A 1 717 ? 10.373 -17.408 -7.485 1.00 95.38 717 ARG A C 1
ATOM 5494 O O . ARG A 1 717 ? 9.372 -17.655 -8.152 1.00 95.38 717 ARG A O 1
ATOM 5501 N N . LEU A 1 718 ? 11.341 -16.611 -7.938 1.00 92.81 718 LEU A N 1
ATOM 5502 C CA . LEU A 1 718 ? 11.257 -15.917 -9.227 1.00 92.81 718 LEU A CA 1
ATOM 5503 C C . LEU A 1 718 ? 11.618 -16.798 -10.437 1.00 92.81 718 LEU A C 1
ATOM 5505 O O . LEU A 1 718 ? 11.215 -16.461 -11.548 1.00 92.81 718 LEU A O 1
ATOM 5509 N N . THR A 1 719 ? 12.325 -17.922 -10.254 1.00 94.12 719 THR A N 1
ATOM 5510 C CA . THR A 1 719 ? 12.687 -18.832 -11.362 1.00 94.12 719 THR A CA 1
ATOM 5511 C C . THR A 1 719 ? 11.899 -20.144 -11.394 1.00 94.12 719 THR A C 1
ATOM 5513 O O . THR A 1 719 ? 11.782 -20.736 -12.467 1.00 94.12 719 THR A O 1
ATOM 5516 N N . LEU A 1 720 ? 11.333 -20.597 -10.267 1.00 93.62 720 LEU A N 1
ATOM 5517 C CA . LEU A 1 720 ? 10.636 -21.887 -10.135 1.00 93.62 720 LEU A CA 1
ATOM 5518 C C . LEU A 1 720 ? 9.135 -21.783 -9.804 1.00 93.62 720 LEU A C 1
ATOM 5520 O O . LEU A 1 720 ? 8.453 -22.799 -9.900 1.00 93.62 720 LEU A O 1
ATOM 5524 N N . GLY A 1 721 ? 8.630 -20.595 -9.455 1.00 89.38 721 GLY A N 1
ATOM 5525 C CA . GLY A 1 721 ? 7.248 -20.360 -9.005 1.00 89.38 721 GLY A CA 1
ATOM 5526 C C . GLY A 1 721 ? 7.224 -19.733 -7.609 1.00 89.38 721 GLY A C 1
ATOM 5527 O O . GLY A 1 721 ? 8.002 -20.123 -6.742 1.00 89.38 721 GLY A O 1
ATOM 5528 N N . LYS A 1 722 ? 6.355 -18.746 -7.362 1.00 86.94 722 LYS A N 1
ATOM 5529 C CA . LYS A 1 722 ? 6.296 -18.023 -6.070 1.00 86.94 722 LYS A CA 1
ATOM 5530 C C . LYS A 1 722 ? 5.780 -18.897 -4.924 1.00 86.94 722 LYS A C 1
ATOM 5532 O O . LYS A 1 722 ? 6.033 -18.603 -3.761 1.00 86.94 722 LYS A O 1
ATOM 5537 N N . GLU A 1 723 ? 5.054 -19.940 -5.293 1.00 89.31 723 GLU A N 1
ATOM 5538 C CA . GLU A 1 723 ? 4.468 -20.996 -4.481 1.00 89.31 723 GLU A CA 1
ATOM 5539 C C . GLU A 1 723 ? 5.467 -22.099 -4.083 1.00 89.31 723 GLU A C 1
ATOM 5541 O O . GLU A 1 723 ? 5.117 -22.961 -3.285 1.00 89.31 723 GLU A O 1
ATOM 5546 N N . ILE A 1 724 ? 6.705 -22.082 -4.609 1.00 92.75 724 ILE A N 1
ATOM 5547 C CA . ILE A 1 724 ? 7.703 -23.161 -4.445 1.00 92.75 724 ILE A CA 1
ATOM 5548 C C . ILE A 1 724 ? 8.059 -23.491 -2.987 1.00 92.75 724 ILE A C 1
ATOM 5550 O O . ILE A 1 724 ? 8.569 -24.573 -2.713 1.00 92.75 724 ILE A O 1
ATOM 5554 N N . ASP A 1 725 ? 7.819 -22.562 -2.064 1.00 93.25 725 ASP A N 1
ATOM 5555 C CA . ASP A 1 725 ? 8.022 -22.741 -0.629 1.00 93.25 725 ASP A CA 1
ATOM 5556 C C . ASP A 1 725 ? 6.829 -22.263 0.222 1.00 93.25 725 ASP A C 1
ATOM 5558 O O . ASP A 1 725 ? 6.997 -21.932 1.399 1.00 93.25 725 ASP A O 1
ATOM 5562 N N . ASP A 1 726 ? 5.627 -22.229 -0.365 1.00 91.25 726 ASP A N 1
ATOM 5563 C CA . ASP A 1 726 ? 4.371 -21.954 0.341 1.00 91.25 726 ASP A CA 1
ATOM 5564 C C . ASP A 1 726 ? 4.113 -23.042 1.397 1.00 91.25 726 ASP A C 1
ATOM 5566 O O . ASP A 1 726 ? 4.015 -24.224 1.079 1.00 91.25 726 ASP A O 1
ATOM 5570 N N . ASP A 1 727 ? 4.063 -22.643 2.671 1.00 87.94 727 ASP A N 1
ATOM 5571 C CA . ASP A 1 727 ? 4.021 -23.532 3.845 1.00 87.94 727 ASP A CA 1
ATOM 5572 C C . ASP A 1 727 ? 5.170 -24.561 3.986 1.00 87.94 727 ASP A C 1
ATOM 5574 O O . ASP A 1 727 ? 5.142 -25.397 4.894 1.00 87.94 727 ASP A O 1
ATOM 5578 N N . VAL A 1 728 ? 6.225 -24.478 3.166 1.00 93.19 728 VAL A N 1
ATOM 5579 C CA . VAL A 1 728 ? 7.332 -25.448 3.185 1.00 93.19 728 VAL A CA 1
ATOM 5580 C C . VAL A 1 728 ? 8.227 -25.284 4.414 1.00 93.19 728 VAL A C 1
ATOM 5582 O O . VAL A 1 728 ? 8.736 -24.202 4.725 1.00 93.19 728 VAL A O 1
ATOM 5585 N N . ARG A 1 729 ? 8.479 -26.416 5.072 1.00 95.75 729 ARG A N 1
ATOM 5586 C CA . ARG A 1 729 ? 9.409 -26.582 6.189 1.00 95.75 729 ARG A CA 1
ATOM 5587 C C . ARG A 1 729 ? 10.674 -27.263 5.685 1.00 95.75 729 ARG A C 1
ATOM 5589 O O . ARG A 1 729 ? 10.608 -28.388 5.193 1.00 95.75 729 ARG A O 1
ATOM 5596 N N . ILE A 1 730 ? 11.819 -26.593 5.800 1.00 96.94 730 ILE A N 1
ATOM 5597 C CA . ILE A 1 730 ? 13.096 -27.076 5.245 1.00 96.94 730 ILE A CA 1
ATOM 5598 C C . ILE A 1 730 ? 13.528 -28.447 5.798 1.00 96.94 730 ILE A C 1
ATOM 5600 O O . ILE A 1 730 ? 14.167 -29.221 5.095 1.00 96.94 730 ILE A O 1
ATOM 5604 N N . ASP A 1 731 ? 13.129 -28.774 7.030 1.00 93.69 731 ASP A N 1
ATOM 5605 C CA . ASP A 1 731 ? 13.373 -30.061 7.693 1.00 93.69 731 ASP A CA 1
ATOM 5606 C C . ASP A 1 731 ? 12.475 -31.211 7.189 1.00 93.69 731 ASP A C 1
ATOM 5608 O O . ASP A 1 731 ? 12.669 -32.361 7.583 1.00 93.69 731 ASP A O 1
ATOM 5612 N N . GLN A 1 732 ? 11.489 -30.912 6.335 1.00 96.31 732 GLN A N 1
ATOM 5613 C CA . GLN A 1 732 ? 10.434 -31.841 5.901 1.00 96.31 732 GLN A CA 1
ATOM 5614 C C . GLN A 1 732 ? 10.342 -31.966 4.371 1.00 96.31 732 GLN A C 1
ATOM 5616 O O . GLN A 1 732 ? 9.799 -32.957 3.884 1.00 96.31 732 GLN A O 1
ATOM 5621 N N . ASP A 1 733 ? 10.911 -31.017 3.618 1.00 97.06 733 ASP A N 1
ATOM 5622 C CA . ASP A 1 733 ? 11.023 -31.066 2.156 1.00 97.06 733 ASP A CA 1
ATOM 5623 C C . ASP A 1 733 ? 12.496 -31.201 1.701 1.00 97.06 733 ASP A C 1
ATOM 5625 O O . ASP A 1 733 ? 13.214 -30.200 1.568 1.00 97.06 733 ASP A O 1
ATOM 5629 N N . PRO A 1 734 ? 12.970 -32.434 1.431 1.00 96.56 734 PRO A N 1
ATOM 5630 C CA . PRO A 1 734 ? 14.337 -32.667 0.983 1.00 96.56 734 PRO A CA 1
ATOM 5631 C C . PRO A 1 734 ? 14.597 -32.245 -0.473 1.00 96.56 734 PRO A C 1
ATOM 5633 O O . PRO A 1 734 ? 15.762 -32.044 -0.818 1.00 96.56 734 PRO A O 1
ATOM 5636 N N . GLU A 1 735 ? 13.575 -32.085 -1.331 1.00 96.25 735 GLU A N 1
ATOM 5637 C CA . GLU A 1 735 ? 13.793 -31.535 -2.679 1.00 96.25 735 GLU A CA 1
ATOM 5638 C C . GLU A 1 735 ? 14.003 -30.021 -2.599 1.00 96.25 735 GLU A C 1
ATOM 5640 O O . GLU A 1 735 ? 14.940 -29.497 -3.206 1.00 96.25 735 GLU A O 1
ATOM 5645 N N . TYR A 1 736 ? 13.191 -29.312 -1.813 1.00 97.81 736 TYR A N 1
ATOM 5646 C CA . TYR A 1 736 ? 13.402 -27.887 -1.583 1.00 97.81 736 TYR A CA 1
ATOM 5647 C C . TYR A 1 736 ? 14.753 -27.618 -0.899 1.00 97.81 736 TYR A C 1
ATOM 5649 O O . TYR A 1 736 ? 15.466 -26.695 -1.300 1.00 97.81 736 TYR A O 1
ATOM 5657 N N . ALA A 1 737 ? 15.168 -28.459 0.058 1.00 98.19 737 ALA A N 1
ATOM 5658 C CA . ALA A 1 737 ? 16.499 -28.380 0.664 1.00 98.19 737 ALA A CA 1
ATOM 5659 C C . ALA A 1 737 ? 17.639 -28.593 -0.351 1.00 98.19 737 ALA A C 1
ATOM 5661 O O . ALA A 1 737 ? 18.620 -27.848 -0.342 1.00 98.19 737 ALA A O 1
ATOM 5662 N N . GLU A 1 738 ? 17.511 -29.550 -1.276 1.00 98.44 738 GLU A N 1
ATOM 5663 C CA . GLU A 1 738 ? 18.469 -29.741 -2.373 1.00 98.44 738 GLU A CA 1
ATOM 5664 C C . GLU A 1 738 ? 18.567 -28.500 -3.277 1.00 98.44 738 GLU A C 1
ATOM 5666 O O . GLU A 1 738 ? 19.670 -28.021 -3.545 1.00 98.44 738 GLU A O 1
ATOM 5671 N N . LEU A 1 739 ? 17.429 -27.929 -3.687 1.00 98.69 739 LEU A N 1
ATOM 5672 C CA . LEU A 1 739 ? 17.384 -26.718 -4.515 1.00 98.69 739 LEU A CA 1
ATOM 5673 C C . LEU A 1 739 ? 17.968 -25.492 -3.787 1.00 98.69 739 LEU A C 1
ATOM 5675 O O . LEU A 1 739 ? 18.678 -24.690 -4.403 1.00 98.69 739 LEU A O 1
ATOM 5679 N N . LEU A 1 740 ? 17.713 -25.355 -2.481 1.00 98.75 740 LEU A N 1
ATOM 5680 C CA . LEU A 1 740 ? 18.220 -24.248 -1.670 1.00 98.75 740 LEU A CA 1
ATOM 5681 C C . LEU A 1 740 ? 19.734 -24.354 -1.421 1.00 98.75 740 LEU A C 1
ATOM 5683 O O . LEU A 1 740 ? 20.435 -23.346 -1.535 1.00 98.75 740 LEU A O 1
ATOM 5687 N N . ARG A 1 741 ? 20.262 -25.561 -1.170 1.00 98.56 741 ARG A N 1
ATOM 5688 C CA . ARG A 1 741 ? 21.716 -25.803 -1.147 1.00 98.56 741 ARG A CA 1
ATOM 5689 C C . ARG A 1 741 ? 22.341 -25.484 -2.504 1.00 98.56 741 ARG A C 1
ATOM 5691 O O . ARG A 1 741 ? 23.320 -24.749 -2.550 1.00 98.56 741 ARG A O 1
ATOM 5698 N N . GLY A 1 742 ? 21.726 -25.913 -3.607 1.00 98.44 742 GLY A N 1
ATOM 5699 C CA . GLY A 1 742 ? 22.209 -25.633 -4.963 1.00 98.44 742 GLY A CA 1
ATOM 5700 C C . GLY A 1 742 ? 22.393 -24.144 -5.265 1.00 98.44 742 GLY A C 1
ATOM 5701 O O . GLY A 1 742 ? 23.445 -23.732 -5.753 1.00 98.44 742 GLY A O 1
ATOM 5702 N N . VAL A 1 743 ? 21.410 -23.302 -4.926 1.00 98.50 743 VAL A N 1
ATOM 5703 C CA . VAL A 1 743 ? 21.530 -21.849 -5.145 1.00 98.50 743 VAL A CA 1
ATOM 5704 C C . VAL A 1 743 ? 22.527 -21.206 -4.166 1.00 98.50 743 VAL A C 1
ATOM 5706 O O . VAL A 1 743 ? 23.199 -20.233 -4.517 1.00 98.50 743 VAL A O 1
ATOM 5709 N N . ALA A 1 744 ? 22.688 -21.769 -2.962 1.00 98.38 744 ALA A N 1
ATOM 5710 C CA . ALA A 1 744 ? 23.706 -21.339 -2.007 1.00 98.38 744 ALA A CA 1
ATOM 5711 C C . ALA A 1 744 ? 25.133 -21.673 -2.473 1.00 98.38 744 ALA A C 1
ATOM 5713 O O . ALA A 1 744 ? 26.015 -20.827 -2.304 1.00 98.38 744 ALA A O 1
ATOM 5714 N N . GLU A 1 745 ? 25.354 -22.828 -3.115 1.00 98.31 745 GLU A N 1
ATOM 5715 C CA . GLU A 1 745 ? 26.630 -23.166 -3.760 1.00 98.31 745 GLU A CA 1
ATOM 5716 C C . GLU A 1 745 ? 26.963 -22.163 -4.868 1.00 98.31 745 GLU A C 1
ATOM 5718 O O . GLU A 1 745 ? 28.023 -21.542 -4.817 1.00 98.31 745 GLU A O 1
ATOM 5723 N N . LEU A 1 746 ? 26.035 -21.887 -5.796 1.00 98.19 746 LEU A N 1
ATOM 5724 C CA . LEU A 1 746 ? 26.236 -20.870 -6.843 1.00 98.19 746 LEU A CA 1
ATOM 5725 C C . LEU A 1 746 ? 26.551 -19.478 -6.262 1.00 98.19 746 LEU A C 1
ATOM 5727 O O . LEU A 1 746 ? 27.396 -18.752 -6.787 1.00 98.19 746 LEU A O 1
ATOM 5731 N N . SER A 1 747 ? 25.904 -19.112 -5.154 1.00 97.25 747 SER A N 1
ATOM 5732 C CA . SER A 1 747 ? 26.177 -17.873 -4.418 1.00 97.25 747 SER A CA 1
ATOM 5733 C C . SER A 1 747 ? 27.573 -17.861 -3.779 1.00 97.25 747 SER A C 1
ATOM 5735 O O . SER A 1 747 ? 28.273 -16.851 -3.870 1.00 97.25 747 SER A O 1
ATOM 5737 N N . ARG A 1 748 ? 28.043 -18.977 -3.198 1.00 96.69 748 ARG A N 1
ATOM 5738 C CA . ARG A 1 748 ? 29.419 -19.076 -2.673 1.00 96.69 748 ARG A CA 1
ATOM 5739 C C . ARG A 1 748 ? 30.465 -19.090 -3.792 1.00 96.69 748 ARG A C 1
ATOM 5741 O O . ARG A 1 748 ? 31.480 -18.414 -3.635 1.00 96.69 748 ARG A O 1
ATOM 5748 N N . MET A 1 749 ? 30.204 -19.757 -4.921 1.00 97.38 749 MET A N 1
ATOM 5749 C CA . MET A 1 749 ? 31.054 -19.724 -6.122 1.00 97.38 749 MET A CA 1
ATOM 5750 C C . MET A 1 749 ? 31.232 -18.292 -6.643 1.00 97.38 749 MET A C 1
ATOM 5752 O O . MET A 1 749 ? 32.360 -17.875 -6.889 1.00 97.38 749 MET A O 1
ATOM 5756 N N . TRP A 1 750 ? 30.140 -17.524 -6.749 1.00 95.94 750 TRP A N 1
ATOM 5757 C CA . TRP A 1 750 ? 30.171 -16.108 -7.136 1.00 95.94 750 TRP A CA 1
ATOM 5758 C C . TRP A 1 750 ? 30.956 -15.243 -6.141 1.00 95.94 750 TRP A C 1
ATOM 5760 O O . TRP A 1 750 ? 31.863 -14.517 -6.535 1.00 95.94 750 TRP A O 1
ATOM 5770 N N . LEU A 1 751 ? 30.647 -15.344 -4.843 1.00 94.38 751 LEU A N 1
ATOM 5771 C CA . LEU A 1 751 ? 31.268 -14.514 -3.801 1.00 94.38 751 LEU A CA 1
ATOM 5772 C C . LEU A 1 751 ? 32.741 -14.861 -3.519 1.00 94.38 751 LEU A C 1
ATOM 5774 O O . LEU A 1 751 ? 33.450 -14.049 -2.927 1.00 94.38 751 LEU A O 1
ATOM 5778 N N . SER A 1 752 ? 33.197 -16.050 -3.920 1.00 95.00 752 SER A N 1
ATOM 5779 C CA . SER A 1 752 ? 34.590 -16.500 -3.779 1.00 95.00 752 SER A CA 1
ATOM 5780 C C . SER A 1 752 ? 35.444 -16.257 -5.027 1.00 95.00 752 SER A C 1
ATOM 5782 O O . SER A 1 752 ? 36.667 -16.390 -4.960 1.00 95.00 752 SER A O 1
ATOM 5784 N N . ASP A 1 753 ? 34.840 -15.890 -6.161 1.00 95.31 753 ASP A N 1
ATOM 5785 C CA . ASP A 1 753 ? 35.583 -15.523 -7.362 1.00 95.31 753 ASP A CA 1
ATOM 5786 C C . ASP A 1 753 ? 36.105 -14.086 -7.239 1.00 95.31 753 ASP A C 1
ATOM 5788 O O . ASP A 1 753 ? 35.364 -13.106 -7.341 1.00 95.31 753 ASP A O 1
ATOM 5792 N N . ALA A 1 754 ? 37.415 -13.958 -7.013 1.00 92.50 754 ALA A N 1
ATOM 5793 C CA . ALA A 1 754 ? 38.075 -12.675 -6.787 1.00 92.50 754 ALA A CA 1
ATOM 5794 C C . ALA A 1 754 ? 37.871 -11.664 -7.933 1.00 92.50 754 ALA A C 1
ATOM 5796 O O . ALA A 1 754 ? 37.949 -10.463 -7.684 1.00 92.50 754 ALA A O 1
ATOM 5797 N N . ARG A 1 755 ? 37.561 -12.127 -9.156 1.00 92.50 755 ARG A N 1
ATOM 5798 C CA . ARG A 1 755 ? 37.242 -11.265 -10.307 1.00 92.50 755 ARG A CA 1
ATOM 5799 C C . ARG A 1 755 ? 35.974 -10.443 -10.078 1.00 92.50 755 ARG A C 1
ATOM 5801 O O . ARG A 1 755 ? 35.882 -9.310 -10.532 1.00 92.50 755 ARG A O 1
ATOM 5808 N N . PHE A 1 756 ? 35.002 -10.986 -9.345 1.00 93.94 756 PHE A N 1
ATOM 5809 C CA . PHE A 1 756 ? 33.682 -10.377 -9.159 1.00 93.94 756 PHE A CA 1
ATOM 5810 C C . PHE A 1 756 ? 33.498 -9.725 -7.779 1.00 93.94 756 PHE A C 1
ATOM 5812 O O . PHE A 1 756 ? 32.405 -9.260 -7.455 1.00 93.94 756 PHE A O 1
ATOM 5819 N N . GLY A 1 757 ? 34.569 -9.592 -6.984 1.00 87.19 757 GLY A N 1
ATOM 5820 C CA . GLY A 1 757 ? 34.515 -9.053 -5.617 1.00 87.19 757 GLY A CA 1
ATOM 5821 C C . GLY A 1 757 ? 33.902 -7.647 -5.488 1.00 87.19 757 GLY A C 1
ATOM 5822 O O . GLY A 1 757 ? 33.266 -7.344 -4.478 1.00 87.19 757 GLY A O 1
ATOM 5823 N N . ASN A 1 758 ? 34.020 -6.798 -6.518 1.00 87.38 758 ASN A N 1
ATOM 5824 C CA . ASN A 1 758 ? 33.371 -5.480 -6.565 1.00 87.38 758 ASN A CA 1
ATOM 5825 C C . ASN A 1 758 ? 31.965 -5.487 -7.209 1.00 87.38 758 ASN A C 1
ATOM 5827 O O . ASN A 1 758 ? 31.213 -4.523 -7.030 1.00 87.38 758 ASN A O 1
ATOM 5831 N N . ALA A 1 759 ? 31.585 -6.552 -7.927 1.00 90.06 759 ALA A N 1
ATOM 5832 C CA . ALA A 1 759 ? 30.338 -6.649 -8.699 1.00 90.06 759 ALA A CA 1
ATOM 5833 C C . ALA A 1 759 ? 29.079 -6.845 -7.829 1.00 90.06 759 ALA A C 1
ATOM 5835 O O . ALA A 1 759 ? 27.958 -6.616 -8.292 1.00 90.06 759 ALA A O 1
ATOM 5836 N N . GLY A 1 760 ? 29.245 -7.202 -6.552 1.00 90.69 760 GLY A N 1
ATOM 5837 C CA . GLY A 1 760 ? 28.175 -7.276 -5.556 1.00 90.69 760 GLY A CA 1
ATOM 5838 C C . GLY A 1 760 ? 27.656 -8.691 -5.288 1.00 90.69 760 GLY A C 1
ATOM 5839 O O . GLY A 1 760 ? 28.332 -9.682 -5.542 1.00 90.69 760 GLY A O 1
ATOM 5840 N N . LEU A 1 761 ? 26.456 -8.782 -4.711 1.00 92.12 761 LEU A N 1
ATOM 5841 C CA . LEU A 1 761 ? 25.842 -10.056 -4.320 1.00 92.12 761 LEU A CA 1
ATOM 5842 C C . LEU A 1 761 ? 25.283 -10.819 -5.533 1.00 92.12 761 LEU A C 1
ATOM 5844 O O . LEU A 1 761 ? 24.982 -10.213 -6.556 1.00 92.12 761 LEU A O 1
ATOM 5848 N N . PHE A 1 762 ? 25.058 -12.126 -5.368 1.00 94.31 762 PHE A N 1
ATOM 5849 C CA . PHE A 1 762 ? 24.336 -12.994 -6.311 1.00 94.31 762 PHE A CA 1
ATOM 5850 C C . PHE A 1 762 ? 23.056 -12.322 -6.855 1.00 94.31 762 PHE A C 1
ATOM 5852 O O . PHE A 1 762 ? 22.261 -11.796 -6.071 1.00 94.31 762 PHE A O 1
ATOM 5859 N N . THR A 1 763 ? 22.823 -12.341 -8.169 1.00 94.38 763 THR A N 1
ATOM 5860 C CA . THR A 1 763 ? 21.642 -11.747 -8.836 1.00 94.38 763 THR A CA 1
ATOM 5861 C C . THR A 1 763 ? 20.935 -12.757 -9.742 1.00 94.38 763 THR A C 1
ATOM 5863 O O . THR A 1 763 ? 21.511 -13.784 -10.102 1.00 94.38 763 THR A O 1
ATOM 5866 N N . LEU A 1 764 ? 19.703 -12.448 -10.176 1.00 93.50 764 LEU A N 1
ATOM 5867 C CA . LEU A 1 764 ? 19.071 -13.200 -11.269 1.00 93.50 764 LEU A CA 1
ATOM 5868 C C . LEU A 1 764 ? 19.863 -13.081 -12.579 1.00 93.50 764 LEU A C 1
ATOM 5870 O O . LEU A 1 764 ? 20.011 -14.078 -13.269 1.00 93.50 764 LEU A O 1
ATOM 5874 N N . ASP A 1 765 ? 20.441 -11.911 -12.873 1.00 91.12 765 ASP A N 1
ATOM 5875 C CA . ASP A 1 765 ? 21.317 -11.704 -14.037 1.00 91.12 765 ASP A CA 1
ATOM 5876 C C . ASP A 1 765 ? 22.528 -12.665 -14.052 1.00 91.12 765 ASP A C 1
ATOM 5878 O O . ASP A 1 765 ? 22.931 -13.143 -15.114 1.00 91.12 765 ASP A O 1
ATOM 5882 N N . PHE A 1 766 ? 23.096 -12.989 -12.886 1.00 95.31 766 PHE A N 1
ATOM 5883 C CA . PHE A 1 766 ? 24.111 -14.037 -12.762 1.00 95.31 766 PHE A CA 1
ATOM 5884 C C . PHE A 1 766 ? 23.508 -15.433 -12.963 1.00 95.31 766 PHE A C 1
ATOM 5886 O O . PHE A 1 766 ? 24.006 -16.209 -13.777 1.00 95.31 766 PHE A O 1
ATOM 5893 N N . PHE A 1 767 ? 22.424 -15.746 -12.248 1.00 95.56 767 PHE A N 1
ATOM 5894 C CA . PHE A 1 767 ? 21.813 -17.076 -12.250 1.00 95.56 767 PHE A CA 1
ATOM 5895 C C . PHE A 1 767 ? 21.323 -17.497 -13.646 1.00 95.56 767 PHE A C 1
ATOM 5897 O O . PHE A 1 767 ? 21.586 -18.617 -14.079 1.00 95.56 767 PHE A O 1
ATOM 5904 N N . GLU A 1 768 ? 20.690 -16.584 -14.384 1.00 92.00 768 GLU A N 1
ATOM 5905 C CA . GLU A 1 768 ? 20.259 -16.794 -15.768 1.00 92.00 768 GLU A CA 1
ATOM 5906 C C . GLU A 1 768 ? 21.446 -17.106 -16.690 1.00 92.00 768 GLU A C 1
ATOM 5908 O O . GLU A 1 768 ? 21.359 -18.028 -17.497 1.00 92.00 768 GLU A O 1
ATOM 5913 N N . ARG A 1 769 ? 22.586 -16.414 -16.534 1.00 92.38 769 ARG A N 1
ATOM 5914 C CA . ARG A 1 769 ? 23.793 -16.653 -17.346 1.00 92.38 769 ARG A CA 1
ATOM 5915 C C . ARG A 1 769 ? 24.492 -17.970 -17.011 1.00 92.38 769 ARG A C 1
ATOM 5917 O O . ARG A 1 769 ? 24.946 -18.642 -17.933 1.00 92.38 769 ARG A O 1
ATOM 5924 N N . VAL A 1 770 ? 24.520 -18.386 -15.740 1.00 95.69 770 VAL A N 1
ATOM 5925 C CA . VAL A 1 770 ? 24.991 -19.732 -15.351 1.00 95.69 770 VAL A CA 1
ATOM 5926 C C . VAL A 1 770 ? 24.134 -20.810 -16.016 1.00 95.69 770 VAL A C 1
ATOM 5928 O O . VAL A 1 770 ? 24.671 -21.778 -16.547 1.00 95.69 770 VAL A O 1
ATOM 5931 N N . VAL A 1 771 ? 22.809 -20.639 -16.034 1.00 94.56 771 VAL A N 1
ATOM 5932 C CA . VAL A 1 771 ? 21.900 -21.627 -16.632 1.00 94.56 771 VAL A CA 1
ATOM 5933 C C . VAL A 1 771 ? 21.985 -21.616 -18.156 1.00 94.56 771 VAL A C 1
ATOM 5935 O O . VAL A 1 771 ? 22.106 -22.681 -18.758 1.00 94.56 771 VAL A O 1
ATOM 5938 N N . ALA A 1 772 ? 22.017 -20.441 -18.786 1.00 90.25 772 ALA A N 1
ATOM 5939 C CA . ALA A 1 772 ? 22.195 -20.303 -20.229 1.00 90.25 772 ALA A CA 1
ATOM 5940 C C . ALA A 1 772 ? 23.515 -20.924 -20.724 1.00 90.25 772 ALA A C 1
ATOM 5942 O O . ALA A 1 772 ? 23.522 -21.542 -21.785 1.00 90.25 772 ALA A O 1
ATOM 5943 N N . ALA A 1 773 ? 24.598 -20.856 -19.939 1.00 91.62 773 ALA A N 1
ATOM 5944 C CA . ALA A 1 773 ? 25.877 -21.502 -20.253 1.00 91.62 773 ALA A CA 1
ATOM 5945 C C . ALA A 1 773 ? 25.815 -23.047 -20.289 1.00 91.62 773 ALA A C 1
ATOM 5947 O O . ALA A 1 773 ? 26.714 -23.680 -20.840 1.00 91.62 773 ALA A O 1
ATOM 5948 N N . THR A 1 774 ? 24.757 -23.666 -19.745 1.00 90.50 774 THR A N 1
ATOM 5949 C CA . THR A 1 774 ? 24.513 -25.121 -19.846 1.00 90.50 774 THR A CA 1
ATOM 5950 C C . THR A 1 774 ? 23.650 -25.525 -21.047 1.00 90.50 774 THR A C 1
ATOM 5952 O O . THR A 1 774 ? 23.449 -26.716 -21.287 1.00 90.50 774 THR A O 1
ATOM 5955 N N . LEU A 1 775 ? 23.141 -24.555 -21.815 1.00 89.75 775 LEU A N 1
ATOM 5956 C CA . LEU A 1 775 ? 22.226 -24.771 -22.935 1.00 89.75 775 LEU A CA 1
ATOM 5957 C C . LEU A 1 775 ? 22.887 -24.423 -24.284 1.00 89.75 775 LEU A C 1
ATOM 5959 O O . LEU A 1 775 ? 23.801 -23.601 -24.339 1.00 89.75 775 LEU A O 1
ATOM 5963 N N . PRO A 1 776 ? 22.416 -24.993 -25.411 1.00 85.88 776 PRO A N 1
ATOM 5964 C CA . PRO A 1 776 ? 22.836 -24.549 -26.739 1.00 85.88 776 PRO A CA 1
ATOM 5965 C C . PRO A 1 776 ? 22.505 -23.067 -26.967 1.00 85.88 776 PRO A C 1
ATOM 5967 O O . PRO A 1 776 ? 21.427 -22.603 -26.584 1.00 85.88 776 PRO A O 1
ATOM 5970 N N . ALA A 1 777 ? 23.398 -22.334 -27.636 1.00 78.38 777 ALA A N 1
ATOM 5971 C CA . ALA A 1 777 ? 23.220 -20.909 -27.913 1.00 78.38 777 ALA A CA 1
ATOM 5972 C C . ALA A 1 777 ? 21.862 -20.611 -28.586 1.00 78.38 777 ALA A C 1
ATOM 5974 O O . ALA A 1 777 ? 21.458 -21.293 -29.527 1.00 78.38 777 ALA A O 1
ATOM 5975 N N . GLY A 1 778 ? 21.153 -19.594 -28.086 1.00 73.50 778 GLY A N 1
ATOM 5976 C CA . GLY A 1 778 ? 19.802 -19.231 -28.539 1.00 73.50 778 GLY A CA 1
ATOM 5977 C C . GLY A 1 778 ? 18.651 -20.010 -27.882 1.00 73.50 778 GLY A C 1
ATOM 5978 O O . GLY A 1 778 ? 17.489 -19.699 -28.141 1.00 73.50 778 GLY A O 1
ATOM 5979 N N . THR A 1 779 ? 18.925 -20.987 -27.010 1.00 82.62 779 THR A N 1
ATOM 5980 C CA . THR A 1 779 ? 17.874 -21.706 -26.265 1.00 82.62 779 THR A CA 1
ATOM 5981 C C . THR A 1 779 ? 17.279 -20.826 -25.161 1.00 82.62 779 THR A C 1
ATOM 5983 O O . THR A 1 779 ? 17.997 -20.347 -24.287 1.00 82.62 779 THR A O 1
ATOM 5986 N N . ARG A 1 780 ? 15.949 -20.654 -25.145 1.00 81.50 780 ARG A N 1
ATOM 5987 C CA . ARG A 1 780 ? 15.230 -19.989 -24.041 1.00 81.50 780 ARG A CA 1
ATOM 5988 C C . ARG A 1 780 ? 15.231 -20.876 -22.790 1.00 81.50 780 ARG A C 1
ATOM 5990 O O . ARG A 1 780 ? 14.726 -21.996 -22.836 1.00 81.50 780 ARG A O 1
ATOM 5997 N N . VAL A 1 781 ? 15.717 -20.332 -21.675 1.00 83.44 781 VAL A N 1
ATOM 5998 C CA . VAL A 1 781 ? 15.729 -20.978 -20.350 1.00 83.44 781 VAL A CA 1
ATOM 5999 C C . VAL A 1 781 ? 14.303 -21.260 -19.844 1.00 83.44 781 VAL A C 1
ATOM 6001 O O . VAL A 1 781 ? 13.388 -20.454 -20.039 1.00 83.44 781 VAL A O 1
ATOM 6004 N N . ARG A 1 782 ? 14.111 -22.401 -19.170 1.00 88.00 782 ARG A N 1
ATOM 6005 C CA . ARG A 1 782 ? 12.852 -22.841 -18.538 1.00 88.00 782 ARG A CA 1
ATOM 6006 C C . ARG A 1 782 ? 13.091 -23.230 -17.073 1.00 88.00 782 ARG A C 1
ATOM 6008 O O . ARG A 1 782 ? 14.217 -23.503 -16.670 1.00 88.00 782 ARG A O 1
ATOM 6015 N N . GLN A 1 783 ? 12.020 -23.356 -16.284 1.00 90.44 783 GLN A N 1
ATOM 6016 C CA . GLN A 1 783 ? 12.090 -23.756 -14.864 1.00 90.44 783 GLN A CA 1
ATOM 6017 C C . GLN A 1 783 ? 12.838 -25.087 -14.635 1.00 90.44 783 GLN A C 1
ATOM 6019 O O . GLN A 1 783 ? 13.562 -25.239 -13.654 1.00 90.44 783 GLN A O 1
ATOM 6024 N N . ALA A 1 784 ? 12.697 -26.049 -15.554 1.00 93.75 784 ALA A N 1
ATOM 6025 C CA . ALA A 1 784 ? 13.408 -27.327 -15.488 1.00 93.75 784 ALA A CA 1
ATOM 6026 C C . ALA A 1 784 ? 14.932 -27.166 -15.643 1.00 93.75 784 ALA A C 1
ATOM 6028 O O . ALA A 1 784 ? 15.690 -27.864 -14.976 1.00 93.75 784 ALA A O 1
ATOM 6029 N N . ASP A 1 785 ? 15.384 -26.217 -16.467 1.00 95.62 785 ASP A N 1
ATOM 6030 C CA . ASP A 1 785 ? 16.809 -25.954 -16.682 1.00 95.62 785 ASP A CA 1
ATOM 6031 C C . ASP A 1 785 ? 17.429 -25.326 -15.423 1.00 95.62 785 ASP A C 1
ATOM 6033 O O . ASP A 1 785 ? 18.484 -25.769 -14.970 1.00 95.62 785 ASP A O 1
ATOM 6037 N N . TYR A 1 786 ? 16.705 -24.402 -14.773 1.00 96.44 786 TYR A N 1
ATOM 6038 C CA . TYR A 1 786 ? 17.053 -23.909 -13.435 1.00 96.44 786 TYR A CA 1
ATOM 6039 C C . TYR A 1 786 ? 17.171 -25.057 -12.414 1.00 96.44 786 TYR A C 1
ATOM 6041 O O . TYR A 1 786 ? 18.193 -25.154 -11.738 1.00 96.44 786 TYR A O 1
ATOM 6049 N N . ARG A 1 787 ? 16.182 -25.966 -12.318 1.00 97.69 787 ARG A N 1
ATOM 6050 C CA . ARG A 1 787 ? 16.254 -27.120 -11.390 1.00 97.69 787 ARG A CA 1
ATOM 6051 C C . ARG A 1 787 ? 17.463 -28.019 -11.661 1.00 97.69 787 ARG A C 1
ATOM 6053 O O . ARG A 1 787 ? 18.124 -28.427 -10.711 1.00 97.69 787 ARG A O 1
ATOM 6060 N N . ASN A 1 788 ? 17.772 -28.306 -12.925 1.00 97.50 788 ASN A N 1
ATOM 6061 C CA . ASN A 1 788 ? 18.911 -29.152 -13.295 1.00 97.50 788 ASN A CA 1
ATOM 6062 C C . ASN A 1 788 ? 20.243 -28.548 -12.827 1.00 97.50 788 ASN A C 1
ATOM 6064 O O . ASN A 1 788 ? 21.058 -29.243 -12.221 1.00 97.50 788 ASN A O 1
ATOM 6068 N N . VAL A 1 789 ? 20.442 -27.246 -13.051 1.00 98.31 789 VAL A N 1
ATOM 6069 C CA . VAL A 1 789 ? 21.657 -26.527 -12.636 1.00 98.31 789 VAL A CA 1
ATOM 6070 C C . VAL A 1 789 ? 21.764 -26.421 -11.116 1.00 98.31 789 VAL A C 1
ATOM 6072 O O . VAL A 1 789 ? 22.854 -26.581 -10.575 1.00 98.31 789 VAL A O 1
ATOM 6075 N N . LEU A 1 790 ? 20.645 -26.231 -10.411 1.00 98.62 790 LEU A N 1
ATOM 6076 C CA . LEU A 1 790 ? 20.619 -26.240 -8.946 1.00 98.62 790 LEU A CA 1
ATOM 6077 C C . LEU A 1 790 ? 21.031 -27.599 -8.369 1.00 98.62 790 LEU A C 1
ATOM 6079 O O . LEU A 1 790 ? 21.871 -27.641 -7.475 1.00 98.62 790 LEU A O 1
ATOM 6083 N N . LYS A 1 791 ? 20.507 -28.709 -8.903 1.00 98.31 791 LYS A N 1
ATOM 6084 C CA . LYS A 1 791 ? 20.894 -30.059 -8.456 1.00 98.31 791 LYS A CA 1
ATOM 6085 C C . LYS A 1 791 ? 22.354 -30.379 -8.805 1.00 98.31 791 LYS A C 1
ATOM 6087 O O . LYS A 1 791 ? 23.055 -30.969 -7.990 1.00 98.31 791 LYS A O 1
ATOM 6092 N N . ALA A 1 792 ? 22.848 -29.923 -9.959 1.00 98.06 792 ALA A N 1
ATOM 6093 C CA . ALA A 1 792 ? 24.266 -30.031 -10.313 1.00 98.06 792 ALA A CA 1
ATOM 6094 C C . ALA A 1 792 ? 25.175 -29.221 -9.368 1.00 98.06 792 ALA A C 1
ATOM 6096 O O . ALA A 1 792 ? 26.229 -29.711 -8.973 1.00 98.06 792 ALA A O 1
ATOM 6097 N N . ALA A 1 793 ? 24.760 -28.015 -8.966 1.00 98.19 793 ALA A N 1
ATOM 6098 C CA . ALA A 1 793 ? 25.487 -27.192 -8.001 1.00 98.19 793 ALA A CA 1
ATOM 6099 C C . ALA A 1 793 ? 25.474 -27.810 -6.593 1.00 98.19 793 ALA A C 1
ATOM 6101 O O . ALA A 1 793 ? 26.516 -27.872 -5.954 1.00 98.19 793 ALA A O 1
ATOM 6102 N N . ALA A 1 794 ? 24.333 -28.345 -6.142 1.00 97.56 794 ALA A N 1
ATOM 6103 C CA . ALA A 1 794 ? 24.204 -29.040 -4.856 1.00 97.56 794 ALA A CA 1
ATOM 6104 C C . ALA A 1 794 ? 25.033 -30.339 -4.767 1.00 97.56 794 ALA A C 1
ATOM 6106 O O . ALA A 1 794 ? 25.304 -30.817 -3.668 1.00 97.56 794 ALA A O 1
ATOM 6107 N N . ALA A 1 795 ? 25.418 -30.909 -5.914 1.00 96.88 795 ALA A N 1
ATOM 6108 C CA . ALA A 1 795 ? 26.280 -32.084 -6.033 1.00 96.88 795 ALA A CA 1
ATOM 6109 C C . ALA A 1 795 ? 27.744 -31.743 -6.395 1.00 96.88 795 ALA A C 1
ATOM 6111 O O . ALA A 1 795 ? 28.537 -32.654 -6.650 1.00 96.88 795 ALA A O 1
ATOM 6112 N N . ALA A 1 796 ? 28.110 -30.457 -6.448 1.00 95.25 796 ALA A N 1
ATOM 6113 C CA . ALA A 1 796 ? 29.490 -30.026 -6.653 1.00 95.25 796 ALA A CA 1
ATOM 6114 C C . ALA A 1 796 ? 30.360 -30.333 -5.419 1.00 95.25 796 ALA A C 1
ATOM 6116 O O . ALA A 1 796 ? 29.860 -30.555 -4.318 1.00 95.25 796 ALA A O 1
ATOM 6117 N N . VAL A 1 797 ? 31.682 -30.353 -5.599 1.00 92.75 797 VAL A N 1
ATOM 6118 C CA . VAL A 1 797 ? 32.626 -30.572 -4.493 1.00 92.75 797 VAL A CA 1
ATOM 6119 C C . VAL A 1 797 ? 32.844 -29.256 -3.745 1.00 92.75 797 VAL A C 1
ATOM 6121 O O . VAL A 1 797 ? 33.012 -28.212 -4.374 1.00 92.75 797 VAL A O 1
ATOM 6124 N N . ASP A 1 798 ? 32.899 -29.300 -2.412 1.00 88.00 798 ASP A N 1
ATOM 6125 C CA . ASP A 1 798 ? 33.224 -28.152 -1.558 1.00 88.00 798 ASP A CA 1
ATOM 6126 C C . ASP A 1 798 ? 34.416 -27.344 -2.110 1.00 88.00 798 ASP A C 1
ATOM 6128 O O . ASP A 1 798 ? 35.533 -27.848 -2.250 1.00 88.00 798 ASP A O 1
ATOM 6132 N N . GLY A 1 799 ? 34.184 -26.065 -2.416 1.00 87.19 799 GLY A N 1
ATOM 6133 C CA . GLY A 1 799 ? 35.213 -25.173 -2.960 1.00 87.19 799 GLY A CA 1
ATOM 6134 C C . GLY A 1 799 ? 35.461 -25.282 -4.473 1.00 87.19 799 GLY A C 1
ATOM 6135 O O . GLY A 1 799 ? 36.428 -24.689 -4.957 1.00 87.19 799 GLY A O 1
ATOM 6136 N N . THR A 1 800 ? 34.608 -25.980 -5.236 1.00 96.00 800 THR A N 1
ATOM 6137 C CA . THR A 1 800 ? 34.545 -25.854 -6.705 1.00 96.00 800 THR A CA 1
ATOM 6138 C C . THR A 1 800 ? 34.467 -24.376 -7.103 1.00 96.00 800 THR A C 1
ATOM 6140 O O . THR A 1 800 ? 33.668 -23.612 -6.560 1.00 96.00 800 THR A O 1
ATOM 6143 N N . LYS A 1 801 ? 35.298 -23.952 -8.061 1.00 95.81 801 LYS A N 1
ATOM 6144 C CA . LYS A 1 801 ? 35.297 -22.571 -8.560 1.00 95.81 801 LYS A CA 1
ATOM 6145 C C . LYS A 1 801 ? 34.197 -22.362 -9.589 1.00 95.81 801 LYS A C 1
ATOM 6147 O O . LYS A 1 801 ? 33.875 -23.271 -10.350 1.00 95.81 801 LYS A O 1
ATOM 6152 N N . LEU A 1 802 ? 33.744 -21.118 -9.715 1.00 95.50 802 LEU A N 1
ATOM 6153 C CA . LEU A 1 802 ? 32.792 -20.714 -10.747 1.00 95.50 802 LEU A CA 1
ATOM 6154 C C . LEU A 1 802 ? 33.274 -21.059 -12.171 1.00 95.50 802 LEU A C 1
ATOM 6156 O O . LEU A 1 802 ? 32.503 -21.606 -12.954 1.00 95.50 802 LEU A O 1
ATOM 6160 N N . SER A 1 803 ? 34.560 -20.828 -12.468 1.00 94.06 803 SER A N 1
ATOM 6161 C CA . SER A 1 803 ? 35.214 -21.192 -13.741 1.00 94.06 803 SER A CA 1
ATOM 6162 C C . SER A 1 803 ? 35.190 -22.685 -14.060 1.00 94.06 803 SER A C 1
ATOM 6164 O O . SER A 1 803 ? 35.230 -23.068 -15.225 1.00 94.06 803 SER A O 1
ATOM 6166 N N . ASP A 1 804 ? 35.169 -23.515 -13.020 1.00 95.06 804 ASP A N 1
ATOM 6167 C CA . ASP A 1 804 ? 35.299 -24.967 -13.116 1.00 95.06 804 ASP A CA 1
ATOM 6168 C C . ASP A 1 804 ? 33.898 -25.624 -13.158 1.00 95.06 804 ASP A C 1
ATOM 6170 O O . ASP A 1 804 ? 33.770 -26.788 -13.531 1.00 95.06 804 ASP A O 1
ATOM 6174 N N . PHE A 1 805 ? 32.851 -24.861 -12.804 1.00 96.75 805 PHE A N 1
ATOM 6175 C CA . PHE A 1 805 ? 31.438 -25.245 -12.861 1.00 96.75 805 PHE A CA 1
ATOM 6176 C C . PHE A 1 805 ? 30.739 -24.785 -14.154 1.00 96.75 805 PHE A C 1
ATOM 6178 O O . PHE A 1 805 ? 29.981 -25.556 -14.740 1.00 96.75 805 PHE A O 1
ATOM 6185 N N . ALA A 1 806 ? 30.975 -23.547 -14.612 1.00 94.06 806 ALA A N 1
ATOM 6186 C CA . ALA A 1 806 ? 30.324 -22.992 -15.802 1.00 94.06 806 ALA A CA 1
ATOM 6187 C C . ALA A 1 806 ? 31.226 -22.028 -16.593 1.00 94.06 806 ALA A C 1
ATOM 6189 O O . ALA A 1 806 ? 31.794 -21.078 -16.050 1.00 94.06 806 ALA A O 1
ATOM 6190 N N . THR A 1 807 ? 31.282 -22.215 -17.915 1.00 93.62 807 THR A N 1
ATOM 6191 C CA . THR A 1 807 ? 31.961 -21.295 -18.841 1.00 93.62 807 THR A CA 1
ATOM 6192 C C . THR A 1 807 ? 31.063 -20.093 -19.131 1.00 93.62 807 THR A C 1
ATOM 6194 O O . THR A 1 807 ? 30.221 -20.132 -20.027 1.00 93.62 807 THR A O 1
ATOM 6197 N N . LEU A 1 808 ? 31.219 -19.027 -18.348 1.00 91.75 808 LEU A N 1
ATOM 6198 C CA . LEU A 1 808 ? 30.449 -17.790 -18.500 1.00 91.75 808 LEU A CA 1
ATOM 6199 C C . LEU A 1 808 ? 30.970 -16.905 -19.656 1.00 91.75 808 LEU A C 1
ATOM 6201 O O . LEU A 1 808 ? 32.136 -17.024 -20.036 1.00 91.75 808 LEU A O 1
ATOM 6205 N N . PRO A 1 809 ? 30.137 -16.000 -20.212 1.00 89.50 809 PRO A N 1
ATOM 6206 C CA . PRO A 1 809 ? 30.562 -15.052 -21.244 1.00 89.50 809 PRO A CA 1
ATOM 6207 C C . PRO A 1 809 ? 31.663 -14.085 -20.772 1.00 89.50 809 PRO A C 1
ATOM 6209 O O . PRO A 1 809 ? 31.635 -13.608 -19.636 1.00 89.50 809 PRO A O 1
ATOM 6212 N N . SER A 1 810 ? 32.589 -13.719 -21.670 1.00 92.88 810 SER A N 1
ATOM 6213 C CA . SER A 1 810 ? 33.698 -12.793 -21.367 1.00 92.88 810 SER A CA 1
ATOM 6214 C C . SER A 1 810 ? 33.245 -11.368 -21.026 1.00 92.88 810 SER A C 1
ATOM 6216 O O . SER A 1 810 ? 33.992 -10.632 -20.391 1.00 92.88 810 SER A O 1
ATOM 6218 N N . SER A 1 811 ? 32.004 -11.001 -21.366 1.00 93.75 811 SER A N 1
ATOM 6219 C CA . SER A 1 811 ? 31.354 -9.748 -20.957 1.00 93.75 811 SER A CA 1
ATOM 6220 C C . SER A 1 811 ? 31.413 -9.508 -19.444 1.00 93.75 811 SER A C 1
ATOM 6222 O O . SER A 1 811 ? 31.454 -8.356 -19.017 1.00 93.75 811 SER A O 1
ATOM 6224 N N . LEU A 1 812 ? 31.435 -10.572 -18.629 1.00 95.25 812 LEU A N 1
ATOM 6225 C CA . LEU A 1 812 ? 31.584 -10.482 -17.176 1.00 95.25 812 LEU A CA 1
ATOM 6226 C C . LEU A 1 812 ? 33.013 -10.098 -16.775 1.00 95.25 812 LEU A C 1
ATOM 6228 O O . LEU A 1 812 ? 33.181 -9.236 -15.916 1.00 95.25 812 LEU A O 1
ATOM 6232 N N . ASP A 1 813 ? 34.025 -10.705 -17.398 1.00 95.31 813 ASP A N 1
ATOM 6233 C CA . ASP A 1 813 ? 35.440 -10.393 -17.167 1.00 95.31 813 ASP A CA 1
ATOM 6234 C C . ASP A 1 813 ? 35.781 -8.967 -17.630 1.00 95.31 813 ASP A C 1
ATOM 6236 O O . ASP A 1 813 ? 36.381 -8.194 -16.882 1.00 95.31 813 ASP A O 1
ATOM 6240 N N . ASP A 1 814 ? 35.306 -8.575 -18.814 1.00 95.50 814 ASP A N 1
ATOM 6241 C CA . ASP A 1 814 ? 35.458 -7.224 -19.367 1.00 95.50 814 ASP A CA 1
ATOM 6242 C C . ASP A 1 814 ? 34.752 -6.164 -18.491 1.00 95.50 814 ASP A C 1
ATOM 6244 O O . ASP A 1 814 ? 35.293 -5.083 -18.229 1.00 95.50 814 ASP A O 1
ATOM 6248 N N . ALA A 1 815 ? 33.547 -6.464 -17.983 1.00 96.31 815 ALA A N 1
ATOM 6249 C CA . ALA A 1 815 ? 32.824 -5.586 -17.060 1.00 96.31 815 ALA A CA 1
ATOM 6250 C C . ALA A 1 815 ? 33.476 -5.513 -15.669 1.00 96.31 815 ALA A C 1
ATOM 6252 O O . ALA A 1 815 ? 33.424 -4.458 -15.034 1.00 96.31 815 ALA A O 1
ATOM 6253 N N . ALA A 1 816 ? 34.104 -6.596 -15.201 1.00 96.00 816 ALA A N 1
ATOM 6254 C CA . ALA A 1 816 ? 34.868 -6.620 -13.956 1.00 96.00 816 ALA A CA 1
ATOM 6255 C C . ALA A 1 816 ? 36.154 -5.792 -14.077 1.00 96.00 816 ALA A C 1
ATOM 6257 O O . ALA A 1 816 ? 36.418 -4.933 -13.236 1.00 96.00 816 ALA A O 1
ATOM 6258 N N . GLN A 1 817 ? 36.901 -5.952 -15.174 1.00 95.88 817 GLN A N 1
ATOM 6259 C CA . GLN A 1 817 ? 38.078 -5.131 -15.449 1.00 95.88 817 GLN A CA 1
ATOM 6260 C C . GLN A 1 817 ? 37.709 -3.643 -15.535 1.00 95.88 817 GLN A C 1
ATOM 6262 O O . GLN A 1 817 ? 38.403 -2.805 -14.957 1.00 95.88 817 GLN A O 1
ATOM 6267 N N . TRP A 1 818 ? 36.603 -3.292 -16.200 1.00 95.75 818 TRP A N 1
ATOM 6268 C CA . TRP A 1 818 ? 36.083 -1.918 -16.217 1.00 95.75 818 TRP A CA 1
ATOM 6269 C C . TRP A 1 818 ? 35.736 -1.406 -14.809 1.00 95.75 818 TRP A C 1
ATOM 6271 O O . TRP A 1 818 ? 36.069 -0.268 -14.476 1.00 95.75 818 TRP A O 1
ATOM 6281 N N . LEU A 1 819 ? 35.128 -2.245 -13.965 1.00 94.50 819 LEU A N 1
ATOM 6282 C CA . LEU A 1 819 ? 34.735 -1.896 -12.596 1.00 94.50 819 LEU A CA 1
ATOM 6283 C C . LEU A 1 819 ? 35.924 -1.563 -11.682 1.00 94.50 819 LEU A C 1
ATOM 6285 O O . LEU A 1 819 ? 35.800 -0.678 -10.834 1.00 94.50 819 LEU A O 1
ATOM 6289 N N . ASP A 1 820 ? 37.062 -2.225 -11.890 1.00 90.50 820 ASP A N 1
ATOM 6290 C CA . ASP A 1 820 ? 38.291 -2.014 -11.116 1.00 90.50 820 ASP A CA 1
ATOM 6291 C C . ASP A 1 820 ? 39.212 -0.920 -11.695 1.00 90.50 820 ASP A C 1
ATOM 6293 O O . ASP A 1 820 ? 40.053 -0.382 -10.973 1.00 90.50 820 ASP A O 1
ATOM 6297 N N . THR A 1 821 ? 39.080 -0.577 -12.985 1.00 91.00 821 THR A N 1
ATOM 6298 C CA . THR A 1 821 ? 40.004 0.349 -13.682 1.00 91.00 821 THR A CA 1
ATOM 6299 C C . THR A 1 821 ? 39.422 1.723 -14.032 1.00 91.00 821 THR A C 1
ATOM 6301 O O . THR A 1 821 ? 40.196 2.654 -14.263 1.00 91.00 821 THR A O 1
ATOM 6304 N N . ALA A 1 822 ? 38.095 1.890 -14.061 1.00 91.62 822 ALA A N 1
ATOM 6305 C CA . ALA A 1 822 ? 37.435 3.140 -14.452 1.00 91.62 822 ALA A CA 1
ATOM 6306 C C . ALA A 1 822 ? 36.855 3.942 -13.266 1.00 91.62 822 ALA A C 1
ATOM 6308 O O . ALA A 1 822 ? 36.655 3.433 -12.164 1.00 91.62 822 ALA A O 1
ATOM 6309 N N . ASP A 1 823 ? 36.496 5.211 -13.510 1.00 93.44 823 ASP A N 1
ATOM 6310 C CA . ASP A 1 823 ? 35.706 6.053 -12.590 1.00 93.44 823 ASP A CA 1
ATOM 6311 C C . ASP A 1 823 ? 34.237 5.582 -12.516 1.00 93.44 823 ASP A C 1
ATOM 6313 O O . ASP A 1 823 ? 33.306 6.305 -12.868 1.00 93.44 823 ASP A O 1
ATOM 6317 N N . VAL A 1 824 ? 33.993 4.349 -12.059 1.00 94.31 824 VAL A N 1
ATOM 6318 C CA . VAL A 1 824 ? 32.622 3.822 -11.935 1.00 94.31 824 VAL A CA 1
ATOM 6319 C C . VAL A 1 824 ? 31.837 4.529 -10.823 1.00 94.31 824 VAL A C 1
ATOM 6321 O O . VAL A 1 824 ? 30.609 4.553 -10.847 1.00 94.31 824 VAL A O 1
ATOM 6324 N N . VAL A 1 825 ? 32.517 5.190 -9.880 1.00 93.50 825 VAL A N 1
ATOM 6325 C CA . VAL A 1 825 ? 31.871 6.015 -8.847 1.00 93.50 825 VAL A CA 1
ATOM 6326 C C . VAL A 1 825 ? 31.279 7.288 -9.451 1.00 93.50 825 VAL A C 1
ATOM 6328 O O . VAL A 1 825 ? 30.071 7.505 -9.344 1.00 93.50 825 VAL A O 1
ATOM 6331 N N . GLY A 1 826 ? 32.077 8.112 -10.133 1.00 94.50 826 GLY A N 1
ATOM 6332 C CA . GLY A 1 826 ? 31.559 9.279 -10.841 1.00 94.50 826 GLY A CA 1
ATOM 6333 C C . GLY A 1 826 ? 30.608 8.889 -11.973 1.00 94.50 826 GLY A C 1
ATOM 6334 O O . GLY A 1 826 ? 29.639 9.603 -12.230 1.00 94.50 826 GLY A O 1
ATOM 6335 N N . GLU A 1 827 ? 30.811 7.733 -12.607 1.00 94.06 827 GLU A N 1
ATOM 6336 C CA . GLU A 1 827 ? 29.910 7.228 -13.642 1.00 94.06 827 GLU A CA 1
ATOM 6337 C C . GLU A 1 827 ? 28.553 6.797 -13.081 1.00 94.06 827 GLU A C 1
ATOM 6339 O O . GLU A 1 827 ? 27.531 7.168 -13.651 1.00 94.06 827 GLU A O 1
ATOM 6344 N N . ALA A 1 828 ? 28.507 6.136 -11.921 1.00 94.62 828 ALA A N 1
ATOM 6345 C CA . ALA A 1 828 ? 27.258 5.850 -11.216 1.00 94.62 828 ALA A CA 1
ATOM 6346 C C . ALA A 1 828 ? 26.511 7.138 -10.834 1.00 94.62 828 ALA A C 1
ATOM 6348 O O . ALA A 1 828 ? 25.294 7.209 -11.002 1.00 94.62 828 ALA A O 1
ATOM 6349 N N . VAL A 1 829 ? 27.217 8.186 -10.387 1.00 94.12 829 VAL A N 1
ATOM 6350 C CA . VAL A 1 829 ? 26.605 9.501 -10.114 1.00 94.12 829 VAL A CA 1
ATOM 6351 C C . VAL A 1 829 ? 25.982 10.094 -11.387 1.00 94.12 829 VAL A C 1
ATOM 6353 O O . VAL A 1 829 ? 24.823 10.514 -11.365 1.00 94.12 829 VAL A O 1
ATOM 6356 N N . ARG A 1 830 ? 26.707 10.063 -12.517 1.00 90.50 830 ARG A N 1
ATOM 6357 C CA . ARG A 1 830 ? 26.246 10.563 -13.830 1.00 90.50 830 ARG A CA 1
ATOM 6358 C C . ARG A 1 830 ? 25.102 9.736 -14.434 1.00 90.50 830 ARG A C 1
ATOM 6360 O O . ARG A 1 830 ? 24.227 10.305 -15.088 1.00 90.50 830 ARG A O 1
ATOM 6367 N N . ALA A 1 831 ? 25.117 8.417 -14.251 1.00 91.25 831 ALA A N 1
ATOM 6368 C CA . ALA A 1 831 ? 24.130 7.486 -14.794 1.00 91.25 831 ALA A CA 1
ATOM 6369 C C . ALA A 1 831 ? 22.833 7.468 -13.975 1.00 91.25 831 ALA A C 1
ATOM 6371 O O . ALA A 1 831 ? 21.748 7.436 -14.549 1.00 91.25 831 ALA A O 1
ATOM 6372 N N . LEU A 1 832 ? 22.943 7.507 -12.643 1.00 91.25 832 LEU A N 1
ATOM 6373 C CA . LEU A 1 832 ? 21.829 7.301 -11.714 1.00 91.25 832 LEU A CA 1
ATOM 6374 C C . LEU A 1 832 ? 21.269 8.605 -11.112 1.00 91.25 832 LEU A C 1
ATOM 6376 O O . LEU A 1 832 ? 20.348 8.542 -10.302 1.00 91.25 832 LEU A O 1
ATOM 6380 N N . ARG A 1 833 ? 21.803 9.773 -11.512 1.00 89.81 833 ARG A N 1
ATOM 6381 C CA . ARG A 1 833 ? 21.432 11.119 -11.016 1.00 89.81 833 ARG A CA 1
ATOM 6382 C C . ARG A 1 833 ? 21.529 11.254 -9.484 1.00 89.81 833 ARG A C 1
ATOM 6384 O O . ARG A 1 833 ? 20.683 11.881 -8.851 1.00 89.81 833 ARG A O 1
ATOM 6391 N N . LEU A 1 834 ? 22.573 10.664 -8.899 1.00 91.00 834 LEU A N 1
ATOM 6392 C CA . LEU A 1 834 ? 22.854 10.742 -7.459 1.00 91.00 834 LEU A CA 1
ATOM 6393 C C . LEU A 1 834 ? 23.353 12.141 -7.062 1.00 91.00 834 LEU A C 1
ATOM 6395 O O . LEU A 1 834 ? 23.876 12.886 -7.892 1.00 91.00 834 LEU A O 1
ATOM 6399 N N . ARG A 1 835 ? 23.233 12.485 -5.778 1.00 91.50 835 ARG A N 1
ATOM 6400 C CA . ARG A 1 835 ? 23.696 13.767 -5.219 1.00 91.50 835 ARG A CA 1
ATOM 6401 C C . ARG A 1 835 ? 25.218 13.845 -5.096 1.00 91.50 835 ARG A C 1
ATOM 6403 O O . ARG A 1 835 ? 25.771 14.940 -5.159 1.00 91.50 835 ARG A O 1
ATOM 6410 N N . GLY A 1 836 ? 25.885 12.704 -4.922 1.00 92.81 836 GLY A N 1
ATOM 6411 C CA . GLY A 1 836 ? 27.326 12.632 -4.705 1.00 92.81 836 GLY A CA 1
ATOM 6412 C C . GLY A 1 836 ? 27.879 11.201 -4.702 1.00 92.81 836 GLY A C 1
ATOM 6413 O O . GLY A 1 836 ? 27.114 10.231 -4.736 1.00 92.81 836 GLY A O 1
ATOM 6414 N N . PRO A 1 837 ? 29.218 11.048 -4.689 1.00 93.19 837 PRO A N 1
ATOM 6415 C CA . PRO A 1 837 ? 29.891 9.745 -4.703 1.00 93.19 837 PRO A CA 1
ATOM 6416 C C . PRO A 1 837 ? 29.641 8.918 -3.428 1.00 93.19 837 PRO A C 1
ATOM 6418 O O . PRO A 1 837 ? 29.769 7.696 -3.448 1.00 93.19 837 PRO A O 1
ATOM 6421 N N . ASP A 1 838 ? 29.245 9.566 -2.333 1.00 92.25 838 ASP A N 1
ATOM 6422 C CA . ASP A 1 838 ? 28.858 8.980 -1.046 1.00 92.25 838 ASP A CA 1
ATOM 6423 C C . ASP A 1 838 ? 27.571 8.131 -1.109 1.00 92.25 838 ASP A C 1
ATOM 6425 O O . ASP A 1 838 ? 27.354 7.247 -0.273 1.00 92.25 838 ASP A O 1
ATOM 6429 N N . GLU A 1 839 ? 26.742 8.333 -2.138 1.00 91.00 839 GLU A N 1
ATOM 6430 C CA . GLU A 1 839 ? 25.560 7.507 -2.407 1.00 91.00 839 GLU A CA 1
ATOM 6431 C C . GLU A 1 839 ? 25.888 6.225 -3.204 1.00 91.00 839 GLU A C 1
ATOM 6433 O O . GLU A 1 839 ? 25.040 5.336 -3.325 1.00 91.00 839 GLU A O 1
ATOM 6438 N N . VAL A 1 840 ? 27.118 6.074 -3.720 1.00 92.75 840 VAL A N 1
ATOM 6439 C CA . VAL A 1 840 ? 27.535 4.925 -4.548 1.00 92.75 840 VAL A CA 1
ATOM 6440 C C . VAL A 1 840 ? 27.992 3.746 -3.682 1.00 92.75 840 VAL A C 1
ATOM 6442 O O . VAL A 1 840 ? 29.184 3.498 -3.471 1.00 92.75 840 VAL A O 1
ATOM 6445 N N . ARG A 1 841 ? 27.015 2.979 -3.193 1.00 90.19 841 ARG A N 1
ATOM 6446 C CA . ARG A 1 841 ? 27.225 1.752 -2.405 1.00 90.19 841 ARG A CA 1
ATOM 6447 C C . ARG A 1 841 ? 27.235 0.505 -3.300 1.00 90.19 841 ARG A C 1
ATOM 6449 O O . ARG A 1 841 ? 27.074 0.591 -4.517 1.00 90.19 841 ARG A O 1
ATOM 6456 N N . THR A 1 842 ? 27.405 -0.675 -2.700 1.00 90.62 842 THR A N 1
ATOM 6457 C CA . THR A 1 842 ? 27.489 -1.976 -3.397 1.00 90.62 842 THR A CA 1
ATOM 6458 C C . THR A 1 842 ? 26.344 -2.207 -4.389 1.00 90.62 842 THR A C 1
ATOM 6460 O O . THR A 1 842 ? 26.582 -2.691 -5.490 1.00 90.62 842 THR A O 1
ATOM 6463 N N . ARG A 1 843 ? 25.111 -1.797 -4.054 1.00 90.69 843 ARG A N 1
ATOM 6464 C CA . ARG A 1 843 ? 23.953 -1.921 -4.954 1.00 90.69 843 ARG A CA 1
ATOM 6465 C C . ARG A 1 843 ? 24.084 -1.047 -6.209 1.00 90.69 843 ARG A C 1
ATOM 6467 O O . ARG A 1 843 ? 23.783 -1.510 -7.304 1.00 90.69 843 ARG A O 1
ATOM 6474 N N . GLN A 1 844 ? 24.548 0.194 -6.070 1.00 92.81 844 GLN A N 1
ATOM 6475 C CA . GLN A 1 844 ? 24.804 1.095 -7.196 1.00 92.81 844 GLN A CA 1
ATOM 6476 C C . GLN A 1 844 ? 25.932 0.548 -8.082 1.00 92.81 844 GLN A C 1
ATOM 6478 O O . GLN A 1 844 ? 25.782 0.538 -9.300 1.00 92.81 844 GLN A O 1
ATOM 6483 N N . ARG A 1 845 ? 27.014 0.020 -7.488 1.00 93.75 845 ARG A N 1
ATOM 6484 C CA . ARG A 1 845 ? 28.104 -0.638 -8.237 1.00 93.75 845 ARG A CA 1
ATOM 6485 C C . ARG A 1 845 ? 27.616 -1.870 -8.997 1.00 93.75 845 ARG A C 1
ATOM 6487 O O . ARG A 1 845 ? 27.878 -1.973 -10.187 1.00 93.75 845 ARG A O 1
ATOM 6494 N N . SER A 1 846 ? 26.828 -2.735 -8.357 1.00 94.69 846 SER A N 1
ATOM 6495 C CA . SER A 1 846 ? 26.243 -3.923 -8.995 1.00 94.69 846 SER A CA 1
ATOM 6496 C C . SER A 1 846 ? 25.309 -3.560 -10.158 1.00 94.69 846 SER A C 1
ATOM 6498 O O . SER A 1 846 ? 25.411 -4.133 -11.240 1.00 94.69 846 SER A O 1
ATOM 6500 N N . ARG A 1 847 ? 24.470 -2.525 -9.996 1.00 94.50 847 ARG A N 1
ATOM 6501 C CA . ARG A 1 847 ? 23.636 -1.969 -11.080 1.00 94.50 847 ARG A CA 1
ATOM 6502 C C . ARG A 1 847 ? 24.474 -1.467 -12.262 1.00 94.50 847 ARG A C 1
ATOM 6504 O O . ARG A 1 847 ? 24.078 -1.683 -13.403 1.00 94.50 847 ARG A O 1
ATOM 6511 N N . MET A 1 848 ? 25.617 -0.824 -12.010 1.00 96.44 848 MET A N 1
ATOM 6512 C CA . MET A 1 848 ? 26.535 -0.389 -13.073 1.00 96.44 848 MET A CA 1
ATOM 6513 C C . MET A 1 848 ? 27.272 -1.562 -13.733 1.00 96.44 848 MET A C 1
ATOM 6515 O O . MET A 1 848 ? 27.397 -1.572 -14.953 1.00 96.44 848 MET A O 1
ATOM 6519 N N . PHE A 1 849 ? 27.705 -2.564 -12.961 1.00 97.00 849 PHE A N 1
ATOM 6520 C CA . PHE A 1 849 ? 28.320 -3.790 -13.478 1.00 97.00 849 PHE A CA 1
ATOM 6521 C C . PHE A 1 849 ? 27.370 -4.526 -14.431 1.00 97.00 849 PHE A C 1
ATOM 6523 O O . PHE A 1 849 ? 27.713 -4.732 -15.592 1.00 97.00 849 PHE A O 1
ATOM 6530 N N . TRP A 1 850 ? 26.140 -4.831 -14.004 1.00 95.81 850 TRP A N 1
ATOM 6531 C CA . TRP A 1 850 ? 25.169 -5.528 -14.857 1.00 95.81 850 TRP A CA 1
ATOM 6532 C C . TRP A 1 850 ? 24.724 -4.700 -16.066 1.00 95.81 850 TRP A C 1
ATOM 6534 O O . TRP A 1 850 ? 24.468 -5.260 -17.130 1.00 95.81 850 TRP A O 1
ATOM 6544 N N . ALA A 1 851 ? 24.702 -3.369 -15.955 1.00 96.19 851 ALA A N 1
ATOM 6545 C CA . ALA A 1 851 ? 24.505 -2.492 -17.106 1.00 96.19 851 ALA A CA 1
ATOM 6546 C C . ALA A 1 851 ? 25.683 -2.523 -18.100 1.00 96.19 851 ALA A C 1
ATOM 6548 O O . ALA A 1 851 ? 25.457 -2.400 -19.304 1.00 96.19 851 ALA A O 1
ATOM 6549 N N . ARG A 1 852 ? 26.925 -2.716 -17.627 1.00 95.75 852 ARG A N 1
ATOM 6550 C CA . ARG A 1 852 ? 28.106 -2.877 -18.488 1.00 95.75 852 ARG A CA 1
ATOM 6551 C C . ARG A 1 852 ? 28.149 -4.253 -19.147 1.00 95.75 852 ARG A C 1
ATOM 6553 O O . ARG A 1 852 ? 28.389 -4.316 -20.346 1.00 95.75 852 ARG A O 1
ATOM 6560 N N . VAL A 1 853 ? 27.830 -5.321 -18.412 1.00 95.88 853 VAL A N 1
ATOM 6561 C CA . VAL A 1 853 ? 27.654 -6.676 -18.969 1.00 95.88 853 VAL A CA 1
ATOM 6562 C C . VAL A 1 853 ? 26.629 -6.652 -20.109 1.00 95.88 853 VAL A C 1
ATOM 6564 O O . VAL A 1 853 ? 26.937 -7.067 -21.221 1.00 95.88 853 VAL A O 1
ATOM 6567 N N . LYS A 1 854 ? 25.449 -6.056 -19.882 1.00 94.25 854 LYS A N 1
ATOM 6568 C CA . LYS A 1 854 ? 24.400 -5.914 -20.910 1.00 94.25 854 LYS A CA 1
ATOM 6569 C C . LYS A 1 854 ? 24.824 -5.051 -22.096 1.00 94.25 854 LYS A C 1
ATOM 6571 O O . LYS A 1 854 ? 24.469 -5.369 -23.223 1.00 94.25 854 LYS A O 1
ATOM 6576 N N . MET A 1 855 ? 25.611 -3.996 -21.871 1.00 93.31 855 MET A N 1
ATOM 6577 C CA . MET A 1 855 ? 26.205 -3.210 -22.958 1.00 93.31 855 MET A CA 1
ATOM 6578 C C . MET A 1 855 ? 27.109 -4.069 -23.850 1.00 93.31 855 MET A C 1
ATOM 6580 O O . MET A 1 855 ? 26.962 -4.017 -25.068 1.00 93.31 855 MET A O 1
ATOM 6584 N N . LEU A 1 856 ? 27.992 -4.868 -23.247 1.00 91.81 856 LEU A N 1
ATOM 6585 C CA . LEU A 1 856 ? 28.957 -5.722 -23.947 1.00 91.81 856 LEU A CA 1
ATOM 6586 C C . LEU A 1 856 ? 28.303 -6.917 -24.663 1.00 91.81 856 LEU A C 1
ATOM 6588 O O . LEU A 1 856 ? 28.829 -7.384 -25.665 1.00 91.81 856 LEU A O 1
ATOM 6592 N N . GLU A 1 857 ? 27.158 -7.399 -24.174 1.00 89.94 857 GLU A N 1
ATOM 6593 C CA . GLU A 1 857 ? 26.404 -8.510 -24.779 1.00 89.94 857 GLU A CA 1
ATOM 6594 C C . GLU A 1 857 ? 25.422 -8.070 -25.876 1.00 89.94 857 GLU A C 1
ATOM 6596 O O . GLU A 1 857 ? 25.067 -8.871 -26.737 1.00 89.94 857 GLU A O 1
ATOM 6601 N N . ALA A 1 858 ? 24.963 -6.815 -25.856 1.00 87.75 858 ALA A N 1
ATOM 6602 C CA . ALA A 1 858 ? 23.919 -6.329 -26.761 1.00 87.75 858 ALA A CA 1
ATOM 6603 C C . ALA A 1 858 ? 24.372 -6.126 -28.219 1.00 87.75 858 ALA A C 1
ATOM 6605 O O . ALA A 1 858 ? 23.522 -6.052 -29.109 1.00 87.75 858 ALA A O 1
ATOM 6606 N N . TRP A 1 859 ? 25.680 -6.015 -28.469 1.00 85.25 859 TRP A N 1
ATOM 6607 C CA . TRP A 1 859 ? 26.240 -5.673 -29.778 1.00 85.25 859 TRP A CA 1
ATOM 6608 C C . TRP A 1 859 ? 27.527 -6.461 -30.042 1.00 85.25 859 TRP A C 1
ATOM 6610 O O . TRP A 1 859 ? 28.491 -6.337 -29.288 1.00 85.25 859 TRP A O 1
ATOM 6620 N N . ASP A 1 860 ? 27.581 -7.220 -31.142 1.00 87.69 860 ASP A N 1
ATOM 6621 C CA . ASP A 1 860 ? 28.859 -7.728 -31.654 1.00 87.69 860 ASP A CA 1
ATOM 6622 C C . ASP A 1 860 ? 29.747 -6.573 -32.152 1.00 87.69 860 ASP A C 1
ATOM 6624 O O . ASP A 1 860 ? 29.276 -5.454 -32.362 1.00 87.69 860 ASP A O 1
ATOM 6628 N N . ALA A 1 861 ? 31.039 -6.832 -32.365 1.00 86.62 861 ALA A N 1
ATOM 6629 C CA . ALA A 1 861 ? 31.994 -5.790 -32.742 1.00 86.62 861 ALA A CA 1
ATOM 6630 C C . ALA A 1 861 ? 31.614 -5.032 -34.032 1.00 86.62 861 ALA A C 1
ATOM 6632 O O . ALA A 1 861 ? 31.795 -3.821 -34.090 1.00 86.62 861 ALA A O 1
ATOM 6633 N N . SER A 1 862 ? 31.058 -5.703 -35.046 1.00 88.62 862 SER A N 1
ATOM 6634 C CA . SER A 1 862 ? 30.663 -5.062 -36.308 1.00 88.62 862 SER A CA 1
ATOM 6635 C C . SER A 1 862 ? 29.386 -4.236 -36.135 1.00 88.62 862 SER A C 1
ATOM 6637 O O . SER A 1 862 ? 29.312 -3.080 -36.561 1.00 88.62 862 SER A O 1
ATOM 6639 N N . ALA A 1 863 ? 28.394 -4.792 -35.433 1.00 88.50 863 ALA A N 1
ATOM 6640 C CA . ALA A 1 863 ? 27.162 -4.083 -35.106 1.00 88.50 863 ALA A CA 1
ATOM 6641 C C . ALA A 1 863 ? 27.419 -2.861 -34.200 1.00 88.50 863 ALA A C 1
ATOM 6643 O O . ALA A 1 863 ? 26.788 -1.818 -34.387 1.00 88.50 863 ALA A O 1
ATOM 6644 N N . PHE A 1 864 ? 28.377 -2.959 -33.270 1.00 92.19 864 PHE A N 1
ATOM 6645 C CA . PHE A 1 864 ? 28.774 -1.880 -32.365 1.00 92.19 864 PHE A CA 1
ATOM 6646 C C . PHE A 1 864 ? 29.403 -0.684 -33.100 1.00 92.19 864 PHE A C 1
ATOM 6648 O O . PHE A 1 864 ? 29.062 0.468 -32.814 1.00 92.19 864 PHE A O 1
ATOM 6655 N N . GLU A 1 865 ? 30.284 -0.928 -34.076 1.00 93.88 865 GLU A N 1
ATOM 6656 C CA . GLU A 1 865 ? 30.828 0.146 -34.921 1.00 93.88 865 GLU A CA 1
ATOM 6657 C C . GLU A 1 865 ? 29.729 0.781 -35.789 1.00 93.88 865 GLU A C 1
ATOM 6659 O O . GLU A 1 865 ? 29.666 2.006 -35.915 1.00 93.88 865 GLU A O 1
ATOM 6664 N N . GLY A 1 866 ? 28.796 -0.028 -36.309 1.00 93.88 866 GLY A N 1
ATOM 6665 C CA . GLY A 1 866 ? 27.630 0.444 -37.062 1.00 93.88 866 GLY A CA 1
ATOM 6666 C C . GLY A 1 866 ? 26.735 1.405 -36.268 1.00 93.88 866 GLY A C 1
ATOM 6667 O O . GLY A 1 866 ? 26.462 2.517 -36.729 1.00 93.88 866 GLY A O 1
ATOM 6668 N N . ILE A 1 867 ? 26.317 1.031 -35.050 1.00 92.94 867 ILE A N 1
ATOM 6669 C CA . ILE A 1 867 ? 25.509 1.920 -34.195 1.00 92.94 867 ILE A CA 1
ATOM 6670 C C . ILE A 1 867 ? 26.311 3.138 -33.711 1.00 92.94 867 ILE A C 1
ATOM 6672 O O . ILE A 1 867 ? 25.760 4.236 -33.612 1.00 92.94 867 ILE A O 1
ATOM 6676 N N . THR A 1 868 ? 27.623 2.999 -33.488 1.00 95.62 868 THR A N 1
ATOM 6677 C CA . THR A 1 868 ? 28.487 4.133 -33.123 1.00 95.62 868 THR A CA 1
ATOM 6678 C C . THR A 1 868 ? 28.584 5.155 -34.260 1.00 95.62 868 THR A C 1
ATOM 6680 O O . THR A 1 868 ? 28.422 6.354 -34.015 1.00 95.62 868 THR A O 1
ATOM 6683 N N . ALA A 1 869 ? 28.759 4.711 -35.507 1.00 95.06 869 ALA A N 1
ATOM 6684 C CA . ALA A 1 869 ? 28.728 5.579 -36.683 1.00 95.06 869 ALA A CA 1
ATOM 6685 C C . ALA A 1 869 ? 27.378 6.301 -36.830 1.00 95.06 869 ALA A C 1
ATOM 6687 O O . ALA A 1 869 ? 27.350 7.529 -36.956 1.00 95.06 869 ALA A O 1
ATOM 6688 N N . HIS A 1 870 ? 26.267 5.565 -36.721 1.00 92.88 870 HIS A N 1
ATOM 6689 C CA . HIS A 1 870 ? 24.901 6.097 -36.815 1.00 92.88 870 HIS A CA 1
ATOM 6690 C C . HIS A 1 870 ? 24.622 7.198 -35.774 1.00 92.88 870 HIS A C 1
ATOM 6692 O O . HIS A 1 870 ? 24.231 8.324 -36.104 1.00 92.88 870 HIS A O 1
ATOM 6698 N N . LEU A 1 871 ? 24.946 6.933 -34.504 1.00 92.81 871 LEU A N 1
ATOM 6699 C CA . LEU A 1 871 ? 24.796 7.898 -33.409 1.00 92.81 871 LEU A CA 1
ATOM 6700 C C . LEU A 1 871 ? 25.619 9.184 -33.630 1.00 92.81 871 LEU A C 1
ATOM 6702 O O . LEU A 1 871 ? 25.204 10.274 -33.210 1.00 92.81 871 LEU A O 1
ATOM 6706 N N . TYR A 1 872 ? 26.739 9.107 -34.354 1.00 91.75 872 TYR A N 1
ATOM 6707 C CA . TYR A 1 872 ? 27.582 10.255 -34.700 1.00 91.75 872 TYR A CA 1
ATOM 6708 C C . TYR A 1 872 ? 27.301 10.914 -36.067 1.00 91.75 872 TYR A C 1
ATOM 6710 O O . TYR A 1 872 ? 27.866 11.981 -36.296 1.00 91.75 872 TYR A O 1
ATOM 6718 N N . ASP A 1 873 ? 26.371 10.407 -36.892 1.00 88.81 873 ASP A N 1
ATOM 6719 C CA . ASP A 1 873 ? 26.124 10.858 -38.289 1.00 88.81 873 ASP A CA 1
ATOM 6720 C C . ASP A 1 873 ? 27.295 10.546 -39.258 1.00 88.81 873 ASP A C 1
ATOM 6722 O O . ASP A 1 873 ? 27.509 11.247 -40.249 1.00 88.81 873 ASP A O 1
ATOM 6726 N N . LEU A 1 874 ? 28.096 9.509 -38.977 1.00 93.06 874 LEU A N 1
ATOM 6727 C CA . LEU A 1 874 ? 29.236 9.140 -39.826 1.00 93.06 874 LEU A CA 1
ATOM 6728 C C . LEU A 1 874 ? 28.786 8.323 -41.054 1.00 93.06 874 LEU A C 1
ATOM 6730 O O . LEU A 1 874 ? 27.981 7.406 -40.908 1.00 93.06 874 LEU A O 1
ATOM 6734 N N . PRO A 1 875 ? 29.346 8.575 -42.256 1.00 88.88 875 PRO A N 1
ATOM 6735 C CA . PRO A 1 875 ? 28.965 7.862 -43.479 1.00 88.88 875 PRO A CA 1
ATOM 6736 C C . PRO A 1 875 ? 29.549 6.441 -43.611 1.00 88.88 875 PRO A C 1
ATOM 6738 O O . PRO A 1 875 ? 29.201 5.746 -44.561 1.00 88.88 875 PRO A O 1
ATOM 6741 N N . SER A 1 876 ? 30.433 6.008 -42.703 1.00 91.62 876 SER A N 1
ATOM 6742 C CA . SER A 1 876 ? 30.854 4.604 -42.558 1.00 91.62 876 SER A CA 1
ATOM 6743 C C . SER A 1 876 ? 31.305 4.306 -41.124 1.00 91.62 876 SER A C 1
ATOM 6745 O O . SER A 1 876 ? 31.759 5.206 -40.412 1.00 91.62 876 SER A O 1
ATOM 6747 N N . ALA A 1 877 ? 31.242 3.027 -40.746 1.00 92.81 877 ALA A N 1
ATOM 6748 C CA . ALA A 1 877 ? 31.833 2.464 -39.532 1.00 92.81 877 ALA A CA 1
ATOM 6749 C C . ALA A 1 877 ? 33.359 2.679 -39.462 1.00 92.81 877 ALA A C 1
ATOM 6751 O O . ALA A 1 877 ? 33.893 2.963 -38.394 1.00 92.81 877 ALA A O 1
ATOM 6752 N N . ASP A 1 878 ? 34.058 2.657 -40.605 1.00 92.38 878 ASP A N 1
ATOM 6753 C CA . ASP A 1 878 ? 35.526 2.811 -40.682 1.00 92.38 878 ASP A CA 1
ATOM 6754 C C . ASP A 1 878 ? 36.044 4.172 -40.175 1.00 92.38 878 ASP A C 1
ATOM 6756 O O . ASP A 1 878 ? 37.245 4.366 -39.995 1.00 92.38 878 ASP A O 1
ATOM 6760 N N . LEU A 1 879 ? 35.143 5.142 -39.979 1.00 94.50 879 LEU A N 1
ATOM 6761 C CA . LEU A 1 879 ? 35.452 6.493 -39.508 1.00 94.50 879 LEU A CA 1
ATOM 6762 C C . LEU A 1 879 ? 35.288 6.656 -37.988 1.00 94.50 879 LEU A C 1
ATOM 6764 O O . LEU A 1 879 ? 35.520 7.749 -37.468 1.00 94.50 879 LEU A O 1
ATOM 6768 N N . VAL A 1 880 ? 34.880 5.605 -37.269 1.00 95.75 880 VAL A N 1
ATOM 6769 C CA . VAL A 1 880 ? 34.717 5.641 -35.812 1.00 95.75 880 VAL A CA 1
ATOM 6770 C C . VAL A 1 880 ? 36.083 5.654 -35.117 1.00 95.75 880 VAL A C 1
ATOM 6772 O O . VAL A 1 880 ? 36.901 4.742 -35.262 1.00 95.75 880 VAL A O 1
ATOM 6775 N N . THR A 1 881 ? 36.310 6.688 -34.306 1.00 96.44 881 THR A N 1
ATOM 6776 C CA . THR A 1 881 ? 37.492 6.819 -33.439 1.00 96.44 881 THR A CA 1
ATOM 6777 C C . THR A 1 881 ? 37.295 6.130 -32.086 1.00 96.44 881 THR A C 1
ATOM 6779 O O . THR A 1 881 ? 36.170 5.980 -31.610 1.00 96.44 881 THR A O 1
ATOM 6782 N N . ASP A 1 882 ? 38.387 5.767 -31.407 1.00 94.12 882 ASP A N 1
ATOM 6783 C CA . ASP A 1 882 ? 38.323 5.068 -30.110 1.00 94.12 882 ASP A CA 1
ATOM 6784 C C . ASP A 1 882 ? 37.582 5.873 -29.033 1.00 94.12 882 ASP A C 1
ATOM 6786 O O . ASP A 1 882 ? 36.785 5.322 -28.278 1.00 94.12 882 ASP A O 1
ATOM 6790 N N . TRP A 1 883 ? 37.738 7.201 -29.033 1.00 94.81 883 TRP A N 1
ATOM 6791 C CA . TRP A 1 883 ? 36.978 8.082 -28.141 1.00 94.81 883 TRP A CA 1
ATOM 6792 C C . TRP A 1 883 ? 35.461 8.017 -28.394 1.00 94.81 883 TRP A C 1
ATOM 6794 O O . TRP A 1 883 ? 34.675 8.100 -27.450 1.00 94.81 883 TRP A O 1
ATOM 6804 N N . GLN A 1 884 ? 35.034 7.837 -29.649 1.00 95.69 884 GLN A N 1
ATOM 6805 C CA . GLN A 1 884 ? 33.619 7.651 -29.983 1.00 95.69 884 GLN A CA 1
ATOM 6806 C C . GLN A 1 884 ? 33.124 6.267 -29.554 1.00 95.69 884 GLN A C 1
ATOM 6808 O O . GLN A 1 884 ? 32.031 6.195 -28.993 1.00 95.69 884 GLN A O 1
ATOM 6813 N N . ARG A 1 885 ? 33.929 5.202 -29.733 1.00 94.31 885 ARG A N 1
ATOM 6814 C CA . ARG A 1 885 ? 33.619 3.865 -29.188 1.00 94.31 885 ARG A CA 1
ATOM 6815 C C . ARG A 1 885 ? 33.356 3.964 -27.690 1.00 94.31 885 ARG A C 1
ATOM 6817 O O . ARG A 1 885 ? 32.265 3.631 -27.241 1.00 94.31 885 ARG A O 1
ATOM 6824 N N . ASP A 1 886 ? 34.315 4.470 -26.921 1.00 92.75 886 ASP A N 1
ATOM 6825 C CA . ASP A 1 886 ? 34.222 4.493 -25.459 1.00 92.75 886 ASP A CA 1
ATOM 6826 C C . ASP A 1 886 ? 33.095 5.404 -24.954 1.00 92.75 886 ASP A C 1
ATOM 6828 O O . ASP A 1 886 ? 32.358 5.022 -24.043 1.00 92.75 886 ASP A O 1
ATOM 6832 N N . PHE A 1 887 ? 32.860 6.550 -25.606 1.00 94.38 887 PHE A N 1
ATOM 6833 C CA . PHE A 1 887 ? 31.698 7.384 -25.299 1.00 94.38 887 PHE A CA 1
ATOM 6834 C C . PHE A 1 887 ? 30.366 6.648 -25.535 1.00 94.38 887 PHE A C 1
ATOM 6836 O O . PHE A 1 887 ? 29.450 6.802 -24.724 1.00 94.38 887 PHE A O 1
ATOM 6843 N N . ILE A 1 888 ? 30.238 5.838 -26.596 1.00 95.75 888 ILE A N 1
ATOM 6844 C CA . ILE A 1 888 ? 29.025 5.043 -26.855 1.00 95.75 888 ILE A CA 1
ATOM 6845 C C . ILE A 1 888 ? 28.917 3.827 -25.929 1.00 95.75 888 ILE A C 1
ATOM 6847 O O . ILE A 1 888 ? 27.815 3.563 -25.445 1.00 95.75 888 ILE A O 1
ATOM 6851 N N . ARG A 1 889 ? 30.022 3.156 -25.574 1.00 94.44 889 ARG A N 1
ATOM 6852 C CA . ARG A 1 889 ? 30.032 2.117 -24.523 1.00 94.44 889 ARG A CA 1
ATOM 6853 C C . ARG A 1 889 ? 29.454 2.670 -23.223 1.00 94.44 889 ARG A C 1
ATOM 6855 O O . ARG A 1 889 ? 28.532 2.089 -22.649 1.00 94.44 889 ARG A O 1
ATOM 6862 N N . ASP A 1 890 ? 29.923 3.834 -22.787 1.00 94.00 890 ASP A N 1
ATOM 6863 C CA . ASP A 1 890 ? 29.422 4.485 -21.576 1.00 94.00 890 ASP A CA 1
ATOM 6864 C C . ASP A 1 890 ? 27.989 5.017 -21.746 1.00 94.00 890 ASP A C 1
ATOM 6866 O O . ASP A 1 890 ? 27.191 4.936 -20.814 1.00 94.00 890 ASP A O 1
ATOM 6870 N N . LEU A 1 891 ? 27.602 5.509 -22.928 1.00 94.88 891 LEU A N 1
ATOM 6871 C CA . LEU A 1 891 ? 26.223 5.928 -23.204 1.00 94.88 891 LEU A CA 1
ATOM 6872 C C . LEU A 1 891 ? 25.233 4.754 -23.115 1.00 94.88 891 LEU A C 1
ATOM 6874 O O . LEU A 1 891 ? 24.193 4.896 -22.476 1.00 94.88 891 LEU A O 1
ATOM 6878 N N . ILE A 1 892 ? 25.557 3.600 -23.701 1.00 94.38 892 ILE A N 1
ATOM 6879 C CA . ILE A 1 892 ? 24.737 2.380 -23.632 1.00 94.38 892 ILE A CA 1
ATOM 6880 C C . ILE A 1 892 ? 24.728 1.826 -22.197 1.00 94.38 892 ILE A C 1
ATOM 6882 O O . ILE A 1 892 ? 23.671 1.465 -21.681 1.00 94.38 892 ILE A O 1
ATOM 6886 N N . THR A 1 893 ? 25.868 1.868 -21.496 1.00 94.88 893 THR A N 1
ATOM 6887 C CA . THR A 1 893 ? 25.947 1.521 -20.064 1.00 94.88 893 THR A CA 1
ATOM 6888 C C . THR A 1 893 ? 25.012 2.413 -19.230 1.00 94.88 893 THR A C 1
ATOM 6890 O O . THR A 1 893 ? 24.254 1.910 -18.404 1.00 94.88 893 THR A O 1
ATOM 6893 N N . ARG A 1 894 ? 24.980 3.733 -19.479 1.00 94.31 894 ARG A N 1
ATOM 6894 C CA . ARG A 1 894 ? 24.026 4.670 -18.847 1.00 94.31 894 ARG A CA 1
ATOM 6895 C C . ARG A 1 894 ? 22.571 4.373 -19.207 1.00 94.31 894 ARG A C 1
ATOM 6897 O O . ARG A 1 894 ? 21.708 4.598 -18.366 1.00 94.31 894 ARG A O 1
ATOM 6904 N N . ALA A 1 895 ? 22.289 3.905 -20.423 1.00 91.38 895 ALA A N 1
ATOM 6905 C CA . ALA A 1 895 ? 20.937 3.570 -20.864 1.00 91.38 895 ALA A CA 1
ATOM 6906 C C . ALA A 1 895 ? 20.396 2.350 -20.099 1.00 91.38 895 ALA A C 1
ATOM 6908 O O . ALA A 1 895 ? 19.378 2.469 -19.413 1.00 91.38 895 ALA A O 1
ATOM 6909 N N . PHE A 1 896 ? 21.136 1.233 -20.100 1.00 93.06 896 PHE A N 1
ATOM 6910 C CA . PHE A 1 896 ? 20.803 0.046 -19.304 1.00 93.06 896 PHE A CA 1
ATOM 6911 C C . PHE A 1 896 ? 20.728 0.364 -17.805 1.00 93.06 896 PHE A C 1
ATOM 6913 O O . PHE A 1 896 ? 19.751 0.012 -17.147 1.00 93.06 896 PHE A O 1
ATOM 6920 N N . ALA A 1 897 ? 21.708 1.095 -17.261 1.00 92.88 897 ALA A N 1
ATOM 6921 C CA . ALA A 1 897 ? 21.693 1.511 -15.860 1.00 92.88 897 ALA A CA 1
ATOM 6922 C C . ALA A 1 897 ? 20.490 2.412 -15.541 1.00 92.88 897 ALA A C 1
ATOM 6924 O O . ALA A 1 897 ? 19.932 2.319 -14.448 1.00 92.88 897 ALA A O 1
ATOM 6925 N N . GLY A 1 898 ? 20.077 3.269 -16.477 1.00 86.50 898 GLY A N 1
ATOM 6926 C CA . GLY A 1 898 ? 18.950 4.192 -16.353 1.00 86.50 898 GLY A CA 1
ATOM 6927 C C . GLY A 1 898 ? 17.566 3.550 -16.487 1.00 86.50 898 GLY A C 1
ATOM 6928 O O . GLY A 1 898 ? 16.589 4.153 -16.043 1.00 86.50 898 GLY A O 1
ATOM 6929 N N . GLY A 1 899 ? 17.481 2.337 -17.037 1.00 86.00 899 GLY A N 1
ATOM 6930 C CA . GLY A 1 899 ? 16.232 1.606 -17.268 1.00 86.00 899 GLY A CA 1
ATOM 6931 C C . GLY A 1 899 ? 15.650 1.705 -18.675 1.00 86.00 899 GLY A C 1
ATOM 6932 O O . GLY A 1 899 ? 14.453 1.487 -18.863 1.00 86.00 899 GLY A O 1
ATOM 6933 N N . LEU A 1 900 ? 16.495 2.033 -19.649 1.00 86.12 900 LEU A N 1
ATOM 6934 C CA . LEU A 1 900 ? 16.203 2.006 -21.080 1.00 86.12 900 LEU A CA 1
ATOM 6935 C C . LEU A 1 900 ? 16.734 0.703 -21.697 1.00 86.12 900 LEU A C 1
ATOM 6937 O O . LEU A 1 900 ? 17.573 0.027 -21.095 1.00 86.12 900 LEU A O 1
ATOM 6941 N N . ASP A 1 901 ? 16.282 0.371 -22.905 1.00 85.81 901 ASP A N 1
ATOM 6942 C CA . ASP A 1 901 ? 16.902 -0.700 -23.682 1.00 85.81 901 ASP A CA 1
ATOM 6943 C C . ASP A 1 901 ? 18.136 -0.172 -24.422 1.00 85.81 901 ASP A C 1
ATOM 6945 O O . ASP A 1 901 ? 18.025 0.651 -25.327 1.00 85.81 901 ASP A O 1
ATOM 6949 N N . GLY A 1 902 ? 19.325 -0.621 -24.017 1.00 88.56 902 GLY A N 1
ATOM 6950 C CA . GLY A 1 902 ? 20.575 -0.294 -24.703 1.00 88.56 902 GLY A CA 1
ATOM 6951 C C . GLY A 1 902 ? 20.884 -1.200 -25.902 1.00 88.56 902 GLY A C 1
ATOM 6952 O O . GLY A 1 902 ? 21.916 -1.005 -26.544 1.00 88.56 902 GLY A O 1
ATOM 6953 N N . SER A 1 903 ? 20.028 -2.189 -26.194 1.00 87.94 903 SER A N 1
ATOM 6954 C CA . SER A 1 903 ? 20.125 -3.058 -27.381 1.00 87.94 903 SER A CA 1
ATOM 6955 C C . SER A 1 903 ? 19.291 -2.567 -28.575 1.00 87.94 903 SER A C 1
ATOM 6957 O O . SER A 1 903 ? 19.375 -3.123 -29.673 1.00 87.94 903 SER A O 1
ATOM 6959 N N . ASP A 1 904 ? 18.510 -1.503 -28.375 1.00 89.19 904 ASP A N 1
ATOM 6960 C CA . ASP A 1 904 ? 17.670 -0.882 -29.395 1.00 89.19 904 ASP A CA 1
ATOM 6961 C C . ASP A 1 904 ? 18.337 0.392 -29.951 1.00 89.19 904 ASP A C 1
ATOM 6963 O O . ASP A 1 904 ? 18.698 1.316 -29.215 1.00 89.19 904 ASP A O 1
ATOM 6967 N N . ALA A 1 905 ? 18.531 0.432 -31.271 1.00 91.19 905 ALA A N 1
ATOM 6968 C CA . ALA A 1 905 ? 19.192 1.539 -31.957 1.00 91.19 905 ALA A CA 1
ATOM 6969 C C . ALA A 1 905 ? 18.386 2.847 -31.887 1.00 91.19 905 ALA A C 1
ATOM 6971 O O . ALA A 1 905 ? 18.963 3.915 -31.666 1.00 91.19 905 ALA A O 1
ATOM 6972 N N . ASP A 1 906 ? 17.065 2.764 -32.048 1.00 94.06 906 ASP A N 1
ATOM 6973 C CA . ASP A 1 906 ? 16.170 3.917 -32.116 1.00 94.06 906 ASP A CA 1
ATOM 6974 C C . ASP A 1 906 ? 16.034 4.563 -30.722 1.00 94.06 906 ASP A C 1
ATOM 6976 O O . ASP A 1 906 ? 16.112 5.790 -30.583 1.00 94.06 906 ASP A O 1
ATOM 6980 N N . VAL A 1 907 ? 15.964 3.738 -29.666 1.00 91.81 907 VAL A N 1
ATOM 6981 C CA . VAL A 1 907 ? 16.029 4.174 -28.257 1.00 91.81 907 VAL A CA 1
ATOM 6982 C C . VAL A 1 907 ? 17.351 4.887 -27.958 1.00 91.81 907 VAL A C 1
ATOM 6984 O O . VAL A 1 907 ? 17.358 5.942 -27.313 1.00 91.81 907 VAL A O 1
ATOM 6987 N N . MET A 1 908 ? 18.480 4.354 -28.437 1.00 94.50 908 MET A N 1
ATOM 6988 C CA . MET A 1 908 ? 19.798 4.956 -28.212 1.00 94.50 908 MET A CA 1
ATOM 6989 C C . MET A 1 908 ? 19.986 6.285 -28.956 1.00 94.50 908 MET A C 1
ATOM 6991 O O . MET A 1 908 ? 20.587 7.212 -28.400 1.00 94.50 908 MET A O 1
ATOM 6995 N N . VAL A 1 909 ? 19.428 6.427 -30.164 1.00 95.69 909 VAL A N 1
ATOM 6996 C CA . VAL A 1 909 ? 19.382 7.707 -30.893 1.00 95.69 909 VAL A CA 1
ATOM 6997 C C . VAL A 1 909 ? 18.564 8.729 -30.109 1.00 95.69 909 VAL A C 1
ATOM 6999 O O . VAL A 1 909 ? 19.063 9.820 -29.814 1.00 95.69 909 VAL A O 1
ATOM 7002 N N . ALA A 1 910 ? 17.350 8.369 -29.691 1.00 94.56 910 ALA A N 1
ATOM 7003 C CA . ALA A 1 910 ? 16.491 9.234 -28.888 1.00 94.56 910 ALA A CA 1
ATOM 7004 C C . ALA A 1 910 ? 17.165 9.673 -27.574 1.00 94.56 910 ALA A C 1
ATOM 7006 O O . ALA A 1 910 ? 17.125 10.854 -27.220 1.00 94.56 910 ALA A O 1
ATOM 7007 N N . PHE A 1 911 ? 17.844 8.755 -26.875 1.00 93.19 911 PHE A N 1
ATOM 7008 C CA . PHE A 1 911 ? 18.590 9.053 -25.647 1.00 93.19 911 PHE A CA 1
ATOM 7009 C C . PHE A 1 911 ? 19.755 10.022 -25.884 1.00 93.19 911 PHE A C 1
ATOM 7011 O O . PHE A 1 911 ? 19.972 10.936 -25.084 1.00 93.19 911 PHE A O 1
ATOM 7018 N N . LEU A 1 912 ? 20.489 9.878 -26.993 1.00 94.69 912 LEU A N 1
ATOM 7019 C CA . LEU A 1 912 ? 21.576 10.793 -27.339 1.00 94.69 912 LEU A CA 1
ATOM 7020 C C . LEU A 1 912 ? 21.070 12.197 -27.699 1.00 94.69 912 LEU A C 1
ATOM 7022 O O . LEU A 1 912 ? 21.709 13.183 -27.333 1.00 94.69 912 LEU A O 1
ATOM 7026 N N . LEU A 1 913 ? 19.946 12.304 -28.412 1.00 95.00 913 LEU A N 1
ATOM 7027 C CA . LEU A 1 913 ? 19.379 13.589 -28.838 1.00 95.00 913 LEU A CA 1
ATOM 7028 C C . LEU A 1 913 ? 18.740 14.353 -27.674 1.00 95.00 913 LEU A C 1
ATOM 7030 O O . LEU A 1 913 ? 18.986 15.550 -27.529 1.00 95.00 913 LEU A O 1
ATOM 7034 N N . ASP A 1 914 ? 18.014 13.662 -26.795 1.00 92.88 914 ASP A N 1
ATOM 7035 C CA . ASP A 1 914 ? 17.524 14.216 -25.529 1.00 92.88 914 ASP A CA 1
ATOM 7036 C C . ASP A 1 914 ? 18.678 14.760 -24.667 1.00 92.88 914 ASP A C 1
ATOM 7038 O O . ASP A 1 914 ? 18.684 15.935 -24.298 1.00 92.88 914 ASP A O 1
ATOM 7042 N N . ARG A 1 915 ? 19.739 13.964 -24.456 1.00 90.69 915 ARG A N 1
ATOM 7043 C CA . ARG A 1 915 ? 20.946 14.410 -23.731 1.00 90.69 915 ARG A CA 1
ATOM 7044 C C . ARG A 1 915 ? 21.706 15.549 -24.417 1.00 90.69 915 ARG A C 1
ATOM 7046 O O . ARG A 1 915 ? 22.458 16.249 -23.743 1.00 90.69 915 ARG A O 1
ATOM 7053 N N . LYS A 1 916 ? 21.524 15.737 -25.728 1.00 92.25 916 LYS A N 1
ATOM 7054 C CA . LYS A 1 916 ? 22.009 16.898 -26.491 1.00 92.25 916 LYS A CA 1
ATOM 7055 C C . LYS A 1 916 ? 21.028 18.078 -26.470 1.00 92.25 916 LYS A C 1
ATOM 7057 O O . LYS A 1 916 ? 21.330 19.083 -27.086 1.00 92.25 916 LYS A O 1
ATOM 7062 N N . GLY A 1 917 ? 19.889 18.003 -25.783 1.00 92.44 917 GLY A N 1
ATOM 7063 C CA . GLY A 1 917 ? 18.971 19.131 -25.593 1.00 92.44 917 GLY A CA 1
ATOM 7064 C C . GLY A 1 917 ? 17.734 19.159 -26.497 1.00 92.44 917 GLY A C 1
ATOM 7065 O O . GLY A 1 917 ? 16.980 20.131 -26.423 1.00 92.44 917 GLY A O 1
ATOM 7066 N N . ALA A 1 918 ? 17.462 18.114 -27.287 1.00 94.25 918 ALA A N 1
ATOM 7067 C CA . ALA A 1 918 ? 16.291 18.057 -28.174 1.00 94.25 918 ALA A CA 1
ATOM 7068 C C . ALA A 1 918 ? 14.950 18.249 -27.439 1.00 94.25 918 ALA A C 1
ATOM 7070 O O . ALA A 1 918 ? 14.031 18.862 -27.975 1.00 94.25 918 ALA A O 1
ATOM 7071 N N . LEU A 1 919 ? 14.851 17.780 -26.193 1.00 92.88 919 LEU A N 1
ATOM 7072 C CA . LEU A 1 919 ? 13.653 17.889 -25.348 1.00 92.88 919 LEU A CA 1
ATOM 7073 C C . LEU A 1 919 ? 13.784 18.991 -24.276 1.00 92.88 919 LEU A C 1
ATOM 7075 O O . LEU A 1 919 ? 12.977 19.075 -23.346 1.00 92.88 919 LEU A O 1
ATOM 7079 N N . SER A 1 920 ? 14.788 19.865 -24.405 1.00 90.31 920 SER A N 1
ATOM 7080 C CA . SER A 1 920 ? 15.037 20.978 -23.481 1.00 90.31 920 SER A CA 1
ATOM 7081 C C . SER A 1 920 ? 14.030 22.128 -23.650 1.00 90.31 920 SER A C 1
ATOM 7083 O O . SER A 1 920 ? 13.070 22.042 -24.412 1.00 90.31 920 SER A O 1
ATOM 7085 N N . LYS A 1 921 ? 14.229 23.241 -22.934 1.00 87.44 921 LYS A N 1
ATOM 7086 C CA . LYS A 1 921 ? 13.337 24.409 -23.020 1.00 87.44 921 LYS A CA 1
ATOM 7087 C C . LYS A 1 921 ? 13.386 25.139 -24.368 1.00 87.44 921 LYS A C 1
ATOM 7089 O O . LYS A 1 921 ? 12.465 25.895 -24.646 1.00 87.44 921 LYS A O 1
ATOM 7094 N N . THR A 1 922 ? 14.415 24.935 -25.195 1.00 87.94 922 THR A N 1
ATOM 7095 C CA . THR A 1 922 ? 14.565 25.647 -26.480 1.00 87.94 922 THR A CA 1
ATOM 7096 C C . THR A 1 922 ? 13.608 25.145 -27.562 1.00 87.94 922 THR A C 1
ATOM 7098 O O . THR A 1 922 ? 13.268 25.904 -28.462 1.00 87.94 922 THR A O 1
ATOM 7101 N N . THR A 1 923 ? 13.117 23.907 -27.441 1.00 91.88 923 THR A N 1
ATOM 7102 C CA . THR A 1 923 ? 12.089 23.323 -28.321 1.00 91.88 923 THR A CA 1
ATOM 7103 C C . THR A 1 923 ? 10.689 23.348 -27.706 1.00 91.88 923 THR A C 1
ATOM 7105 O O . THR A 1 923 ? 9.742 22.910 -28.347 1.00 91.88 923 THR A O 1
ATOM 7108 N N . ALA A 1 924 ? 10.518 23.801 -26.461 1.00 91.88 924 ALA A N 1
ATOM 7109 C CA . ALA A 1 924 ? 9.245 23.708 -25.747 1.00 91.88 924 ALA A CA 1
ATOM 7110 C C . ALA A 1 924 ? 8.232 24.780 -26.195 1.00 91.88 924 ALA A C 1
ATOM 7112 O O . ALA A 1 924 ? 8.544 25.970 -26.205 1.00 91.88 924 ALA A O 1
ATOM 7113 N N . LEU A 1 925 ? 6.993 24.370 -26.484 1.00 91.88 925 LEU A N 1
ATOM 7114 C CA . LEU A 1 925 ? 5.860 25.271 -26.720 1.00 91.88 925 LEU A CA 1
ATOM 7115 C C . LEU A 1 925 ? 5.046 25.443 -25.422 1.00 91.88 925 LEU A C 1
ATOM 7117 O O . LEU A 1 925 ? 4.314 24.524 -25.042 1.00 91.88 925 LEU A O 1
ATOM 7121 N N . PRO A 1 926 ? 5.148 26.580 -24.710 1.00 87.81 926 PRO A N 1
ATOM 7122 C CA . PRO A 1 926 ? 4.433 26.801 -23.456 1.00 87.81 926 PRO A CA 1
ATOM 7123 C C . PRO A 1 926 ? 2.918 26.912 -23.666 1.00 87.81 926 PRO A C 1
ATOM 7125 O O . PRO A 1 926 ? 2.460 27.469 -24.663 1.00 87.81 926 PRO A O 1
ATOM 7128 N N . VAL A 1 927 ? 2.135 26.450 -22.688 1.00 83.56 927 VAL A N 1
ATOM 7129 C CA . VAL A 1 927 ? 0.686 26.702 -22.641 1.00 83.56 927 VAL A CA 1
ATOM 7130 C C . VAL A 1 927 ? 0.440 28.220 -22.536 1.00 83.56 927 VAL A C 1
ATOM 7132 O O . VAL A 1 927 ? 1.014 28.864 -21.648 1.00 83.56 927 VAL A O 1
ATOM 7135 N N . PRO A 1 928 ? -0.424 28.822 -23.379 1.00 76.06 928 PRO A N 1
ATOM 7136 C CA . PRO A 1 928 ? -0.784 30.234 -23.270 1.00 76.06 928 PRO A CA 1
ATOM 7137 C C . PRO A 1 928 ? -1.294 30.595 -21.866 1.00 76.06 928 PRO A C 1
ATOM 7139 O O . PRO A 1 928 ? -2.229 29.989 -21.353 1.00 76.06 928 PRO A O 1
ATOM 7142 N N . GLY A 1 929 ? -0.655 31.576 -21.223 1.00 73.69 929 GLY A N 1
ATOM 7143 C CA . GLY A 1 929 ? -0.962 31.988 -19.845 1.00 73.69 929 GLY A CA 1
ATOM 7144 C C . GLY A 1 929 ? -0.359 31.110 -18.736 1.00 73.69 929 GLY A C 1
ATOM 7145 O O . GLY A 1 929 ? -0.319 31.553 -17.591 1.00 73.69 929 GLY A O 1
ATOM 7146 N N . ALA A 1 930 ? 0.180 29.927 -19.051 1.00 78.25 930 ALA A N 1
ATOM 7147 C CA . ALA A 1 930 ? 0.803 29.010 -18.092 1.00 78.25 930 ALA A CA 1
ATOM 7148 C C . ALA A 1 930 ? 2.213 28.567 -18.555 1.00 78.25 930 ALA A C 1
ATOM 7150 O O . ALA A 1 930 ? 2.431 27.396 -18.863 1.00 78.25 930 ALA A O 1
ATOM 7151 N N . PRO A 1 931 ? 3.216 29.473 -18.565 1.00 69.94 931 PRO A N 1
ATOM 7152 C CA . PRO A 1 931 ? 4.546 29.222 -19.144 1.00 69.94 931 PRO A CA 1
ATOM 7153 C C . PRO A 1 931 ? 5.419 28.191 -18.398 1.00 69.94 931 PRO A C 1
ATOM 7155 O O . PRO A 1 931 ? 6.552 27.941 -18.805 1.00 69.94 931 PRO A O 1
ATOM 7158 N N . GLY A 1 932 ? 4.923 27.603 -17.305 1.00 73.38 932 GLY A N 1
ATOM 7159 C CA . GLY A 1 932 ? 5.535 26.439 -16.652 1.00 73.38 932 GLY A CA 1
ATOM 7160 C C . GLY A 1 932 ? 5.107 25.090 -17.248 1.00 73.38 932 GLY A C 1
ATOM 7161 O O . GLY A 1 932 ? 5.771 24.087 -16.992 1.00 73.38 932 GLY A O 1
ATOM 7162 N N . THR A 1 933 ? 4.033 25.065 -18.041 1.00 81.94 933 THR A N 1
ATOM 7163 C CA . THR A 1 933 ? 3.452 23.863 -18.656 1.00 81.94 933 THR A CA 1
ATOM 7164 C C . THR A 1 933 ? 3.757 23.852 -20.152 1.00 81.94 933 THR A C 1
ATOM 7166 O O . THR A 1 933 ? 3.679 24.892 -20.806 1.00 81.94 933 THR A O 1
ATOM 7169 N N . VAL A 1 934 ? 4.102 22.689 -20.708 1.00 87.25 934 VAL A N 1
ATOM 7170 C CA . VAL A 1 934 ? 4.503 22.535 -22.116 1.00 87.25 934 VAL A CA 1
ATOM 7171 C C . VAL A 1 934 ? 3.409 21.800 -22.886 1.00 87.25 934 VAL A C 1
ATOM 7173 O O . VAL A 1 934 ? 3.095 20.660 -22.577 1.00 87.25 934 VAL A O 1
ATOM 7176 N N . SER A 1 935 ? 2.862 22.468 -23.899 1.00 88.75 935 SER A N 1
ATOM 7177 C CA . SER A 1 935 ? 1.782 22.004 -24.786 1.00 88.75 935 SER A CA 1
ATOM 7178 C C . SER A 1 935 ? 2.266 21.354 -26.086 1.00 88.75 935 SER A C 1
ATOM 7180 O O . SER A 1 935 ? 1.457 20.945 -26.918 1.00 88.75 935 SER A O 1
ATOM 7182 N N . GLY A 1 936 ? 3.578 21.316 -26.317 1.00 93.56 936 GLY A N 1
ATOM 7183 C CA . GLY A 1 936 ? 4.113 20.879 -27.596 1.00 93.56 936 GLY A CA 1
ATOM 7184 C C . GLY A 1 936 ? 5.615 21.068 -27.764 1.00 93.56 936 GLY A C 1
ATOM 7185 O O . GLY A 1 936 ? 6.295 21.612 -26.888 1.00 93.56 936 GLY A O 1
ATOM 7186 N N . ARG A 1 937 ? 6.108 20.679 -28.944 1.00 95.12 937 ARG A N 1
ATOM 7187 C CA . ARG A 1 937 ? 7.481 20.883 -29.409 1.00 95.12 937 ARG A CA 1
ATOM 7188 C C . ARG A 1 937 ? 7.545 21.602 -30.747 1.00 95.12 937 ARG A C 1
ATOM 7190 O O . ARG A 1 937 ? 6.833 21.248 -31.681 1.00 95.12 937 ARG A O 1
ATOM 7197 N N . ASP A 1 938 ? 8.456 22.562 -30.844 1.00 94.62 938 ASP A N 1
ATOM 7198 C CA . ASP A 1 938 ? 8.917 23.156 -32.095 1.00 94.62 938 ASP A CA 1
ATOM 7199 C C . ASP A 1 938 ? 10.327 22.645 -32.406 1.00 94.62 938 ASP A C 1
ATOM 7201 O O . ASP A 1 938 ? 11.301 23.025 -31.756 1.00 94.62 938 ASP A O 1
ATOM 7205 N N . PHE A 1 939 ? 10.420 21.771 -33.408 1.00 94.44 939 PHE A N 1
ATOM 7206 C CA . PHE A 1 939 ? 11.676 21.249 -33.947 1.00 94.44 939 PHE A CA 1
ATOM 7207 C C . PHE A 1 939 ? 12.113 21.968 -35.236 1.00 94.44 939 PHE A C 1
ATOM 7209 O O . PHE A 1 939 ? 13.003 21.488 -35.938 1.00 94.44 939 PHE A O 1
ATOM 7216 N N . LEU A 1 940 ? 11.494 23.101 -35.585 1.00 88.56 940 LEU A N 1
ATOM 7217 C CA . LEU A 1 940 ? 11.922 23.992 -36.671 1.00 88.56 940 LEU A CA 1
ATOM 7218 C C . LEU A 1 940 ? 12.475 25.330 -36.156 1.00 88.56 940 LEU A C 1
ATOM 7220 O O . LEU A 1 940 ? 13.178 26.017 -36.898 1.00 88.56 940 LEU A O 1
ATOM 7224 N N . GLY A 1 941 ? 12.138 25.711 -34.921 1.00 81.25 941 GLY A N 1
ATOM 7225 C CA . GLY A 1 941 ? 12.419 27.020 -34.323 1.00 81.25 941 GLY A CA 1
ATOM 7226 C C . GLY A 1 941 ? 11.562 28.159 -34.892 1.00 81.25 941 GLY A C 1
ATOM 7227 O O . GLY A 1 941 ? 11.719 29.314 -34.499 1.00 81.25 941 GLY A O 1
ATOM 7228 N N . THR A 1 942 ? 10.659 27.869 -35.834 1.00 84.00 942 THR A N 1
ATOM 7229 C CA . THR A 1 942 ? 9.882 28.878 -36.568 1.00 84.00 942 THR A CA 1
ATOM 7230 C C . THR A 1 942 ? 8.743 29.494 -35.761 1.00 84.00 942 THR A C 1
ATOM 7232 O O . THR A 1 942 ? 8.272 30.573 -36.120 1.00 84.00 942 THR A O 1
ATOM 7235 N N . LEU A 1 943 ? 8.325 28.863 -34.662 1.00 83.19 943 LEU A N 1
ATOM 7236 C CA . LEU A 1 943 ? 7.296 29.374 -33.755 1.00 83.19 943 LEU A CA 1
ATOM 7237 C C . LEU A 1 943 ? 7.882 30.226 -32.616 1.00 83.19 943 LEU A C 1
ATOM 7239 O O . LEU A 1 943 ? 7.130 30.895 -31.911 1.00 83.19 943 LEU A O 1
ATOM 7243 N N . ASN A 1 944 ? 9.212 30.245 -32.443 1.00 81.06 944 ASN A N 1
ATOM 7244 C CA . ASN A 1 944 ? 9.927 31.070 -31.454 1.00 81.06 944 ASN A CA 1
ATOM 7245 C C . ASN A 1 944 ? 9.342 30.968 -30.024 1.00 81.06 944 ASN A C 1
ATOM 7247 O O . ASN A 1 944 ? 9.182 31.972 -29.331 1.00 81.06 944 ASN A O 1
ATOM 7251 N N . GLY A 1 945 ? 8.962 29.758 -29.594 1.00 79.12 945 GLY A N 1
ATOM 7252 C CA . GLY A 1 945 ? 8.360 29.524 -28.274 1.00 79.12 945 GLY A CA 1
ATOM 7253 C C . GLY A 1 945 ? 6.925 30.050 -28.110 1.00 79.12 945 GLY A C 1
ATOM 7254 O O . GLY A 1 945 ? 6.453 30.180 -26.985 1.00 79.12 945 GLY A O 1
ATOM 7255 N N . THR A 1 946 ? 6.217 30.354 -29.203 1.00 83.12 946 THR A N 1
ATOM 7256 C CA . THR A 1 946 ? 4.794 30.731 -29.191 1.00 83.12 946 THR A CA 1
ATOM 7257 C C . THR A 1 946 ? 3.944 29.554 -29.670 1.00 83.12 946 THR A C 1
ATOM 7259 O O . THR A 1 946 ? 4.050 29.148 -30.824 1.00 83.12 946 THR A O 1
ATOM 7262 N N . ALA A 1 947 ? 3.097 28.993 -28.804 1.00 82.62 947 ALA A N 1
ATOM 7263 C CA . ALA A 1 947 ? 2.177 27.924 -29.198 1.00 82.62 947 ALA A CA 1
ATOM 7264 C C . ALA A 1 947 ? 1.143 28.419 -30.242 1.00 82.62 947 ALA A C 1
ATOM 7266 O O . ALA A 1 947 ? 0.704 29.572 -30.162 1.00 82.62 947 ALA A O 1
ATOM 7267 N N . PRO A 1 948 ? 0.741 27.579 -31.216 1.00 82.62 948 PRO A N 1
ATOM 7268 C CA . PRO A 1 948 ? -0.277 27.933 -32.204 1.00 82.62 948 PRO A CA 1
ATOM 7269 C C . PRO A 1 948 ? -1.683 28.018 -31.584 1.00 82.62 948 PRO A C 1
ATOM 7271 O O . PRO A 1 948 ? -1.967 27.404 -30.557 1.00 82.62 948 PRO A O 1
ATOM 7274 N N . ASP A 1 949 ? -2.593 28.743 -32.241 1.00 85.38 949 ASP A N 1
ATOM 7275 C CA . ASP A 1 949 ? -4.020 28.715 -31.899 1.00 85.38 949 ASP A CA 1
ATOM 7276 C C . ASP A 1 949 ? -4.633 27.372 -32.324 1.00 85.38 949 ASP A C 1
ATOM 72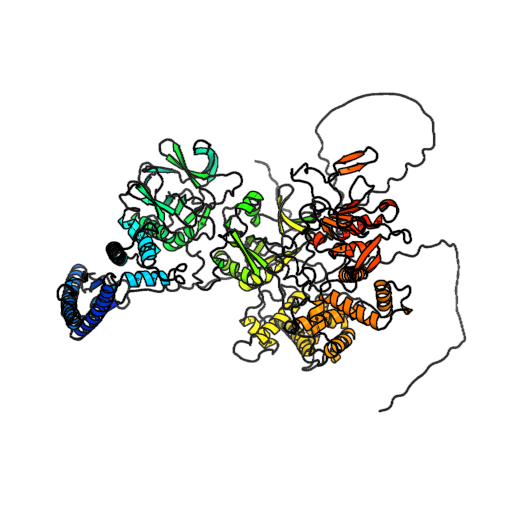78 O O . ASP A 1 949 ? -4.812 27.100 -33.511 1.00 85.38 949 ASP A O 1
ATOM 7282 N N . LEU A 1 950 ? -4.949 26.536 -31.334 1.00 88.25 950 LEU A N 1
ATOM 7283 C CA . LEU A 1 950 ? -5.568 25.223 -31.517 1.00 88.25 950 LEU A CA 1
ATOM 7284 C C . LEU A 1 950 ? -7.105 25.263 -31.447 1.00 88.25 950 LEU A C 1
ATOM 7286 O O . LEU A 1 950 ? -7.734 24.212 -31.540 1.00 88.25 950 LEU A O 1
ATOM 7290 N N . SER A 1 951 ? -7.739 26.430 -31.287 1.00 87.06 951 SER A N 1
ATOM 7291 C CA . SER A 1 951 ? -9.207 26.532 -31.226 1.00 87.06 951 SER A CA 1
ATOM 7292 C C . SER A 1 951 ? -9.877 26.379 -32.599 1.00 87.06 951 SER A C 1
ATOM 7294 O O . SER A 1 951 ? -11.013 25.901 -32.693 1.00 87.06 951 SER A O 1
ATOM 7296 N N . LYS A 1 952 ? -9.168 26.742 -33.676 1.00 86.75 952 LYS A N 1
ATOM 7297 C CA . LYS A 1 952 ? -9.646 26.695 -35.063 1.00 86.75 952 LYS A CA 1
ATOM 7298 C C . LYS A 1 952 ? -8.694 25.904 -35.959 1.00 86.75 952 LYS A C 1
ATOM 7300 O O . LYS A 1 952 ? -7.481 25.956 -35.794 1.00 86.75 952 LYS A O 1
ATOM 7305 N N . VAL A 1 953 ? -9.240 25.257 -36.986 1.00 85.44 953 VAL A N 1
ATOM 7306 C CA . VAL A 1 953 ? -8.473 24.725 -38.126 1.00 85.44 953 VAL A CA 1
ATOM 7307 C C . VAL A 1 953 ? -8.864 25.459 -39.405 1.00 85.44 953 VAL A C 1
ATOM 7309 O O . VAL A 1 953 ? -10.011 25.869 -39.579 1.00 85.44 953 VAL A O 1
ATOM 7312 N N . ARG A 1 954 ? -7.907 25.660 -40.318 1.00 82.25 954 ARG A N 1
ATOM 7313 C CA . ARG A 1 954 ? -8.136 26.391 -41.572 1.00 82.25 954 ARG A CA 1
ATOM 7314 C C . ARG A 1 954 ? -8.353 25.425 -42.734 1.00 82.25 954 ARG A C 1
ATOM 7316 O O . ARG A 1 954 ? -7.411 24.788 -43.195 1.00 82.25 954 ARG A O 1
ATOM 7323 N N . THR A 1 955 ? -9.582 25.361 -43.229 1.00 79.75 955 THR A N 1
ATOM 7324 C CA . THR A 1 955 ? -9.972 24.594 -44.417 1.00 79.75 955 THR A CA 1
ATOM 7325 C C . THR A 1 955 ? -9.921 25.478 -45.676 1.00 79.75 955 THR A C 1
ATOM 7327 O O . THR A 1 955 ? -9.800 26.706 -45.569 1.00 79.75 955 THR A O 1
ATOM 7330 N N . PRO A 1 956 ? -10.067 24.905 -46.889 1.00 79.75 956 PRO A N 1
ATOM 7331 C CA . PRO A 1 956 ? -10.244 25.687 -48.117 1.00 79.75 956 PRO A CA 1
ATOM 7332 C C . PRO A 1 956 ? -11.467 26.620 -48.094 1.00 79.75 956 PRO A C 1
ATOM 7334 O O . PRO A 1 956 ? -11.469 27.635 -48.786 1.00 79.75 956 PRO A O 1
ATOM 7337 N N . SER A 1 957 ? -12.489 26.302 -47.291 1.00 82.25 957 SER A N 1
ATOM 7338 C CA . SER A 1 957 ? -13.697 27.115 -47.097 1.00 82.25 957 SER A CA 1
ATOM 7339 C C . SER A 1 957 ? -13.581 28.170 -45.984 1.00 82.25 957 SER A C 1
ATOM 7341 O O . SER A 1 957 ? -14.483 28.995 -45.853 1.00 82.25 957 SER A O 1
ATOM 7343 N N . GLY A 1 958 ? -12.484 28.196 -45.216 1.00 87.12 958 GLY A N 1
ATOM 7344 C CA . GLY A 1 958 ? -12.222 29.196 -44.174 1.00 87.12 958 GLY A CA 1
ATOM 7345 C C . GLY A 1 958 ? -11.777 28.596 -42.832 1.00 87.12 958 GLY A C 1
ATOM 7346 O O . GLY A 1 958 ? -11.496 27.404 -42.739 1.00 87.12 958 GLY A O 1
ATOM 7347 N N . PRO A 1 959 ? -11.658 29.410 -41.770 1.00 87.88 959 PRO A N 1
ATOM 7348 C CA . PRO A 1 959 ? -11.466 28.896 -40.418 1.00 87.88 959 PRO A CA 1
ATOM 7349 C C . PRO A 1 959 ? -12.762 28.255 -39.895 1.00 87.88 959 PRO A C 1
ATOM 7351 O O . PRO A 1 959 ? -13.828 28.866 -39.946 1.00 87.88 959 PRO A O 1
ATOM 7354 N N . VAL A 1 960 ? -12.655 27.046 -39.350 1.00 89.19 960 VAL A N 1
ATOM 7355 C CA . VAL A 1 960 ? -13.731 26.316 -38.656 1.00 89.19 960 VAL A CA 1
ATOM 7356 C C . VAL A 1 960 ? -13.237 25.869 -37.279 1.00 89.19 960 VAL A C 1
ATOM 7358 O O . VAL A 1 960 ? -12.037 25.912 -37.014 1.00 89.19 960 VAL A O 1
ATOM 7361 N N . ASP A 1 961 ? -14.136 25.464 -36.384 1.00 89.00 961 ASP A N 1
ATOM 7362 C CA . ASP A 1 961 ? -13.752 24.868 -35.098 1.00 89.00 961 ASP A CA 1
ATOM 7363 C C . ASP A 1 961 ? -12.889 23.615 -35.289 1.00 89.00 961 ASP A C 1
ATOM 7365 O O . ASP A 1 961 ? -13.140 22.802 -36.182 1.00 89.00 961 ASP A O 1
ATOM 7369 N N . ALA A 1 962 ? -11.851 23.466 -34.464 1.00 88.69 962 ALA A N 1
ATOM 7370 C CA . ALA A 1 962 ? -10.993 22.290 -34.523 1.00 88.69 962 ALA A CA 1
ATOM 7371 C C . ALA A 1 962 ? -11.759 21.006 -34.120 1.00 88.69 962 ALA A C 1
ATOM 7373 O O . ALA A 1 962 ? -12.701 21.079 -33.327 1.00 88.69 962 ALA A O 1
ATOM 7374 N N . PRO A 1 963 ? -11.362 19.805 -34.586 1.00 86.69 963 PRO A N 1
ATOM 7375 C CA . PRO A 1 963 ? -12.041 18.555 -34.214 1.00 86.69 963 PRO A CA 1
ATOM 7376 C C . PRO A 1 963 ? -12.081 18.310 -32.694 1.00 86.69 963 PRO A C 1
ATOM 7378 O O . PRO A 1 963 ? -13.074 17.817 -32.151 1.00 86.69 963 PRO A O 1
ATOM 7381 N N . TRP A 1 964 ? -11.014 18.727 -32.011 1.00 88.44 964 TRP A N 1
ATOM 7382 C CA . TRP A 1 964 ? -10.823 18.722 -30.560 1.00 88.44 964 TRP A CA 1
ATOM 7383 C C . TRP A 1 964 ? -11.327 20.000 -29.859 1.00 88.44 964 TRP A C 1
ATOM 7385 O O . TRP A 1 964 ? -11.082 20.176 -28.674 1.00 88.44 964 TRP A O 1
ATOM 7395 N N . ALA A 1 965 ? -12.024 20.906 -30.552 1.00 87.31 965 ALA A N 1
ATOM 7396 C CA . ALA A 1 965 ? -12.657 22.064 -29.926 1.00 87.31 965 ALA A CA 1
ATOM 7397 C C . ALA A 1 965 ? -14.057 21.729 -29.383 1.00 87.31 965 ALA A C 1
ATOM 7399 O O . ALA A 1 965 ? -14.754 20.824 -29.870 1.00 87.31 965 ALA A O 1
ATOM 7400 N N . GLY A 1 966 ? -14.479 22.509 -28.387 1.00 85.69 966 GLY A N 1
ATOM 7401 C CA . GLY A 1 966 ? -15.761 22.357 -27.706 1.00 85.69 966 GLY A CA 1
ATOM 7402 C C . GLY A 1 966 ? -15.821 21.136 -26.788 1.00 85.69 966 GLY A C 1
ATOM 7403 O O . GLY A 1 966 ? -14.805 20.545 -26.427 1.00 85.69 966 GLY A O 1
ATOM 7404 N N . LYS A 1 967 ? -17.046 20.771 -26.411 1.00 86.12 967 LYS A N 1
ATOM 7405 C CA . LYS A 1 967 ? -17.325 19.685 -25.470 1.00 86.12 967 LYS A CA 1
ATOM 7406 C C . LYS A 1 967 ? -17.491 18.339 -26.159 1.00 86.12 967 LYS A C 1
ATOM 7408 O O . LYS A 1 967 ? -17.904 18.275 -27.323 1.00 86.12 967 LYS A O 1
ATOM 7413 N N . ASP A 1 968 ? -17.181 17.269 -25.438 1.00 79.75 968 ASP A N 1
ATOM 7414 C CA . ASP A 1 968 ? -17.630 15.939 -25.821 1.00 79.75 968 ASP A CA 1
ATOM 7415 C C . ASP A 1 968 ? -19.161 15.815 -25.678 1.00 79.75 968 ASP A C 1
ATOM 7417 O O . ASP A 1 968 ? -19.790 16.492 -24.862 1.00 79.75 968 ASP A O 1
ATOM 7421 N N . LYS A 1 969 ? -19.776 14.975 -26.517 1.00 76.50 969 LYS A N 1
ATOM 7422 C CA . LYS A 1 969 ? -21.237 14.812 -26.588 1.00 76.50 969 LYS A CA 1
ATOM 7423 C C . LYS A 1 969 ? -21.802 13.786 -25.604 1.00 76.50 969 LYS A C 1
ATOM 7425 O O . LYS A 1 969 ? -23.017 13.754 -25.436 1.00 76.50 969 LYS A O 1
ATOM 7430 N N . GLN A 1 970 ? -20.959 12.940 -25.017 1.00 70.38 970 GLN A N 1
ATOM 7431 C CA . GLN A 1 970 ? -21.339 11.892 -24.072 1.00 70.38 970 GLN A CA 1
ATOM 7432 C C . GLN A 1 970 ? -21.045 12.326 -22.631 1.00 70.38 970 GLN A C 1
ATOM 7434 O O . GLN A 1 970 ? -21.912 12.167 -21.776 1.00 70.38 970 GLN A O 1
ATOM 7439 N N . THR A 1 971 ? -19.875 12.924 -22.365 1.00 72.81 971 THR A N 1
ATOM 7440 C CA . THR A 1 971 ? -19.504 13.381 -21.008 1.00 72.81 971 THR A CA 1
ATOM 7441 C C . THR A 1 971 ? -19.884 14.834 -20.715 1.00 72.81 971 THR A C 1
ATOM 7443 O O . THR A 1 971 ? -20.098 15.195 -19.560 1.00 72.81 971 THR A O 1
ATOM 7446 N N . GLY A 1 972 ? -19.966 15.697 -21.737 1.00 78.12 972 GLY A N 1
ATOM 7447 C CA . GLY A 1 972 ? -20.139 17.145 -21.556 1.00 78.12 972 GLY A CA 1
ATOM 7448 C C . GLY A 1 972 ? -18.889 17.873 -21.033 1.00 78.12 972 GLY A C 1
ATOM 7449 O O . GLY A 1 972 ? -18.926 19.086 -20.793 1.00 78.12 972 GLY A O 1
ATOM 7450 N N . GLU A 1 973 ? -17.769 17.172 -20.870 1.00 80.81 973 GLU A N 1
ATOM 7451 C CA . GLU A 1 973 ? -16.473 17.757 -20.523 1.00 80.81 973 GLU A CA 1
ATOM 7452 C C . GLU A 1 973 ? -15.826 18.409 -21.752 1.00 80.81 973 GLU A C 1
ATOM 7454 O O . GLU A 1 973 ? -16.222 18.156 -22.892 1.00 80.81 973 GLU A O 1
ATOM 7459 N N . ASP A 1 974 ? -14.865 19.308 -21.535 1.00 84.62 974 ASP A N 1
ATOM 7460 C CA . ASP A 1 974 ? -14.131 19.930 -22.642 1.00 84.62 974 ASP A CA 1
ATOM 7461 C C . ASP A 1 974 ? -13.162 18.910 -23.252 1.00 84.62 974 ASP A C 1
ATOM 7463 O O . ASP A 1 974 ? -12.483 18.180 -22.530 1.00 84.62 974 ASP A O 1
ATOM 7467 N N . LYS A 1 975 ? -13.112 18.825 -24.586 1.00 86.81 975 LYS A N 1
ATOM 7468 C CA . LYS A 1 975 ? -12.264 17.841 -25.269 1.00 86.81 975 LYS A CA 1
ATOM 7469 C C . LYS A 1 975 ? -10.771 18.102 -25.010 1.00 86.81 975 LYS A C 1
ATOM 7471 O O . LYS A 1 975 ? -10.358 19.262 -24.935 1.00 86.81 975 LYS A O 1
ATOM 7476 N N . PRO A 1 976 ? -9.937 17.047 -24.971 1.00 87.19 976 PRO A N 1
ATOM 7477 C CA . PRO A 1 976 ? -8.505 17.194 -24.760 1.00 87.19 976 PRO A CA 1
ATOM 7478 C C . PRO A 1 976 ? -7.826 17.909 -25.938 1.00 87.19 976 PRO A C 1
ATOM 7480 O O . PRO A 1 976 ? -7.900 17.470 -27.089 1.00 87.19 976 PRO A O 1
ATOM 7483 N N . VAL A 1 977 ? -7.141 19.014 -25.637 1.00 89.44 977 VAL A N 1
ATOM 7484 C CA . VAL A 1 977 ? -6.360 19.792 -26.610 1.00 89.44 977 VAL A CA 1
ATOM 7485 C C . VAL A 1 977 ? -5.079 19.019 -26.972 1.00 89.44 977 VAL A C 1
ATOM 7487 O O . VAL A 1 977 ? -4.390 18.568 -26.058 1.00 89.44 977 VAL A O 1
ATOM 7490 N N . PRO A 1 978 ? -4.723 18.849 -28.263 1.00 92.06 978 PRO A N 1
ATOM 7491 C CA . PRO A 1 978 ? -3.587 18.019 -28.643 1.00 92.06 978 PRO A CA 1
ATOM 7492 C C . PRO A 1 978 ? -2.228 18.585 -28.234 1.00 92.06 978 PRO A C 1
ATOM 7494 O O . PRO A 1 978 ? -1.933 19.761 -28.465 1.00 92.06 978 PRO A O 1
ATOM 7497 N N . TYR A 1 979 ? -1.346 17.697 -27.779 1.00 93.31 979 TYR A N 1
ATOM 7498 C CA . TYR A 1 979 ? 0.078 17.985 -27.668 1.00 93.31 979 TYR A CA 1
ATOM 7499 C C . TYR A 1 979 ? 0.663 18.188 -29.074 1.00 93.31 979 TYR A C 1
ATOM 7501 O O . TYR A 1 979 ? 0.643 17.278 -29.904 1.00 93.31 979 TYR A O 1
ATOM 7509 N N . THR A 1 980 ? 1.145 19.389 -29.386 1.00 94.06 980 THR A N 1
ATOM 7510 C CA . THR A 1 980 ? 1.484 19.764 -30.772 1.00 94.06 980 THR A CA 1
ATOM 7511 C C . THR A 1 980 ? 2.964 19.570 -31.076 1.00 94.06 980 THR A C 1
ATOM 7513 O O . THR A 1 980 ? 3.813 20.102 -30.374 1.00 94.06 980 THR A O 1
ATOM 7516 N N . VAL A 1 981 ? 3.299 18.863 -32.153 1.00 95.81 981 VAL A N 1
ATOM 7517 C CA . VAL A 1 981 ? 4.678 18.650 -32.611 1.00 95.81 981 VAL A CA 1
ATOM 7518 C C . VAL A 1 981 ? 4.851 19.269 -33.998 1.00 95.81 981 VAL A C 1
ATOM 7520 O O . VAL A 1 981 ? 4.312 18.769 -34.985 1.00 95.81 981 VAL A O 1
ATOM 7523 N N . HIS A 1 982 ? 5.602 20.367 -34.060 1.00 94.62 982 HIS A N 1
ATOM 7524 C CA . HIS A 1 982 ? 5.897 21.132 -35.269 1.00 94.62 982 HIS A CA 1
ATOM 7525 C C . HIS A 1 982 ? 7.260 20.710 -35.837 1.00 94.62 982 HIS A C 1
ATOM 7527 O O . HIS A 1 982 ? 8.298 20.899 -35.198 1.00 94.62 982 HIS A O 1
ATOM 7533 N N . ALA A 1 983 ? 7.261 20.104 -37.027 1.00 94.25 983 ALA A N 1
ATOM 7534 C CA . ALA A 1 983 ? 8.459 19.587 -37.698 1.00 94.25 983 ALA A CA 1
ATOM 7535 C C . ALA A 1 983 ? 8.276 19.583 -39.232 1.00 94.25 983 ALA A C 1
ATOM 7537 O O . ALA A 1 983 ? 7.273 20.061 -39.761 1.00 94.25 983 ALA A O 1
ATOM 7538 N N . LYS A 1 984 ? 9.246 19.049 -39.985 1.00 93.44 984 LYS A N 1
ATOM 7539 C CA . LYS A 1 984 ? 9.148 18.895 -41.451 1.00 93.44 984 LYS A CA 1
ATOM 7540 C C . LYS A 1 984 ? 9.671 17.537 -41.901 1.00 93.44 984 LYS A C 1
ATOM 7542 O O . LYS A 1 984 ? 10.637 17.035 -41.333 1.00 93.44 984 LYS A O 1
ATOM 7547 N N . VAL A 1 985 ? 9.078 16.981 -42.955 1.00 93.69 985 VAL A N 1
ATOM 7548 C CA . VAL A 1 985 ? 9.667 15.842 -43.676 1.00 93.69 985 VAL A CA 1
ATOM 7549 C C . VAL A 1 985 ? 11.038 16.222 -44.247 1.00 93.69 985 VAL A C 1
ATOM 7551 O O . VAL A 1 985 ? 11.274 17.390 -44.571 1.00 93.69 985 VAL A O 1
ATOM 7554 N N . ASP A 1 986 ? 11.947 15.258 -44.364 1.00 92.50 986 ASP A N 1
ATOM 7555 C CA . ASP A 1 986 ? 13.256 15.483 -44.975 1.00 92.50 986 ASP A CA 1
ATOM 7556 C C . ASP A 1 986 ? 13.142 15.498 -46.514 1.00 92.50 986 ASP A C 1
ATOM 7558 O O . ASP A 1 986 ? 12.881 14.456 -47.118 1.00 92.50 986 ASP A O 1
ATOM 7562 N N . PRO A 1 987 ? 13.376 16.638 -47.198 1.00 87.19 987 PRO A N 1
ATOM 7563 C CA . PRO A 1 987 ? 13.321 16.698 -48.658 1.00 87.19 987 PRO A CA 1
ATOM 7564 C C . PRO A 1 987 ? 14.460 15.925 -49.347 1.00 87.19 987 PRO A C 1
ATOM 7566 O O . PRO A 1 987 ? 14.456 15.819 -50.571 1.00 87.19 987 PRO A O 1
ATOM 7569 N N . LYS A 1 988 ? 15.451 15.419 -48.597 1.00 87.75 988 LYS A N 1
ATOM 7570 C CA . LYS A 1 988 ? 16.550 14.583 -49.106 1.00 87.75 988 LYS A CA 1
ATOM 7571 C C . LYS A 1 988 ? 16.369 13.092 -48.808 1.00 87.75 988 LYS A C 1
ATOM 7573 O O . LYS A 1 988 ? 17.066 12.287 -49.418 1.00 87.75 988 LYS A O 1
ATOM 7578 N N . ALA A 1 989 ? 15.469 12.727 -47.894 1.00 87.62 989 ALA A N 1
ATOM 7579 C CA . ALA A 1 989 ? 15.269 11.351 -47.450 1.00 87.62 989 ALA A CA 1
ATOM 7580 C C . ALA A 1 989 ? 13.771 11.061 -47.222 1.00 87.62 989 ALA A C 1
ATOM 7582 O O . ALA A 1 989 ? 13.247 11.325 -46.137 1.00 87.62 989 ALA A O 1
ATOM 7583 N N . PRO A 1 990 ? 13.064 10.510 -48.231 1.00 84.25 990 PRO A N 1
ATOM 7584 C CA . PRO A 1 990 ? 11.674 10.082 -48.088 1.00 84.25 990 PRO A CA 1
ATOM 7585 C C . PRO A 1 990 ? 11.472 9.169 -46.870 1.00 84.25 990 PRO A C 1
ATOM 7587 O O . PRO A 1 990 ? 12.351 8.385 -46.516 1.00 84.25 990 PRO A O 1
ATOM 7590 N N . GLY A 1 991 ? 10.320 9.283 -46.209 1.00 85.81 991 GLY A N 1
ATOM 7591 C CA . GLY A 1 991 ? 10.012 8.556 -44.975 1.00 85.81 991 GLY A CA 1
ATOM 7592 C C . GLY A 1 991 ? 10.596 9.154 -43.686 1.00 85.81 991 GLY A C 1
ATOM 7593 O O . GLY A 1 991 ? 10.178 8.734 -42.609 1.00 85.81 991 GLY A O 1
ATOM 7594 N N . ARG A 1 992 ? 11.522 10.126 -43.754 1.00 93.44 992 ARG A N 1
ATOM 7595 C CA . ARG A 1 992 ? 12.204 10.703 -42.576 1.00 93.44 992 ARG A CA 1
ATOM 7596 C C . ARG A 1 992 ? 11.708 12.105 -42.204 1.00 93.44 992 ARG A C 1
ATOM 7598 O O . ARG A 1 992 ? 11.153 12.834 -43.029 1.00 93.44 992 ARG A O 1
ATOM 7605 N N . VAL A 1 993 ? 11.940 12.495 -40.950 1.00 94.44 993 VAL A N 1
ATOM 7606 C CA . VAL A 1 993 ? 11.596 13.812 -40.378 1.00 94.44 993 VAL A CA 1
ATOM 7607 C C . VAL A 1 993 ? 12.861 14.540 -39.935 1.00 94.44 993 VAL A C 1
ATOM 7609 O O . VAL A 1 993 ? 13.719 13.956 -39.279 1.00 94.44 993 VAL A O 1
ATOM 7612 N N . LEU A 1 994 ? 12.973 15.830 -40.253 1.00 94.25 994 LEU A N 1
ATOM 7613 C CA . LEU A 1 994 ? 14.045 16.690 -39.755 1.00 94.25 994 LEU A CA 1
ATOM 7614 C C . LEU A 1 994 ? 13.652 17.328 -38.421 1.00 94.25 994 LEU A C 1
ATOM 7616 O O . LEU A 1 994 ? 12.644 18.036 -38.349 1.00 94.25 994 LEU A O 1
ATOM 7620 N N . VAL A 1 995 ? 14.503 17.146 -37.409 1.00 94.62 995 VAL A N 1
ATOM 7621 C CA . VAL A 1 995 ? 14.445 17.879 -36.138 1.00 94.62 995 VAL A CA 1
ATOM 7622 C C . VAL A 1 995 ? 15.643 18.810 -35.994 1.00 94.62 995 VAL A C 1
ATOM 7624 O O . VAL A 1 995 ? 16.780 18.408 -36.243 1.00 94.62 995 VAL A O 1
ATOM 7627 N N . THR A 1 996 ? 15.393 20.049 -35.575 1.00 92.69 996 THR A N 1
ATOM 7628 C CA . THR A 1 996 ? 16.393 21.086 -35.297 1.00 92.69 996 THR A CA 1
ATOM 7629 C C . THR A 1 996 ? 16.218 21.597 -33.864 1.00 92.69 996 THR A C 1
ATOM 7631 O O . THR A 1 996 ? 15.099 21.875 -33.440 1.00 92.69 996 THR A O 1
ATOM 7634 N N . PHE A 1 997 ? 17.313 21.722 -33.110 1.00 92.88 997 PHE A N 1
ATOM 7635 C CA . PHE A 1 997 ? 17.317 22.190 -31.716 1.00 92.88 997 PHE A CA 1
ATOM 7636 C C . PHE A 1 997 ? 18.677 22.794 -31.329 1.00 92.88 997 PHE A C 1
ATOM 7638 O O . PHE A 1 997 ? 19.692 22.485 -31.953 1.00 92.88 997 PHE A O 1
ATOM 7645 N N . GLU A 1 998 ? 18.737 23.635 -30.292 1.00 91.12 998 GLU A N 1
ATOM 7646 C CA . GLU A 1 998 ? 20.027 24.087 -29.742 1.00 91.12 998 GLU A CA 1
ATOM 7647 C C . GLU A 1 998 ? 20.720 22.942 -28.994 1.00 91.12 998 GLU A C 1
ATOM 7649 O O . GLU A 1 998 ? 20.203 22.460 -27.987 1.00 91.12 998 GLU A O 1
ATOM 7654 N N . SER A 1 999 ? 21.892 22.514 -29.478 1.00 89.69 999 SER A N 1
ATOM 7655 C CA . SER A 1 999 ? 22.667 21.426 -28.857 1.00 89.69 999 SER A CA 1
ATOM 7656 C C . SER A 1 999 ? 23.569 21.889 -27.707 1.00 89.69 999 SER A C 1
ATOM 7658 O O . SER A 1 999 ? 23.893 21.144 -26.783 1.00 89.69 999 SER A O 1
ATOM 7660 N N . SER A 1 1000 ? 23.947 23.160 -27.768 1.00 87.69 1000 SER A N 1
ATOM 7661 C CA . SER A 1 1000 ? 24.495 23.992 -26.702 1.00 87.69 1000 SER A CA 1
ATOM 7662 C C . SER A 1 1000 ? 24.185 25.459 -27.070 1.00 87.69 1000 SER A C 1
ATOM 7664 O O . SER A 1 1000 ? 23.739 25.703 -28.198 1.00 87.69 1000 SER A O 1
ATOM 7666 N N . PRO A 1 1001 ? 24.345 26.445 -26.164 1.00 85.50 1001 PRO A N 1
ATOM 7667 C CA . PRO A 1 1001 ? 23.901 27.821 -26.419 1.00 85.50 1001 PRO A CA 1
ATOM 7668 C C . PRO A 1 1001 ? 24.505 28.415 -27.702 1.00 85.50 1001 PRO A C 1
ATOM 7670 O O . PRO A 1 1001 ? 25.725 28.529 -27.811 1.00 85.50 1001 PRO A O 1
ATOM 7673 N N . GLY A 1 1002 ? 23.662 28.782 -28.674 1.00 84.31 1002 GLY A N 1
ATOM 7674 C CA . GLY A 1 1002 ? 24.096 29.296 -29.980 1.00 84.31 1002 GLY A CA 1
ATOM 7675 C C . GLY A 1 1002 ? 24.580 28.242 -30.993 1.00 84.31 1002 GLY A C 1
ATOM 7676 O O . GLY A 1 1002 ? 25.023 28.614 -32.079 1.00 84.31 1002 GLY A O 1
ATOM 7677 N N . HIS A 1 1003 ? 24.488 26.943 -30.684 1.00 88.88 1003 HIS A N 1
ATOM 7678 C CA . HIS A 1 1003 ? 24.919 25.839 -31.553 1.00 88.88 1003 HIS A CA 1
ATOM 7679 C C . HIS A 1 1003 ? 23.739 24.944 -31.987 1.00 88.88 1003 HIS A C 1
ATOM 7681 O O . HIS A 1 1003 ? 23.519 23.875 -31.399 1.00 88.88 1003 HIS A O 1
ATOM 7687 N N . PRO A 1 1004 ? 22.965 25.337 -33.017 1.00 90.31 1004 PRO A N 1
ATOM 7688 C CA . PRO A 1 1004 ? 21.866 24.527 -33.529 1.00 90.31 1004 PRO A CA 1
ATOM 7689 C C . PRO A 1 1004 ? 22.377 23.236 -34.186 1.00 90.31 1004 PRO A C 1
ATOM 7691 O O . PRO A 1 1004 ? 23.213 23.267 -35.089 1.00 90.31 1004 PRO A O 1
ATOM 7694 N N . LEU A 1 1005 ? 21.832 22.098 -33.761 1.00 91.81 1005 LEU A N 1
ATOM 7695 C CA . LEU A 1 1005 ? 22.004 20.793 -34.393 1.00 91.81 1005 LEU A CA 1
ATOM 7696 C C . LEU A 1 1005 ? 20.732 20.451 -35.170 1.00 91.81 1005 LEU A C 1
ATOM 7698 O O . LEU A 1 1005 ? 19.625 20.719 -34.711 1.00 91.81 1005 LEU A O 1
ATOM 7702 N N . THR A 1 1006 ? 20.885 19.853 -36.351 1.00 92.69 1006 THR A N 1
ATOM 7703 C CA . THR A 1 1006 ? 19.780 19.269 -37.123 1.00 92.69 1006 THR A CA 1
ATOM 7704 C C . THR A 1 1006 ? 20.084 17.803 -37.394 1.00 92.69 1006 THR A C 1
ATOM 7706 O O . THR A 1 1006 ? 21.217 17.483 -37.746 1.00 92.69 1006 THR A O 1
ATOM 7709 N N . ARG A 1 1007 ? 19.090 16.922 -37.250 1.00 93.31 1007 ARG A N 1
ATOM 7710 C CA . ARG A 1 1007 ? 19.177 15.499 -37.616 1.00 93.31 1007 ARG A CA 1
ATOM 7711 C C . ARG A 1 1007 ? 17.939 15.060 -38.391 1.00 93.31 1007 ARG A C 1
ATOM 7713 O O . ARG A 1 1007 ? 16.849 15.584 -38.173 1.00 93.31 1007 ARG A O 1
ATOM 7720 N N . SER A 1 1008 ? 18.133 14.100 -39.289 1.00 94.19 1008 SER A N 1
ATOM 7721 C CA . SER A 1 1008 ? 17.075 13.402 -40.025 1.00 94.19 1008 SER A CA 1
ATOM 7722 C C . SER A 1 1008 ? 16.783 12.087 -39.314 1.00 94.19 1008 SER A C 1
ATOM 7724 O O . SER A 1 1008 ? 17.718 11.320 -39.098 1.00 94.19 1008 SER A O 1
ATOM 7726 N N . LEU A 1 1009 ? 15.530 11.824 -38.943 1.00 95.25 1009 LEU A N 1
ATOM 7727 C CA . LEU A 1 1009 ? 15.106 10.690 -38.111 1.00 95.25 1009 LEU A CA 1
ATOM 7728 C C . LEU A 1 1009 ? 14.115 9.780 -38.845 1.00 95.25 1009 LEU A C 1
ATOM 7730 O O . LEU A 1 1009 ? 13.261 10.260 -39.593 1.00 95.25 1009 LEU A O 1
ATOM 7734 N N . SER A 1 1010 ? 14.221 8.473 -38.612 1.00 94.75 1010 SER A N 1
ATOM 7735 C CA . SER A 1 1010 ? 13.249 7.462 -39.027 1.00 94.75 1010 SER A CA 1
ATOM 7736 C C . SER A 1 1010 ? 11.916 7.639 -38.285 1.00 94.75 1010 SER A C 1
ATOM 7738 O O . SER A 1 1010 ? 11.854 8.336 -37.263 1.00 94.75 1010 SER A O 1
ATOM 7740 N N . PRO A 1 1011 ? 10.841 6.973 -38.747 1.00 94.38 1011 PRO A N 1
ATOM 7741 C CA . PRO A 1 1011 ? 9.599 6.870 -37.992 1.00 94.38 1011 PRO A CA 1
ATOM 7742 C C . PRO A 1 1011 ? 9.780 6.390 -36.546 1.00 94.38 1011 PRO A C 1
ATOM 7744 O O . PRO A 1 1011 ? 9.087 6.869 -35.651 1.00 94.38 1011 PRO A O 1
ATOM 7747 N N . GLN A 1 1012 ? 10.716 5.467 -36.324 1.00 94.81 1012 GLN A N 1
ATOM 7748 C CA . GLN A 1 1012 ? 11.026 4.865 -35.033 1.00 94.81 1012 GLN A CA 1
ATOM 7749 C C . GLN A 1 1012 ? 11.852 5.814 -34.154 1.00 94.81 1012 GLN A C 1
ATOM 7751 O O . GLN A 1 1012 ? 11.426 6.128 -33.047 1.00 94.81 1012 GLN A O 1
ATOM 7756 N N . GLU A 1 1013 ? 12.960 6.362 -34.667 1.00 95.88 1013 GLU A N 1
ATOM 7757 C CA . GLU A 1 1013 ? 13.828 7.323 -33.962 1.00 95.88 1013 GLU A CA 1
ATOM 7758 C C . GLU A 1 1013 ? 13.042 8.559 -33.491 1.00 95.88 1013 GLU A C 1
ATOM 7760 O O . GLU A 1 1013 ? 13.247 9.061 -32.385 1.00 95.88 1013 GLU A O 1
ATOM 7765 N N . PHE A 1 1014 ? 12.109 9.049 -34.317 1.00 96.56 1014 PHE A N 1
ATOM 7766 C CA . PHE A 1 1014 ? 11.237 10.172 -33.968 1.00 96.56 1014 PHE A CA 1
ATOM 7767 C C . PHE A 1 1014 ? 10.182 9.789 -32.918 1.00 96.56 1014 PHE A C 1
ATOM 7769 O O . PHE A 1 1014 ? 9.911 10.569 -32.003 1.00 96.56 1014 PHE A O 1
ATOM 7776 N N . ALA A 1 1015 ? 9.605 8.587 -33.009 1.00 94.62 1015 ALA A N 1
ATOM 7777 C CA . ALA A 1 1015 ? 8.648 8.094 -32.022 1.00 94.62 1015 ALA A CA 1
ATOM 7778 C C . ALA A 1 1015 ? 9.304 7.819 -30.656 1.00 94.62 1015 ALA A C 1
ATOM 7780 O O . ALA A 1 1015 ? 8.717 8.157 -29.631 1.00 94.62 1015 ALA A O 1
ATOM 7781 N N . GLU A 1 1016 ? 10.529 7.286 -30.621 1.00 93.06 1016 GLU A N 1
ATOM 7782 C CA . GLU A 1 1016 ? 11.314 7.139 -29.389 1.00 93.06 1016 GLU A CA 1
ATOM 7783 C C . GLU A 1 1016 ? 11.711 8.500 -28.799 1.00 93.06 1016 GLU A C 1
ATOM 7785 O O . GLU A 1 1016 ? 11.612 8.699 -27.587 1.00 93.06 1016 GLU A O 1
ATOM 7790 N N . LEU A 1 1017 ? 12.081 9.482 -29.633 1.00 95.69 1017 LEU A N 1
ATOM 7791 C CA . LEU A 1 1017 ? 12.372 10.842 -29.164 1.00 95.69 1017 LEU A CA 1
ATOM 7792 C C . LEU A 1 1017 ? 11.153 11.482 -28.479 1.00 95.69 1017 LEU A C 1
ATOM 7794 O O . LEU A 1 1017 ? 11.302 12.089 -27.421 1.00 95.69 1017 LEU A O 1
ATOM 7798 N N . LEU A 1 1018 ? 9.948 11.299 -29.027 1.00 93.75 1018 LEU A N 1
ATOM 7799 C CA . LEU A 1 1018 ? 8.709 11.738 -28.377 1.00 93.75 1018 LEU A CA 1
ATOM 7800 C C . LEU A 1 1018 ? 8.355 10.894 -27.138 1.00 93.75 1018 LEU A C 1
ATOM 7802 O O . LEU A 1 1018 ? 7.853 11.440 -26.159 1.00 93.75 1018 LEU A O 1
ATOM 7806 N N . ALA A 1 1019 ? 8.660 9.591 -27.126 1.00 89.00 1019 ALA A N 1
ATOM 7807 C CA . ALA A 1 1019 ? 8.418 8.715 -25.972 1.00 89.00 1019 ALA A CA 1
ATOM 7808 C C . ALA A 1 1019 ? 9.276 9.082 -24.749 1.00 89.00 1019 ALA A C 1
ATOM 7810 O O . ALA A 1 1019 ? 8.916 8.755 -23.616 1.00 89.00 1019 ALA A O 1
ATOM 7811 N N . ARG A 1 1020 ? 10.404 9.765 -24.977 1.00 89.00 1020 ARG A N 1
ATOM 7812 C CA . ARG A 1 1020 ? 11.279 10.320 -23.938 1.00 89.00 1020 ARG A CA 1
ATOM 7813 C C . ARG A 1 1020 ? 10.844 11.688 -23.410 1.00 89.00 1020 ARG A C 1
ATOM 7815 O O . ARG A 1 1020 ? 11.408 12.145 -22.417 1.00 89.00 1020 ARG A O 1
ATOM 7822 N N . ASP A 1 1021 ? 9.879 12.357 -24.041 1.00 89.50 1021 ASP A N 1
ATOM 7823 C CA . ASP A 1 1021 ? 9.473 13.700 -23.633 1.00 89.50 1021 ASP A CA 1
ATOM 7824 C C . ASP A 1 1021 ? 8.726 13.674 -22.305 1.00 89.50 1021 ASP A C 1
ATOM 7826 O O . ASP A 1 1021 ? 7.541 13.348 -22.241 1.00 89.50 1021 ASP A O 1
ATOM 7830 N N . ALA A 1 1022 ? 9.432 14.068 -21.243 1.00 84.75 1022 ALA A N 1
ATOM 7831 C CA . ALA A 1 1022 ? 8.915 14.091 -19.886 1.00 84.75 1022 ALA A CA 1
ATOM 7832 C C . ALA A 1 1022 ? 7.515 14.721 -19.804 1.00 84.75 1022 ALA A C 1
ATOM 7834 O O . ALA A 1 1022 ? 6.660 14.131 -19.151 1.00 84.75 1022 ALA A O 1
ATOM 7835 N N . HIS A 1 1023 ? 7.262 15.837 -20.504 1.00 85.19 1023 HIS A N 1
ATOM 7836 C CA . HIS A 1 1023 ? 5.975 16.542 -20.478 1.00 85.19 1023 HIS A CA 1
ATOM 7837 C C . HIS A 1 1023 ? 4.845 15.728 -21.119 1.00 85.19 1023 HIS A C 1
ATOM 7839 O O . HIS A 1 1023 ? 3.872 15.416 -20.443 1.00 85.19 1023 HIS A O 1
ATOM 7845 N N . LEU A 1 1024 ? 5.007 15.289 -22.371 1.00 86.00 1024 LEU A N 1
ATOM 7846 C CA . LEU A 1 1024 ? 4.048 14.399 -23.049 1.00 86.00 1024 LEU A CA 1
ATOM 7847 C C . LEU A 1 1024 ? 3.855 13.062 -22.305 1.00 86.00 1024 LEU A C 1
ATOM 7849 O O . LEU A 1 1024 ? 2.827 12.399 -22.434 1.00 86.00 1024 LEU A O 1
ATOM 7853 N N . SER A 1 1025 ? 4.847 12.662 -21.511 1.00 79.56 1025 SER A N 1
ATOM 7854 C CA . SER A 1 1025 ? 4.819 11.465 -20.676 1.00 79.56 1025 SER A CA 1
ATOM 7855 C C . SER A 1 1025 ? 4.155 11.664 -19.297 1.00 79.56 1025 SER A C 1
ATOM 7857 O O . SER A 1 1025 ? 4.108 10.708 -18.524 1.00 79.56 1025 SER A O 1
ATOM 7859 N N . TYR A 1 1026 ? 3.684 12.876 -18.970 1.00 77.69 1026 TYR A N 1
ATOM 7860 C CA . TYR A 1 1026 ? 2.803 13.148 -17.821 1.00 77.69 1026 TYR A CA 1
ATOM 7861 C C . TYR A 1 1026 ? 1.328 13.181 -18.194 1.00 77.69 1026 TYR A C 1
ATOM 7863 O O . TYR A 1 1026 ? 0.486 12.884 -17.352 1.00 77.69 1026 TYR A O 1
ATOM 7871 N N . GLU A 1 1027 ? 1.026 13.559 -19.432 1.00 82.81 1027 GLU A N 1
ATOM 7872 C CA . GLU A 1 1027 ? -0.345 13.650 -19.917 1.00 82.81 1027 GLU A CA 1
ATOM 7873 C C . GLU A 1 1027 ? -1.039 12.274 -19.887 1.00 82.81 1027 GLU A C 1
ATOM 7875 O O . GLU A 1 1027 ? -0.423 11.245 -20.190 1.00 82.81 1027 GLU A O 1
ATOM 7880 N N . ASP A 1 1028 ? -2.335 12.263 -19.582 1.00 82.44 1028 ASP A N 1
ATOM 7881 C CA . ASP A 1 1028 ? -3.229 11.099 -19.710 1.00 82.44 1028 ASP A CA 1
ATOM 7882 C C . ASP A 1 1028 ? -3.251 10.605 -21.173 1.00 82.44 1028 ASP A C 1
ATOM 7884 O O . ASP A 1 1028 ? -3.155 11.430 -22.086 1.00 82.44 1028 ASP A O 1
ATOM 7888 N N . LEU A 1 1029 ? -3.334 9.297 -21.454 1.00 86.62 1029 LEU A N 1
ATOM 7889 C CA . LEU A 1 1029 ? -3.260 8.760 -22.828 1.00 86.62 1029 LEU A CA 1
ATOM 7890 C C . LEU A 1 1029 ? -4.430 9.200 -23.730 1.00 86.62 1029 LEU A C 1
ATOM 7892 O O . LEU A 1 1029 ? -4.310 9.129 -24.956 1.00 86.62 1029 LEU A O 1
ATOM 7896 N N . THR A 1 1030 ? -5.528 9.714 -23.165 1.00 86.56 1030 THR A N 1
ATOM 7897 C CA . THR A 1 1030 ? -6.592 10.384 -23.935 1.00 86.56 1030 THR A CA 1
ATOM 7898 C C . THR A 1 1030 ? -6.146 11.705 -24.566 1.00 86.56 1030 THR A C 1
ATOM 7900 O O . THR A 1 1030 ? -6.755 12.117 -25.557 1.00 86.56 1030 THR A O 1
ATOM 7903 N N . ILE A 1 1031 ? -5.080 12.355 -24.068 1.00 89.19 1031 ILE A N 1
ATOM 7904 C CA . ILE A 1 1031 ? -4.508 13.554 -24.696 1.00 89.19 1031 ILE A CA 1
ATOM 7905 C C . ILE A 1 1031 ? -3.898 13.167 -26.059 1.00 89.19 1031 ILE A C 1
ATOM 7907 O O . ILE A 1 1031 ? -2.915 12.412 -26.108 1.00 89.19 1031 ILE A O 1
ATOM 7911 N N . PRO A 1 1032 ? -4.454 13.661 -27.183 1.00 91.44 1032 PRO A N 1
ATOM 7912 C CA . PRO A 1 1032 ? -3.981 13.302 -28.511 1.00 91.44 1032 PRO A CA 1
ATOM 7913 C C . PRO A 1 1032 ? -2.716 14.091 -28.874 1.00 91.44 1032 PRO A C 1
ATOM 7915 O O . PRO A 1 1032 ? -2.358 15.068 -28.218 1.00 91.44 1032 PRO A O 1
ATOM 7918 N N . ILE A 1 1033 ? -2.059 13.711 -29.967 1.00 93.94 1033 ILE A N 1
ATOM 7919 C CA . ILE A 1 1033 ? -0.923 14.452 -30.536 1.00 93.94 1033 ILE A CA 1
ATOM 7920 C C . ILE A 1 1033 ? -1.342 15.071 -31.868 1.00 93.94 1033 ILE A C 1
ATOM 7922 O O . ILE A 1 1033 ? -1.994 14.411 -32.674 1.00 93.94 1033 ILE A O 1
ATOM 7926 N N . LEU A 1 1034 ? -0.940 16.315 -32.126 1.00 93.81 1034 LEU A N 1
ATOM 7927 C CA . LEU A 1 1034 ? -1.047 16.952 -33.440 1.00 93.81 1034 LEU A CA 1
ATOM 7928 C C . LEU A 1 1034 ? 0.333 17.019 -34.096 1.00 93.81 1034 LEU A C 1
ATOM 7930 O O . LEU A 1 1034 ? 1.200 17.758 -33.638 1.00 93.81 1034 LEU A O 1
ATOM 7934 N N . LEU A 1 1035 ? 0.524 16.294 -35.196 1.00 94.31 1035 LEU A N 1
ATOM 7935 C CA . LEU A 1 1035 ? 1.702 16.424 -36.050 1.00 94.31 1035 LEU A CA 1
ATOM 7936 C C . LEU A 1 1035 ? 1.476 17.566 -37.058 1.00 94.31 1035 LEU A C 1
ATOM 7938 O O . LEU A 1 1035 ? 0.916 17.364 -38.142 1.00 94.31 1035 LEU A O 1
ATOM 7942 N N . ASP A 1 1036 ? 1.932 18.775 -36.714 1.00 92.00 1036 ASP A N 1
ATOM 7943 C CA . ASP A 1 1036 ? 2.064 19.895 -37.658 1.00 92.00 1036 ASP A CA 1
ATOM 7944 C C . ASP A 1 1036 ? 3.323 19.678 -38.506 1.00 92.00 1036 ASP A C 1
ATOM 7946 O O . ASP A 1 1036 ? 4.386 20.266 -38.296 1.00 92.00 1036 ASP A O 1
ATOM 7950 N N . ILE A 1 1037 ? 3.194 18.733 -39.439 1.00 91.88 1037 ILE A N 1
ATOM 7951 C CA . ILE A 1 1037 ? 4.237 18.319 -40.372 1.00 91.88 1037 ILE A CA 1
ATOM 7952 C C . ILE A 1 1037 ? 3.643 18.368 -41.781 1.00 91.88 1037 ILE A C 1
ATOM 7954 O O . ILE A 1 1037 ? 2.925 17.472 -42.229 1.00 91.88 1037 ILE A O 1
ATOM 7958 N N . LYS A 1 1038 ? 3.917 19.460 -42.497 1.00 86.50 1038 LYS A N 1
ATOM 7959 C CA . LYS A 1 1038 ? 3.336 19.710 -43.825 1.00 86.50 1038 LYS A CA 1
ATOM 7960 C C . LYS A 1 1038 ? 3.827 18.674 -44.838 1.00 86.50 1038 LYS A C 1
ATOM 7962 O O . LYS A 1 1038 ? 5.027 18.460 -44.981 1.00 86.50 1038 LYS A O 1
ATOM 7967 N N . GLY A 1 1039 ? 2.882 18.059 -45.551 1.00 85.12 1039 GLY A N 1
ATOM 7968 C CA . GLY A 1 1039 ? 3.155 17.017 -46.545 1.00 85.12 1039 GLY A CA 1
ATOM 7969 C C . GLY A 1 1039 ? 3.387 15.615 -45.969 1.00 85.12 1039 GLY A C 1
ATOM 7970 O O . GLY A 1 1039 ? 3.709 14.716 -46.741 1.00 85.12 1039 GLY A O 1
ATOM 7971 N N . LEU A 1 1040 ? 3.207 15.401 -44.655 1.00 88.50 1040 LEU A N 1
ATOM 7972 C CA . LEU A 1 1040 ? 3.519 14.125 -43.997 1.00 88.50 1040 LEU A CA 1
ATOM 7973 C C . LEU A 1 1040 ? 2.845 12.915 -44.662 1.00 88.50 1040 LEU A C 1
ATOM 7975 O O . LEU A 1 1040 ? 3.526 11.949 -44.991 1.00 88.50 1040 LEU A O 1
ATOM 7979 N N . VAL A 1 1041 ? 1.538 13.000 -44.926 1.00 85.31 1041 VAL A N 1
ATOM 7980 C CA . VAL A 1 1041 ? 0.739 11.931 -45.557 1.00 85.31 1041 VAL A CA 1
ATOM 7981 C C . VAL A 1 1041 ? 1.358 11.439 -46.872 1.00 85.31 1041 VAL A C 1
ATOM 7983 O O . VAL A 1 1041 ? 1.404 10.242 -47.132 1.00 85.31 1041 VAL A O 1
ATOM 7986 N N . ALA A 1 1042 ? 1.865 12.359 -47.697 1.00 85.25 1042 ALA A N 1
ATOM 7987 C CA . ALA A 1 1042 ? 2.375 12.054 -49.033 1.00 85.25 1042 ALA A CA 1
ATOM 7988 C C . ALA A 1 1042 ? 3.834 11.560 -49.048 1.00 85.25 1042 ALA A C 1
ATOM 7990 O O . ALA A 1 1042 ? 4.307 11.096 -50.087 1.00 85.25 1042 ALA A O 1
ATOM 7991 N N . HIS A 1 1043 ? 4.570 11.707 -47.938 1.00 85.06 1043 HIS A N 1
ATOM 7992 C CA . HIS A 1 1043 ? 6.031 11.554 -47.918 1.00 85.06 1043 HIS A CA 1
ATOM 7993 C C . HIS A 1 1043 ? 6.582 10.709 -46.759 1.00 85.06 1043 HIS A C 1
ATOM 7995 O O . HIS A 1 1043 ? 7.721 10.256 -46.853 1.00 85.06 1043 HIS A O 1
ATOM 8001 N N . ALA A 1 1044 ? 5.810 10.480 -45.693 1.00 84.44 1044 ALA A N 1
ATOM 8002 C CA . ALA A 1 1044 ? 6.138 9.579 -44.584 1.00 84.44 1044 ALA A CA 1
ATOM 8003 C C . ALA A 1 1044 ? 4.864 9.068 -43.856 1.00 84.44 1044 ALA A C 1
ATOM 8005 O O . ALA A 1 1044 ? 4.717 9.290 -42.651 1.00 84.44 1044 ALA A O 1
ATOM 8006 N N . PRO A 1 1045 ? 3.921 8.394 -44.551 1.00 81.19 1045 PRO A N 1
ATOM 8007 C CA . PRO A 1 1045 ? 2.660 7.936 -43.951 1.00 81.19 1045 PRO A CA 1
ATOM 8008 C C . PRO A 1 1045 ? 2.861 6.962 -42.777 1.00 81.19 1045 PRO A C 1
ATOM 8010 O O . PRO A 1 1045 ? 2.128 7.031 -41.791 1.00 81.19 1045 PRO A O 1
ATOM 8013 N N . ASP A 1 1046 ? 3.894 6.114 -42.826 1.00 86.06 1046 ASP A N 1
ATOM 8014 C CA . ASP A 1 1046 ? 4.206 5.155 -41.757 1.00 86.06 1046 ASP A CA 1
ATOM 8015 C C . ASP A 1 1046 ? 4.556 5.822 -40.417 1.00 86.06 1046 ASP A C 1
ATOM 8017 O O . ASP A 1 1046 ? 4.356 5.214 -39.363 1.00 86.06 1046 ASP A O 1
ATOM 8021 N N . LEU A 1 1047 ? 5.002 7.090 -40.420 1.00 89.56 1047 LEU A N 1
ATOM 8022 C CA . LEU A 1 1047 ? 5.233 7.855 -39.189 1.00 89.56 1047 LEU A CA 1
ATOM 8023 C C . LEU A 1 1047 ? 3.976 7.909 -38.324 1.00 89.56 1047 LEU A C 1
ATOM 8025 O O . LEU A 1 1047 ? 4.057 7.733 -37.113 1.00 89.56 1047 LEU A O 1
ATOM 8029 N N . ILE A 1 1048 ? 2.819 8.137 -38.946 1.00 89.62 1048 ILE A N 1
ATOM 8030 C CA . ILE A 1 1048 ? 1.554 8.370 -38.247 1.00 89.62 1048 ILE A CA 1
ATOM 8031 C C . ILE A 1 1048 ? 1.202 7.137 -37.405 1.00 89.62 1048 ILE A C 1
ATOM 8033 O O . ILE A 1 1048 ? 0.897 7.252 -36.218 1.00 89.62 1048 ILE A O 1
ATOM 8037 N N . LYS A 1 1049 ? 1.338 5.944 -38.000 1.00 88.38 1049 LYS A N 1
ATOM 8038 C CA . LYS A 1 1049 ? 1.083 4.664 -37.334 1.00 88.38 1049 LYS A CA 1
ATOM 8039 C C . LYS A 1 1049 ? 2.161 4.309 -36.308 1.00 88.38 1049 LYS A C 1
ATOM 8041 O O . LYS A 1 1049 ? 1.816 3.846 -35.223 1.00 88.38 1049 LYS A O 1
ATOM 8046 N N . THR A 1 1050 ? 3.439 4.535 -36.613 1.00 90.94 1050 THR A N 1
ATOM 8047 C CA . THR A 1 1050 ? 4.541 4.259 -35.674 1.00 90.94 1050 THR A CA 1
ATOM 8048 C C . THR A 1 1050 ? 4.441 5.128 -34.421 1.00 90.94 1050 THR A C 1
ATOM 8050 O O . THR A 1 1050 ? 4.525 4.606 -33.312 1.00 90.94 1050 THR A O 1
ATOM 8053 N N . VAL A 1 1051 ? 4.171 6.428 -34.573 1.00 91.88 1051 VAL A N 1
ATOM 8054 C CA . VAL A 1 1051 ? 3.975 7.360 -33.451 1.00 91.88 1051 VAL A CA 1
ATOM 8055 C C . VAL A 1 1051 ? 2.719 6.992 -32.648 1.00 91.88 1051 VAL A C 1
ATOM 8057 O O . VAL A 1 1051 ? 2.805 6.915 -31.422 1.00 91.88 1051 VAL A O 1
ATOM 8060 N N . ALA A 1 1052 ? 1.592 6.678 -33.305 1.00 89.12 1052 ALA A N 1
ATOM 8061 C CA . ALA A 1 1052 ? 0.371 6.221 -32.627 1.00 89.12 1052 ALA A CA 1
ATOM 8062 C C . ALA A 1 1052 ? 0.633 4.984 -31.754 1.00 89.12 1052 ALA A C 1
ATOM 8064 O O . ALA A 1 1052 ? 0.354 4.989 -30.554 1.00 89.12 1052 ALA A O 1
ATOM 8065 N N . GLN A 1 1053 ? 1.228 3.943 -32.347 1.00 86.75 1053 GLN A N 1
ATOM 8066 C CA . GLN A 1 1053 ? 1.482 2.663 -31.687 1.00 86.75 1053 GLN A CA 1
ATOM 8067 C C . GLN A 1 1053 ? 2.520 2.766 -30.566 1.00 86.75 1053 GLN A C 1
ATOM 8069 O O . GLN A 1 1053 ? 2.396 2.087 -29.547 1.00 86.75 1053 GLN A O 1
ATOM 8074 N N . ARG A 1 1054 ? 3.564 3.584 -30.748 1.00 88.12 1054 ARG A N 1
ATOM 8075 C CA . ARG A 1 1054 ? 4.672 3.672 -29.791 1.00 88.12 1054 ARG A CA 1
ATOM 8076 C C . ARG A 1 1054 ? 4.338 4.518 -28.566 1.00 88.12 1054 ARG A C 1
ATOM 8078 O O . ARG A 1 1054 ? 4.845 4.227 -27.480 1.00 88.12 1054 ARG A O 1
ATOM 8085 N N . LEU A 1 1055 ? 3.527 5.558 -28.749 1.00 87.94 1055 LEU A N 1
ATOM 8086 C CA . LEU A 1 1055 ? 3.131 6.487 -27.689 1.00 87.94 1055 LEU A CA 1
ATOM 8087 C C . LEU A 1 1055 ? 1.789 6.132 -27.051 1.00 87.94 1055 LEU A C 1
ATOM 8089 O O . LEU A 1 1055 ? 1.472 6.686 -26.003 1.00 87.94 1055 LEU A O 1
ATOM 8093 N N . GLY A 1 1056 ? 1.015 5.235 -27.668 1.00 86.38 1056 GLY A N 1
ATOM 8094 C CA . GLY A 1 1056 ? -0.303 4.847 -27.179 1.00 86.38 1056 GLY A CA 1
ATOM 8095 C C . GLY A 1 1056 ? -1.301 5.987 -27.224 1.00 86.38 1056 GLY A C 1
ATOM 8096 O O . GLY A 1 1056 ? -2.012 6.185 -26.251 1.00 86.38 1056 GLY A O 1
ATOM 8097 N N . ARG A 1 1057 ? -1.306 6.787 -28.296 1.00 89.50 1057 ARG A N 1
ATOM 8098 C CA . ARG A 1 1057 ? -2.085 8.033 -28.384 1.00 89.50 1057 ARG A CA 1
ATOM 8099 C C . ARG A 1 1057 ? -2.734 8.203 -29.749 1.00 89.50 1057 ARG A C 1
ATOM 8101 O O . ARG A 1 1057 ? -2.164 7.823 -30.769 1.00 89.50 1057 ARG A O 1
ATOM 8108 N N . ARG A 1 1058 ? -3.901 8.847 -29.754 1.00 89.75 1058 ARG A N 1
ATOM 8109 C CA . ARG A 1 1058 ? -4.606 9.314 -30.956 1.00 89.75 1058 ARG A CA 1
ATOM 8110 C C . ARG A 1 1058 ? -3.794 10.408 -31.660 1.00 89.75 1058 ARG A C 1
ATOM 8112 O O . ARG A 1 1058 ? -3.440 11.406 -31.034 1.00 89.75 1058 ARG A O 1
ATOM 8119 N N . ILE A 1 1059 ? -3.522 10.247 -32.954 1.00 91.69 1059 ILE A N 1
ATOM 8120 C CA . ILE A 1 1059 ? -2.684 11.155 -33.754 1.00 91.69 1059 ILE A CA 1
ATOM 8121 C C . ILE A 1 1059 ? -3.526 11.914 -34.785 1.00 91.69 1059 ILE A C 1
ATOM 8123 O O . ILE A 1 1059 ? -4.165 11.312 -35.647 1.00 91.69 1059 ILE A O 1
ATOM 8127 N N . TRP A 1 1060 ? -3.474 13.243 -34.734 1.00 91.19 1060 TRP A N 1
ATOM 8128 C CA . TRP A 1 1060 ? -3.968 14.157 -35.764 1.00 91.19 1060 TRP A CA 1
ATOM 8129 C C . TRP A 1 1060 ? -2.823 14.611 -36.675 1.00 91.19 1060 TRP A C 1
ATOM 8131 O O . TRP A 1 1060 ? -1.694 14.806 -36.221 1.00 91.19 1060 TRP A O 1
ATOM 8141 N N . VAL A 1 1061 ? -3.118 14.830 -37.957 1.00 90.25 1061 VAL A N 1
ATOM 8142 C CA . VAL A 1 1061 ? -2.146 15.261 -38.975 1.00 90.25 1061 VAL A CA 1
ATOM 8143 C C . VAL A 1 1061 ? -2.772 16.334 -39.858 1.00 90.25 1061 VAL A C 1
ATOM 8145 O O . VAL A 1 1061 ? -3.937 16.226 -40.241 1.00 90.25 1061 VAL A O 1
ATOM 8148 N N . ILE A 1 1062 ? -2.006 17.366 -40.221 1.00 81.19 1062 ILE A N 1
ATOM 8149 C CA . ILE A 1 1062 ? -2.494 18.400 -41.142 1.00 81.19 1062 ILE A CA 1
ATOM 8150 C C . ILE A 1 1062 ? -2.664 17.822 -42.553 1.00 81.19 1062 ILE A C 1
ATOM 8152 O O . ILE A 1 1062 ? -1.688 17.523 -43.240 1.00 81.19 1062 ILE A O 1
ATOM 8156 N N . GLY A 1 1063 ? -3.921 17.732 -42.989 1.00 74.81 1063 GLY A N 1
ATOM 8157 C CA . GLY A 1 1063 ? -4.327 17.248 -44.311 1.00 74.81 1063 GLY A CA 1
ATOM 8158 C C . GLY A 1 1063 ? -5.421 16.182 -44.247 1.00 74.81 1063 GLY A C 1
ATOM 8159 O O . GLY A 1 1063 ? -6.229 16.108 -45.168 1.00 74.81 1063 GLY A O 1
ATOM 8160 N N . GLU A 1 1064 ? -5.496 15.431 -43.145 1.00 77.19 1064 GLU A N 1
ATOM 8161 C CA . GLU A 1 1064 ? -6.487 14.369 -42.950 1.00 77.19 1064 GLU A CA 1
ATOM 8162 C C . GLU A 1 1064 ? -7.756 14.864 -42.231 1.00 77.19 1064 GLU A C 1
ATOM 8164 O O . GLU A 1 1064 ? -7.672 15.727 -41.352 1.00 77.19 1064 GLU A O 1
ATOM 8169 N N . PRO A 1 1065 ? -8.946 14.316 -42.555 1.00 69.81 1065 PRO A N 1
ATOM 8170 C CA . PRO A 1 1065 ? -10.200 14.653 -41.882 1.00 69.81 1065 PRO A CA 1
ATOM 8171 C C . PRO A 1 1065 ? -10.442 13.843 -40.596 1.00 69.81 1065 PRO A C 1
ATOM 8173 O O . PRO A 1 1065 ? -11.333 14.188 -39.821 1.00 69.81 1065 PRO A O 1
ATOM 8176 N N . ALA A 1 1066 ? -9.687 12.761 -40.377 1.00 79.69 1066 ALA A N 1
ATOM 8177 C CA . ALA A 1 1066 ? -9.842 11.826 -39.266 1.00 79.69 1066 ALA A CA 1
ATOM 8178 C C . ALA A 1 1066 ? -8.476 11.511 -38.620 1.00 79.69 1066 ALA A C 1
ATOM 8180 O O . ALA A 1 1066 ? -7.454 11.575 -39.307 1.00 79.69 1066 ALA A O 1
ATOM 8181 N N . PRO A 1 1067 ? -8.433 11.177 -37.319 1.00 79.69 1067 PRO A N 1
ATOM 8182 C CA . PRO A 1 1067 ? -7.198 10.820 -36.639 1.00 79.69 1067 PRO A CA 1
ATOM 8183 C C . PRO A 1 1067 ? -6.848 9.337 -36.830 1.00 79.69 1067 PRO A C 1
ATOM 8185 O O . PRO A 1 1067 ? -7.691 8.523 -37.202 1.00 79.69 1067 PRO A O 1
ATOM 8188 N N . THR A 1 1068 ? -5.605 8.976 -36.514 1.00 80.62 1068 THR A N 1
ATOM 8189 C CA . THR A 1 1068 ? -5.156 7.579 -36.391 1.00 80.62 1068 THR A CA 1
ATOM 8190 C C . THR A 1 1068 ? -5.083 7.184 -34.919 1.00 80.62 1068 THR A C 1
ATOM 8192 O O . THR A 1 1068 ? -4.398 7.848 -34.144 1.00 80.62 1068 THR A O 1
ATOM 8195 N N . ASP A 1 1069 ? -5.753 6.097 -34.545 1.00 79.94 1069 ASP A N 1
ATOM 8196 C CA . ASP A 1 1069 ? -5.714 5.528 -33.192 1.00 79.94 1069 ASP A CA 1
ATOM 8197 C C . ASP A 1 1069 ? -4.667 4.400 -33.072 1.00 79.94 1069 ASP A C 1
ATOM 8199 O O . ASP A 1 1069 ? -4.327 3.766 -34.079 1.00 79.94 1069 ASP A O 1
ATOM 8203 N N . PRO A 1 1070 ? -4.135 4.128 -31.863 1.00 77.62 1070 PRO A N 1
ATOM 8204 C CA . PRO A 1 1070 ? -3.269 2.975 -31.622 1.00 77.62 1070 PRO A CA 1
ATOM 8205 C C . PRO A 1 1070 ? -4.037 1.656 -31.803 1.00 77.62 1070 PRO A C 1
ATOM 8207 O O . PRO A 1 1070 ? -5.214 1.546 -31.452 1.00 77.62 1070 PRO A O 1
ATOM 8210 N N . VAL A 1 1071 ? -3.360 0.628 -32.317 1.00 68.31 1071 VAL A N 1
ATOM 8211 C CA . VAL A 1 1071 ? -3.931 -0.718 -32.491 1.00 68.31 1071 VAL A CA 1
ATOM 8212 C C . VAL A 1 1071 ? -3.582 -1.571 -31.265 1.00 68.31 1071 VAL A C 1
ATOM 8214 O O . VAL A 1 1071 ? -2.478 -1.456 -30.741 1.00 68.31 1071 VAL A O 1
ATOM 8217 N N . ASP A 1 1072 ? -4.473 -2.457 -30.807 1.00 62.53 1072 ASP A N 1
ATOM 8218 C CA . ASP A 1 1072 ? -4.086 -3.498 -29.840 1.00 62.53 1072 ASP A CA 1
ATOM 8219 C C . ASP A 1 1072 ? -3.156 -4.505 -30.555 1.00 62.53 1072 ASP A C 1
ATOM 8221 O O . ASP A 1 1072 ? -3.614 -5.206 -31.462 1.00 62.53 1072 ASP A O 1
ATOM 8225 N N . PRO A 1 1073 ? -1.860 -4.611 -30.197 1.00 55.03 1073 PRO A N 1
ATOM 8226 C CA . PRO A 1 1073 ? -0.945 -5.527 -30.874 1.00 55.03 1073 PRO A CA 1
ATOM 8227 C C . PRO A 1 1073 ? -1.219 -7.001 -30.535 1.00 55.03 1073 PRO A C 1
ATOM 8229 O O . PRO A 1 1073 ? -0.741 -7.881 -31.247 1.00 55.03 1073 PRO A O 1
ATOM 8232 N N . GLN A 1 1074 ? -1.973 -7.282 -29.466 1.00 53.34 1074 GLN A N 1
ATOM 8233 C CA . GLN A 1 1074 ? -2.404 -8.626 -29.070 1.00 53.34 1074 GLN A CA 1
ATOM 8234 C C . GLN A 1 1074 ? -3.745 -9.026 -29.703 1.00 53.34 1074 GLN A C 1
ATOM 8236 O O . GLN A 1 1074 ? -4.135 -10.190 -29.618 1.00 53.34 1074 GLN A O 1
ATOM 8241 N N . ASN A 1 1075 ? -4.469 -8.081 -30.306 1.00 50.91 1075 ASN A N 1
ATOM 8242 C CA . ASN A 1 1075 ? -5.736 -8.324 -30.994 1.00 50.91 1075 ASN A CA 1
ATOM 8243 C C . ASN A 1 1075 ? -5.921 -7.303 -32.135 1.00 50.91 1075 ASN A C 1
ATOM 8245 O O . ASN A 1 1075 ? -6.787 -6.426 -32.046 1.00 50.91 1075 ASN A O 1
ATOM 8249 N N . PRO A 1 1076 ? -5.065 -7.352 -33.175 1.00 52.16 1076 PRO A N 1
ATOM 8250 C CA . PRO A 1 1076 ? -5.081 -6.365 -34.242 1.00 52.16 1076 PRO A CA 1
ATOM 8251 C C . PRO A 1 1076 ? -6.407 -6.426 -34.995 1.00 52.16 1076 PRO A C 1
ATOM 8253 O O . PRO A 1 1076 ? -6.852 -7.505 -35.392 1.00 52.16 1076 PRO A O 1
ATOM 8256 N N . GLU A 1 1077 ? -7.023 -5.266 -35.229 1.00 41.38 1077 GLU A N 1
ATOM 8257 C CA . GLU A 1 1077 ? -8.237 -5.219 -36.041 1.00 41.38 1077 GLU A CA 1
ATOM 8258 C C . GLU A 1 1077 ? -7.970 -5.816 -37.429 1.00 41.38 1077 GLU A C 1
ATOM 8260 O O . GLU A 1 1077 ? -6.921 -5.530 -38.026 1.00 41.38 1077 GLU A O 1
ATOM 8265 N N . PRO A 1 1078 ? -8.892 -6.641 -37.961 1.00 32.06 1078 PRO A N 1
ATOM 8266 C CA . PRO A 1 1078 ? -8.739 -7.194 -39.294 1.00 32.06 1078 PRO A CA 1
ATOM 8267 C C . PRO A 1 1078 ? -8.649 -6.034 -40.282 1.00 32.06 1078 PRO A C 1
ATOM 8269 O O . PRO A 1 1078 ? -9.574 -5.228 -40.388 1.00 32.06 1078 PRO A O 1
ATOM 8272 N N . ALA A 1 1079 ? -7.516 -5.941 -40.983 1.00 28.97 1079 ALA A N 1
ATOM 8273 C CA . ALA A 1 1079 ? -7.279 -4.870 -41.941 1.00 28.97 1079 ALA A CA 1
ATOM 8274 C C . ALA A 1 1079 ? -8.467 -4.785 -42.917 1.00 28.97 1079 ALA A C 1
ATOM 8276 O O . ALA A 1 1079 ? -8.907 -5.833 -43.404 1.00 28.97 1079 ALA A O 1
ATOM 8277 N N . PRO A 1 1080 ? -8.998 -3.580 -43.208 1.00 30.70 1080 PRO A N 1
ATOM 8278 C CA . PRO A 1 1080 ? -10.143 -3.440 -44.094 1.00 30.70 1080 PRO A CA 1
ATOM 8279 C C . PRO A 1 1080 ? -9.799 -4.080 -45.437 1.00 30.70 1080 PRO A C 1
ATOM 8281 O O . PRO A 1 1080 ? -8.889 -3.624 -46.131 1.00 30.70 1080 PRO A O 1
ATOM 8284 N N . SER A 1 1081 ? -10.497 -5.173 -45.764 1.00 26.44 1081 SER A N 1
ATOM 8285 C CA . SER A 1 1081 ? -10.218 -5.969 -46.959 1.00 26.44 1081 SER A CA 1
ATOM 8286 C C . SER A 1 1081 ? -10.143 -5.051 -48.176 1.00 26.44 1081 SER A C 1
ATOM 8288 O O . SER A 1 1081 ? -11.089 -4.285 -48.391 1.00 26.44 1081 SER A O 1
ATOM 8290 N N . PRO A 1 1082 ? -9.061 -5.103 -48.978 1.00 28.92 1082 PRO A N 1
ATOM 8291 C CA . PRO A 1 1082 ? -8.905 -4.203 -50.107 1.00 28.92 1082 PRO A CA 1
ATOM 8292 C C . PRO A 1 1082 ? -10.112 -4.368 -51.024 1.00 28.92 1082 PRO A C 1
ATOM 8294 O O . PRO A 1 1082 ? -10.372 -5.463 -51.533 1.00 28.92 1082 PRO A O 1
ATOM 8297 N N . VAL A 1 1083 ? -10.870 -3.281 -51.197 1.00 32.25 1083 VAL A N 1
ATOM 8298 C CA . VAL A 1 1083 ? -12.055 -3.259 -52.054 1.00 32.25 1083 VAL A CA 1
ATOM 8299 C C . VAL A 1 1083 ? -11.584 -3.596 -53.460 1.00 32.25 1083 VAL A C 1
ATOM 8301 O O . VAL A 1 1083 ? -11.003 -2.754 -54.146 1.00 32.25 1083 VAL A O 1
ATOM 8304 N N . ARG A 1 1084 ? -11.792 -4.853 -53.876 1.00 28.73 1084 ARG A N 1
ATOM 8305 C CA . ARG A 1 1084 ? -11.451 -5.296 -55.227 1.00 28.73 1084 ARG A CA 1
ATOM 8306 C C . ARG A 1 1084 ? -12.137 -4.333 -56.197 1.00 28.73 1084 ARG A C 1
ATOM 8308 O O . ARG A 1 1084 ? -13.363 -4.203 -56.109 1.00 28.73 1084 ARG A O 1
ATOM 8315 N N . PRO A 1 1085 ? -11.397 -3.662 -57.101 1.00 29.48 1085 PRO A N 1
ATOM 8316 C CA . PRO A 1 1085 ? -12.027 -2.798 -58.084 1.00 29.48 1085 PRO A CA 1
ATOM 8317 C C . PRO A 1 1085 ? -13.054 -3.634 -58.859 1.00 29.48 1085 PRO A C 1
ATOM 8319 O O . PRO A 1 1085 ? -12.771 -4.797 -59.172 1.00 29.48 1085 PRO A O 1
ATOM 8322 N N . PRO A 1 1086 ? -14.260 -3.098 -59.124 1.00 28.67 1086 PRO A N 1
ATOM 8323 C CA . PRO A 1 1086 ? -15.319 -3.870 -59.753 1.00 28.67 1086 PRO A CA 1
ATOM 8324 C C . PRO A 1 1086 ? -14.817 -4.403 -61.093 1.00 28.67 1086 PRO A C 1
ATOM 8326 O O . PRO A 1 1086 ? -14.397 -3.630 -61.955 1.00 28.67 1086 PRO A O 1
ATOM 8329 N N . ALA A 1 1087 ? -14.841 -5.731 -61.251 1.00 33.81 1087 ALA A N 1
ATOM 8330 C CA . ALA A 1 1087 ? -14.377 -6.379 -62.470 1.00 33.81 1087 ALA A CA 1
ATOM 8331 C C . ALA A 1 1087 ? -15.089 -5.753 -63.684 1.00 33.81 1087 ALA A C 1
ATOM 8333 O O . ALA A 1 1087 ? -16.309 -5.552 -63.624 1.00 33.81 1087 ALA A O 1
ATOM 8334 N N . PRO A 1 1088 ? -14.362 -5.416 -64.767 1.00 29.67 1088 PRO A N 1
ATOM 8335 C CA . PRO A 1 1088 ? -14.926 -4.656 -65.873 1.00 29.67 1088 PRO A CA 1
ATOM 8336 C C . PRO A 1 1088 ? -16.092 -5.431 -66.487 1.00 29.67 1088 PRO A C 1
ATOM 8338 O O . PRO A 1 1088 ? -15.906 -6.487 -67.096 1.00 29.67 1088 PRO A O 1
ATOM 8341 N N . ARG A 1 1089 ? -17.311 -4.907 -66.304 1.00 31.88 1089 ARG A N 1
ATOM 8342 C CA . ARG A 1 1089 ? -18.525 -5.497 -66.870 1.00 31.88 1089 ARG A CA 1
ATOM 8343 C C . ARG A 1 1089 ? -18.361 -5.571 -68.385 1.00 31.88 1089 ARG A C 1
ATOM 8345 O O . ARG A 1 1089 ? -18.300 -4.536 -69.048 1.00 31.88 1089 ARG A O 1
ATOM 8352 N N . ARG A 1 1090 ? -18.341 -6.788 -68.939 1.00 31.08 1090 ARG A N 1
ATOM 8353 C CA . ARG A 1 1090 ? -18.645 -6.971 -70.361 1.00 31.08 1090 ARG A CA 1
ATOM 8354 C C . ARG A 1 1090 ? -20.024 -6.371 -70.613 1.00 31.08 1090 ARG A C 1
ATOM 8356 O O . ARG A 1 1090 ? -20.957 -6.637 -69.859 1.00 31.08 1090 ARG A O 1
ATOM 8363 N N . ALA A 1 1091 ? -20.123 -5.543 -71.644 1.00 34.91 1091 ALA A N 1
ATOM 8364 C CA . ALA A 1 1091 ? -21.400 -5.009 -72.073 1.00 34.91 1091 ALA A CA 1
ATOM 8365 C C . ALA A 1 1091 ? -22.216 -6.128 -72.725 1.00 34.91 1091 ALA A C 1
ATOM 8367 O O . ALA A 1 1091 ? -21.751 -6.737 -73.685 1.00 34.91 1091 ALA A O 1
ATOM 8368 N N . ASP A 1 1092 ? -23.435 -6.333 -72.240 1.00 31.69 1092 ASP A N 1
ATOM 8369 C CA . ASP A 1 1092 ? -24.493 -6.984 -73.002 1.00 31.69 1092 ASP A CA 1
ATOM 8370 C C . ASP A 1 1092 ? -25.832 -6.278 -72.756 1.00 31.69 1092 ASP A C 1
ATOM 8372 O O . ASP A 1 1092 ? -25.954 -5.434 -71.863 1.00 31.69 1092 ASP A O 1
ATOM 8376 N N . ARG A 1 1093 ? -26.794 -6.518 -73.647 1.00 31.80 1093 ARG A N 1
ATOM 8377 C CA . ARG A 1 1093 ? -27.956 -5.641 -73.878 1.00 31.80 1093 ARG A CA 1
ATOM 8378 C C . ARG A 1 1093 ? -29.222 -6.151 -73.181 1.00 31.80 1093 ARG A C 1
ATOM 8380 O O . ARG A 1 1093 ? -29.464 -7.351 -73.193 1.00 31.80 1093 ARG A O 1
ATOM 8387 N N . GLY A 1 1094 ? -30.100 -5.244 -72.743 1.00 29.41 1094 GLY A N 1
ATOM 8388 C CA . GLY A 1 1094 ? -31.492 -5.597 -72.427 1.00 29.41 1094 GLY A CA 1
ATOM 8389 C C . GLY A 1 1094 ? -32.261 -4.550 -71.617 1.00 29.41 1094 GLY A C 1
ATOM 8390 O O . GLY A 1 1094 ? -31.879 -4.240 -70.496 1.00 29.41 1094 GLY A O 1
ATOM 8391 N N . PHE A 1 1095 ? -33.354 -4.048 -72.197 1.00 27.72 1095 PHE A N 1
ATOM 8392 C CA . PHE A 1 1095 ? -34.525 -3.503 -71.488 1.00 27.72 1095 PHE A CA 1
ATOM 8393 C C . PHE A 1 1095 ? -35.217 -4.654 -70.687 1.00 27.72 1095 PHE A C 1
ATOM 8395 O O . PHE A 1 1095 ? -34.868 -5.812 -70.918 1.00 27.72 1095 PHE A O 1
ATOM 8402 N N . ASP A 1 1096 ? -36.134 -4.489 -69.718 1.00 30.59 1096 ASP A N 1
ATOM 8403 C CA . ASP A 1 1096 ? -37.285 -3.567 -69.557 1.00 30.59 1096 ASP A CA 1
ATOM 8404 C C . ASP A 1 1096 ? -37.778 -3.488 -68.077 1.00 30.59 1096 ASP A C 1
ATOM 8406 O O . ASP A 1 1096 ? -37.391 -4.333 -67.272 1.00 30.59 1096 ASP A O 1
ATOM 8410 N N . SER A 1 1097 ? -38.735 -2.581 -67.770 1.00 30.25 1097 SER A N 1
ATOM 8411 C CA . SER A 1 1097 ? -39.627 -2.509 -66.560 1.00 30.25 1097 SER A CA 1
ATOM 8412 C C . SER A 1 1097 ? -38.971 -2.321 -65.161 1.00 30.25 1097 SER A C 1
ATOM 8414 O O . SER A 1 1097 ? -37.954 -2.926 -64.858 1.00 30.25 1097 SER A O 1
ATOM 8416 N N . GLU A 1 1098 ? -39.375 -1.382 -64.281 1.00 29.27 1098 GLU A N 1
ATOM 8417 C CA . GLU A 1 1098 ? -40.662 -1.181 -63.547 1.00 29.27 1098 GLU A CA 1
ATOM 8418 C C . GLU A 1 1098 ? -40.995 -2.290 -62.513 1.00 29.27 1098 GLU A C 1
ATOM 8420 O O . GLU A 1 1098 ? -40.830 -3.461 -62.825 1.00 29.27 1098 GLU A O 1
ATOM 8425 N N . SER A 1 1099 ? -41.526 -2.042 -61.297 1.00 28.56 1099 SER A N 1
ATOM 8426 C CA . SER A 1 1099 ? -41.735 -0.819 -60.473 1.00 28.56 1099 SER A CA 1
ATOM 8427 C C . SER A 1 1099 ? -42.126 -1.198 -59.006 1.00 28.56 1099 SER A C 1
ATOM 8429 O O . SER A 1 1099 ? -42.354 -2.374 -58.734 1.00 28.56 1099 SER A O 1
ATOM 8431 N N . GLY A 1 1100 ? -42.238 -0.227 -58.076 1.00 28.19 1100 GLY A N 1
ATOM 8432 C CA . GLY A 1 1100 ? -42.797 -0.387 -56.700 1.00 28.19 1100 GLY A CA 1
ATOM 8433 C C . GLY A 1 1100 ? -41.756 -0.491 -55.555 1.00 28.19 1100 GLY A C 1
ATOM 8434 O O . GLY A 1 1100 ? -40.678 -1.022 -55.798 1.00 28.19 1100 GLY A O 1
ATOM 8435 N N . THR A 1 1101 ? -41.870 0.096 -54.341 1.00 27.94 1101 THR A N 1
ATOM 8436 C CA . THR A 1 1101 ? -42.954 0.260 -53.312 1.00 27.94 1101 THR A CA 1
ATOM 8437 C C . THR A 1 1101 ? -43.237 -1.013 -52.489 1.00 27.94 1101 THR A C 1
ATOM 8439 O O . THR A 1 1101 ? -43.497 -2.042 -53.101 1.00 27.94 1101 THR A O 1
ATOM 8442 N N . ASP A 1 1102 ? -43.292 -1.030 -51.144 1.00 28.34 1102 ASP A N 1
ATOM 8443 C CA . ASP A 1 1102 ? -43.004 -0.003 -50.109 1.00 28.34 1102 ASP A CA 1
ATOM 8444 C C . ASP A 1 1102 ? -42.722 -0.664 -48.716 1.00 28.34 1102 ASP A C 1
ATOM 8446 O O . ASP A 1 1102 ? -42.468 -1.866 -48.650 1.00 28.34 1102 ASP A O 1
ATOM 8450 N N . VAL A 1 1103 ? -42.746 0.122 -47.630 1.00 29.12 1103 VAL A N 1
ATOM 8451 C CA . VAL A 1 1103 ? -42.436 -0.175 -46.205 1.00 29.12 1103 VAL A CA 1
ATOM 8452 C C . VAL A 1 1103 ? -43.159 -1.335 -45.465 1.00 29.12 1103 VAL A C 1
ATOM 8454 O O . VAL A 1 1103 ? -44.242 -1.781 -45.827 1.00 29.12 1103 VAL A O 1
ATOM 8457 N N . ASP A 1 1104 ? -42.544 -1.682 -44.319 1.00 29.08 1104 ASP A N 1
ATOM 8458 C CA . ASP A 1 1104 ? -43.072 -2.275 -43.067 1.00 29.08 1104 ASP A CA 1
ATOM 8459 C C . ASP A 1 1104 ? -43.413 -3.777 -42.934 1.00 29.08 1104 ASP A C 1
ATOM 8461 O O . ASP A 1 1104 ? -44.349 -4.318 -43.519 1.00 29.08 1104 ASP A O 1
ATOM 8465 N N . SER A 1 1105 ? -42.735 -4.433 -41.976 1.00 26.36 1105 SER A N 1
ATOM 8466 C CA . SER A 1 1105 ? -43.357 -5.215 -40.878 1.00 26.36 1105 SER A CA 1
ATOM 8467 C C . SER A 1 1105 ? -42.306 -5.722 -39.863 1.00 26.36 1105 SER A C 1
ATOM 8469 O O . SER A 1 1105 ? -41.101 -5.586 -40.072 1.00 26.36 1105 SER A O 1
ATOM 8471 N N . VAL A 1 1106 ? -42.757 -6.235 -38.708 1.00 28.06 1106 VAL A N 1
ATOM 8472 C CA . VAL A 1 1106 ? -41.957 -6.415 -37.476 1.00 28.06 1106 VAL A CA 1
ATOM 8473 C C . VAL A 1 1106 ? -42.131 -7.821 -36.863 1.00 28.06 1106 VAL A C 1
ATOM 8475 O O . VAL A 1 1106 ? -43.214 -8.389 -36.922 1.00 28.06 1106 VAL A O 1
ATOM 8478 N N . PHE A 1 1107 ? -41.066 -8.326 -36.215 1.00 27.61 1107 PHE A N 1
ATOM 8479 C CA . PHE A 1 1107 ? -40.955 -9.568 -35.416 1.00 27.61 1107 PHE A CA 1
ATOM 8480 C C . PHE A 1 1107 ? -41.282 -10.923 -36.084 1.00 27.61 1107 PHE A C 1
ATOM 8482 O O . PHE A 1 1107 ? -42.436 -11.334 -36.134 1.00 27.61 1107 PHE A O 1
ATOM 8489 N N . ALA A 1 1108 ? -40.238 -11.724 -36.356 1.00 26.22 1108 ALA A N 1
ATOM 8490 C CA . ALA A 1 1108 ? -40.087 -13.105 -35.847 1.00 26.22 1108 ALA A CA 1
ATOM 8491 C C . ALA A 1 1108 ? -38.725 -13.717 -36.252 1.00 26.22 1108 ALA A C 1
ATOM 8493 O O . ALA A 1 1108 ? -38.172 -13.360 -37.286 1.00 26.22 1108 ALA A O 1
ATOM 8494 N N . GLY A 1 1109 ? -38.224 -14.693 -35.476 1.00 25.55 1109 GLY A N 1
ATOM 8495 C CA . GLY A 1 1109 ? -37.158 -15.615 -35.912 1.00 25.55 1109 GLY A CA 1
ATOM 8496 C C . GLY A 1 1109 ? -35.881 -15.628 -35.063 1.00 25.55 1109 GLY A C 1
ATOM 8497 O O . GLY A 1 1109 ? -34.940 -14.885 -35.324 1.00 25.55 1109 GLY A O 1
ATOM 8498 N N . ARG A 1 1110 ? -35.791 -16.555 -34.095 1.00 29.66 1110 ARG A N 1
ATOM 8499 C CA . ARG A 1 1110 ? -34.490 -17.004 -33.561 1.00 29.66 1110 ARG A CA 1
ATOM 8500 C C . ARG A 1 1110 ? -33.852 -17.960 -34.575 1.00 29.66 1110 ARG A C 1
ATOM 8502 O O . ARG A 1 1110 ? -34.485 -18.945 -34.940 1.00 29.66 1110 ARG A O 1
ATOM 8509 N N . GLY A 1 1111 ? -32.606 -17.705 -34.971 1.00 25.00 1111 GLY A N 1
ATOM 8510 C CA . GLY A 1 1111 ? -31.847 -18.541 -35.909 1.00 25.00 1111 GLY A CA 1
ATOM 8511 C C . GLY A 1 1111 ? -30.371 -18.616 -35.528 1.00 25.00 1111 GLY A C 1
ATOM 8512 O O . GLY A 1 1111 ? -29.530 -18.012 -36.185 1.00 25.00 1111 GLY A O 1
ATOM 8513 N N . LEU A 1 1112 ? -30.062 -19.305 -34.425 1.00 25.25 1112 LEU A N 1
ATOM 8514 C CA . LEU A 1 1112 ? -28.686 -19.479 -33.959 1.00 25.25 1112 LEU A CA 1
ATOM 8515 C C . LEU A 1 1112 ? -27.977 -20.540 -34.817 1.00 25.25 1112 LEU A C 1
ATOM 8517 O O . LEU A 1 1112 ? -28.284 -21.724 -34.702 1.00 25.25 1112 LEU A O 1
ATOM 8521 N N . THR A 1 1113 ? -27.010 -20.127 -35.635 1.00 23.86 1113 THR A N 1
ATOM 8522 C CA . THR A 1 1113 ? -26.182 -21.043 -36.439 1.00 23.86 1113 THR A CA 1
ATOM 8523 C C . THR A 1 1113 ? -24.755 -21.043 -35.904 1.00 23.86 1113 THR A C 1
ATOM 8525 O O . THR A 1 1113 ? -23.919 -20.252 -36.338 1.00 23.86 1113 THR A O 1
ATOM 8528 N N . VAL A 1 1114 ? -24.472 -21.926 -34.943 1.00 26.48 1114 VAL A N 1
ATOM 8529 C CA . VAL A 1 1114 ? -23.102 -22.161 -34.466 1.00 26.48 1114 VAL A CA 1
ATOM 8530 C C . VAL A 1 1114 ? -22.371 -23.031 -35.485 1.00 26.48 1114 VAL A C 1
ATOM 8532 O O . VAL A 1 1114 ? -22.852 -24.102 -35.855 1.00 26.48 1114 VAL A O 1
ATOM 8535 N N . ARG A 1 1115 ? -21.201 -22.574 -35.934 1.00 24.17 1115 ARG A N 1
ATOM 8536 C CA . ARG A 1 1115 ? -20.280 -23.348 -36.769 1.00 24.17 1115 ARG A CA 1
ATOM 8537 C C . ARG A 1 1115 ? -19.106 -23.769 -35.889 1.00 24.17 1115 ARG A C 1
ATOM 8539 O O . ARG A 1 1115 ? -18.436 -22.905 -35.334 1.00 24.17 1115 ARG A O 1
ATOM 8546 N N . PHE A 1 1116 ? -18.893 -25.072 -35.743 1.00 28.06 1116 PHE A N 1
ATOM 8547 C CA . PHE A 1 1116 ? -17.719 -25.621 -35.067 1.00 28.06 1116 PHE A CA 1
ATOM 8548 C C . PHE A 1 1116 ? -16.669 -25.987 -36.116 1.00 28.06 1116 PHE A C 1
ATOM 8550 O O . PHE A 1 1116 ? -16.970 -26.766 -37.021 1.00 28.06 1116 PHE A O 1
ATOM 8557 N N . ASP A 1 1117 ? -15.452 -25.467 -35.970 1.00 28.55 1117 ASP A N 1
ATOM 8558 C CA . ASP A 1 1117 ? -14.277 -26.008 -36.655 1.00 28.55 1117 ASP A CA 1
ATOM 8559 C C . ASP A 1 1117 ? -13.654 -27.127 -35.788 1.00 28.55 1117 ASP A C 1
ATOM 8561 O O . ASP A 1 1117 ? -13.565 -26.978 -34.565 1.00 28.55 1117 ASP A O 1
ATOM 8565 N N . PRO A 1 1118 ? -13.260 -28.275 -36.371 1.00 26.12 1118 PRO A N 1
ATOM 8566 C CA . PRO A 1 1118 ? -12.793 -29.434 -35.609 1.00 26.12 1118 PRO A CA 1
ATOM 8567 C C . PRO A 1 1118 ? -11.308 -29.308 -35.228 1.00 26.12 1118 PRO A C 1
ATOM 8569 O O . PRO A 1 1118 ? -10.455 -29.229 -36.110 1.00 26.12 1118 PRO A O 1
ATOM 8572 N N . GLY A 1 1119 ? -10.974 -29.341 -33.929 1.00 29.83 1119 GLY A N 1
ATOM 8573 C CA . GLY A 1 1119 ? -9.571 -29.162 -33.512 1.00 29.83 1119 GLY A CA 1
ATOM 8574 C C . GLY A 1 1119 ? -9.164 -29.425 -32.054 1.00 29.83 1119 GLY A C 1
ATOM 8575 O O . GLY A 1 1119 ? -7.997 -29.203 -31.745 1.00 29.83 1119 GLY A O 1
ATOM 8576 N N . SER A 1 1120 ? -10.045 -29.910 -31.169 1.00 28.59 1120 SER A N 1
ATOM 8577 C CA . SER A 1 1120 ? -9.697 -30.203 -29.761 1.00 28.59 1120 SER A CA 1
ATOM 8578 C C . SER A 1 1120 ? -10.173 -31.591 -29.331 1.00 28.59 1120 SER A C 1
ATOM 8580 O O . SER A 1 1120 ? -11.277 -32.004 -29.679 1.00 28.59 1120 SER A O 1
ATOM 8582 N N . ALA A 1 1121 ? -9.329 -32.312 -28.587 1.00 29.11 1121 ALA A N 1
ATOM 8583 C CA . ALA A 1 1121 ? -9.591 -33.679 -28.137 1.00 29.11 1121 ALA A CA 1
ATOM 8584 C C . ALA A 1 1121 ? -10.503 -33.747 -26.893 1.00 29.11 1121 ALA A C 1
ATOM 8586 O O . ALA A 1 1121 ? -10.690 -32.762 -26.181 1.00 29.11 1121 ALA A O 1
ATOM 8587 N N . MET A 1 1122 ? -11.073 -34.931 -26.656 1.00 26.80 1122 MET A N 1
ATOM 8588 C CA . MET A 1 1122 ? -12.097 -35.187 -25.636 1.00 26.80 1122 MET A CA 1
ATOM 8589 C C . MET A 1 1122 ? -11.542 -35.184 -24.203 1.00 26.80 1122 MET A C 1
ATOM 8591 O O . MET A 1 1122 ? -10.410 -35.603 -23.967 1.00 26.80 1122 MET A O 1
ATOM 8595 N N . VAL A 1 1123 ? -12.398 -34.823 -23.244 1.00 28.41 1123 VAL A N 1
ATOM 8596 C CA . VAL A 1 1123 ? -12.245 -35.132 -21.813 1.00 28.41 1123 VAL A CA 1
ATOM 8597 C C . VAL A 1 1123 ? -13.516 -35.855 -21.352 1.00 28.41 1123 VAL A C 1
ATOM 8599 O O . VAL A 1 1123 ? -14.597 -35.526 -21.828 1.00 28.41 1123 VAL A O 1
ATOM 8602 N N . SER A 1 1124 ? -13.326 -36.858 -20.489 1.00 27.89 1124 SER A N 1
ATOM 8603 C CA . SER A 1 1124 ? -14.271 -37.867 -19.973 1.00 27.89 1124 SER A CA 1
ATOM 8604 C C . SER A 1 1124 ? -15.775 -37.560 -20.004 1.00 27.89 1124 SER A C 1
ATOM 8606 O O . SER A 1 1124 ? -16.223 -36.511 -19.549 1.00 27.89 1124 SER A O 1
ATOM 8608 N N . GLU A 1 1125 ? -16.555 -38.569 -20.395 1.00 27.88 1125 GLU A N 1
ATOM 8609 C CA . GLU A 1 1125 ? -17.949 -38.714 -19.967 1.00 27.88 1125 GLU A CA 1
ATOM 8610 C C . GLU A 1 1125 ? -17.972 -39.092 -18.474 1.00 27.88 1125 GLU A C 1
ATOM 8612 O O . GLU A 1 1125 ? -17.359 -40.090 -18.107 1.00 27.88 1125 GLU A O 1
ATOM 8617 N N . ASP A 1 1126 ? -18.614 -38.270 -17.637 1.00 31.91 1126 ASP A N 1
ATOM 8618 C CA . ASP A 1 1126 ? -19.230 -38.609 -16.335 1.00 31.91 1126 ASP A CA 1
ATOM 8619 C C . ASP A 1 1126 ? -19.822 -37.312 -15.729 1.00 31.91 1126 ASP A C 1
ATOM 8621 O O . ASP A 1 1126 ? -19.104 -36.564 -15.074 1.00 31.91 1126 ASP A O 1
ATOM 8625 N N . ASP A 1 1127 ? -21.093 -37.002 -16.051 1.00 29.64 1127 ASP A N 1
ATOM 8626 C CA . ASP A 1 1127 ? -22.035 -36.109 -15.315 1.00 29.64 1127 ASP A CA 1
ATOM 8627 C C . ASP A 1 1127 ? -23.260 -35.739 -16.203 1.00 29.64 1127 ASP A C 1
ATOM 8629 O O . ASP A 1 1127 ? -23.445 -34.590 -16.614 1.00 29.64 1127 ASP A O 1
ATOM 8633 N N . VAL A 1 1128 ? -24.124 -36.712 -16.544 1.00 27.78 1128 VAL A N 1
ATOM 8634 C CA . VAL A 1 1128 ? -25.403 -36.453 -17.258 1.00 27.78 1128 VAL A CA 1
ATOM 8635 C C . VAL A 1 1128 ? -26.562 -37.299 -16.699 1.00 27.78 1128 VAL A C 1
ATOM 8637 O O . VAL A 1 1128 ? -26.980 -38.285 -17.302 1.00 27.78 1128 VAL A O 1
ATOM 8640 N N . ALA A 1 1129 ? -27.084 -36.884 -15.542 1.00 28.89 1129 ALA A N 1
ATOM 8641 C CA . ALA A 1 1129 ? -28.376 -37.270 -14.948 1.00 28.89 1129 ALA A CA 1
ATOM 8642 C C . ALA A 1 1129 ? -28.696 -36.266 -13.811 1.00 28.89 1129 ALA A C 1
ATOM 8644 O O . ALA A 1 1129 ? -27.789 -35.904 -13.069 1.00 28.89 1129 ALA A O 1
ATOM 8645 N N . ASP A 1 1130 ? -29.899 -35.728 -13.590 1.00 29.23 1130 ASP A N 1
ATOM 8646 C CA . ASP A 1 1130 ? -31.174 -35.777 -14.323 1.00 29.23 1130 ASP A CA 1
ATOM 8647 C C . ASP A 1 1130 ? -31.871 -34.406 -14.193 1.00 29.23 1130 ASP A C 1
ATOM 8649 O O . ASP A 1 1130 ? -31.995 -33.904 -13.076 1.00 29.23 1130 ASP A O 1
ATOM 8653 N N . ILE A 1 1131 ? -32.404 -33.826 -15.283 1.00 28.19 1131 ILE A N 1
ATOM 8654 C CA . ILE A 1 1131 ? -33.472 -32.799 -15.210 1.00 28.19 1131 ILE A CA 1
ATOM 8655 C C . ILE A 1 1131 ? -34.494 -32.984 -16.352 1.00 28.19 1131 ILE A C 1
ATOM 8657 O O . ILE A 1 1131 ? -34.566 -32.200 -17.298 1.00 28.19 1131 ILE A O 1
ATOM 8661 N N . GLU A 1 1132 ? -35.361 -33.985 -16.208 1.00 29.42 1132 GLU A N 1
ATOM 8662 C CA . GLU A 1 1132 ? -36.802 -33.778 -16.419 1.00 29.42 1132 GLU A CA 1
ATOM 8663 C C . GLU A 1 1132 ? -37.429 -33.825 -15.006 1.00 29.42 1132 GLU A C 1
ATOM 8665 O O . GLU A 1 1132 ? -37.183 -34.763 -14.260 1.00 29.42 1132 GLU A O 1
ATOM 8670 N N . ASP A 1 1133 ? -38.193 -32.836 -14.528 1.00 30.77 1133 ASP A N 1
ATOM 8671 C CA . ASP A 1 1133 ? -39.523 -32.600 -15.084 1.00 30.77 1133 ASP A CA 1
ATOM 8672 C C . ASP A 1 1133 ? -40.177 -31.218 -14.792 1.00 30.77 1133 ASP A C 1
ATOM 8674 O O . ASP A 1 1133 ? -39.835 -30.491 -13.863 1.00 30.77 1133 ASP A O 1
ATOM 8678 N N . LYS A 1 1134 ? -41.183 -30.906 -15.621 1.00 29.73 1134 LYS A N 1
ATOM 8679 C CA . LYS A 1 1134 ? -42.304 -29.941 -15.517 1.00 29.73 1134 LYS A CA 1
ATOM 8680 C C . LYS A 1 1134 ? -42.353 -28.919 -14.354 1.00 29.73 1134 LYS A C 1
ATOM 8682 O O . LYS A 1 1134 ? -42.788 -29.216 -13.248 1.00 29.73 1134 LYS A O 1
ATOM 8687 N N . LYS A 1 1135 ? -42.255 -27.646 -14.764 1.00 31.66 1135 LYS A N 1
ATOM 8688 C CA . LYS A 1 1135 ? -43.226 -26.549 -14.512 1.00 31.66 1135 LYS A CA 1
ATOM 8689 C C . LYS A 1 1135 ? -43.959 -26.512 -13.152 1.00 31.66 1135 LYS A C 1
ATOM 8691 O O . LYS A 1 1135 ? -45.025 -27.121 -13.008 1.00 31.66 1135 LYS A O 1
ATOM 8696 N N . LYS A 1 1136 ? -43.588 -25.538 -12.319 1.00 31.66 1136 LYS A N 1
ATOM 8697 C CA . LYS A 1 1136 ? -44.567 -24.603 -11.744 1.00 31.66 1136 LYS A CA 1
ATOM 8698 C C . LYS A 1 1136 ? -43.964 -23.221 -11.521 1.00 31.66 1136 LYS A C 1
ATOM 8700 O O . LYS A 1 1136 ? -42.721 -23.162 -11.441 1.00 31.66 1136 LYS A O 1
#

Sequence (1136 aa):
MVADSAAQSSAAEDSASDTASDTASDTASDTEPEPPLRRGPVTRSSSGQPMPGLGGQVPLPVHTAPVTSSADGFWSHAPRLTQVSFEPDDTELSEAARESLEELAGRVARDGLRSRSRDLPLPFVILTGYGEGTDEEAEAEGEERATNAYVEFLASLDVELSRRQKKVPPDQQLTAHDFTIEWGSSGGDVGQSADAEALRRRVTVEVVSPMTLLNDLRKADPELRDAPLDMDALIRRVLHRAANTPVGPSERERAAGLIVDAYKGGWTDSLGALGAYHAFEKGVISSRRERYFTVGGHRAAGINWSPEKVISLDTTKVDILRKRPDGGFDTDGWGHAPWGTGQFPYAVVAEGGHDRVTATWPDGTARALTVDEFVELVARDLELTGAPPGTPIVLVIPQGGDRGLDLPQKLADRTGLTVWAHSGDVTIHDIGSQTYSIGVIHHDGRIEGDWVPSLPGMAPGVAADGPSWWRKVVNRTLVGLTGRRIGRTAIRPEEVAKKQMEAQQRHLDAMKHYAHYNVAAQRVVSGLLPLPRPGKPGTRRYYFDAHGGPGYIVFPLEDGKHVHARNEDGARYIARRRSVRELDKDDWIELVLCYAGSPQDHGVDSANRRDTGDSFPGSFVPDPLAEVAVGQHVANEARHKVNCTVLLDATALHHGEYIRYLTTDAQGRRGSYEQFFPEPDEEELDRRAREIGYHSGPGPAPDVARAATLRLVRALRLTLGKEIDDDVRIDQDPEYAELLRGVAELSRMWLSDARFGNAGLFTLDFFERVVAATLPAGTRVRQADYRNVLKAAAAAVDGTKLSDFATLPSSLDDAAQWLDTADVVGEAVRALRLRGPDEVRTRQRSRMFWARVKMLEAWDASAFEGITAHLYDLPSADLVTDWQRDFIRDLITRAFAGGLDGSDADVMVAFLLDRKGALSKTTALPVPGAPGTVSGRDFLGTLNGTAPDLSKVRTPSGPVDAPWAGKDKQTGEDKPVPYTVHAKVDPKAPGRVLVTFESSPGHPLTRSLSPQEFAELLARDAHLSYEDLTIPILLDIKGLVAHAPDLIKTVAQRLGRRIWVIGEPAPTDPVDPQNPEPAPSPVRPPAPRRADRGFDSESGTDVDSVFAGRGLTVRFDPGSAMVSEDDVADIEDKKK

InterPro domains:
  IPR061481 Lonely Cys repeat [NF012197] (213-924)